Protein 8CJD (pdb70)

Radius of gyration: 37.22 Å; Cα contacts (8 Å, |Δi|>4): 2231; chains: 2; bounding box: 91×93×96 Å

Organism: NCBI:txid2712845

InterPro domains:
  IPR036188 FAD/NAD(P)-binding domain superfamily [G3DSA:3.50.50.60] (1-141)
  IPR036188 FAD/NAD(P)-binding domain superfamily [SSF51905] (3-154)

Sequence (1272 aa):
MLEVCIIGFGFSAIPLVRRELARTQTEFQIISAESGSVWDRLSESGRLDFSLVSSFQQTSFYSFDLVRDYEKDYYPTAKQFYEMHERWRSVYEEKIIRDFVTKIENFKDYSLISTRSGKTYEAKHVVLATGFDRLMNTFLSNFDNNHVSNKTFVFDTMGDSANLLIAKLIPNNNKIILRTNGFTALDQEVQVLGKPFTLDQQLESPNFRYVSSELYDRLMMSPVYPRTVNPAVSYNQFPLIRRDFSWVDSKSSPPNGLIAIKYWPIDQYYYHFNDDLENYISKGYLLNDIAMWLHTGKVILVPSDTPINFDKKTITYAGIERSSFHQYVKGDAEQPRLPTILINGETPFEYLLYRDTFMGVIPQRLNNIYFLGYTRPFTGGLANITEMQSLFIHKLITQQPQFHQKIHQNLSKRITAYNQHYYGAAKPRKHDHTVPFGFYTEDIARLIGIHYQPNECRSVRDLLFYYAFPNNAFKYRLKGEYAVDGVDELIQKVNDKHDHYAQVFVQALSIRNMNSDEAAEEWDHSARRFSFNDMRHKEGYRAFLDTYLKAYRQVENISVDDTVVDEEWNFMVKEACQVRDKVAPNIEEKTHYSKDEDVNKGIRLILSILDSDISSKFEAQSIEFIRRLLQPKNYELLFIRESMLEVCIIGFGFSAIPLVRRELARTQTEFQIISAESGSVWDRLSESGRLDFSLVSSFQTSFYSFDLVRDYEKDYYPTAKQFYEMHERWRSVYEEKIIRDFVTKIENFKDYSLISTRSGKTYEAKHVVLATGFDRLMNTFLSNFDNHVSNKTFVFDTMGDSANLLIAKLIPNNNKIILRTNGFTALDQEVQVLGKPFTLDQLESPNFRYVSSELYDRLMMSPVYPRTVNPAVSYNQFPLIRRDFSWVDSKSSSPPNGLIAIKYWPIDQYYYHFNDDLENNYISKGYLLNDIAMWLHTGKVILVPSSDTPINFDKKTITYAGIERSFHQYVKGDAEQPRLPTILINGETPFEYLYRDTFMGVIPQRLNNIYFLGYTRPFTGGLANITEMQSLFIHKLITQPQFHQKIHQNLSKRITAYNQHYYGAAKPRKHDHTVPFGFYTEDIARLIGIHYQPNECRSVRDLLFYYAFPNNAFKYRLKGEYAVDGVDELIQKVNDKHDHYAQVFVQALSIRNMNSDEAAEWDHSARRFSFNDMRHKEGYRAFLDTYLKAYRQVENISVDDTVVDEEWNFMVKEACQVRDKVAPNIEEKTHYSKDEDVNKGIRLILSILDSDISSLPKFEAQSIEFIRRLLQPKNYELLFIRES

Secondary structure (DSSP, 8-state):
-EEEEEE--SSTTHHHHHHHHHTT--EEEEE-TT--HHHHHHHTT---SB-SS-HHHHS-HHHHHHH-SS----BHHHHHHHHHHHHHHHGGGEEE--EEEEEE-SS-EEEEETTS-EEEEEEEEE---EE-HHHHHHHH--TT--S-EEEES--SHHHHHHHHHHGGGT-EEEEEES---EEESEEEETTEEEEGGGG--GGGGGT-HHHHHHHH-TTTTT----TTBHHHH-GGG----TT---SSSSPTT---EEE--HHHHHHHHGGGHHHHHHHT-----HHHHHHHTSEEEEETT--EETTTTEEEETTEEEE-SEEE-----EE---EEEETTTEE----GGGEETTTEETTSSSEEE-S--EESSS-HHHHHHHHHHHHHHHHH-HHHHHHHHTTHHHHHHHHHHHHTTTPPP-TTTTEE-HHHHHHHHHHHHT----GGG--BHHHHHHHHTS---GGGG-SSSTT--TTHHHHHHHHHHHTGGGHHHHHHHHHTTT--HHHHHHHHTTSSS-SS-BGGGSGGGHHHHHHHHHHHHHHHT------S--HHHHHHHHHHTHHHHHHGGG----S--HHHHHHHHHHHHHHHTTT-BTT--HHHHHHHHHHHTTS-S----GGG---/-EEEEEE--SSTTHHHHHHHHHTT--EEEEE-TT--HHHHHHHTT---SB-SS-HHHHS-HHHHHHH-SS----BHHHHHHHHHHHHHHHGGGEEE--EEEEEE-SS-EEEEETTS-EEEEEEEEE---EE-HHHHHHHT--TT--S-EEEES--SHHHHHHHHHHGGGT-EEEEEES---EEESEEEETTEEEEGGGG--GGGGGT-HHHHHHHH-TTTTT----TTBHHHH-GGG----TT---SSSSPTT---EEE--HHHHHHHHGGGHHHHHHHT-----HHHHHHHTSEEEEETT--EETTTTEEEETTEEEE-SEEE-----EE---EEEETTTEE----GGGEETTTEETTSSSEEE-S--EESSS-HHHHHHHHHHHHHHHHH-HHHHHHHHTTHHHHHHHHHHHHHTTPPP-TTTTEE-HHHHHHHHHHHHT----GGG--BHHHHIIIIIS---GGGG-SSSTT--TTHHHHHHHHHHHTGGGHHHHHHHHHTTT--HHHHHHHHTTSSS-SS-BGGGSGGGHHHHHHHHHHHHHHTT------S--HHHHHHHHHHTHHHHHHGGG----S--HHHHHHHHHHHHHHHTTT-BGGG---HHHHHHHHHHHTTS-S----GGG---

Solvent-accessible surface area: 53265 Å² total; per-residue (Å²): 138,31,57,0,0,0,8,9,20,30,20,17,0,0,0,0,0,62,1,0,48,128,57,164,24,102,12,43,0,1,11,25,139,99,43,37,25,51,33,100,5,42,155,61,62,70,26,47,24,20,17,52,12,0,14,6,1,3,18,0,1,13,4,3,40,190,78,6,99,134,38,57,4,0,11,0,120,73,21,33,88,4,13,51,106,39,71,72,80,24,55,161,69,17,54,76,19,91,9,57,75,0,36,2,52,178,81,77,0,47,0,20,11,168,74,57,133,85,40,95,0,70,6,0,0,0,9,26,27,12,85,83,104,22,24,68,58,25,19,112,19,97,26,84,24,22,64,84,8,2,0,1,37,45,39,24,50,46,3,2,27,1,0,1,18,3,4,1,1,34,2,28,0,0,2,45,13,100,6,16,15,7,8,1,2,11,0,57,16,72,55,117,57,10,2,6,2,2,35,15,2,4,2,0,16,1,36,32,28,104,8,6,26,33,26,38,1,2,27,17,32,68,60,3,129,30,30,0,3,5,13,19,5,13,54,71,15,105,92,103,36,101,66,45,81,17,170,13,15,6,3,3,1,6,80,11,8,16,0,8,0,0,10,5,0,88,143,68,11,54,141,62,15,89,79,58,5,63,112,1,20,13,0,18,0,2,2,0,1,2,27,28,2,57,1,2,9,0,54,68,120,9,82,27,65,111,124,139,93,14,0,58,31,27,82,29,111,18,78,12,78,60,60,6,129,19,74,30,38,110,30,88,51,22,70,6,28,30,92,23,128,68,89,29,139,58,99,22,36,50,8,1,2,1,0,4,2,60,141,11,68,14,2,0,0,0,8,1,0,90,22,15,1,10,5,55,2,5,0,0,3,0,0,0,0,0,0,4,20,2,10,45,47,104,129,2,38,123,69,1,52,108,16,17,68,125,4,7,75,18,13,31,123,69,4,8,31,83,17,163,101,64,143,52,6,18,4,2,6,1,1,4,2,0,3,1,0,0,32,10,6,47,16,59,41,76,6,69,100,11,144,17,5,86,55,0,2,40,6,1,0,1,3,1,3,1,4,2,4,1,64,139,60,71,4,55,9,138,18,1,78,110,8,16,93,72,6,23,84,107,12,54,30,1,0,9,3,1,0,28,0,0,24,1,45,110,49,56,44,71,91,0,1,70,15,18,5,15,4,140,24,5,20,31,12,5,9,68,50,4,95,73,56,107,77,17,5,89,72,1,14,146,9,3,33,124,41,43,133,24,109,21,84,84,109,104,101,45,120,76,7,75,116,0,23,147,77,25,4,86,62,39,77,154,34,28,101,91,58,140,154,78,141,86,13,32,32,37,97,44,3,78,75,0,29,144,22,0,71,84,37,21,104,46,82,12,97,114,173,47,93,71,74,0,58,72,19,4,98,155,3,37,112,22,181,64,58,83,7,118,1,32,130,93,98,139,31,55,0,0,0,7,10,20,29,20,17,0,0,0,0,0,65,1,0,50,129,57,166,25,104,12,45,0,1,11,23,137,96,42,35,30,52,36,95,5,43,153,63,62,69,28,41,24,19,18,51,11,4,12,8,0,2,18,0,1,15,3,2,42,190,82,5,106,140,41,64,6,0,11,0,120,70,21,32,86,5,13,50,104,37,72,73,78,24,55,161,68,17,54,73,20,89,10,58,76,0,34,2,54,178,86,69,0,45,0,23,10,170,75,58,136,82,44,89,0,76,7,0,0,0,10,26,26,10,85,85,102,22,26,71,52,25,14,115,17,97,27,92,25,22,70,82,9,2,0,1,37,51,34,25,50,49,2,2,29,1,0,1,16,3,3,1,1,34,3,28,0,0,2,45,12,97,5,14,13,7,8,1,2,11,0,61,16,70,58,118,56,8,4,6,3,4,36,14,2,5,4,0,16,1,37,32,28,105,6,6,31,36,27,38,1,2,27,18,35,68,59,4,126,30,30,0,2,5,13,18,5,12,52,72,16,103,91,103,35,101,65,42,81,18,175,12,13,6,4,3,2,6,78,12,6,14,0,9,0,0,12,6,0,87,144,68,12,52,144,65,15,89,79,62,4,63,108,0,21,13,0,21,0,2,3,0,1,2,30,29,1,55,1,2,8,0,55,59,126,8,82,28,64,113,122,142,93,13,0,58,30,26,82,28,109,19,76,13,79,62,57,5,131,19,93,28,37,112,25,88,48,22,73,5,29,30,90,23,134,64,87,32,153,60,88,17,39,49,8,0,2,1,0,4,2,64,141,12,72,16,2,0,0,1,6,1,0,88,21,16,1,10,5,55,2,4,0,0,3,0,0,0,0,0,0,4,21,1,11,43,40,103,122,3,38,105,67,1,52,136,13,16,66,126,4,8,75,19,12,21,124,70,3,11,23,84,22,162,70,66,130,44,5,18,5,2,6,2,1,4,1,0,3,1,0,0,31,7,6,48,12,52,39,64,5,58,114,10,144,17,0,87,58,0,1,40,7,1,0,1,4,1,3,2,3,2,4,1,65,120,57,87,4,50,7,136,24,1,76,110,7,14,95,71,0,22,88,104,11,59,33,0,0,12,4,0,0,28,0,0,19,1,48,109,47,62,44,66,91,1,0,74,15,22,5,15,4,142,26,5,20,29,14,5,10,71,51,4,95,75,54,101,79,18,3,77,71,1,12,136,10,4,30,121,38,44,134,26,108,22,88,79,114,112,99,44,123,76,7,74,117,0,23,151,75,25,5,89,61,40,76,152,33,30,101,94,59,137,152,74,143,92,15,31,30,39,93,45,3,72,77,0,26,142,25,0,80,83,26,23,99,36,75,5,98,74,11,142,154,40,96,68,69,0,22,82,22,0,91,158,2,34,109,21,178,62,49,81,7,118,2,34,145,105,108

Nearest PDB structures (foldseek):
  8cjd-assembly1_A  TM=1.001E+00  e=0.000E+00  Aetokthonos hydrillicola Thurmond2011
  8cjf-assembly2_B  TM=1.001E+00  e=0.000E+00  Aetokthonos hydrillicola Thurmond2011
  8cjg-assembly2_B  TM=1.000E+00  e=0.000E+00  Aetokthonos hydrillicola Thurmond2011
  8cje-assembly4_D  TM=1.000E+00  e=0.000E+00  Aetokthonos hydrillicola Thurmond2011
  8cje-assembly2_B  TM=1.000E+00  e=0.000E+00  Aetokthonos hydrillicola Thurmond2011

B-factor: mean 42.18, std 15.7, range [20.98, 148.57]

Structure (mmCIF, N/CA/C/O backbone):
data_8CJD
#
_entry.id   8CJD
#
_cell.length_a   123.790
_cell.length_b   123.790
_cell.length_c   88.000
_cell.angle_alpha   90.000
_cell.angle_beta   90.000
_cell.angle_gamma   90.000
#
_symmetry.space_group_name_H-M   'P 43'
#
loop_
_entity.id
_entity.type
_entity.pdbx_description
1 polymer AetF
2 non-polymer 'FLAVIN-ADENINE DINUCLEOTIDE'
3 non-polymer 1,2-ETHANEDIOL
4 non-polymer DI(HYDROXYETHYL)ETHER
5 non-polymer 'CHLORIDE ION'
6 non-polymer 'CALCIUM ION'
7 water water
#
loop_
_atom_site.group_PDB
_atom_site.id
_atom_site.type_symbol
_atom_site.label_atom_id
_atom_site.label_alt_id
_atom_site.label_comp_id
_atom_site.label_asym_id
_atom_site.label_entity_id
_atom_site.label_seq_id
_atom_site.pdbx_PDB_ins_code
_atom_site.Cartn_x
_atom_site.Cartn_y
_atom_site.Cartn_z
_atom_site.occupancy
_atom_site.B_iso_or_equiv
_atom_site.auth_seq_id
_atom_site.auth_comp_id
_atom_site.auth_asym_id
_atom_site.auth_atom_id
_atom_site.pdbx_PDB_model_num
ATOM 1 N N . MET A 1 9 ? 23.86391 -54.24728 21.96523 1.000 67.63443 1 MET A N 1
ATOM 2 C CA . MET A 1 9 ? 24.60768 -54.26468 20.66461 1.000 65.69678 1 MET A CA 1
ATOM 3 C C . MET A 1 9 ? 25.75612 -53.26245 20.70077 1.000 50.03633 1 MET A C 1
ATOM 4 O O . MET A 1 9 ? 25.62467 -52.16655 21.24764 1.000 62.90470 1 MET A O 1
ATOM 18 N N . LEU A 1 10 ? 26.87860 -53.65514 20.10843 1.000 50.32186 2 LEU A N 1
ATOM 19 C CA . LEU A 1 10 ? 28.05780 -52.79848 20.06557 1.000 50.74353 2 LEU A CA 1
ATOM 20 C C . LEU A 1 10 ? 27.76242 -51.48187 19.35293 1.000 46.64462 2 LEU A C 1
ATOM 21 O O . LEU A 1 10 ? 27.23869 -51.46617 18.23629 1.000 42.59151 2 LEU A O 1
ATOM 37 N N . GLU A 1 11 ? 28.11415 -50.36181 19.98985 1.000 37.22762 3 GLU A N 1
ATOM 38 C CA . GLU A 1 11 ? 27.85595 -49.07068 19.35819 1.000 37.27171 3 GLU A CA 1
ATOM 39 C C . GLU A 1 11 ? 28.75109 -48.86086 18.13147 1.000 38.87658 3 GLU A C 1
ATOM 40 O O . GLU A 1 11 ? 28.26301 -48.47557 17.06047 1.000 35.71876 3 GLU A O 1
ATOM 52 N N . VAL A 1 12 ? 30.06055 -49.11557 18.26356 1.000 35.63304 4 VAL A N 1
ATOM 53 C CA . VAL A 1 12 ? 31.03908 -48.85482 17.20647 1.000 29.13672 4 VAL A CA 1
ATOM 54 C C . VAL A 1 12 ? 31.99173 -50.03881 17.07636 1.000 32.25583 4 VAL A C 1
ATOM 55 O O . VAL A 1 12 ? 32.53432 -50.52242 18.07658 1.000 34.51670 4 VAL A O 1
ATOM 68 N N . CYS A 1 13 ? 32.23755 -50.48174 15.84323 1.000 32.08134 5 CYS A N 1
ATOM 69 C CA . CYS A 1 13 ? 33.32305 -51.41593 15.56616 1.000 31.22727 5 CYS A CA 1
ATOM 70 C C . CYS A 1 13 ? 34.25515 -50.78435 14.54292 1.000 32.90406 5 CYS A C 1
ATOM 71 O O . CYS A 1 13 ? 33.80110 -50.34410 13.48557 1.000 31.78324 5 CYS A O 1
ATOM 79 N N . ILE A 1 14 ? 35.54464 -50.71650 14.87514 1.000 28.84978 6 ILE A N 1
ATOM 80 C CA . ILE A 1 14 ? 36.57588 -50.21086 13.97606 1.000 28.32850 6 ILE A CA 1
ATOM 81 C C . ILE A 1 14 ? 37.36500 -51.39727 13.44277 1.000 28.18631 6 ILE A C 1
ATOM 82 O O . ILE A 1 14 ? 37.82622 -52.23725 14.21808 1.000 30.98287 6 ILE A O 1
ATOM 98 N N . ILE A 1 15 ? 37.48590 -51.48318 12.11106 1.000 29.61366 7 ILE A N 1
ATOM 99 C CA . ILE A 1 15 ? 38.16908 -52.58207 11.43221 1.000 31.66714 7 ILE A CA 1
ATOM 100 C C . ILE A 1 15 ? 39.46991 -52.03156 10.86337 1.000 31.75843 7 ILE A C 1
ATOM 101 O O . ILE A 1 15 ? 39.44968 -51.20574 9.94166 1.000 30.33083 7 ILE A O 1
ATOM 117 N N . GLY A 1 16 ? 40.60339 -52.51355 11.38211 1.000 30.41837 8 GLY A N 1
ATOM 118 C CA . GLY A 1 16 ? 41.92078 -52.04391 10.97476 1.000 28.99586 8 GLY A CA 1
ATOM 119 C C . GLY A 1 16 ? 42.46898 -51.01327 11.95219 1.000 30.75824 8 GLY A C 1
ATOM 120 O O . GLY A 1 16 ? 41.80777 -50.00945 12.22549 1.000 31.72485 8 GLY A O 1
ATOM 124 N N . PHE A 1 17 ? 43.66187 -51.24935 12.50181 1.000 28.71233 9 PHE A N 1
ATOM 125 C CA . PHE A 1 17 ? 44.30091 -50.28698 13.39427 1.000 30.14087 9 PHE A CA 1
ATOM 126 C C . PHE A 1 17 ? 45.76730 -50.17974 13.01304 1.000 31.76700 9 PHE A C 1
ATOM 127 O O . PHE A 1 17 ? 46.54026 -51.11007 13.25508 1.000 31.77998 9 PHE A O 1
ATOM 144 N N . GLY A 1 18 ? 46.14378 -49.04739 12.42724 1.000 30.44015 10 GLY A N 1
ATOM 145 C CA . GLY A 1 18 ? 47.52627 -48.78158 12.08202 1.000 31.17377 10 GLY A CA 1
ATOM 146 C C . GLY A 1 18 ? 47.91537 -47.36293 12.47118 1.000 29.70179 10 GLY A C 1
ATOM 147 O O . GLY A 1 18 ? 48.42569 -47.11879 13.57314 1.000 37.45295 10 GLY A O 1
ATOM 151 N N . PHE A 1 19 ? 47.66953 -46.42715 11.56843 1.000 28.13776 11 PHE A N 1
ATOM 152 C CA . PHE A 1 19 ? 47.91112 -44.99949 11.75559 1.000 28.01854 11 PHE A CA 1
ATOM 153 C C . PHE A 1 19 ? 46.63788 -44.17222 11.62098 1.000 26.97674 11 PHE A C 1
ATOM 154 O O . PHE A 1 19 ? 46.39914 -43.25539 12.42895 1.000 27.42879 11 PHE A O 1
ATOM 171 N N . SER A 1 20 ? 45.79528 -44.48917 10.63430 1.000 23.47263 12 SER A N 1
ATOM 172 C CA . SER A 1 20 ? 44.63052 -43.64159 10.35329 1.000 23.77638 12 SER A CA 1
ATOM 173 C C . SER A 1 20 ? 43.61353 -43.66086 11.49108 1.000 25.54072 12 SER A C 1
ATOM 174 O O . SER A 1 20 ? 42.94568 -42.64281 11.73156 1.000 26.60116 12 SER A O 1
ATOM 182 N N . ALA A 1 21 ? 43.47531 -44.78939 12.19094 1.000 27.12462 13 ALA A N 1
ATOM 183 C CA . ALA A 1 21 ? 42.43503 -44.92809 13.21730 1.000 26.18005 13 ALA A CA 1
ATOM 184 C C . ALA A 1 21 ? 42.75849 -44.21772 14.53629 1.000 27.32902 13 ALA A C 1
ATOM 185 O O . ALA A 1 21 ? 41.84489 -43.99507 15.34231 1.000 28.37134 13 ALA A O 1
ATOM 192 N N . ILE A 1 22 ? 44.02841 -43.85015 14.77109 1.000 25.83005 14 ILE A N 1
ATOM 193 C CA . ILE A 1 22 ? 44.42770 -43.33633 16.08634 1.000 23.70531 14 ILE A CA 1
ATOM 194 C C . ILE A 1 22 ? 43.58182 -42.15613 16.54643 1.000 23.99562 14 ILE A C 1
ATOM 195 O O . ILE A 1 22 ? 43.10447 -42.18032 17.69009 1.000 26.58263 14 ILE A O 1
ATOM 211 N N . PRO A 1 23 ? 43.39762 -41.08808 15.76267 1.000 25.66631 15 PRO A N 1
ATOM 212 C CA . PRO A 1 23 ? 42.65511 -39.92566 16.28246 1.000 24.79761 15 PRO A CA 1
ATOM 213 C C . PRO A 1 23 ? 41.17776 -40.19372 16.52832 1.000 26.79058 15 PRO A C 1
ATOM 214 O O . PRO A 1 23 ? 40.59806 -39.54116 17.40589 1.000 28.14326 15 PRO A O 1
ATOM 225 N N . LEU A 1 24 ? 40.55451 -41.13529 15.79567 1.000 24.76618 16 LEU A N 1
ATOM 226 C CA . LEU A 1 24 ? 39.16133 -41.49219 16.06011 1.000 23.70577 16 LEU A CA 1
ATOM 227 C C . LEU A 1 24 ? 39.02374 -42.25543 17.37557 1.000 27.55833 16 LEU A C 1
ATOM 228 O O . LEU A 1 24 ? 38.11182 -41.98644 18.16829 1.000 26.34329 16 LEU A O 1
ATOM 244 N N . VAL A 1 25 ? 39.91320 -43.22319 17.61766 1.000 28.16500 17 VAL A N 1
ATOM 245 C CA . VAL A 1 25 ? 39.90985 -43.95272 18.88140 1.000 25.59147 17 VAL A CA 1
ATOM 246 C C . VAL A 1 25 ? 40.10239 -42.99759 20.05612 1.000 28.48789 17 VAL A C 1
ATOM 247 O O . VAL A 1 25 ? 39.49087 -43.16814 21.12174 1.000 28.30632 17 VAL A O 1
ATOM 260 N N . ARG A 1 26 ? 40.96058 -41.98386 19.89102 1.000 27.80634 18 ARG A N 1
ATOM 261 C CA A ARG A 1 26 ? 41.16115 -41.00205 20.95678 0.486 28.76823 18 ARG A CA 1
ATOM 262 C CA B ARG A 1 26 ? 41.16082 -41.00425 20.95621 0.514 28.76513 18 ARG A CA 1
ATOM 263 C C . ARG A 1 26 ? 39.85539 -40.30330 21.31787 1.000 28.33182 18 ARG A C 1
ATOM 264 O O . ARG A 1 26 ? 39.54226 -40.11365 22.50286 1.000 27.96191 18 ARG A O 1
ATOM 303 N N . GLU A 1 27 ? 39.08858 -39.87345 20.30702 1.000 25.30342 19 GLU A N 1
ATOM 304 C CA . GLU A 1 27 ? 37.87089 -39.11552 20.60184 1.000 27.35877 19 GLU A CA 1
ATOM 305 C C . GLU A 1 27 ? 36.77751 -40.01741 21.16931 1.000 29.27368 19 GLU A C 1
ATOM 306 O O . GLU A 1 27 ? 36.01275 -39.60125 22.04597 1.000 29.02700 19 GLU A O 1
ATOM 318 N N . LEU A 1 28 ? 36.67440 -41.25609 20.67332 1.000 29.65916 20 LEU A N 1
ATOM 319 C CA . LEU A 1 28 ? 35.68570 -42.17583 21.23753 1.000 27.37515 20 LEU A CA 1
ATOM 320 C C . LEU A 1 28 ? 35.99304 -42.48922 22.70002 1.000 28.46081 20 LEU A C 1
ATOM 321 O O . LEU A 1 28 ? 35.08535 -42.57061 23.53549 1.000 28.45507 20 LEU A O 1
ATOM 337 N N . ALA A 1 29 ? 37.26994 -42.65315 23.03514 1.000 27.28947 21 ALA A N 1
ATOM 338 C CA . ALA A 1 29 ? 37.63945 -42.86699 24.43080 1.000 31.96864 21 ALA A CA 1
ATOM 339 C C . ALA A 1 29 ? 37.27792 -41.65667 25.28603 1.000 33.34646 21 ALA A C 1
ATOM 340 O O . ALA A 1 29 ? 36.82084 -41.80852 26.42554 1.000 33.83178 21 ALA A O 1
ATOM 347 N N . ARG A 1 30 ? 37.45741 -40.44429 24.74623 1.000 31.44272 22 ARG A N 1
ATOM 348 C CA . ARG A 1 30 ? 37.13881 -39.23715 25.51120 1.000 31.65220 22 ARG A CA 1
ATOM 349 C C . ARG A 1 30 ? 35.65282 -39.16534 25.85456 1.000 33.15886 22 ARG A C 1
ATOM 350 O O . ARG A 1 30 ? 35.27652 -38.84138 26.99139 1.000 35.78966 22 ARG A O 1
ATOM 371 N N . THR A 1 31 ? 34.78275 -39.44190 24.88040 1.000 32.36905 23 THR A N 1
ATOM 372 C CA . THR A 1 31 ? 33.34225 -39.40844 25.11273 1.000 31.92953 23 THR A CA 1
ATOM 373 C C . THR A 1 31 ? 32.80800 -40.70628 25.70702 1.000 34.57049 23 THR A C 1
ATOM 374 O O . THR A 1 31 ? 31.59308 -40.81930 25.92027 1.000 34.63427 23 THR A O 1
ATOM 385 N N . GLN A 1 32 ? 33.69647 -41.64694 26.02445 1.000 36.73557 24 GLN A N 1
ATOM 386 C CA . GLN A 1 32 ? 33.33363 -42.93172 26.61754 1.000 33.46675 24 GLN A CA 1
ATOM 387 C C . GLN A 1 32 ? 32.25812 -43.61931 25.79064 1.000 39.24676 24 GLN A C 1
ATOM 388 O O . GLN A 1 32 ? 31.34187 -44.25532 26.32037 1.000 36.91643 24 GLN A O 1
ATOM 402 N N . THR A 1 33 ? 32.39891 -43.50576 24.47243 1.000 34.17349 25 THR A N 1
ATOM 403 C CA . THR A 1 33 ? 31.55410 -44.23803 23.54518 1.000 33.32232 25 THR A CA 1
ATOM 404 C C . THR A 1 33 ? 32.02276 -45.68934 23.49643 1.000 31.99745 25 THR A C 1
ATOM 405 O O . THR A 1 33 ? 33.22481 -45.96502 23.46007 1.000 37.85739 25 THR A O 1
ATOM 416 N N . GLU A 1 34 ? 31.07094 -46.61695 23.51864 1.000 34.12266 26 GLU A N 1
ATOM 417 C CA . GLU A 1 34 ? 31.41151 -48.03532 23.45937 1.000 35.28828 26 GLU A CA 1
ATOM 418 C C . GLU A 1 34 ? 31.97343 -48.37405 22.08277 1.000 36.40501 26 GLU A C 1
ATOM 419 O O . GLU A 1 34 ? 31.30948 -48.14500 21.06773 1.000 37.48865 26 GLU A O 1
ATOM 431 N N . PHE A 1 35 ? 33.17935 -48.94224 22.04176 1.000 32.04421 27 PHE A N 1
ATOM 432 C CA . PHE A 1 35 ? 33.73810 -49.37482 20.76658 1.000 30.11372 27 PHE A CA 1
ATOM 433 C C . PHE A 1 35 ? 34.62246 -50.60171 20.95518 1.000 33.88136 27 PHE A C 1
ATOM 434 O O . PHE A 1 35 ? 35.12803 -50.87886 22.04852 1.000 36.96898 27 PHE A O 1
ATOM 451 N N . GLN A 1 36 ? 34.78395 -51.34691 19.86369 1.000 32.20630 28 GLN A N 1
ATOM 452 C CA . GLN A 1 36 ? 35.71651 -52.46230 19.78713 1.000 30.63490 28 GLN A CA 1
ATOM 453 C C . GLN A 1 36 ? 36.51084 -52.34730 18.48991 1.000 33.14561 28 GLN A C 1
ATOM 454 O O . GLN A 1 36 ? 35.94275 -51.99835 17.45121 1.000 38.70288 28 GLN A O 1
ATOM 468 N N . ILE A 1 37 ? 37.81499 -52.66354 18.54804 1.000 30.90307 29 ILE A N 1
ATOM 469 C CA . ILE A 1 37 ? 38.69590 -52.69722 17.37886 1.000 29.38356 29 ILE A CA 1
ATOM 470 C C . ILE A 1 37 ? 38.97398 -54.15484 17.01447 1.000 29.55545 29 ILE A C 1
ATOM 471 O O . ILE A 1 37 ? 39.20880 -54.98611 17.89849 1.000 30.00761 29 ILE A O 1
ATOM 487 N N . ILE A 1 38 ? 38.96087 -54.45833 15.71373 1.000 31.04458 30 ILE A N 1
ATOM 488 C CA . ILE A 1 38 ? 39.37175 -55.76013 15.17806 1.000 29.37895 30 ILE A CA 1
ATOM 489 C C . ILE A 1 38 ? 40.46273 -55.47648 14.15270 1.000 32.64629 30 ILE A C 1
ATOM 490 O O . ILE A 1 38 ? 40.23624 -54.71645 13.20238 1.000 32.21818 30 ILE A O 1
ATOM 506 N N . SER A 1 39 ? 41.66262 -56.01696 14.37602 1.000 31.07925 31 SER A N 1
ATOM 507 C CA . SER A 1 39 ? 42.76717 -55.78108 13.45058 1.000 28.38849 31 SER A CA 1
ATOM 508 C C . SER A 1 39 ? 43.65509 -57.00937 13.31769 1.000 30.45751 31 SER A C 1
ATOM 509 O O . SER A 1 39 ? 43.90007 -57.72252 14.29031 1.000 35.31861 31 SER A O 1
ATOM 517 N N . ALA A 1 40 ? 44.13996 -57.24655 12.09729 1.000 29.90439 32 ALA A N 1
ATOM 518 C CA . ALA A 1 40 ? 44.82146 -58.49457 11.76559 1.000 35.01972 32 ALA A CA 1
ATOM 519 C C . ALA A 1 40 ? 46.14407 -58.67541 12.50975 1.000 36.61766 32 ALA A C 1
ATOM 520 O O . ALA A 1 40 ? 46.89007 -57.72239 12.75092 1.000 37.43894 32 ALA A O 1
ATOM 527 N N . GLU A 1 41 ? 46.44654 -59.94096 12.83468 1.000 38.85054 33 GLU A N 1
ATOM 528 C CA . GLU A 1 41 ? 47.74344 -60.27159 13.42395 1.000 44.90535 33 GLU A CA 1
ATOM 529 C C . GLU A 1 41 ? 48.89451 -59.94554 12.47548 1.000 46.09414 33 GLU A C 1
ATOM 530 O O . GLU A 1 41 ? 49.99674 -59.62392 12.93097 1.000 51.42057 33 GLU A O 1
ATOM 542 N N . SER A 1 42 ? 48.65447 -60.00280 11.15896 1.000 48.19217 34 SER A N 1
ATOM 543 C CA . SER A 1 42 ? 49.72794 -59.79031 10.18676 1.000 58.69249 34 SER A CA 1
ATOM 544 C C . SER A 1 42 ? 50.36659 -58.40917 10.32994 1.000 50.31737 34 SER A C 1
ATOM 545 O O . SER A 1 42 ? 51.58374 -58.26278 10.16674 1.000 55.72603 34 SER A O 1
ATOM 553 N N . GLY A 1 43 ? 49.57337 -57.37876 10.58466 1.000 43.06767 35 GLY A N 1
ATOM 554 C CA . GLY A 1 43 ? 50.12871 -56.03889 10.68918 1.000 37.61286 35 GLY A CA 1
ATOM 555 C C . GLY A 1 43 ? 50.15518 -55.30040 9.36110 1.000 48.22090 35 GLY A C 1
ATOM 556 O O . GLY A 1 43 ? 49.40173 -55.59998 8.43055 1.000 41.48564 35 GLY A O 1
ATOM 560 N N . SER A 1 44 ? 51.06346 -54.32493 9.27616 1.000 41.13551 36 SER A N 1
ATOM 561 C CA . SER A 1 44 ? 51.15557 -53.35164 8.18329 1.000 40.46166 36 SER A CA 1
ATOM 562 C C . SER A 1 44 ? 52.47696 -53.49332 7.42524 1.000 43.68863 36 SER A C 1
ATOM 563 O O . SER A 1 44 ? 53.37230 -54.25285 7.81167 1.000 43.11493 36 SER A O 1
ATOM 571 N N . VAL A 1 45 ? 52.59633 -52.70204 6.35279 1.000 41.64417 37 VAL A N 1
ATOM 572 C CA . VAL A 1 45 ? 53.84160 -52.64804 5.58832 1.000 49.38814 37 VAL A CA 1
ATOM 573 C C . VAL A 1 45 ? 54.98953 -52.20682 6.47974 1.000 39.66145 37 VAL A C 1
ATOM 574 O O . VAL A 1 45 ? 56.12809 -52.65963 6.31056 1.000 36.91810 37 VAL A O 1
ATOM 587 N N . TRP A 1 46 ? 54.71025 -51.30767 7.43420 1.000 37.49662 38 TRP A N 1
ATOM 588 C CA . TRP A 1 46 ? 55.75797 -50.81304 8.32577 1.000 35.77186 38 TRP A CA 1
ATOM 589 C C . TRP A 1 46 ? 56.28906 -51.93081 9.20252 1.000 39.21946 38 TRP A C 1
ATOM 590 O O . TRP A 1 46 ? 57.49695 -51.99523 9.46687 1.000 36.98387 38 TRP A O 1
ATOM 611 N N . ASP A 1 47 ? 55.40768 -52.84924 9.62447 1.000 38.99931 39 ASP A N 1
ATOM 612 C CA . ASP A 1 47 ? 55.84287 -53.99809 10.41324 1.000 39.47478 39 ASP A CA 1
ATOM 613 C C . ASP A 1 47 ? 56.82178 -54.86523 9.63102 1.000 45.70875 39 ASP A C 1
ATOM 614 O O . ASP A 1 47 ? 57.86783 -55.27251 10.15021 1.000 46.85783 39 ASP A O 1
ATOM 623 N N . ARG A 1 48 ? 56.47972 -55.19921 8.38682 1.000 43.41307 40 ARG A N 1
ATOM 624 C CA . ARG A 1 48 ? 57.36551 -56.06560 7.61788 1.000 43.56662 40 ARG A CA 1
ATOM 625 C C . ARG A 1 48 ? 58.65643 -55.34747 7.24342 1.000 36.02134 40 ARG A C 1
ATOM 626 O O . ARG A 1 48 ? 59.72321 -55.96765 7.24852 1.000 40.92958 40 ARG A O 1
ATOM 647 N N . LEU A 1 49 ? 58.59466 -54.03557 6.97349 1.000 36.92531 41 LEU A N 1
ATOM 648 C CA . LEU A 1 49 ? 59.83235 -53.29582 6.73189 1.000 39.08154 41 LEU A CA 1
ATOM 649 C C . LEU A 1 49 ? 60.69204 -53.26269 7.98991 1.000 37.88438 41 LEU A C 1
ATOM 650 O O . LEU A 1 49 ? 61.91844 -53.36970 7.91748 1.000 38.95367 41 LEU A O 1
ATOM 666 N N . SER A 1 50 ? 60.07495 -53.08730 9.15429 1.000 38.43326 42 SER A N 1
ATOM 667 C CA . SER A 1 50 ? 60.84770 -53.11298 10.39153 1.000 45.63316 42 SER A CA 1
ATOM 668 C C . SER A 1 50 ? 61.53526 -54.45731 10.58583 1.000 42.78779 42 SER A C 1
ATOM 669 O O . SER A 1 50 ? 62.72172 -54.51782 10.91949 1.000 44.01436 42 SER A O 1
ATOM 677 N N . GLU A 1 51 ? 60.80257 -55.55229 10.37384 1.000 42.00828 43 GLU A N 1
ATOM 678 C CA . GLU A 1 51 ? 61.35240 -56.87934 10.63680 1.000 49.74283 43 GLU A CA 1
ATOM 679 C C . GLU A 1 51 ? 62.51064 -57.21066 9.70566 1.000 48.63110 43 GLU A C 1
ATOM 680 O O . GLU A 1 51 ? 63.41344 -57.96509 10.08927 1.000 47.44957 43 GLU A O 1
ATOM 692 N N . SER A 1 52 ? 62.51648 -56.66168 8.49100 1.000 44.33704 44 SER A N 1
ATOM 693 C CA . SER A 1 52 ? 63.60052 -56.89774 7.54240 1.000 45.40543 44 SER A CA 1
ATOM 694 C C . SER A 1 52 ? 64.65477 -55.79366 7.56090 1.000 47.67518 44 SER A C 1
ATOM 695 O O . SER A 1 52 ? 65.52251 -55.76388 6.68147 1.000 48.12869 44 SER A O 1
ATOM 703 N N . GLY A 1 53 ? 64.59896 -54.88712 8.53237 1.000 46.60439 45 GLY A N 1
ATOM 704 C CA . GLY A 1 53 ? 65.60828 -53.84339 8.63878 1.000 41.84025 45 GLY A CA 1
ATOM 705 C C . GLY A 1 53 ? 65.60857 -52.87599 7.47551 1.000 38.16054 45 GLY A C 1
ATOM 706 O O . GLY A 1 53 ? 66.67465 -52.39103 7.07532 1.000 42.68506 45 GLY A O 1
ATOM 710 N N . ARG A 1 54 ? 64.43007 -52.56522 6.93283 1.000 38.34794 46 ARG A N 1
ATOM 711 C CA . ARG A 1 54 ? 64.32797 -51.72150 5.74790 1.000 38.46350 46 ARG A CA 1
ATOM 712 C C . ARG A 1 54 ? 63.60662 -50.40527 6.02610 1.000 38.61239 46 ARG A C 1
ATOM 713 O O . ARG A 1 54 ? 63.05896 -49.80214 5.09537 1.000 36.57481 46 ARG A O 1
ATOM 734 N N . LEU A 1 55 ? 63.58663 -49.94565 7.28172 1.000 32.01492 47 LEU A N 1
ATOM 735 C CA . LEU A 1 55 ? 63.08873 -48.60672 7.60547 1.000 31.06263 47 LEU A CA 1
ATOM 736 C C . LEU A 1 55 ? 64.21195 -47.57778 7.50916 1.000 38.04463 47 LEU A C 1
ATOM 737 O O . LEU A 1 55 ? 64.39950 -46.73540 8.37817 1.000 52.46665 47 LEU A O 1
ATOM 753 N N . ASP A 1 56 ? 64.90534 -47.59249 6.37861 1.000 33.74609 48 ASP A N 1
ATOM 754 C CA . ASP A 1 56 ? 66.13760 -46.84076 6.16841 1.000 29.95944 48 ASP A CA 1
ATOM 755 C C . ASP A 1 56 ? 65.92882 -45.68255 5.20243 1.000 29.32183 48 ASP A C 1
ATOM 756 O O . ASP A 1 56 ? 66.80046 -45.37297 4.38530 1.000 35.45281 48 ASP A O 1
ATOM 765 N N . PHE A 1 57 ? 64.75370 -45.06308 5.27575 1.000 28.41809 49 PHE A N 1
ATOM 766 C CA . PHE A 1 57 ? 64.37712 -43.95171 4.41928 1.000 29.87124 49 PHE A CA 1
ATOM 767 C C . PHE A 1 57 ? 63.66550 -42.91507 5.28351 1.000 28.74250 49 PHE A C 1
ATOM 768 O O . PHE A 1 57 ? 63.57684 -43.05498 6.51108 1.000 28.89637 49 PHE A O 1
ATOM 785 N N . SER A 1 58 ? 63.18182 -41.84807 4.65155 1.000 26.55592 50 SER A N 1
ATOM 786 C CA . SER A 1 58 ? 62.51558 -40.78888 5.38600 1.000 23.07098 50 SER A CA 1
ATOM 787 C C . SER A 1 58 ? 61.21077 -40.41060 4.70588 1.000 27.51981 50 SER A C 1
ATOM 788 O O . SER A 1 58 ? 60.93888 -40.80111 3.56325 1.000 28.35083 50 SER A O 1
ATOM 796 N N . LEU A 1 59 ? 60.37590 -39.66118 5.43367 1.000 26.39232 51 LEU A N 1
ATOM 797 C CA . LEU A 1 59 ? 59.07052 -39.27113 4.90266 1.000 22.59876 51 LEU A CA 1
ATOM 798 C C . LEU A 1 59 ? 59.22513 -38.19294 3.83767 1.000 26.22370 51 LEU A C 1
ATOM 799 O O . LEU A 1 59 ? 60.21287 -37.45300 3.82058 1.000 27.61932 51 LEU A O 1
ATOM 815 N N . VAL A 1 60 ? 58.24355 -38.12840 2.93101 1.000 24.65238 52 VAL A N 1
ATOM 816 C CA . VAL A 1 60 ? 58.19112 -37.07289 1.91969 1.000 23.41356 52 VAL A CA 1
ATOM 817 C C . VAL A 1 60 ? 57.29369 -35.92950 2.40367 1.000 22.96436 52 VAL A C 1
ATOM 818 O O . VAL A 1 60 ? 56.93676 -35.04494 1.60929 1.000 25.73057 52 VAL A O 1
ATOM 831 N N . SER A 1 61 ? 56.96095 -35.92388 3.70522 1.000 25.23144 53 SER A N 1
ATOM 832 C CA . SER A 1 61 ? 56.01601 -34.96821 4.28360 1.000 24.26511 53 SER A CA 1
ATOM 833 C C . SER A 1 61 ? 56.56145 -34.41078 5.59961 1.000 22.79543 53 SER A C 1
ATOM 834 O O . SER A 1 61 ? 57.25843 -35.10447 6.35395 1.000 25.41887 53 SER A O 1
ATOM 842 N N . SER A 1 62 ? 56.23742 -33.14228 5.86538 1.000 24.94601 54 SER A N 1
ATOM 843 C CA . SER A 1 62 ? 56.80155 -32.45334 7.02574 1.000 26.82168 54 SER A CA 1
ATOM 844 C C . SER A 1 62 ? 56.19592 -32.94777 8.34451 1.000 25.06540 54 SER A C 1
ATOM 845 O O . SER A 1 62 ? 55.06275 -33.43108 8.39962 1.000 23.95880 54 SER A O 1
ATOM 853 N N . PHE A 1 63 ? 56.96505 -32.79198 9.42628 1.000 22.61676 55 PHE A N 1
ATOM 854 C CA . PHE A 1 63 ? 56.50262 -33.17411 10.76460 1.000 24.62822 55 PHE A CA 1
ATOM 855 C C . PHE A 1 63 ? 55.14468 -32.56186 11.10403 1.000 24.85082 55 PHE A C 1
ATOM 856 O O . PHE A 1 63 ? 54.23246 -33.25863 11.59270 1.000 24.49685 55 PHE A O 1
ATOM 873 N N A GLN A 1 64 ? 54.97791 -31.26800 10.83228 0.411 25.01607 56 GLN A N 1
ATOM 874 N N B GLN A 1 64 ? 54.99341 -31.24559 10.88735 0.525 24.96542 56 GLN A N 1
ATOM 875 C CA A GLN A 1 64 ? 53.77821 -30.55425 11.24765 0.411 27.96364 56 GLN A CA 1
ATOM 876 C CA B GLN A 1 64 ? 53.76344 -30.54896 11.26091 0.525 27.97628 56 GLN A CA 1
ATOM 877 C C A GLN A 1 64 ? 52.53520 -31.01014 10.49842 0.411 28.04786 56 GLN A C 1
ATOM 878 C C B GLN A 1 64 ? 52.53006 -31.08056 10.54253 0.525 28.07427 56 GLN A C 1
ATOM 879 O O A GLN A 1 64 ? 51.42027 -30.66640 10.90855 0.411 27.11339 56 GLN A O 1
ATOM 880 O O B GLN A 1 64 ? 51.41023 -30.85688 11.01599 0.525 27.33270 56 GLN A O 1
ATOM 907 N N . THR A 1 65 ? 52.69775 -31.74341 9.39520 1.000 25.93640 57 THR A N 1
ATOM 908 C CA . THR A 1 65 ? 51.57154 -32.27586 8.63482 1.000 26.33415 57 THR A CA 1
ATOM 909 C C . THR A 1 65 ? 51.46246 -33.79203 8.72262 1.000 25.54733 57 THR A C 1
ATOM 910 O O . THR A 1 65 ? 50.54081 -34.35807 8.12065 1.000 27.22370 57 THR A O 1
ATOM 921 N N . SER A 1 66 ? 52.38564 -34.45918 9.42428 1.000 25.30211 58 SER A N 1
ATOM 922 C CA . SER A 1 66 ? 52.48438 -35.91239 9.40503 1.000 20.97834 58 SER A CA 1
ATOM 923 C C . SER A 1 66 ? 52.28715 -36.57489 10.75781 1.000 23.11080 58 SER A C 1
ATOM 924 O O . SER A 1 66 ? 52.12952 -37.80732 10.80043 1.000 25.35203 58 SER A O 1
ATOM 932 N N . PHE A 1 67 ? 52.32295 -35.81464 11.85237 1.000 22.93518 59 PHE A N 1
ATOM 933 C CA . PHE A 1 67 ? 52.01743 -36.26914 13.20106 1.000 22.13667 59 PHE A CA 1
ATOM 934 C C . PHE A 1 67 ? 50.77452 -35.51477 13.69594 1.000 23.37203 59 PHE A C 1
ATOM 935 O O . PHE A 1 67 ? 50.51277 -34.37837 13.29144 1.000 25.72036 59 PHE A O 1
ATOM 952 N N . TYR A 1 68 ? 50.02536 -36.14094 14.60142 1.000 22.96942 60 TYR A N 1
ATOM 953 C CA . TYR A 1 68 ? 48.74120 -35.60707 15.03045 1.000 26.89403 60 TYR A CA 1
ATOM 954 C C . TYR A 1 68 ? 48.91977 -34.46626 16.04133 1.000 25.02452 60 TYR A C 1
ATOM 955 O O . TYR A 1 68 ? 49.92497 -34.36684 16.74356 1.000 25.06245 60 TYR A O 1
ATOM 973 N N . SER A 1 69 ? 47.89220 -33.61225 16.12243 1.000 24.54291 61 SER A N 1
ATOM 974 C CA . SER A 1 69 ? 47.94258 -32.42744 16.97599 1.000 23.70624 61 SER A CA 1
ATOM 975 C C . SER A 1 69 ? 48.34740 -32.76679 18.40906 1.000 22.82444 61 SER A C 1
ATOM 976 O O . SER A 1 69 ? 49.14627 -32.05096 19.03022 1.000 24.67501 61 SER A O 1
ATOM 984 N N . PHE A 1 70 ? 47.77391 -33.83602 18.96971 1.000 25.15547 62 PHE A N 1
ATOM 985 C CA . PHE A 1 70 ? 48.00746 -34.13645 20.37369 1.000 24.90683 62 PHE A CA 1
ATOM 986 C C . PHE A 1 70 ? 49.43353 -34.63185 20.63647 1.000 24.50705 62 PHE A C 1
ATOM 987 O O . PHE A 1 70 ? 49.83421 -34.68051 21.79947 1.000 27.73996 62 PHE A O 1
ATOM 1004 N N . ASP A 1 71 ? 50.19645 -35.02054 19.59956 1.000 27.58684 63 ASP A N 1
ATOM 1005 C CA . ASP A 1 71 ? 51.63695 -35.22823 19.72770 1.000 25.06060 63 ASP A CA 1
ATOM 1006 C C . ASP A 1 71 ? 52.39421 -33.92808 19.46693 1.000 26.19410 63 ASP A C 1
ATOM 1007 O O . ASP A 1 71 ? 53.32078 -33.60245 20.21175 1.000 26.71523 63 ASP A O 1
ATOM 1016 N N . LEU A 1 72 ? 51.96862 -33.13513 18.47005 1.000 25.87730 64 LEU A N 1
ATOM 1017 C CA . LEU A 1 72 ? 52.68616 -31.88992 18.16643 1.000 24.25905 64 LEU A CA 1
ATOM 1018 C C . LEU A 1 72 ? 52.69144 -30.91359 19.34687 1.000 27.23779 64 LEU A C 1
ATOM 1019 O O . LEU A 1 72 ? 53.68566 -30.19550 19.55718 1.000 28.48681 64 LEU A O 1
ATOM 1035 N N . VAL A 1 73 ? 51.60048 -30.84663 20.13089 1.000 25.17738 65 VAL A N 1
ATOM 1036 C CA . VAL A 1 73 ? 51.55878 -29.88635 21.22901 1.000 27.00363 65 VAL A CA 1
ATOM 1037 C C . VAL A 1 73 ? 52.62672 -30.19080 22.27133 1.000 29.55554 65 VAL A C 1
ATOM 1038 O O . VAL A 1 73 ? 52.99360 -29.31437 23.05163 1.000 31.21463 65 VAL A O 1
ATOM 1051 N N . ARG A 1 74 ? 53.13264 -31.41707 22.28938 1.000 28.74105 66 ARG A N 1
ATOM 1052 C CA . ARG A 1 74 ? 54.18904 -31.81776 23.20682 1.000 29.96073 66 ARG A CA 1
ATOM 1053 C C . ARG A 1 74 ? 55.57621 -31.75119 22.58232 1.000 30.39511 66 ARG A C 1
ATOM 1054 O O . ARG A 1 74 ? 56.53623 -31.42085 23.27965 1.000 33.49711 66 ARG A O 1
ATOM 1075 N N . ASP A 1 75 ? 55.69610 -32.05520 21.28714 1.000 33.47218 67 ASP A N 1
ATOM 1076 C CA . ASP A 1 75 ? 56.98478 -32.40023 20.68942 1.000 31.14598 67 ASP A CA 1
ATOM 1077 C C . ASP A 1 75 ? 57.48237 -31.44999 19.59962 1.000 38.92178 67 ASP A C 1
ATOM 1078 O O . ASP A 1 75 ? 58.64230 -31.58353 19.17544 1.000 32.38461 67 ASP A O 1
ATOM 1087 N N . TYR A 1 76 ? 56.65625 -30.51621 19.11681 1.000 31.44405 68 TYR A N 1
ATOM 1088 C CA . TYR A 1 76 ? 57.09809 -29.61211 18.06368 1.000 28.84706 68 TYR A CA 1
ATOM 1089 C C . TYR A 1 76 ? 58.06558 -28.57228 18.61531 1.000 28.14596 68 TYR A C 1
ATOM 1090 O O . TYR A 1 76 ? 57.75004 -27.86025 19.57102 1.000 31.70553 68 TYR A O 1
ATOM 1108 N N . GLU A 1 77 ? 59.24249 -28.47522 17.98669 1.000 27.61947 69 GLU A N 1
ATOM 1109 C CA . GLU A 1 77 ? 60.19821 -27.41108 18.25820 1.000 29.31057 69 GLU A CA 1
ATOM 1110 C C . GLU A 1 77 ? 60.77792 -26.79179 16.99040 1.000 30.62075 69 GLU A C 1
ATOM 1111 O O . GLU A 1 77 ? 61.41843 -25.74627 17.08861 1.000 36.65210 69 GLU A O 1
ATOM 1123 N N . LYS A 1 78 ? 60.61577 -27.42409 15.82494 1.000 30.22066 70 LYS A N 1
ATOM 1124 C CA . LYS A 1 78 ? 61.11325 -26.88715 14.55929 1.000 30.59854 70 LYS A CA 1
ATOM 1125 C C . LYS A 1 78 ? 60.48493 -27.67686 13.41577 1.000 28.27641 70 LYS A C 1
ATOM 1126 O O . LYS A 1 78 ? 60.09970 -28.83842 13.58059 1.000 26.73821 70 LYS A O 1
ATOM 1145 N N . ASP A 1 79 ? 60.41618 -27.04592 12.24389 1.000 29.95033 71 ASP A N 1
ATOM 1146 C CA . ASP A 1 79 ? 60.03606 -27.77365 11.03884 1.000 28.81158 71 ASP A CA 1
ATOM 1147 C C . ASP A 1 79 ? 61.13546 -28.76311 10.65374 1.000 27.27962 71 ASP A C 1
ATOM 1148 O O . ASP A 1 79 ? 62.32616 -28.43368 10.70173 1.000 31.68766 71 ASP A O 1
ATOM 1157 N N . TYR A 1 80 ? 60.74249 -29.97792 10.25054 1.000 26.76603 72 TYR A N 1
ATOM 1158 C CA . TYR A 1 80 ? 61.70863 -30.94209 9.73096 1.000 23.09226 72 TYR A CA 1
ATOM 1159 C C . TYR A 1 80 ? 60.94289 -32.11197 9.11165 1.000 25.82182 72 TYR A C 1
ATOM 1160 O O . TYR A 1 80 ? 59.71457 -32.19539 9.20423 1.000 25.78916 72 TYR A O 1
ATOM 1178 N N . TYR A 1 81 ? 61.69503 -32.99472 8.42984 1.000 24.55019 73 TYR A N 1
ATOM 1179 C CA . TYR A 1 81 ? 61.15639 -34.19437 7.79160 1.000 23.09488 73 TYR A CA 1
ATOM 1180 C C . TYR A 1 81 ? 61.48601 -35.41761 8.63542 1.000 24.18443 73 TYR A C 1
ATOM 1181 O O . TYR A 1 81 ? 62.67386 -35.76985 8.76203 1.000 25.59704 73 TYR A O 1
ATOM 1199 N N . PRO A 1 82 ? 60.49514 -36.08892 9.23625 1.000 25.30226 74 PRO A N 1
ATOM 1200 C CA . PRO A 1 82 ? 60.78966 -37.27447 10.04895 1.000 26.36870 74 PRO A CA 1
ATOM 1201 C C . PRO A 1 82 ? 61.32120 -38.44044 9.22273 1.000 24.38905 74 PRO A C 1
ATOM 1202 O O . PRO A 1 82 ? 61.10322 -38.54227 8.01813 1.000 27.01766 74 PRO A O 1
ATOM 1213 N N . THR A 1 83 ? 61.98096 -39.35615 9.91814 1.000 25.39138 75 THR A N 1
ATOM 1214 C CA . THR A 1 83 ? 62.43862 -40.60977 9.32587 1.000 27.12452 75 THR A CA 1
ATOM 1215 C C . THR A 1 83 ? 61.32879 -41.65585 9.35277 1.000 29.03595 75 THR A C 1
ATOM 1216 O O . THR A 1 83 ? 60.35140 -41.55487 10.10372 1.000 26.14059 75 THR A O 1
ATOM 1227 N N . ALA A 1 84 ? 61.49671 -42.68947 8.52759 1.000 24.41780 76 ALA A N 1
ATOM 1228 C CA . ALA A 1 84 ? 60.54791 -43.79858 8.55799 1.000 26.04202 76 ALA A CA 1
ATOM 1229 C C . ALA A 1 84 ? 60.53278 -44.47874 9.92714 1.000 27.42917 76 ALA A C 1
ATOM 1230 O O . ALA A 1 84 ? 59.47372 -44.90081 10.41064 1.000 27.56838 76 ALA A O 1
ATOM 1237 N N . LYS A 1 85 ? 61.69667 -44.58851 10.56478 1.000 26.74914 77 LYS A N 1
ATOM 1238 C CA . LYS A 1 85 ? 61.76639 -45.18963 11.89694 1.000 28.46604 77 LYS A CA 1
ATOM 1239 C C . LYS A 1 85 ? 60.96554 -44.37728 12.91313 1.000 31.04263 77 LYS A C 1
ATOM 1240 O O . LYS A 1 85 ? 60.22654 -44.93956 13.72533 1.000 30.36851 77 LYS A O 1
ATOM 1259 N N . GLN A 1 86 ? 61.07712 -43.05440 12.86601 1.000 25.26986 78 GLN A N 1
ATOM 1260 C CA . GLN A 1 86 ? 60.29841 -42.21448 13.77431 1.000 27.61193 78 GLN A CA 1
ATOM 1261 C C . GLN A 1 86 ? 58.79437 -42.38525 13.56554 1.000 29.69856 78 GLN A C 1
ATOM 1262 O O . GLN A 1 86 ? 58.02094 -42.43763 14.53949 1.000 26.99904 78 GLN A O 1
ATOM 1276 N N . PHE A 1 87 ? 58.36306 -42.46189 12.30642 1.000 26.25402 79 PHE A N 1
ATOM 1277 C CA . PHE A 1 87 ? 56.94723 -42.63172 11.98197 1.000 25.84607 79 PHE A CA 1
ATOM 1278 C C . PHE A 1 87 ? 56.42361 -43.95271 12.54159 1.000 24.50503 79 PHE A C 1
ATOM 1279 O O . PHE A 1 87 ? 55.39316 -43.99089 13.23472 1.000 26.90731 79 PHE A O 1
ATOM 1296 N N . TYR A 1 88 ? 57.15318 -45.03796 12.29878 1.000 27.44701 80 TYR A N 1
ATOM 1297 C CA . TYR A 1 88 ? 56.72980 -46.35102 12.78682 1.000 25.65444 80 TYR A CA 1
ATOM 1298 C C . TYR A 1 88 ? 56.75774 -46.41696 14.30973 1.000 31.46198 80 TYR A C 1
ATOM 1299 O O . TYR A 1 88 ? 55.87838 -47.02836 14.92806 1.000 30.24046 80 TYR A O 1
ATOM 1317 N N . GLU A 1 89 ? 57.76977 -45.81784 14.94180 1.000 27.28890 81 GLU A N 1
ATOM 1318 C CA . GLU A 1 89 ? 57.80699 -45.83985 16.40361 1.000 28.44586 81 GLU A CA 1
ATOM 1319 C C . GLU A 1 89 ? 56.59293 -45.13382 17.00600 1.000 28.97202 81 GLU A C 1
ATOM 1320 O O . GLU A 1 89 ? 56.10257 -45.55399 18.05310 1.000 29.03690 81 GLU A O 1
ATOM 1332 N N . MET A 1 90 ? 56.08387 -44.08962 16.34790 1.000 27.37409 82 MET A N 1
ATOM 1333 C CA . MET A 1 90 ? 54.86482 -43.42246 16.80659 1.000 28.52541 82 MET A CA 1
ATOM 1334 C C . MET A 1 90 ? 53.63152 -44.30859 16.61004 1.000 28.10380 82 MET A C 1
ATOM 1335 O O . MET A 1 90 ? 52.74954 -44.35108 17.48271 1.000 27.24780 82 MET A O 1
ATOM 1349 N N . HIS A 1 91 ? 53.56111 -45.04740 15.50237 1.000 27.99851 83 HIS A N 1
ATOM 1350 C CA . HIS A 1 91 ? 52.49335 -46.03687 15.35754 1.000 31.80517 83 HIS A CA 1
ATOM 1351 C C . HIS A 1 91 ? 52.51471 -47.03742 16.50862 1.000 27.44501 83 HIS A C 1
ATOM 1352 O O . HIS A 1 91 ? 51.46622 -47.37245 17.07088 1.000 28.12191 83 HIS A O 1
ATOM 1366 N N . GLU A 1 92 ? 53.70708 -47.53266 16.87548 1.000 28.11972 84 GLU A N 1
ATOM 1367 C CA . GLU A 1 92 ? 53.79513 -48.56553 17.90165 1.000 28.38718 84 GLU A CA 1
ATOM 1368 C C . GLU A 1 92 ? 53.44393 -48.01109 19.27797 1.000 30.64813 84 GLU A C 1
ATOM 1369 O O . GLU A 1 92 ? 52.82124 -48.70695 20.09503 1.000 30.21631 84 GLU A O 1
ATOM 1381 N N . ARG A 1 93 ? 53.82683 -46.75931 19.54493 1.000 30.28440 85 ARG A N 1
ATOM 1382 C CA . ARG A 1 93 ? 53.51224 -46.14038 20.83641 1.000 29.38905 85 ARG A CA 1
ATOM 1383 C C . ARG A 1 93 ? 52.00260 -46.07715 21.03329 1.000 28.34487 85 ARG A C 1
ATOM 1384 O O . ARG A 1 93 ? 51.49138 -46.40749 22.11441 1.000 31.63660 85 ARG A O 1
ATOM 1405 N N . TRP A 1 94 ? 51.26653 -45.68455 19.98558 1.000 27.31638 86 TRP A N 1
ATOM 1406 C CA . TRP A 1 94 ? 49.81662 -45.60581 20.10908 1.000 29.11993 86 TRP A CA 1
ATOM 1407 C C . TRP A 1 94 ? 49.17397 -46.99370 20.08437 1.000 31.00258 86 TRP A C 1
ATOM 1408 O O . TRP A 1 94 ? 48.20488 -47.23085 20.81666 1.000 32.09838 86 TRP A O 1
ATOM 1429 N N . ARG A 1 95 ? 49.72361 -47.93342 19.31391 1.000 29.60657 87 ARG A N 1
ATOM 1430 C CA . ARG A 1 95 ? 49.22383 -49.30945 19.39255 1.000 29.63155 87 ARG A CA 1
ATOM 1431 C C . ARG A 1 95 ? 49.31714 -49.82385 20.82140 1.000 34.22333 87 ARG A C 1
ATOM 1432 O O . ARG A 1 95 ? 48.38695 -50.46682 21.33398 1.000 31.78908 87 ARG A O 1
ATOM 1453 N N . SER A 1 96 ? 50.43107 -49.54311 21.49308 1.000 29.90613 88 SER A N 1
ATOM 1454 C CA . SER A 1 96 ? 50.57549 -50.02374 22.85986 1.000 31.86091 88 SER A CA 1
ATOM 1455 C C . SER A 1 96 ? 49.53206 -49.41701 23.79938 1.000 38.27545 88 SER A C 1
ATOM 1456 O O . SER A 1 96 ? 49.08836 -50.08422 24.74222 1.000 39.26017 88 SER A O 1
ATOM 1464 N N . VAL A 1 97 ? 49.12357 -48.16520 23.56265 1.000 34.78051 89 VAL A N 1
ATOM 1465 C CA . VAL A 1 97 ? 48.12571 -47.54164 24.42711 1.000 35.41318 89 VAL A CA 1
ATOM 1466 C C . VAL A 1 97 ? 46.77262 -48.23473 24.28058 1.000 34.87478 89 VAL A C 1
ATOM 1467 O O . VAL A 1 97 ? 46.05768 -48.44157 25.27056 1.000 38.83869 89 VAL A O 1
ATOM 1480 N N . TYR A 1 98 ? 46.39895 -48.61100 23.05098 1.000 35.06947 90 TYR A N 1
ATOM 1481 C CA . TYR A 1 98 ? 45.05321 -49.09969 22.77251 1.000 34.17612 90 TYR A CA 1
ATOM 1482 C C . TYR A 1 98 ? 44.97609 -50.61022 22.54238 1.000 37.26293 90 TYR A C 1
ATOM 1483 O O . TYR A 1 98 ? 43.88648 -51.11333 22.25376 1.000 36.39909 90 TYR A O 1
ATOM 1501 N N . GLU A 1 99 ? 46.06895 -51.35942 22.75196 1.000 35.56333 91 GLU A N 1
ATOM 1502 C CA . GLU A 1 99 ? 46.05911 -52.78873 22.41449 1.000 33.62215 91 GLU A CA 1
ATOM 1503 C C . GLU A 1 99 ? 44.99191 -53.56245 23.19030 1.000 38.36726 91 GLU A C 1
ATOM 1504 O O . GLU A 1 99 ? 44.44533 -54.53736 22.66667 1.000 38.81693 91 GLU A O 1
ATOM 1516 N N . GLU A 1 100 ? 44.68757 -53.16389 24.43374 1.000 40.29391 92 GLU A N 1
ATOM 1517 C CA . GLU A 1 100 ? 43.66385 -53.86372 25.21104 1.000 40.84843 92 GLU A CA 1
ATOM 1518 C C . GLU A 1 100 ? 42.28981 -53.77407 24.56058 1.000 41.25319 92 GLU A C 1
ATOM 1519 O O . GLU A 1 100 ? 41.39285 -54.55419 24.91065 1.000 43.65050 92 GLU A O 1
ATOM 1531 N N . LYS A 1 101 ? 42.10307 -52.83029 23.64176 1.000 40.48591 93 LYS A N 1
ATOM 1532 C CA . LYS A 1 101 ? 40.86372 -52.66946 22.89848 1.000 44.09435 93 LYS A CA 1
ATOM 1533 C C . LYS A 1 101 ? 40.87307 -53.39692 21.55957 1.000 42.26300 93 LYS A C 1
ATOM 1534 O O . LYS A 1 101 ? 39.90443 -53.27513 20.80250 1.000 37.69643 93 LYS A O 1
ATOM 1553 N N . ILE A 1 102 ? 41.93182 -54.13719 21.23211 1.000 36.30815 94 ILE A N 1
ATOM 1554 C CA . ILE A 1 102 ? 42.07853 -54.74200 19.91036 1.000 34.62465 94 ILE A CA 1
ATOM 1555 C C . ILE A 1 102 ? 41.90474 -56.25177 20.00687 1.000 36.52062 94 ILE A C 1
ATOM 1556 O O . ILE A 1 102 ? 42.58339 -56.91773 20.80256 1.000 37.17737 94 ILE A O 1
ATOM 1572 N N . ILE A 1 103 ? 40.97850 -56.78339 19.20237 1.000 35.24865 95 ILE A N 1
ATOM 1573 C CA . ILE A 1 103 ? 40.84361 -58.22013 18.97237 1.000 34.93240 95 ILE A CA 1
ATOM 1574 C C . ILE A 1 103 ? 41.64434 -58.54018 17.72525 1.000 34.56003 95 ILE A C 1
ATOM 1575 O O . ILE A 1 103 ? 41.43872 -57.91198 16.67811 1.000 33.16191 95 ILE A O 1
ATOM 1591 N N . ARG A 1 104 ? 42.57349 -59.49380 17.83840 1.000 35.96130 96 ARG A N 1
ATOM 1592 C CA . ARG A 1 104 ? 43.47348 -59.83047 16.73550 1.000 41.09388 96 ARG A CA 1
ATOM 1593 C C . ARG A 1 104 ? 42.80343 -60.91338 15.88834 1.000 36.42630 96 ARG A C 1
ATOM 1594 O O . ARG A 1 104 ? 42.79963 -62.09478 16.24794 1.000 36.89752 96 ARG A O 1
ATOM 1615 N N . ASP A 1 105 ? 42.24884 -60.49510 14.74548 1.000 35.50845 97 ASP A N 1
ATOM 1616 C CA . ASP A 1 105 ? 41.48009 -61.34847 13.84256 1.000 37.07621 97 ASP A CA 1
ATOM 1617 C C . ASP A 1 105 ? 41.33327 -60.58200 12.52432 1.000 29.64948 97 ASP A C 1
ATOM 1618 O O . ASP A 1 105 ? 41.67459 -59.39993 12.43048 1.000 29.54112 97 ASP A O 1
ATOM 1627 N N . PHE A 1 106 ? 40.82639 -61.27368 11.50097 1.000 37.19586 98 PHE A N 1
ATOM 1628 C CA . PHE A 1 106 ? 40.74381 -60.73317 10.14243 1.000 35.81517 98 PHE A CA 1
ATOM 1629 C C . PHE A 1 106 ? 39.28827 -60.74280 9.68711 1.000 33.89433 98 PHE A C 1
ATOM 1630 O O . PHE A 1 106 ? 38.64554 -61.80028 9.67433 1.000 34.88426 98 PHE A O 1
ATOM 1647 N N . VAL A 1 107 ? 38.75794 -59.56363 9.36848 1.000 32.45590 99 VAL A N 1
ATOM 1648 C CA . VAL A 1 107 ? 37.36667 -59.45570 8.93780 1.000 34.56020 99 VAL A CA 1
ATOM 1649 C C . VAL A 1 107 ? 37.26582 -59.91838 7.48762 1.000 33.89323 99 VAL A C 1
ATOM 1650 O O . VAL A 1 107 ? 37.98904 -59.42804 6.61216 1.000 35.42322 99 VAL A O 1
ATOM 1663 N N . THR A 1 108 ? 36.34670 -60.85108 7.22688 1.000 31.85055 100 THR A N 1
ATOM 1664 C CA . THR A 1 108 ? 36.14807 -61.40617 5.89248 1.000 31.71343 100 THR A CA 1
ATOM 1665 C C . THR A 1 108 ? 34.90048 -60.89564 5.16613 1.000 41.42214 100 THR A C 1
ATOM 1666 O O . THR A 1 108 ? 34.86284 -60.95375 3.92820 1.000 38.59654 100 THR A O 1
ATOM 1677 N N . LYS A 1 109 ? 33.89133 -60.41075 5.88722 1.000 35.57340 101 LYS A N 1
ATOM 1678 C CA . LYS A 1 109 ? 32.61955 -60.01442 5.29053 1.000 33.74086 101 LYS A CA 1
ATOM 1679 C C . LYS A 1 109 ? 31.85858 -59.08210 6.23013 1.000 36.73832 101 LYS A C 1
ATOM 1680 O O . LYS A 1 109 ? 31.89641 -59.25656 7.45262 1.000 35.75809 101 LYS A O 1
ATOM 1699 N N . ILE A 1 110 ? 31.15618 -58.10414 5.64658 1.000 33.74471 102 ILE A N 1
ATOM 1700 C CA . ILE A 1 110 ? 30.25150 -57.22589 6.38129 1.000 29.70049 102 ILE A CA 1
ATOM 1701 C C . ILE A 1 110 ? 28.90174 -57.25484 5.69276 1.000 31.42052 102 ILE A C 1
ATOM 1702 O O . ILE A 1 110 ? 28.80310 -56.92293 4.50763 1.000 36.02648 102 ILE A O 1
ATOM 1718 N N . GLU A 1 111 ? 27.86385 -57.62161 6.43925 1.000 32.85220 103 GLU A N 1
ATOM 1719 C CA . GLU A 1 111 ? 26.48449 -57.59021 5.96005 1.000 35.12366 103 GLU A CA 1
ATOM 1720 C C . GLU A 1 111 ? 25.80525 -56.34512 6.53254 1.000 37.11103 103 GLU A C 1
ATOM 1721 O O . GLU A 1 111 ? 25.64226 -56.23257 7.75504 1.000 36.18454 103 GLU A O 1
ATOM 1733 N N . ASN A 1 112 ? 25.40325 -55.42322 5.65350 1.000 35.86039 104 ASN A N 1
ATOM 1734 C CA . ASN A 1 112 ? 24.89439 -54.10846 6.05291 1.000 36.77631 104 ASN A CA 1
ATOM 1735 C C . ASN A 1 112 ? 23.37386 -54.05597 5.91611 1.000 39.60178 104 ASN A C 1
ATOM 1736 O O . ASN A 1 112 ? 22.81235 -54.46162 4.89091 1.000 40.87614 104 ASN A O 1
ATOM 1747 N N . PHE A 1 113 ? 22.71040 -53.57592 6.96503 1.000 40.91098 105 PHE A N 1
ATOM 1748 C CA . PHE A 1 113 ? 21.25649 -53.45871 6.98217 1.000 44.01232 105 PHE A CA 1
ATOM 1749 C C . PHE A 1 113 ? 20.87346 -52.00582 7.23123 1.000 45.84649 105 PHE A C 1
ATOM 1750 O O . PHE A 1 113 ? 21.69147 -51.09377 7.04577 1.000 46.86581 105 PHE A O 1
ATOM 1767 N N . LYS A 1 114 ? 19.61383 -51.77484 7.59222 1.000 53.36933 106 LYS A N 1
ATOM 1768 C CA . LYS A 1 114 ? 19.11354 -50.40755 7.64931 1.000 54.06802 106 LYS A CA 1
ATOM 1769 C C . LYS A 1 114 ? 19.80990 -49.59700 8.73665 1.000 61.41622 106 LYS A C 1
ATOM 1770 O O . LYS A 1 114 ? 20.09139 -48.40992 8.53952 1.000 57.88616 106 LYS A O 1
ATOM 1789 N N . ASP A 1 115 ? 20.10294 -50.21504 9.88861 1.000 56.43746 107 ASP A N 1
ATOM 1790 C CA . ASP A 1 115 ? 20.66429 -49.46803 11.01041 1.000 60.42524 107 ASP A CA 1
ATOM 1791 C C . ASP A 1 115 ? 21.79208 -50.19538 11.73783 1.000 67.93469 107 ASP A C 1
ATOM 1792 O O . ASP A 1 115 ? 22.23979 -49.71267 12.78785 1.000 59.68629 107 ASP A O 1
ATOM 1801 N N . TYR A 1 116 ? 22.27213 -51.32541 11.22101 1.000 48.35721 108 TYR A N 1
ATOM 1802 C CA . TYR A 1 116 ? 23.33847 -52.08730 11.85713 1.000 45.06555 108 TYR A CA 1
ATOM 1803 C C . TYR A 1 116 ? 24.00328 -52.96985 10.81242 1.000 39.35534 108 TYR A C 1
ATOM 1804 O O . TYR A 1 116 ? 23.47883 -53.15797 9.71086 1.000 42.38755 108 TYR A O 1
ATOM 1822 N N . SER A 1 117 ? 25.14730 -53.54698 11.19749 1.000 38.24942 109 SER A N 1
ATOM 1823 C CA . SER A 1 117 ? 25.90309 -54.45943 10.34741 1.000 36.97925 109 SER A CA 1
ATOM 1824 C C . SER A 1 117 ? 26.31247 -55.71177 11.11868 1.000 38.58447 109 SER A C 1
ATOM 1825 O O . SER A 1 117 ? 26.55205 -55.66893 12.32807 1.000 38.79680 109 SER A O 1
ATOM 1833 N N . LEU A 1 118 ? 26.39100 -56.83483 10.40484 1.000 36.96966 110 LEU A N 1
ATOM 1834 C CA . LEU A 1 118 ? 26.90249 -58.09750 10.93732 1.000 37.63543 110 LEU A CA 1
ATOM 1835 C C . LEU A 1 118 ? 28.28862 -58.34383 10.34551 1.000 37.59966 110 LEU A C 1
ATOM 1836 O O . LEU A 1 118 ? 28.44092 -58.34130 9.12126 1.000 35.53711 110 LEU A O 1
ATOM 1852 N N . ILE A 1 119 ? 29.28966 -58.53596 11.21026 1.000 37.21657 111 ILE A N 1
ATOM 1853 C CA . ILE A 1 119 ? 30.69838 -58.64709 10.82288 1.000 33.22165 111 ILE A CA 1
ATOM 1854 C C . ILE A 1 119 ? 31.16369 -60.08389 11.03327 1.000 40.55182 111 ILE A C 1
ATOM 1855 O O . ILE A 1 119 ? 31.01260 -60.63244 12.13322 1.000 43.33002 111 ILE A O 1
ATOM 1871 N N . SER A 1 120 ? 31.74320 -60.68531 9.98831 1.000 35.36200 112 SER A N 1
ATOM 1872 C CA . SER A 1 120 ? 32.26239 -62.04950 10.01749 1.000 36.39075 112 SER A CA 1
ATOM 1873 C C . SER A 1 120 ? 33.78945 -62.04240 10.01623 1.000 38.26016 112 SER A C 1
ATOM 1874 O O . SER A 1 120 ? 34.41619 -61.15349 9.42617 1.000 36.88806 112 SER A O 1
ATOM 1882 N N . THR A 1 121 ? 34.38657 -63.05242 10.66056 1.000 43.65948 113 THR A N 1
ATOM 1883 C CA . THR A 1 121 ? 35.83523 -63.12035 10.80291 1.000 40.55303 113 THR A CA 1
ATOM 1884 C C . THR A 1 121 ? 36.37230 -64.48690 10.40985 1.000 37.48227 113 THR A C 1
ATOM 1885 O O . THR A 1 121 ? 35.64605 -65.49808 10.35307 1.000 40.41317 113 THR A O 1
ATOM 1896 N N . ARG A 1 122 ? 37.68250 -64.50366 10.15536 1.000 37.15426 114 ARG A N 1
ATOM 1897 C CA . ARG A 1 122 ? 38.36068 -65.73307 9.76989 1.000 45.22035 114 ARG A CA 1
ATOM 1898 C C . ARG A 1 122 ? 38.31658 -66.77090 10.88166 1.000 52.37991 114 ARG A C 1
ATOM 1899 O O . ARG A 1 122 ? 38.32180 -67.97832 10.60902 1.000 44.70153 114 ARG A O 1
ATOM 1920 N N . SER A 1 123 ? 38.27785 -66.32732 12.13887 1.000 40.08895 115 SER A N 1
ATOM 1921 C CA . SER A 1 123 ? 38.19292 -67.27249 13.24625 1.000 53.56572 115 SER A CA 1
ATOM 1922 C C . SER A 1 123 ? 36.81334 -67.89726 13.36989 1.000 48.97893 115 SER A C 1
ATOM 1923 O O . SER A 1 123 ? 36.66110 -68.89902 14.08005 1.000 54.35110 115 SER A O 1
ATOM 1931 N N . GLY A 1 124 ? 35.79962 -67.32164 12.72472 1.000 45.43231 116 GLY A N 1
ATOM 1932 C CA . GLY A 1 124 ? 34.44612 -67.82736 12.80000 1.000 49.65763 116 GLY A CA 1
ATOM 1933 C C . GLY A 1 124 ? 33.53114 -67.05524 13.72605 1.000 52.19341 116 GLY A C 1
ATOM 1934 O O . GLY A 1 124 ? 32.31781 -67.29453 13.71776 1.000 45.84867 116 GLY A O 1
ATOM 1938 N N . LYS A 1 125 ? 34.06773 -66.13696 14.51977 1.000 44.49086 117 LYS A N 1
ATOM 1939 C CA . LYS A 1 125 ? 33.23508 -65.33076 15.39850 1.000 46.31214 117 LYS A CA 1
ATOM 1940 C C . LYS A 1 125 ? 32.56520 -64.21441 14.60840 1.000 49.48146 117 LYS A C 1
ATOM 1941 O O . LYS A 1 125 ? 33.16151 -63.63779 13.69530 1.000 50.05336 117 LYS A O 1
ATOM 1960 N N . THR A 1 126 ? 31.31858 -63.91491 14.95647 1.000 42.95767 118 THR A N 1
ATOM 1961 C CA . THR A 1 126 ? 30.57380 -62.82817 14.33521 1.000 40.51746 118 THR A CA 1
ATOM 1962 C C . THR A 1 126 ? 30.31223 -61.73091 15.36072 1.000 45.34075 118 THR A C 1
ATOM 1963 O O . THR A 1 126 ? 30.20732 -61.99130 16.56239 1.000 44.99361 118 THR A O 1
ATOM 1974 N N . TYR A 1 127 ? 30.19143 -60.50057 14.87024 1.000 38.00623 119 TYR A N 1
ATOM 1975 C CA . TYR A 1 127 ? 29.97427 -59.32498 15.70038 1.000 36.42796 119 TYR A CA 1
ATOM 1976 C C . TYR A 1 127 ? 28.86038 -58.49380 15.08464 1.000 42.76209 119 TYR A C 1
ATOM 1977 O O . TYR A 1 127 ? 28.71995 -58.42703 13.86324 1.000 43.64459 119 TYR A O 1
ATOM 1995 N N . GLU A 1 128 ? 28.06613 -57.85946 15.94019 1.000 35.62985 120 GLU A N 1
ATOM 1996 C CA . GLU A 1 128 ? 27.03689 -56.92538 15.50245 1.000 37.53740 120 GLU A CA 1
ATOM 1997 C C . GLU A 1 128 ? 27.41084 -55.52724 15.97722 1.000 40.58989 120 GLU A C 1
ATOM 1998 O O . GLU A 1 128 ? 27.87652 -55.35295 17.10905 1.000 45.80543 120 GLU A O 1
ATOM 2010 N N . ALA A 1 129 ? 27.22588 -54.52933 15.11273 1.000 39.82238 121 ALA A N 1
ATOM 2011 C CA . ALA A 1 129 ? 27.54469 -53.16017 15.50175 1.000 34.18285 121 ALA A CA 1
ATOM 2012 C C . ALA A 1 129 ? 26.61559 -52.18071 14.80087 1.000 31.86649 121 ALA A C 1
ATOM 2013 O O . ALA A 1 129 ? 26.23583 -52.37711 13.63972 1.000 33.65327 121 ALA A O 1
ATOM 2020 N N . LYS A 1 130 ? 26.27691 -51.09903 15.51609 1.000 32.70381 122 LYS A N 1
ATOM 2021 C CA . LYS A 1 130 ? 25.43772 -50.06761 14.91620 1.000 34.87802 122 LYS A CA 1
ATOM 2022 C C . LYS A 1 130 ? 26.22008 -49.29941 13.85891 1.000 36.12157 122 LYS A C 1
ATOM 2023 O O . LYS A 1 130 ? 25.77562 -49.16345 12.71113 1.000 36.19572 122 LYS A O 1
ATOM 2042 N N . HIS A 1 131 ? 27.40908 -48.82812 14.22445 1.000 32.90754 123 HIS A N 1
ATOM 2043 C CA . HIS A 1 131 ? 28.29888 -48.09626 13.33328 1.000 32.60554 123 HIS A CA 1
ATOM 2044 C C . HIS A 1 131 ? 29.57821 -48.89100 13.08455 1.000 31.91725 123 HIS A C 1
ATOM 2045 O O . HIS A 1 131 ? 30.18584 -49.40191 14.02789 1.000 35.29737 123 HIS A O 1
ATOM 2059 N N . VAL A 1 132 ? 30.04046 -48.91523 11.82609 1.000 29.74581 124 VAL A N 1
ATOM 2060 C CA . VAL A 1 132 ? 31.25462 -49.63402 11.43414 1.000 28.93507 124 VAL A CA 1
ATOM 2061 C C . VAL A 1 132 ? 32.18473 -48.66627 10.70907 1.000 31.21277 124 VAL A C 1
ATOM 2062 O O . VAL A 1 132 ? 31.75101 -47.96265 9.78992 1.000 32.10775 124 VAL A O 1
ATOM 2075 N N . VAL A 1 133 ? 33.45704 -48.63076 11.11693 1.000 29.50373 125 VAL A N 1
ATOM 2076 C CA . VAL A 1 133 ? 34.47185 -47.78015 10.48706 1.000 30.03523 125 VAL A CA 1
ATOM 2077 C C . VAL A 1 133 ? 35.53920 -48.68125 9.88730 1.000 29.99114 125 VAL A C 1
ATOM 2078 O O . VAL A 1 133 ? 36.10204 -49.51937 10.58935 1.000 29.09698 125 VAL A O 1
ATOM 2091 N N . LEU A 1 134 ? 35.84062 -48.49038 8.60573 1.000 28.89216 126 LEU A N 1
ATOM 2092 C CA . LEU A 1 134 ? 36.93333 -49.18647 7.94149 1.000 28.14511 126 LEU A CA 1
ATOM 2093 C C . LEU A 1 134 ? 38.16483 -48.28345 7.90405 1.000 28.69593 126 LEU A C 1
ATOM 2094 O O . LEU A 1 134 ? 38.08797 -47.14004 7.44229 1.000 29.72337 126 LEU A O 1
ATOM 2110 N N . ALA A 1 135 ? 39.28443 -48.79337 8.42106 1.000 28.26464 127 ALA A N 1
ATOM 2111 C CA . ALA A 1 135 ? 40.56485 -48.07714 8.44028 1.000 28.76045 127 ALA A CA 1
ATOM 2112 C C . ALA A 1 135 ? 41.67599 -49.08705 8.10714 1.000 27.85646 127 ALA A C 1
ATOM 2113 O O . ALA A 1 135 ? 42.66621 -49.22557 8.83263 1.000 28.01435 127 ALA A O 1
ATOM 2120 N N . THR A 1 136 ? 41.52637 -49.75021 6.95269 1.000 27.20958 128 THR A N 1
ATOM 2121 C CA . THR A 1 136 ? 42.34115 -50.90042 6.55880 1.000 27.72278 128 THR A CA 1
ATOM 2122 C C . THR A 1 136 ? 43.44525 -50.58176 5.54152 1.000 30.02137 128 THR A C 1
ATOM 2123 O O . THR A 1 136 ? 44.22106 -51.48691 5.20451 1.000 27.50855 128 THR A O 1
ATOM 2134 N N . GLY A 1 137 ? 43.53681 -49.34782 5.03809 1.000 27.97015 129 GLY A N 1
ATOM 2135 C CA . GLY A 1 137 ? 44.62597 -48.99787 4.11953 1.000 27.91828 129 GLY A CA 1
ATOM 2136 C C . GLY A 1 137 ? 44.48320 -49.60155 2.72263 1.000 27.69441 129 GLY A C 1
ATOM 2137 O O . GLY A 1 137 ? 43.39584 -49.97627 2.27747 1.000 28.48473 129 GLY A O 1
ATOM 2141 N N . PHE A 1 138 ? 45.62969 -49.65891 2.03467 1.000 27.99452 130 PHE A N 1
ATOM 2142 C CA . PHE A 1 138 ? 45.76193 -50.01963 0.62213 1.000 27.41527 130 PHE A CA 1
ATOM 2143 C C . PHE A 1 138 ? 46.79017 -51.12805 0.43035 1.000 37.19529 130 PHE A C 1
ATOM 2144 O O . PHE A 1 138 ? 47.80679 -51.16945 1.12186 1.000 35.60893 130 PHE A O 1
ATOM 2161 N N . ASP A 1 139 ? 46.54751 -51.98748 -0.55984 1.000 34.98478 131 ASP A N 1
ATOM 2162 C CA . ASP A 1 139 ? 47.56781 -52.87766 -1.10748 1.000 32.09484 131 ASP A CA 1
ATOM 2163 C C . ASP A 1 139 ? 48.27182 -52.17325 -2.26328 1.000 36.73198 131 ASP A C 1
ATOM 2164 O O . ASP A 1 139 ? 47.60566 -51.56030 -3.10474 1.000 33.15110 131 ASP A O 1
ATOM 2173 N N . ARG A 1 140 ? 49.60899 -52.27394 -2.31126 1.000 34.27988 132 ARG A N 1
ATOM 2174 C CA . ARG A 1 140 ? 50.40942 -51.66024 -3.37871 1.000 41.78725 132 ARG A CA 1
ATOM 2175 C C . ARG A 1 140 ? 51.45705 -52.65290 -3.86153 1.000 50.44760 132 ARG A C 1
ATOM 2176 O O . ARG A 1 140 ? 52.19635 -53.21537 -3.05045 1.000 36.75904 132 ARG A O 1
ATOM 2197 N N . LEU A 1 141 ? 51.51752 -52.87605 -5.17639 1.000 53.11369 133 LEU A N 1
ATOM 2198 C CA . LEU A 1 141 ? 52.49458 -53.82133 -5.71219 1.000 54.28869 133 LEU A CA 1
ATOM 2199 C C . LEU A 1 141 ? 53.92079 -53.36643 -5.43915 1.000 43.07204 133 LEU A C 1
ATOM 2200 O O . LEU A 1 141 ? 54.80243 -54.19117 -5.17291 1.000 50.58029 133 LEU A O 1
ATOM 2216 N N . MET A 1 142 ? 54.17686 -52.06092 -5.53389 1.000 53.14037 134 MET A N 1
ATOM 2217 C CA . MET A 1 142 ? 55.52954 -51.56593 -5.33209 1.000 53.95914 134 MET A CA 1
ATOM 2218 C C . MET A 1 142 ? 56.05140 -51.87772 -3.93915 1.000 52.93977 134 MET A C 1
ATOM 2219 O O . MET A 1 142 ? 57.27106 -51.97317 -3.76269 1.000 45.25322 134 MET A O 1
ATOM 2233 N N . ASN A 1 143 ? 55.15894 -52.05856 -2.95694 1.000 39.28765 135 ASN A N 1
ATOM 2234 C CA . ASN A 1 143 ? 55.60214 -52.33036 -1.59141 1.000 44.47321 135 ASN A CA 1
ATOM 2235 C C . ASN A 1 143 ? 56.41107 -53.61763 -1.52921 1.000 45.33235 135 ASN A C 1
ATOM 2236 O O . ASN A 1 143 ? 57.45840 -53.67190 -0.87603 1.000 48.70641 135 ASN A O 1
ATOM 2247 N N . THR A 1 144 ? 55.91454 -54.68403 -2.16285 1.000 53.32432 136 THR A N 1
ATOM 2248 C CA . THR A 1 144 ? 56.65210 -55.94394 -2.14670 1.000 65.42446 136 THR A CA 1
ATOM 2249 C C . THR A 1 144 ? 58.00946 -55.78278 -2.81559 1.000 56.13325 136 THR A C 1
ATOM 2250 O O . THR A 1 144 ? 59.01940 -56.31027 -2.33027 1.000 50.57696 136 THR A O 1
ATOM 2261 N N . PHE A 1 145 ? 58.06210 -55.01869 -3.90549 1.000 50.15626 137 PHE A N 1
ATOM 2262 C CA . PHE A 1 145 ? 59.32669 -54.81975 -4.60174 1.000 55.07016 137 PHE A CA 1
ATOM 2263 C C . PHE A 1 145 ? 60.33855 -54.10034 -3.71431 1.000 52.32450 137 PHE A C 1
ATOM 2264 O O . PHE A 1 145 ? 61.50372 -54.50083 -3.62965 1.000 50.29956 137 PHE A O 1
ATOM 2281 N N . LEU A 1 146 ? 59.90915 -53.02986 -3.04424 1.000 42.37731 138 LEU A N 1
ATOM 2282 C CA . LEU A 1 146 ? 60.78661 -52.35317 -2.09890 1.000 41.69723 138 LEU A CA 1
ATOM 2283 C C . LEU A 1 146 ? 61.27043 -53.30785 -1.01764 1.000 42.68514 138 LEU A C 1
ATOM 2284 O O . LEU A 1 146 ? 62.42231 -53.21861 -0.58067 1.000 46.17066 138 LEU A O 1
ATOM 2300 N N . SER A 1 147 ? 60.42718 -54.26135 -0.61677 1.000 38.90995 139 SER A N 1
ATOM 2301 C CA . SER A 1 147 ? 60.76292 -55.14615 0.49751 1.000 48.29973 139 SER A CA 1
ATOM 2302 C C . SER A 1 147 ? 61.81046 -56.19133 0.12948 1.000 51.18970 139 SER A C 1
ATOM 2303 O O . SER A 1 147 ? 62.42014 -56.78416 1.03220 1.000 45.99909 139 SER A O 1
ATOM 2311 N N . ASN A 1 148 ? 62.03269 -56.43452 -1.16502 1.000 37.70251 140 ASN A N 1
ATOM 2312 C CA . ASN A 1 148 ? 62.95708 -57.47037 -1.61077 1.000 43.34503 140 ASN A CA 1
ATOM 2313 C C . ASN A 1 148 ? 64.13805 -56.91102 -2.39603 1.000 39.28823 140 ASN A C 1
ATOM 2314 O O . ASN A 1 148 ? 64.91947 -57.68522 -2.95708 1.000 42.57607 140 ASN A O 1
ATOM 2325 N N . PHE A 1 149 ? 64.30344 -55.59382 -2.42730 1.000 42.67566 141 PHE A N 1
ATOM 2326 C CA . PHE A 1 149 ? 65.33395 -54.98234 -3.25338 1.000 39.11126 141 PHE A CA 1
ATOM 2327 C C . PHE A 1 149 ? 66.73307 -55.27973 -2.71090 1.000 36.67685 141 PHE A C 1
ATOM 2328 O O . PHE A 1 149 ? 66.98403 -55.14962 -1.50844 1.000 34.74772 141 PHE A O 1
ATOM 2345 N N . ASP A 1 150 ? 67.65097 -55.67985 -3.59900 1.000 36.59000 142 ASP A N 1
ATOM 2346 C CA . ASP A 1 150 ? 69.06431 -55.84809 -3.24581 1.000 35.42722 142 ASP A CA 1
ATOM 2347 C C . ASP A 1 150 ? 69.79363 -54.55263 -3.57578 1.000 38.17808 142 ASP A C 1
ATOM 2348 O O . ASP A 1 150 ? 70.02089 -54.23908 -4.74983 1.000 39.67658 142 ASP A O 1
ATOM 2357 N N A ASN A 1 151 ? 70.17233 -53.80117 -2.55341 0.542 39.55867 143 ASN A N 1
ATOM 2358 N N B ASN A 1 151 ? 70.17596 -53.81763 -2.52663 0.458 39.57915 143 ASN A N 1
ATOM 2359 C CA A ASN A 1 151 ? 70.73095 -52.47506 -2.76762 0.542 42.79874 143 ASN A CA 1
ATOM 2360 C CA B ASN A 1 151 ? 70.76342 -52.48782 -2.64321 0.458 42.83562 143 ASN A CA 1
ATOM 2361 C C A ASN A 1 151 ? 72.23722 -52.48719 -3.01193 0.542 42.47360 143 ASN A C 1
ATOM 2362 C C B ASN A 1 151 ? 72.18886 -52.49963 -3.18056 0.458 42.47522 143 ASN A C 1
ATOM 2363 O O A ASN A 1 151 ? 72.85843 -51.41801 -2.97938 0.542 42.85057 143 ASN A O 1
ATOM 2364 O O B ASN A 1 151 ? 72.69396 -51.43536 -3.55680 0.458 41.77906 143 ASN A O 1
ATOM 2385 N N . HIS A 1 152 ? 72.83954 -53.65829 -3.24851 1.000 33.98744 144 HIS A N 1
ATOM 2386 C CA . HIS A 1 152 ? 74.24518 -53.73447 -3.63822 1.000 31.63839 144 HIS A CA 1
ATOM 2387 C C . HIS A 1 152 ? 74.43392 -53.85321 -5.15742 1.000 35.77982 144 HIS A C 1
ATOM 2388 O O . HIS A 1 152 ? 75.57687 -53.87522 -5.62759 1.000 35.54942 144 HIS A O 1
ATOM 2402 N N . VAL A 1 153 ? 73.35733 -53.91050 -5.94674 1.000 35.31051 145 VAL A N 1
ATOM 2403 C CA . VAL A 1 153 ? 73.53604 -54.04935 -7.39141 1.000 36.18071 145 VAL A CA 1
ATOM 2404 C C . VAL A 1 153 ? 74.30328 -52.83958 -7.91413 1.000 34.01848 145 VAL A C 1
ATOM 2405 O O . VAL A 1 153 ? 74.05259 -51.70837 -7.48515 1.000 31.87067 145 VAL A O 1
ATOM 2418 N N . SER A 1 154 ? 75.25511 -53.07348 -8.83848 1.000 30.97571 146 SER A N 1
ATOM 2419 C CA . SER A 1 154 ? 76.17350 -52.03456 -9.30195 1.000 34.54887 146 SER A CA 1
ATOM 2420 C C . SER A 1 154 ? 76.45578 -52.12656 -10.80288 1.000 34.41733 146 SER A C 1
ATOM 2421 O O . SER A 1 154 ? 76.48681 -53.21247 -11.38524 1.000 38.55004 146 SER A O 1
ATOM 2429 N N . ASN A 1 155 ? 76.68563 -50.95818 -11.41727 1.000 35.51252 147 ASN A N 1
ATOM 2430 C CA . ASN A 1 155 ? 77.15662 -50.85816 -12.80581 1.000 36.06778 147 ASN A CA 1
ATOM 2431 C C . ASN A 1 155 ? 76.20638 -51.52195 -13.80569 1.000 35.20117 147 ASN A C 1
ATOM 2432 O O . ASN A 1 155 ? 76.64663 -52.13956 -14.78012 1.000 37.42312 147 ASN A O 1
ATOM 2443 N N . LYS A 1 156 ? 74.90773 -51.36880 -13.58210 1.000 30.88282 148 LYS A N 1
ATOM 2444 C CA . LYS A 1 156 ? 73.85017 -51.92281 -14.42589 1.000 31.60618 148 LYS A CA 1
ATOM 2445 C C . LYS A 1 156 ? 72.92985 -50.81751 -14.95181 1.000 37.82585 148 LYS A C 1
ATOM 2446 O O . LYS A 1 156 ? 72.93142 -49.68930 -14.45497 1.000 38.03892 148 LYS A O 1
ATOM 2465 N N . THR A 1 157 ? 72.08686 -51.16753 -15.93481 1.000 28.22106 149 THR A N 1
ATOM 2466 C CA . THR A 1 157 ? 71.06318 -50.27410 -16.48672 1.000 26.09779 149 THR A CA 1
ATOM 2467 C C . THR A 1 157 ? 69.67052 -50.74361 -16.05996 1.000 28.25238 149 THR A C 1
ATOM 2468 O O . THR A 1 157 ? 69.36915 -51.93958 -16.08959 1.000 29.63323 149 THR A O 1
ATOM 2479 N N . PHE A 1 158 ? 68.82130 -49.79906 -15.63679 1.000 26.26999 150 PHE A N 1
ATOM 2480 C CA . PHE A 1 158 ? 67.44708 -50.07815 -15.24346 1.000 25.94781 150 PHE A CA 1
ATOM 2481 C C . PHE A 1 158 ? 66.48752 -49.29044 -16.12421 1.000 31.37941 150 PHE A C 1
ATOM 2482 O O . PHE A 1 158 ? 66.75776 -48.14282 -16.46939 1.000 31.45605 150 PHE A O 1
ATOM 2499 N N . VAL A 1 159 ? 65.35951 -49.90201 -16.46833 1.000 27.16764 151 VAL A N 1
ATOM 2500 C CA . VAL A 1 159 ? 64.29871 -49.25642 -17.24293 1.000 26.91377 151 VAL A CA 1
ATOM 2501 C C . VAL A 1 159 ? 63.04462 -49.17368 -16.37866 1.000 29.28284 151 VAL A C 1
ATOM 2502 O O . VAL A 1 159 ? 62.55481 -50.19757 -15.88041 1.000 29.24747 151 VAL A O 1
ATOM 2515 N N . PHE A 1 160 ? 62.52121 -47.96035 -16.21558 1.000 29.26505 152 PHE A N 1
ATOM 2516 C CA . PHE A 1 160 ? 61.30971 -47.69540 -15.44906 1.000 29.06406 152 PHE A CA 1
ATOM 2517 C C . PHE A 1 160 ? 60.19693 -47.23512 -16.37843 1.000 33.50784 152 PHE A C 1
ATOM 2518 O O . PHE A 1 160 ? 60.39754 -46.29130 -17.15069 1.000 32.29083 152 PHE A O 1
ATOM 2535 N N . ASP A 1 161 ? 59.01710 -47.85538 -16.26110 1.000 32.21217 153 ASP A N 1
ATOM 2536 C CA . ASP A 1 161 ? 57.81422 -47.42887 -16.97645 1.000 35.09390 153 ASP A CA 1
ATOM 2537 C C . ASP A 1 161 ? 56.86128 -46.61614 -16.09957 1.000 42.38738 153 ASP A C 1
ATOM 2538 O O . ASP A 1 161 ? 55.76764 -46.26656 -16.55273 1.000 42.64996 153 ASP A O 1
ATOM 2547 N N . THR A 1 162 ? 57.22480 -46.35283 -14.84808 1.000 32.05403 154 THR A N 1
ATOM 2548 C CA . THR A 1 162 ? 56.40895 -45.56006 -13.94711 1.000 41.73090 154 THR A CA 1
ATOM 2549 C C . THR A 1 162 ? 57.33443 -44.66339 -13.14492 1.000 38.30757 154 THR A C 1
ATOM 2550 O O . THR A 1 162 ? 58.51998 -44.95069 -12.97917 1.000 36.49867 154 THR A O 1
ATOM 2561 N N . MET A 1 163 ? 56.79194 -43.54938 -12.69666 1.000 34.61929 155 MET A N 1
ATOM 2562 C CA . MET A 1 163 ? 57.51439 -42.62554 -11.84411 1.000 28.42041 155 MET A CA 1
ATOM 2563 C C . MET A 1 163 ? 56.54743 -42.18345 -10.75481 1.000 35.39778 155 MET A C 1
ATOM 2564 O O . MET A 1 163 ? 55.34595 -42.03947 -10.99830 1.000 40.44533 155 MET A O 1
ATOM 2578 N N . GLY A 1 164 ? 57.07325 -42.03561 -9.54704 1.000 29.61243 156 GLY A N 1
ATOM 2579 C CA . GLY A 1 164 ? 56.27805 -41.76200 -8.35682 1.000 29.30456 156 GLY A CA 1
ATOM 2580 C C . GLY A 1 164 ? 57.22453 -41.75270 -7.17075 1.000 30.61260 156 GLY A C 1
ATOM 2581 O O . GLY A 1 164 ? 58.42699 -41.96554 -7.32671 1.000 28.41453 156 GLY A O 1
ATOM 2585 N N . ASP A 1 165 ? 56.68701 -41.49525 -5.96480 1.000 31.95973 157 ASP A N 1
ATOM 2586 C CA . ASP A 1 165 ? 57.59219 -41.38192 -4.81143 1.000 28.95205 157 ASP A CA 1
ATOM 2587 C C . ASP A 1 165 ? 58.34338 -42.69848 -4.55250 1.000 26.84749 157 ASP A C 1
ATOM 2588 O O . ASP A 1 165 ? 59.52779 -42.68486 -4.20517 1.000 28.06229 157 ASP A O 1
ATOM 2597 N N . SER A 1 166 ? 57.69097 -43.84995 -4.75634 1.000 28.01471 158 SER A N 1
ATOM 2598 C CA . SER A 1 166 ? 58.38652 -45.12176 -4.52310 1.000 33.88492 158 SER A CA 1
ATOM 2599 C C . SER A 1 166 ? 59.46259 -45.38276 -5.57761 1.000 26.61301 158 SER A C 1
ATOM 2600 O O . SER A 1 166 ? 60.57061 -45.82296 -5.24619 1.000 27.91773 158 SER A O 1
ATOM 2608 N N . ALA A 1 167 ? 59.17591 -45.08438 -6.83982 1.000 27.62893 159 ALA A N 1
ATOM 2609 C CA . ALA A 1 167 ? 60.20465 -45.22021 -7.86882 1.000 24.31282 159 ALA A CA 1
ATOM 2610 C C . ALA A 1 167 ? 61.36563 -44.26515 -7.60538 1.000 26.56187 159 ALA A C 1
ATOM 2611 O O . ALA A 1 167 ? 62.53012 -44.62233 -7.80466 1.000 27.28193 159 ALA A O 1
ATOM 2618 N N . ASN A 1 168 ? 61.06770 -43.03976 -7.14887 1.000 25.46806 160 ASN A N 1
ATOM 2619 C CA . ASN A 1 168 ? 62.13148 -42.07095 -6.88240 1.000 24.63805 160 ASN A CA 1
ATOM 2620 C C . ASN A 1 168 ? 63.03274 -42.53116 -5.73750 1.000 25.95572 160 ASN A C 1
ATOM 2621 O O . ASN A 1 168 ? 64.25257 -42.28804 -5.76033 1.000 27.88457 160 ASN A O 1
ATOM 2632 N N . LEU A 1 169 ? 62.46502 -43.23780 -4.75290 1.000 25.04860 161 LEU A N 1
ATOM 2633 C CA . LEU A 1 169 ? 63.28013 -43.80672 -3.68388 1.000 25.66706 161 LEU A CA 1
ATOM 2634 C C . LEU A 1 169 ? 64.19229 -44.90700 -4.22180 1.000 26.64744 161 LEU A C 1
ATOM 2635 O O . LEU A 1 169 ? 65.37988 -44.96643 -3.86928 1.000 26.01625 161 LEU A O 1
ATOM 2651 N N . LEU A 1 170 ? 63.65544 -45.79849 -5.06338 1.000 24.86792 162 LEU A N 1
ATOM 2652 C CA . LEU A 1 170 ? 64.50673 -46.83086 -5.65581 1.000 31.25670 162 LEU A CA 1
ATOM 2653 C C . LEU A 1 170 ? 65.62243 -46.20205 -6.47825 1.000 27.99785 162 LEU A C 1
ATOM 2654 O O . LEU A 1 170 ? 66.77931 -46.63951 -6.41644 1.000 28.96862 162 LEU A O 1
ATOM 2670 N N . ILE A 1 171 ? 65.30482 -45.13859 -7.22190 1.000 24.34379 163 ILE A N 1
ATOM 2671 C CA . ILE A 1 171 ? 66.32308 -44.46160 -8.02144 1.000 25.12756 163 ILE A CA 1
ATOM 2672 C C . ILE A 1 171 ? 67.40511 -43.87048 -7.11488 1.000 27.19397 163 ILE A C 1
ATOM 2673 O O . ILE A 1 171 ? 68.60493 -43.95908 -7.41833 1.000 27.36906 163 ILE A O 1
ATOM 2689 N N . ALA A 1 172 ? 67.00253 -43.31286 -5.96178 1.000 27.02448 164 ALA A N 1
ATOM 2690 C CA . ALA A 1 172 ? 67.97931 -42.77053 -5.01298 1.000 25.62183 164 ALA A CA 1
ATOM 2691 C C . ALA A 1 172 ? 68.92408 -43.85442 -4.50131 1.000 24.80741 164 ALA A C 1
ATOM 2692 O O . ALA A 1 172 ? 70.10091 -43.57856 -4.23432 1.000 27.22043 164 ALA A O 1
ATOM 2699 N N . LYS A 1 173 ? 68.43836 -45.08658 -4.35376 1.000 24.64993 165 LYS A N 1
ATOM 2700 C CA . LYS A 1 173 ? 69.30584 -46.17401 -3.89454 1.000 28.10024 165 LYS A CA 1
ATOM 2701 C C . LYS A 1 173 ? 70.18479 -46.74560 -5.01010 1.000 26.38535 165 LYS A C 1
ATOM 2702 O O . LYS A 1 173 ? 71.26063 -47.31608 -4.71714 1.000 30.78471 165 LYS A O 1
ATOM 2721 N N . LEU A 1 174 ? 69.77678 -46.59378 -6.27246 1.000 28.99100 166 LEU A N 1
ATOM 2722 C CA . LEU A 1 174 ? 70.53054 -47.13294 -7.40388 1.000 25.61242 166 LEU A CA 1
ATOM 2723 C C . LEU A 1 174 ? 71.65357 -46.19919 -7.86636 1.000 31.55319 166 LEU A C 1
ATOM 2724 O O . LEU A 1 174 ? 72.74532 -46.65690 -8.23392 1.000 27.46644 166 LEU A O 1
ATOM 2740 N N . ILE A 1 175 ? 71.40508 -44.89736 -7.87293 1.000 26.19801 167 ILE A N 1
ATOM 2741 C CA . ILE A 1 175 ? 72.35107 -43.90177 -8.39570 1.000 29.25745 167 ILE A CA 1
ATOM 2742 C C . ILE A 1 175 ? 73.74738 -44.04604 -7.78859 1.000 31.09779 167 ILE A C 1
ATOM 2743 O O . ILE A 1 175 ? 74.75363 -43.94071 -8.51724 1.000 27.48426 167 ILE A O 1
ATOM 2759 N N . PRO A 1 176 ? 73.89393 -44.26405 -6.47251 1.000 27.97944 168 PRO A N 1
ATOM 2760 C CA . PRO A 1 176 ? 75.25252 -44.27299 -5.89214 1.000 30.18088 168 PRO A CA 1
ATOM 2761 C C . PRO A 1 176 ? 76.14955 -45.40591 -6.36245 1.000 30.98804 168 PRO A C 1
ATOM 2762 O O . PRO A 1 176 ? 77.37384 -45.28311 -6.22096 1.000 32.59637 168 PRO A O 1
ATOM 2773 N N . ASN A 1 177 ? 75.60292 -46.50021 -6.89507 1.000 28.60485 169 ASN A N 1
ATOM 2774 C CA . ASN A 1 177 ? 76.40239 -47.64628 -7.30207 1.000 29.29627 169 ASN A CA 1
ATOM 2775 C C . ASN A 1 177 ? 76.68048 -47.65124 -8.80403 1.000 30.08662 169 ASN A C 1
ATOM 2776 O O . ASN A 1 177 ? 76.92195 -48.71631 -9.39044 1.000 29.82702 169 ASN A O 1
ATOM 2787 N N . ASN A 1 178 ? 76.63335 -46.47706 -9.43755 1.000 30.57117 170 ASN A N 1
ATOM 2788 C CA . ASN A 1 178 ? 76.96737 -46.29379 -10.85372 1.000 36.45605 170 ASN A CA 1
ATOM 2789 C C . ASN A 1 178 ? 75.96355 -46.96893 -11.78476 1.000 35.82115 170 ASN A C 1
ATOM 2790 O O . ASN A 1 178 ? 76.28687 -47.27935 -12.92993 1.000 40.17785 170 ASN A O 1
ATOM 2801 N N . ASN A 1 179 ? 74.72877 -47.13987 -11.33462 1.000 28.46965 171 ASN A N 1
ATOM 2802 C CA . ASN A 1 179 ? 73.67018 -47.65765 -12.19257 1.000 26.91092 171 ASN A CA 1
ATOM 2803 C C . ASN A 1 179 ? 73.05836 -46.54345 -13.03566 1.000 29.63952 171 ASN A C 1
ATOM 2804 O O . ASN A 1 179 ? 72.89263 -45.41844 -12.56710 1.000 33.10507 171 ASN A O 1
ATOM 2815 N N . LYS A 1 180 ? 72.70437 -46.87171 -14.28066 1.000 27.00426 172 LYS A N 1
ATOM 2816 C CA . LYS A 1 180 ? 72.12231 -45.91854 -15.21498 1.000 28.04831 172 LYS A CA 1
ATOM 2817 C C . LYS A 1 180 ? 70.62031 -46.16871 -15.33873 1.000 27.83013 172 LYS A C 1
ATOM 2818 O O . LYS A 1 180 ? 70.18035 -47.32132 -15.41174 1.000 28.73590 172 LYS A O 1
ATOM 2837 N N . ILE A 1 181 ? 69.83536 -45.08329 -15.35782 1.000 26.91425 173 ILE A N 1
ATOM 2838 C CA . ILE A 1 181 ? 68.38052 -45.13888 -15.24763 1.000 26.84283 173 ILE A CA 1
ATOM 2839 C C . ILE A 1 181 ? 67.75030 -44.54607 -16.50716 1.000 24.66692 173 ILE A C 1
ATOM 2840 O O . ILE A 1 181 ? 68.02931 -43.38682 -16.84880 1.000 27.42298 173 ILE A O 1
ATOM 2856 N N . ILE A 1 182 ? 66.89791 -45.32801 -17.16953 1.000 25.96549 174 ILE A N 1
ATOM 2857 C CA . ILE A 1 182 ? 66.08639 -44.89056 -18.30494 1.000 24.76275 174 ILE A CA 1
ATOM 2858 C C . ILE A 1 182 ? 64.62368 -44.85137 -17.86246 1.000 29.55762 174 ILE A C 1
ATOM 2859 O O . ILE A 1 182 ? 64.05861 -45.88348 -17.46905 1.000 28.93752 174 ILE A O 1
ATOM 2875 N N . LEU A 1 183 ? 63.99748 -43.67436 -17.96514 1.000 27.12818 175 LEU A N 1
ATOM 2876 C CA . LEU A 1 183 ? 62.56837 -43.51621 -17.72232 1.000 28.64577 175 LEU A CA 1
ATOM 2877 C C . LEU A 1 183 ? 61.84738 -43.40514 -19.06123 1.000 27.36148 175 LEU A C 1
ATOM 2878 O O . LEU A 1 183 ? 62.00857 -42.40424 -19.76677 1.000 28.21823 175 LEU A O 1
ATOM 2894 N N . ARG A 1 184 ? 61.03845 -44.42112 -19.40227 1.000 24.55034 176 ARG A N 1
ATOM 2895 C CA . ARG A 1 184 ? 60.09393 -44.34440 -20.52173 1.000 26.38432 176 ARG A CA 1
ATOM 2896 C C . ARG A 1 184 ? 58.84680 -43.63748 -20.01187 1.000 31.03818 176 ARG A C 1
ATOM 2897 O O . ARG A 1 184 ? 58.10768 -44.21916 -19.22579 1.000 33.83339 176 ARG A O 1
ATOM 2918 N N . THR A 1 185 ? 58.61965 -42.38930 -20.41470 1.000 30.48758 177 THR A N 1
ATOM 2919 C CA . THR A 1 185 ? 57.72395 -41.51598 -19.66636 1.000 32.53672 177 THR A CA 1
ATOM 2920 C C . THR A 1 185 ? 56.73747 -40.78426 -20.55890 1.000 32.04193 177 THR A C 1
ATOM 2921 O O . THR A 1 185 ? 57.05550 -40.41245 -21.69628 1.000 34.38643 177 THR A O 1
ATOM 2932 N N . ASN A 1 186 ? 55.53247 -40.55387 -20.01575 1.000 32.67766 178 ASN A N 1
ATOM 2933 C CA . ASN A 1 186 ? 54.63034 -39.53661 -20.54102 1.000 30.16479 178 ASN A CA 1
ATOM 2934 C C . ASN A 1 186 ? 54.46984 -38.36453 -19.56890 1.000 31.10982 178 ASN A C 1
ATOM 2935 O O . ASN A 1 186 ? 53.41900 -37.71603 -19.53520 1.000 33.98516 178 ASN A O 1
ATOM 2946 N N . GLY A 1 187 ? 55.51099 -38.08916 -18.78261 1.000 26.10311 179 GLY A N 1
ATOM 2947 C CA . GLY A 1 187 ? 55.60485 -36.90666 -17.95279 1.000 29.92936 179 GLY A CA 1
ATOM 2948 C C . GLY A 1 187 ? 55.31992 -37.20828 -16.48866 1.000 26.88377 179 GLY A C 1
ATOM 2949 O O . GLY A 1 187 ? 54.68658 -38.21873 -16.13304 1.000 25.59933 179 GLY A O 1
ATOM 2953 N N . PHE A 1 188 ? 55.79397 -36.30472 -15.62601 1.000 26.93131 180 PHE A N 1
ATOM 2954 C CA . PHE A 1 188 ? 55.51378 -36.37981 -14.19009 1.000 26.83953 180 PHE A CA 1
ATOM 2955 C C . PHE A 1 188 ? 55.71121 -35.00737 -13.55415 1.000 27.94846 180 PHE A C 1
ATOM 2956 O O . PHE A 1 188 ? 56.43574 -34.14700 -14.07683 1.000 27.74676 180 PHE A O 1
ATOM 2973 N N . THR A 1 189 ? 55.02047 -34.80548 -12.42056 1.000 27.03169 181 THR A N 1
ATOM 2974 C CA . THR A 1 189 ? 55.10144 -33.57937 -11.63875 1.000 21.82756 181 THR A CA 1
ATOM 2975 C C . THR A 1 189 ? 55.95502 -33.84576 -10.40659 1.000 24.26736 181 THR A C 1
ATOM 2976 O O . THR A 1 189 ? 55.58688 -34.67862 -9.56920 1.000 28.22437 181 THR A O 1
ATOM 2987 N N . ALA A 1 190 ? 57.10903 -33.18046 -10.31823 1.000 26.02960 182 ALA A N 1
ATOM 2988 C CA . ALA A 1 190 ? 58.00057 -33.29858 -9.16916 1.000 23.66444 182 ALA A CA 1
ATOM 2989 C C . ALA A 1 190 ? 58.24590 -31.91650 -8.56929 1.000 25.42715 182 ALA A C 1
ATOM 2990 O O . ALA A 1 190 ? 58.39632 -30.94160 -9.30815 1.000 27.09823 182 ALA A O 1
ATOM 2997 N N . LEU A 1 191 ? 58.28921 -31.82866 -7.23469 1.000 23.54599 183 LEU A N 1
ATOM 2998 C CA . LEU A 1 191 ? 58.38551 -30.54868 -6.54052 1.000 24.95145 183 LEU A CA 1
ATOM 2999 C C . LEU A 1 191 ? 59.40269 -30.64382 -5.40945 1.000 22.96317 183 LEU A C 1
ATOM 3000 O O . LEU A 1 191 ? 59.32667 -31.56097 -4.58260 1.000 24.04000 183 LEU A O 1
ATOM 3016 N N . ASP A 1 192 ? 60.33660 -29.68496 -5.35684 1.000 25.01095 184 ASP A N 1
ATOM 3017 C CA . ASP A 1 192 ? 61.23365 -29.55442 -4.21421 1.000 22.25824 184 ASP A CA 1
ATOM 3018 C C . ASP A 1 192 ? 60.42845 -29.57662 -2.91555 1.000 25.87312 184 ASP A C 1
ATOM 3019 O O . ASP A 1 192 ? 59.48279 -28.79800 -2.76160 1.000 26.40385 184 ASP A O 1
ATOM 3028 N N . GLN A 1 193 ? 60.84085 -30.41342 -1.94562 1.000 22.88555 185 GLN A N 1
ATOM 3029 C CA . GLN A 1 193 ? 60.06758 -30.51798 -0.70285 1.000 22.05060 185 GLN A CA 1
ATOM 3030 C C . GLN A 1 193 ? 60.43020 -29.43699 0.31042 1.000 26.36661 185 GLN A C 1
ATOM 3031 O O . GLN A 1 193 ? 59.69092 -29.22136 1.27853 1.000 25.55414 185 GLN A O 1
ATOM 3045 N N . GLU A 1 194 ? 61.53817 -28.74662 0.10749 1.000 24.48977 186 GLU A N 1
ATOM 3046 C CA . GLU A 1 194 ? 61.90738 -27.60041 0.91149 1.000 26.14724 186 GLU A CA 1
ATOM 3047 C C . GLU A 1 194 ? 62.46670 -26.57919 -0.05812 1.000 30.17168 186 GLU A C 1
ATOM 3048 O O . GLU A 1 194 ? 63.16464 -26.94475 -1.01674 1.000 28.34531 186 GLU A O 1
ATOM 3060 N N . VAL A 1 195 ? 62.11020 -25.31633 0.15801 1.000 28.11232 187 VAL A N 1
ATOM 3061 C CA . VAL A 1 195 ? 62.47556 -24.22377 -0.73348 1.000 24.86126 187 VAL A CA 1
ATOM 3062 C C . VAL A 1 195 ? 63.07683 -23.09678 0.10302 1.000 28.77038 187 VAL A C 1
ATOM 3063 O O . VAL A 1 195 ? 63.08663 -23.14361 1.33267 1.000 30.73611 187 VAL A O 1
ATOM 3076 N N . GLN A 1 196 ? 63.60421 -22.07758 -0.57735 1.000 28.55981 188 GLN A N 1
ATOM 3077 C CA . GLN A 1 196 ? 64.07348 -20.87241 0.08992 1.000 25.89371 188 GLN A CA 1
ATOM 3078 C C . GLN A 1 196 ? 63.11330 -19.71539 -0.16535 1.000 31.83813 188 GLN A C 1
ATOM 3079 O O . GLN A 1 196 ? 62.61895 -19.52986 -1.28861 1.000 30.41250 188 GLN A O 1
ATOM 3093 N N . VAL A 1 197 ? 62.85711 -18.93959 0.87766 1.000 31.65827 189 VAL A N 1
ATOM 3094 C CA . VAL A 1 197 ? 62.14840 -17.66427 0.75982 1.000 32.82006 189 VAL A CA 1
ATOM 3095 C C . VAL A 1 197 ? 63.09023 -16.62103 1.33509 1.000 36.93822 189 VAL A C 1
ATOM 3096 O O . VAL A 1 197 ? 63.30793 -16.57440 2.55480 1.000 36.46405 189 VAL A O 1
ATOM 3109 N N . LEU A 1 198 ? 63.66348 -15.79153 0.45982 1.000 34.71352 190 LEU A N 1
ATOM 3110 C CA . LEU A 1 198 ? 64.69132 -14.83670 0.85928 1.000 36.23339 190 LEU A CA 1
ATOM 3111 C C . LEU A 1 198 ? 65.78380 -15.54701 1.65791 1.000 37.54723 190 LEU A C 1
ATOM 3112 O O . LEU A 1 198 ? 66.19988 -15.11058 2.73701 1.000 39.28451 190 LEU A O 1
ATOM 3128 N N . GLY A 1 199 ? 66.22591 -16.68785 1.12257 1.000 37.80888 191 GLY A N 1
ATOM 3129 C CA . GLY A 1 199 ? 67.29062 -17.45806 1.72143 1.000 46.14726 191 GLY A CA 1
ATOM 3130 C C . GLY A 1 199 ? 66.87063 -18.39018 2.83393 1.000 45.97595 191 GLY A C 1
ATOM 3131 O O . GLY A 1 199 ? 67.63607 -19.30840 3.17076 1.000 43.45371 191 GLY A O 1
ATOM 3135 N N . LYS A 1 200 ? 65.68058 -18.18772 3.42443 1.000 36.85305 192 LYS A N 1
ATOM 3136 C CA . LYS A 1 200 ? 65.25459 -18.96143 4.59412 1.000 38.94646 192 LYS A CA 1
ATOM 3137 C C . LYS A 1 200 ? 64.49729 -20.21765 4.16858 1.000 36.29911 192 LYS A C 1
ATOM 3138 O O . LYS A 1 200 ? 63.69765 -20.16616 3.22517 1.000 34.53664 192 LYS A O 1
ATOM 3157 N N . PRO A 1 201 ? 64.70483 -21.34316 4.86796 1.000 35.37548 193 PRO A N 1
ATOM 3158 C CA . PRO A 1 201 ? 64.05183 -22.59620 4.46774 1.000 32.77469 193 PRO A CA 1
ATOM 3159 C C . PRO A 1 201 ? 62.59369 -22.70266 4.89841 1.000 31.82762 193 PRO A C 1
ATOM 3160 O O . PRO A 1 201 ? 62.23497 -22.41835 6.04493 1.000 34.01068 193 PRO A O 1
ATOM 3171 N N . PHE A 1 202 ? 61.75450 -23.16753 3.95792 1.000 29.21540 194 PHE A N 1
ATOM 3172 C CA . PHE A 1 202 ? 60.33401 -23.42024 4.18630 1.000 28.90469 194 PHE A CA 1
ATOM 3173 C C . PHE A 1 202 ? 59.98240 -24.76833 3.56711 1.000 27.22915 194 PHE A C 1
ATOM 3174 O O . PHE A 1 202 ? 60.34355 -25.02364 2.41653 1.000 28.94737 194 PHE A O 1
ATOM 3191 N N . THR A 1 203 ? 59.23485 -25.61438 4.28743 1.000 28.86521 195 THR A N 1
ATOM 3192 C CA . THR A 1 203 ? 58.71512 -26.82127 3.64120 1.000 25.92726 195 THR A CA 1
ATOM 3193 C C . THR A 1 203 ? 57.56396 -26.43761 2.70029 1.000 26.05912 195 THR A C 1
ATOM 3194 O O . THR A 1 203 ? 56.86045 -25.45156 2.91501 1.000 27.76035 195 THR A O 1
ATOM 3205 N N . LEU A 1 204 ? 57.39503 -27.19966 1.61537 1.000 23.49032 196 LEU A N 1
ATOM 3206 C CA . LEU A 1 204 ? 56.55727 -26.67815 0.52800 1.000 23.57983 196 LEU A CA 1
ATOM 3207 C C . LEU A 1 204 ? 55.11371 -26.48702 0.96893 1.000 26.10939 196 LEU A C 1
ATOM 3208 O O . LEU A 1 204 ? 54.41793 -25.60773 0.45114 1.000 27.18757 196 LEU A O 1
ATOM 3224 N N . ASP A 1 205 ? 54.65199 -27.30575 1.91483 1.000 27.85139 197 ASP A N 1
ATOM 3225 C CA . ASP A 1 205 ? 53.27835 -27.20495 2.39451 1.000 28.61720 197 ASP A CA 1
ATOM 3226 C C . ASP A 1 205 ? 52.99752 -25.88696 3.11428 1.000 30.10932 197 ASP A C 1
ATOM 3227 O O . ASP A 1 205 ? 51.82654 -25.50738 3.25048 1.000 34.82015 197 ASP A O 1
ATOM 3236 N N A GLN A 1 206 ? 54.04182 -25.19046 3.58948 0.689 26.89434 198 GLN A N 1
ATOM 3237 N N B GLN A 1 206 ? 54.02486 -25.18355 3.57714 0.311 26.99159 198 GLN A N 1
ATOM 3238 C CA A GLN A 1 206 ? 53.85185 -23.91957 4.27648 0.689 29.60825 198 GLN A CA 1
ATOM 3239 C CA B GLN A 1 206 ? 53.77782 -23.93065 4.26947 0.311 29.63827 198 GLN A CA 1
ATOM 3240 C C A GLN A 1 206 ? 53.46414 -22.78913 3.33187 0.689 27.87383 198 GLN A C 1
ATOM 3241 C C B GLN A 1 206 ? 53.50119 -22.76992 3.33099 0.311 27.96517 198 GLN A C 1
ATOM 3242 O O A GLN A 1 206 ? 52.99504 -21.74739 3.80347 0.689 30.44330 198 GLN A O 1
ATOM 3243 O O B GLN A 1 206 ? 53.15388 -21.68379 3.80840 0.311 30.35421 198 GLN A O 1
ATOM 3270 N N . LEU A 1 207 ? 53.64196 -22.96433 2.02421 1.000 27.74620 199 LEU A N 1
ATOM 3271 C CA . LEU A 1 207 ? 53.51853 -21.86596 1.07028 1.000 30.39364 199 LEU A CA 1
ATOM 3272 C C . LEU A 1 207 ? 52.14539 -21.75940 0.42107 1.000 31.97966 199 LEU A C 1
ATOM 3273 O O . LEU A 1 207 ? 51.95226 -20.88874 -0.43441 1.000 31.14328 199 LEU A O 1
ATOM 3289 N N . GLU A 1 208 ? 51.18749 -22.60802 0.80106 1.000 28.02329 200 GLU A N 1
ATOM 3290 C CA . GLU A 1 208 ? 50.01682 -22.79032 -0.04527 1.000 27.26571 200 GLU A CA 1
ATOM 3291 C C . GLU A 1 208 ? 48.86979 -21.83369 0.25394 1.000 29.56531 200 GLU A C 1
ATOM 3292 O O . GLU A 1 208 ? 48.01405 -21.66236 -0.61503 1.000 27.33707 200 GLU A O 1
ATOM 3304 N N . SER A 1 209 ? 48.83825 -21.19158 1.43552 1.000 27.26052 201 SER A N 1
ATOM 3305 C CA . SER A 1 209 ? 47.81122 -20.21624 1.82485 1.000 27.15587 201 SER A CA 1
ATOM 3306 C C . SER A 1 209 ? 46.45517 -20.48803 1.16860 1.000 29.50183 201 SER A C 1
ATOM 3307 O O . SER A 1 209 ? 45.92353 -19.64594 0.43064 1.000 27.20802 201 SER A O 1
ATOM 3315 N N . PRO A 1 210 ? 45.83975 -21.64046 1.45105 1.000 28.83833 202 PRO A N 1
ATOM 3316 C CA . PRO A 1 210 ? 44.69874 -22.08250 0.63362 1.000 25.19870 202 PRO A CA 1
ATOM 3317 C C . PRO A 1 210 ? 43.46458 -21.19847 0.71695 1.000 25.86040 202 PRO A C 1
ATOM 3318 O O . PRO A 1 210 ? 42.71315 -21.15999 -0.25974 1.000 26.02298 202 PRO A O 1
ATOM 3329 N N . ASN A 1 211 ? 43.21958 -20.51458 1.83409 1.000 27.53444 203 ASN A N 1
ATOM 3330 C CA . ASN A 1 211 ? 41.99071 -19.72682 1.95395 1.000 27.45693 203 ASN A CA 1
ATOM 3331 C C . ASN A 1 211 ? 41.96127 -18.52277 1.01315 1.000 29.40076 203 ASN A C 1
ATOM 3332 O O . ASN A 1 211 ? 40.89808 -17.90164 0.87872 1.000 29.00038 203 ASN A O 1
ATOM 3343 N N . PHE A 1 212 ? 43.07021 -18.19712 0.33003 1.000 27.61979 204 PHE A N 1
ATOM 3344 C CA . PHE A 1 212 ? 42.99100 -17.19208 -0.72761 1.000 27.53142 204 PHE A CA 1
ATOM 3345 C C . PHE A 1 212 ? 42.09875 -17.63209 -1.88752 1.000 32.39788 204 PHE A C 1
ATOM 3346 O O . PHE A 1 212 ? 41.70123 -16.77540 -2.69046 1.000 28.54679 204 PHE A O 1
ATOM 3363 N N . ARG A 1 213 ? 41.71089 -18.91904 -1.96994 1.000 27.10936 205 ARG A N 1
ATOM 3364 C CA . ARG A 1 213 ? 40.71441 -19.30961 -2.97114 1.000 28.55183 205 ARG A CA 1
ATOM 3365 C C . ARG A 1 213 ? 39.40741 -18.55267 -2.78354 1.000 29.29541 205 ARG A C 1
ATOM 3366 O O . ARG A 1 213 ? 38.64811 -18.36024 -3.74542 1.000 31.33291 205 ARG A O 1
ATOM 3387 N N . TYR A 1 214 ? 39.11969 -18.13143 -1.55471 1.000 28.46069 206 TYR A N 1
ATOM 3388 C CA . TYR A 1 214 ? 37.89104 -17.40380 -1.28340 1.000 29.22017 206 TYR A CA 1
ATOM 3389 C C . TYR A 1 214 ? 37.92053 -15.98227 -1.84115 1.000 29.83979 206 TYR A C 1
ATOM 3390 O O . TYR A 1 214 ? 36.86182 -15.35186 -1.96565 1.000 30.69712 206 TYR A O 1
ATOM 3408 N N . VAL A 1 215 ? 39.10472 -15.43704 -2.11608 1.000 31.59764 207 VAL A N 1
ATOM 3409 C CA . VAL A 1 215 ? 39.18120 -14.13311 -2.77682 1.000 32.62253 207 VAL A CA 1
ATOM 3410 C C . VAL A 1 215 ? 38.73104 -14.25314 -4.23012 1.000 32.66251 207 VAL A C 1
ATOM 3411 O O . VAL A 1 215 ? 37.85329 -13.50490 -4.68463 1.000 32.94821 207 VAL A O 1
ATOM 3424 N N . SER A 1 216 ? 39.32983 -15.18390 -4.97917 1.000 33.15862 208 SER A N 1
ATOM 3425 C CA . SER A 1 216 ? 38.82310 -15.60594 -6.27962 1.000 39.51610 208 SER A CA 1
ATOM 3426 C C . SER A 1 216 ? 39.60003 -16.83738 -6.73541 1.000 31.40545 208 SER A C 1
ATOM 3427 O O . SER A 1 216 ? 40.77557 -17.00447 -6.40573 1.000 32.06838 208 SER A O 1
ATOM 3435 N N . SER A 1 217 ? 38.91799 -17.71643 -7.47002 1.000 34.81768 209 SER A N 1
ATOM 3436 C CA . SER A 1 217 ? 39.60110 -18.90303 -7.97200 1.000 35.04807 209 SER A CA 1
ATOM 3437 C C . SER A 1 217 ? 40.70738 -18.52500 -8.94662 1.000 33.06555 209 SER A C 1
ATOM 3438 O O . SER A 1 217 ? 41.72851 -19.21832 -9.02009 1.000 35.51747 209 SER A O 1
ATOM 3446 N N . GLU A 1 218 ? 40.54377 -17.41084 -9.66845 1.000 35.78387 210 GLU A N 1
ATOM 3447 C CA . GLU A 1 218 ? 41.56070 -16.99586 -10.63170 1.000 37.01620 210 GLU A CA 1
ATOM 3448 C C . 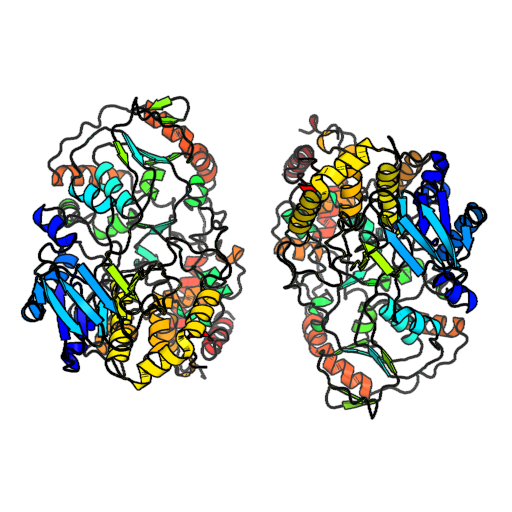GLU A 1 218 ? 42.83213 -16.51595 -9.93443 1.000 33.01474 210 GLU A C 1
ATOM 3449 O O . GLU A 1 218 ? 43.94824 -16.85240 -10.35535 1.000 33.94058 210 GLU A O 1
ATOM 3461 N N . LEU A 1 219 ? 42.69523 -15.72096 -8.87168 1.000 32.43876 211 LEU A N 1
ATOM 3462 C CA . LEU A 1 219 ? 43.88421 -15.30744 -8.13063 1.000 32.17254 211 LEU A CA 1
ATOM 3463 C C . LEU A 1 219 ? 44.62858 -16.52259 -7.58943 1.000 33.36046 211 LEU A C 1
ATOM 3464 O O . LEU A 1 219 ? 45.85712 -16.62447 -7.72092 1.000 30.79735 211 LEU A O 1
ATOM 3480 N N . TYR A 1 220 ? 43.89616 -17.47557 -6.99617 1.000 32.10828 212 TYR A N 1
ATOM 3481 C CA . TYR A 1 220 ? 44.56567 -18.63171 -6.40736 1.000 30.39446 212 TYR A CA 1
ATOM 3482 C C . TYR A 1 220 ? 45.24998 -19.47398 -7.48405 1.000 31.48194 212 TYR A C 1
ATOM 3483 O O . TYR A 1 220 ? 46.36765 -19.97198 -7.28470 1.000 30.61926 212 TYR A O 1
ATOM 3501 N N . ASP A 1 221 ? 44.61657 -19.60688 -8.65292 1.000 28.80858 213 ASP A N 1
ATOM 3502 C CA . ASP A 1 221 ? 45.24351 -20.33585 -9.75246 1.000 26.63278 213 ASP A CA 1
ATOM 3503 C C . ASP A 1 221 ? 46.59108 -19.71405 -10.12596 1.000 31.09000 213 ASP A C 1
ATOM 3504 O O . ASP A 1 221 ? 47.59035 -20.42462 -10.32028 1.000 31.05855 213 ASP A O 1
ATOM 3513 N N . ARG A 1 222 ? 46.63649 -18.38286 -10.24417 1.000 35.82463 214 ARG A N 1
ATOM 3514 C CA . ARG A 1 222 ? 47.89474 -17.71130 -10.55199 1.000 34.99156 214 ARG A CA 1
ATOM 3515 C C . ARG A 1 222 ? 48.91445 -17.90422 -9.44545 1.000 34.45268 214 ARG A C 1
ATOM 3516 O O . ARG A 1 222 ? 50.11508 -18.01217 -9.71294 1.000 40.40690 214 ARG A O 1
ATOM 3537 N N . LEU A 1 223 ? 48.45146 -17.96937 -8.20090 1.000 31.60461 215 LEU A N 1
ATOM 3538 C CA . LEU A 1 223 ? 49.36970 -18.10181 -7.08604 1.000 33.72098 215 LEU A CA 1
ATOM 3539 C C . LEU A 1 223 ? 50.07118 -19.44674 -7.10126 1.000 36.63118 215 LEU A C 1
ATOM 3540 O O . LEU A 1 223 ? 51.22618 -19.53807 -6.67550 1.000 41.13630 215 LEU A O 1
ATOM 3556 N N . MET A 1 224 ? 49.42491 -20.49184 -7.62709 1.000 29.41421 216 MET A N 1
ATOM 3557 C CA . MET A 1 224 ? 49.88908 -21.84363 -7.37417 1.000 27.05699 216 MET A CA 1
ATOM 3558 C C . MET A 1 224 ? 50.34799 -22.66062 -8.57139 1.000 29.23291 216 MET A C 1
ATOM 3559 O O . MET A 1 224 ? 51.12363 -23.59495 -8.36508 1.000 28.91830 216 MET A O 1
ATOM 3573 N N . MET A 1 225 ? 49.89835 -22.37593 -9.79385 1.000 28.88538 217 MET A N 1
ATOM 3574 C CA . MET A 1 225 ? 50.00232 -23.39647 -10.83203 1.000 27.26381 217 MET A CA 1
ATOM 3575 C C . MET A 1 225 ? 51.15998 -23.23337 -11.81300 1.000 27.36270 217 MET A C 1
ATOM 3576 O O . MET A 1 225 ? 51.39827 -24.15879 -12.59198 1.000 29.09375 217 MET A O 1
ATOM 3590 N N . SER A 1 226 ? 51.93075 -22.13180 -11.78009 1.000 26.08500 218 SER A N 1
ATOM 3591 C CA . SER A 1 226 ? 52.98824 -22.01666 -12.78965 1.000 25.85234 218 SER A CA 1
ATOM 3592 C C . SER A 1 226 ? 54.10718 -23.04571 -12.64306 1.000 26.87839 218 SER A C 1
ATOM 3593 O O . SER A 1 226 ? 54.80779 -23.30660 -13.62920 1.000 30.22907 218 SER A O 1
ATOM 3601 N N . PRO A 1 227 ? 54.33171 -23.66923 -11.47586 1.000 27.07931 219 PRO A N 1
ATOM 3602 C CA . PRO A 1 227 ? 55.34373 -24.74994 -11.41152 1.000 26.04305 219 PRO A CA 1
ATOM 3603 C C . PRO A 1 227 ? 54.85745 -26.09386 -11.94663 1.000 25.48681 219 PRO A C 1
ATOM 3604 O O . PRO A 1 227 ? 55.67875 -27.00870 -12.14418 1.000 28.10168 219 PRO A O 1
ATOM 3615 N N . VAL A 1 228 ? 53.56097 -26.22183 -12.21088 1.000 24.91307 220 VAL A N 1
ATOM 3616 C CA . VAL A 1 228 ? 52.93361 -27.47113 -12.62874 1.000 24.88625 220 VAL A CA 1
ATOM 3617 C C . VAL A 1 228 ? 52.59413 -27.46022 -14.12136 1.000 24.24565 220 VAL A C 1
ATOM 3618 O O . VAL A 1 228 ? 52.91104 -28.40139 -14.85079 1.000 28.58413 220 VAL A O 1
ATOM 3631 N N . TYR A 1 229 ? 51.89972 -26.42347 -14.57419 1.000 27.01081 221 TYR A N 1
ATOM 3632 C CA . TYR A 1 229 ? 51.58273 -26.21875 -15.98294 1.000 28.44427 221 TYR A CA 1
ATOM 3633 C C . TYR A 1 229 ? 52.68488 -25.40892 -16.65365 1.000 29.83011 221 TYR A C 1
ATOM 3634 O O . TYR A 1 229 ? 53.32566 -24.56875 -16.01025 1.000 30.99013 221 TYR A O 1
ATOM 3652 N N . PRO A 1 230 ? 52.93970 -25.64585 -17.95298 1.000 29.48119 222 PRO A N 1
ATOM 3653 C CA . PRO A 1 230 ? 54.10667 -25.01934 -18.62954 1.000 34.42850 222 PRO A CA 1
ATOM 3654 C C . PRO A 1 230 ? 53.87141 -23.57167 -19.05120 1.000 35.54636 222 PRO A C 1
ATOM 3655 O O . PRO A 1 230 ? 53.79315 -23.22926 -20.23145 1.000 34.51812 222 PRO A O 1
ATOM 3666 N N . ARG A 1 231 ? 53.83100 -22.67641 -18.06012 1.000 32.14815 223 ARG A N 1
ATOM 3667 C CA . ARG A 1 231 ? 53.43895 -21.29099 -18.27813 1.000 30.91390 223 ARG A CA 1
ATOM 3668 C C . ARG A 1 231 ? 54.60458 -20.32146 -18.43268 1.000 32.71139 223 ARG A C 1
ATOM 3669 O O . ARG A 1 231 ? 54.41899 -19.26550 -19.04354 1.000 36.35816 223 ARG A O 1
ATOM 3690 N N . THR A 1 232 ? 55.78265 -20.60921 -17.88485 1.000 32.37537 224 THR A N 1
ATOM 3691 C CA . THR A 1 232 ? 56.90827 -19.69819 -18.06121 1.000 32.52070 224 THR A CA 1
ATOM 3692 C C . THR A 1 232 ? 57.75609 -20.18374 -19.23100 1.000 34.74525 224 THR A C 1
ATOM 3693 O O . THR A 1 232 ? 57.80437 -21.38666 -19.53114 1.000 30.56973 224 THR A O 1
ATOM 3704 N N . VAL A 1 233 ? 58.38456 -19.22552 -19.91836 1.000 33.78932 225 VAL A N 1
ATOM 3705 C CA . VAL A 1 233 ? 59.37675 -19.51987 -20.94680 1.000 31.84606 225 VAL A CA 1
ATOM 3706 C C . VAL A 1 233 ? 60.80246 -19.45116 -20.39129 1.000 33.53367 225 VAL A C 1
ATOM 3707 O O . VAL A 1 233 ? 61.77321 -19.51944 -21.15719 1.000 33.14609 225 VAL A O 1
ATOM 3720 N N . ASN A 1 234 ? 60.94568 -19.31162 -19.08163 1.000 34.74862 226 ASN A N 1
ATOM 3721 C CA . ASN A 1 234 ? 62.26026 -19.16993 -18.47427 1.000 30.48352 226 ASN A CA 1
ATOM 3722 C C . ASN A 1 234 ? 63.10746 -20.41010 -18.74244 1.000 28.69527 226 ASN A C 1
ATOM 3723 O O . ASN A 1 234 ? 62.66157 -21.52675 -18.45547 1.000 28.31452 226 ASN A O 1
ATOM 3734 N N . PRO A 1 235 ? 64.31534 -20.26513 -19.29710 1.000 31.19918 227 PRO A N 1
ATOM 3735 C CA . PRO A 1 235 ? 65.12443 -21.43880 -19.65987 1.000 28.77740 227 PRO A CA 1
ATOM 3736 C C . PRO A 1 235 ? 65.77125 -22.14360 -18.47489 1.000 30.20856 227 PRO A C 1
ATOM 3737 O O . PRO A 1 235 ? 66.44259 -23.16574 -18.66484 1.000 30.65316 227 PRO A O 1
ATOM 3748 N N . ALA A 1 236 ? 65.55873 -21.65874 -17.25453 1.000 27.04688 228 ALA A N 1
ATOM 3749 C CA . ALA A 1 236 ? 66.11072 -22.28552 -16.05678 1.000 26.45587 228 ALA A CA 1
ATOM 3750 C C . ALA A 1 236 ? 65.21033 -23.35033 -15.43137 1.000 27.89951 228 ALA A C 1
ATOM 3751 O O . ALA A 1 236 ? 65.67123 -24.05558 -14.52523 1.000 28.32347 228 ALA A O 1
ATOM 3758 N N . VAL A 1 237 ? 63.92265 -23.48804 -15.86700 1.000 27.30955 229 VAL A N 1
ATOM 3759 C CA . VAL A 1 237 ? 62.99757 -24.42617 -15.21622 1.000 26.87607 229 VAL A CA 1
ATOM 3760 C C . VAL A 1 237 ? 63.04875 -25.78582 -15.91403 1.000 28.77183 229 VAL A C 1
ATOM 3761 O O . VAL A 1 237 ? 63.28880 -25.87661 -17.11548 1.000 26.76739 229 VAL A O 1
ATOM 3774 N N . SER A 1 238 ? 62.88281 -26.87311 -15.14386 1.000 26.46588 230 SER A N 1
ATOM 3775 C CA . SER A 1 238 ? 63.11809 -28.20617 -15.70966 1.000 27.57394 230 SER A CA 1
ATOM 3776 C C . SER A 1 238 ? 62.14889 -28.54372 -16.84776 1.000 29.81531 230 SER A C 1
ATOM 3777 O O . SER A 1 238 ? 62.53662 -29.24327 -17.79336 1.000 27.40118 230 SER A O 1
ATOM 3785 N N . TYR A 1 239 ? 60.90560 -28.04614 -16.81422 1.000 26.22925 231 TYR A N 1
ATOM 3786 C CA . TYR A 1 239 ? 59.98156 -28.42588 -17.89035 1.000 27.53794 231 TYR A CA 1
ATOM 3787 C C . TYR A 1 239 ? 60.27641 -27.70729 -19.20772 1.000 27.50251 231 TYR A C 1
ATOM 3788 O O . TYR A 1 239 ? 59.68520 -28.05211 -20.23595 1.000 29.29899 231 TYR A O 1
ATOM 3806 N N . ASN A 1 240 ? 61.21072 -26.76184 -19.22861 1.000 27.01498 232 ASN A N 1
ATOM 3807 C CA . ASN A 1 240 ? 61.70109 -26.22647 -20.49706 1.000 27.60713 232 ASN A CA 1
ATOM 3808 C C . ASN A 1 240 ? 63.01506 -26.85592 -20.93496 1.000 27.68101 232 ASN A C 1
ATOM 3809 O O . ASN A 1 240 ? 63.29111 -26.90048 -22.13873 1.000 31.29994 232 ASN A O 1
ATOM 3820 N N . GLN A 1 241 ? 63.84201 -27.32162 -19.99403 1.000 28.13420 233 GLN A N 1
ATOM 3821 C CA . GLN A 1 241 ? 65.08198 -28.01507 -20.35522 1.000 27.19107 233 GLN A CA 1
ATOM 3822 C C . GLN A 1 241 ? 64.83172 -29.46525 -20.76539 1.000 29.43755 233 GLN A C 1
ATOM 3823 O O . GLN A 1 241 ? 65.59500 -30.00866 -21.57452 1.000 28.02855 233 GLN A O 1
ATOM 3837 N N . PHE A 1 242 ? 63.77752 -30.09759 -20.23179 1.000 26.87223 234 PHE A N 1
ATOM 3838 C CA . PHE A 1 242 ? 63.46470 -31.51368 -20.46449 1.000 28.10668 234 PHE A CA 1
ATOM 3839 C C . PHE A 1 242 ? 61.97567 -31.63949 -20.76052 1.000 26.29389 234 PHE A C 1
ATOM 3840 O O . PHE A 1 242 ? 61.18778 -32.06802 -19.90726 1.000 29.15228 234 PHE A O 1
ATOM 3857 N N . PRO A 1 243 ? 61.55299 -31.31633 -21.98700 1.000 27.38553 235 PRO A N 1
ATOM 3858 C CA . PRO A 1 243 ? 60.11023 -31.26181 -22.26435 1.000 29.00015 235 PRO A CA 1
ATOM 3859 C C . PRO A 1 243 ? 59.36920 -32.57868 -22.10240 1.000 27.66787 235 PRO A C 1
ATOM 3860 O O . PRO A 1 243 ? 58.13654 -32.55329 -21.98478 1.000 28.15762 235 PRO A O 1
ATOM 3871 N N . LEU A 1 244 ? 60.05548 -33.72505 -22.11224 1.000 29.32826 236 LEU A N 1
ATOM 3872 C CA . LEU A 1 244 ? 59.34860 -34.98090 -21.89197 1.000 29.76787 236 LEU A CA 1
ATOM 3873 C C . LEU A 1 244 ? 58.81123 -35.10789 -20.47383 1.000 24.67242 236 LEU A C 1
ATOM 3874 O O . LEU A 1 244 ? 58.01774 -36.01110 -20.21099 1.000 29.04726 236 LEU A O 1
ATOM 3890 N N . ILE A 1 245 ? 59.20796 -34.22673 -19.55723 1.000 25.50268 237 ILE A N 1
ATOM 3891 C CA . ILE A 1 245 ? 58.63916 -34.23455 -18.22369 1.000 24.90926 237 ILE A CA 1
ATOM 3892 C C . ILE A 1 245 ? 57.21061 -33.69670 -18.20306 1.000 26.05441 237 ILE A C 1
ATOM 3893 O O . ILE A 1 245 ? 56.49955 -33.87855 -17.20511 1.000 28.22042 237 ILE A O 1
ATOM 3909 N N . ARG A 1 246 ? 56.75358 -33.05859 -19.27749 1.000 27.52310 238 ARG A N 1
ATOM 3910 C CA . ARG A 1 246 ? 55.42340 -32.43971 -19.28380 1.000 27.66256 238 ARG A CA 1
ATOM 3911 C C . ARG A 1 246 ? 54.32061 -33.48216 -19.44069 1.000 33.36492 238 ARG A C 1
ATOM 3912 O O . ARG A 1 246 ? 54.35112 -34.29777 -20.36697 1.000 32.09050 238 ARG A O 1
ATOM 3933 N N . ARG A 1 247 ? 53.29466 -33.39193 -18.59785 1.000 30.23631 239 ARG A N 1
ATOM 3934 C CA . ARG A 1 247 ? 52.14409 -34.28053 -18.68476 1.000 30.82889 239 ARG A CA 1
ATOM 3935 C C . ARG A 1 247 ? 51.01367 -33.64440 -19.48388 1.000 37.97040 239 ARG A C 1
ATOM 3936 O O . ARG A 1 247 ? 50.91500 -32.42236 -19.61400 1.000 36.34710 239 ARG A O 1
ATOM 3957 N N . ASP A 1 248 ? 50.14079 -34.50954 -20.00407 1.000 31.18447 240 ASP A N 1
ATOM 3958 C CA . ASP A 1 248 ? 48.90575 -34.10495 -20.67172 1.000 30.22964 240 ASP A CA 1
ATOM 3959 C C . ASP A 1 248 ? 47.85826 -33.83494 -19.60493 1.000 33.84062 240 ASP A C 1
ATOM 3960 O O . ASP A 1 248 ? 47.39286 -34.76679 -18.94069 1.000 34.35048 240 ASP A O 1
ATOM 3969 N N . PHE A 1 249 ? 47.50475 -32.55918 -19.40830 1.000 31.43262 241 PHE A N 1
ATOM 3970 C CA . PHE A 1 249 ? 46.49891 -32.16258 -18.42596 1.000 30.35973 241 PHE A CA 1
ATOM 3971 C C . PHE A 1 249 ? 45.14979 -31.81407 -19.07024 1.000 33.08974 241 PHE A C 1
ATOM 3972 O O . PHE A 1 249 ? 44.35483 -31.06133 -18.49060 1.000 32.02642 241 PHE A O 1
ATOM 3989 N N . SER A 1 250 ? 44.85592 -32.36618 -20.25662 1.000 30.93645 242 SER A N 1
ATOM 3990 C CA . SER A 1 250 ? 43.60827 -32.06429 -20.94714 1.000 34.04329 242 SER A CA 1
ATOM 3991 C C . SER A 1 250 ? 42.38552 -32.57428 -20.18821 1.000 33.10660 242 SER A C 1
ATOM 3992 O O . SER A 1 250 ? 41.26548 -32.16366 -20.49972 1.000 34.97240 242 SER A O 1
ATOM 4000 N N . TRP A 1 251 ? 42.56765 -33.46140 -19.20197 1.000 31.24203 243 TRP A N 1
ATOM 4001 C CA . TRP A 1 251 ? 41.42476 -33.97730 -18.45271 1.000 33.51638 243 TRP A CA 1
ATOM 4002 C C . TRP A 1 251 ? 40.84623 -32.94277 -17.49080 1.000 32.87954 243 TRP A C 1
ATOM 4003 O O . TRP A 1 251 ? 39.66676 -33.03249 -17.12823 1.000 33.22425 243 TRP A O 1
ATOM 4024 N N . VAL A 1 252 ? 41.62791 -31.94216 -17.08831 1.000 30.59853 244 VAL A N 1
ATOM 4025 C CA . VAL A 1 252 ? 41.17792 -31.02220 -16.04632 1.000 31.69993 244 VAL A CA 1
ATOM 4026 C C . VAL A 1 252 ? 39.97969 -30.21956 -16.53936 1.000 33.28936 244 VAL A C 1
ATOM 4027 O O . VAL A 1 252 ? 40.00894 -29.63772 -17.62835 1.000 34.70272 244 VAL A O 1
ATOM 4040 N N . ASP A 1 253 ? 38.89409 -30.20668 -15.74221 1.000 30.57968 245 ASP A N 1
ATOM 4041 C CA . ASP A 1 253 ? 37.70106 -29.42319 -16.07645 1.000 31.73713 245 ASP A CA 1
ATOM 4042 C C . ASP A 1 253 ? 37.19362 -28.52184 -14.95501 1.000 40.16558 245 ASP A C 1
ATOM 4043 O O . ASP A 1 253 ? 36.33127 -27.68181 -15.21420 1.000 53.87808 245 ASP A O 1
ATOM 4052 N N . SER A 1 254 ? 37.73035 -28.62179 -13.75433 1.000 37.17210 246 SER A N 1
ATOM 4053 C CA . SER A 1 254 ? 37.28528 -27.82001 -12.62229 1.000 36.71114 246 SER A CA 1
ATOM 4054 C C . SER A 1 254 ? 37.96917 -26.45475 -12.58207 1.000 38.32815 246 SER A C 1
ATOM 4055 O O . SER A 1 254 ? 39.12746 -26.30322 -12.98500 1.000 42.84864 246 SER A O 1
ATOM 4063 N N . LYS A 1 255 ? 37.25933 -25.46343 -12.04113 1.000 37.48110 247 LYS A N 1
ATOM 4064 C CA . LYS A 1 255 ? 37.88525 -24.16844 -11.80449 1.000 44.99895 247 LYS A CA 1
ATOM 4065 C C . LYS A 1 255 ? 38.60895 -24.09739 -10.46708 1.000 45.36287 247 LYS A C 1
ATOM 4066 O O . LYS A 1 255 ? 39.30540 -23.10817 -10.21026 1.000 43.11675 247 LYS A O 1
ATOM 4085 N N . SER A 1 256 ? 38.52907 -25.14535 -9.64648 1.000 35.65266 248 SER A N 1
ATOM 4086 C CA . SER A 1 256 ? 39.28783 -25.22285 -8.39968 1.000 34.06513 248 SER A CA 1
ATOM 4087 C C . SER A 1 256 ? 40.66835 -25.79797 -8.68971 1.000 33.19847 248 SER A C 1
ATOM 4088 O O . SER A 1 256 ? 40.78330 -26.95921 -9.10589 1.000 34.30765 248 SER A O 1
ATOM 4096 N N . SER A 1 257 ? 41.71650 -24.97899 -8.47759 1.000 33.30529 249 SER A N 1
ATOM 4097 C CA . SER A 1 257 ? 43.11871 -25.30724 -8.69411 1.000 32.56051 249 SER A CA 1
ATOM 4098 C C . SER A 1 257 ? 43.85823 -25.23971 -7.36941 1.000 29.61810 249 SER A C 1
ATOM 4099 O O . SER A 1 257 ? 43.52747 -24.38779 -6.53666 1.000 35.58692 249 SER A O 1
ATOM 4107 N N . PRO A 1 258 ? 44.83658 -26.10870 -7.13262 1.000 28.35756 250 PRO A N 1
ATOM 4108 C CA . PRO A 1 258 ? 45.21719 -27.29718 -7.93457 1.000 27.35700 250 PRO A CA 1
ATOM 4109 C C . PRO A 1 258 ? 44.04490 -28.27504 -7.93627 1.000 28.47681 250 PRO A C 1
ATOM 4110 O O . PRO A 1 258 ? 43.31937 -28.37906 -6.94473 1.000 30.44084 250 PRO A O 1
ATOM 4121 N N . PRO A 1 259 ? 43.82374 -28.98064 -9.03791 1.000 27.77924 251 PRO A N 1
ATOM 4122 C CA . PRO A 1 259 ? 42.61810 -29.80651 -9.15020 1.000 28.59263 251 PRO A CA 1
ATOM 4123 C C . PRO A 1 259 ? 42.70683 -31.05651 -8.29207 1.000 26.11623 251 PRO A C 1
ATOM 4124 O O . PRO A 1 259 ? 43.78701 -31.64121 -8.13488 1.000 31.66508 251 PRO A O 1
ATOM 4135 N N . ASN A 1 260 ? 41.55044 -31.48553 -7.76282 1.000 28.26178 252 ASN A N 1
ATOM 4136 C CA . ASN A 1 260 ? 41.45637 -32.83752 -7.21390 1.000 28.18247 252 ASN A CA 1
ATOM 4137 C C . ASN A 1 260 ? 41.90850 -33.82297 -8.29073 1.000 26.18366 252 ASN A C 1
ATOM 4138 O O . ASN A 1 260 ? 41.45817 -33.75194 -9.43963 1.000 28.70473 252 ASN A O 1
ATOM 4149 N N . GLY A 1 261 ? 42.78437 -34.75295 -7.91960 1.000 24.32632 253 GLY A N 1
ATOM 4150 C CA . GLY A 1 261 ? 43.29704 -35.72416 -8.85644 1.000 27.31980 253 GLY A CA 1
ATOM 4151 C C . GLY A 1 261 ? 44.69556 -35.44969 -9.36473 1.000 27.57913 253 GLY A C 1
ATOM 4152 O O . GLY A 1 261 ? 45.25594 -36.30303 -10.06614 1.000 30.36242 253 GLY A O 1
ATOM 4156 N N . LEU A 1 262 ? 45.26776 -34.29723 -9.04290 1.000 28.48903 254 LEU 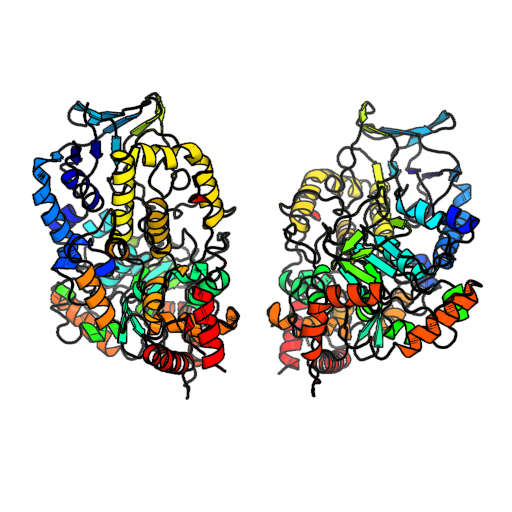A N 1
ATOM 4157 C CA . LEU A 1 262 ? 46.65678 -34.02256 -9.38718 1.000 29.07682 254 LEU A CA 1
ATOM 4158 C C . LEU A 1 262 ? 47.55914 -34.68574 -8.35209 1.000 27.38041 254 LEU A C 1
ATOM 4159 O O . LEU A 1 262 ? 47.27776 -34.62872 -7.15329 1.000 30.94945 254 LEU A O 1
ATOM 4175 N N . ILE A 1 263 ? 48.63196 -35.34383 -8.81251 1.000 27.84428 255 ILE A N 1
ATOM 4176 C CA . ILE A 1 263 ? 49.60512 -35.96445 -7.91335 1.000 27.08174 255 ILE A CA 1
ATOM 4177 C C . ILE A 1 263 ? 51.00143 -35.40971 -8.18859 1.000 28.57455 255 ILE A C 1
ATOM 4178 O O . ILE A 1 263 ? 51.30922 -34.93281 -9.28479 1.000 29.48697 255 ILE A O 1
ATOM 4194 N N . ALA A 1 264 ? 51.85579 -35.47233 -7.16508 1.000 26.69737 256 ALA A N 1
ATOM 4195 C CA . ALA A 1 264 ? 53.21697 -34.95604 -7.28676 1.000 26.81832 256 ALA A CA 1
ATOM 4196 C C . ALA A 1 264 ? 54.19840 -35.79307 -6.47279 1.000 26.76560 256 ALA A C 1
ATOM 4197 O O . ALA A 1 264 ? 53.87003 -36.32487 -5.40607 1.000 29.72394 256 ALA A O 1
ATOM 4204 N N . ILE A 1 265 ? 55.41824 -35.84809 -6.98204 1.000 24.03334 257 ILE A N 1
ATOM 4205 C CA . ILE A 1 265 ? 56.57656 -36.37313 -6.27044 1.000 21.92869 257 ILE A CA 1
ATOM 4206 C C . ILE A 1 265 ? 57.20251 -35.23539 -5.47800 1.000 27.39780 257 ILE A C 1
ATOM 4207 O O . ILE A 1 265 ? 57.38570 -34.13424 -6.01181 1.000 29.65525 257 ILE A O 1
ATOM 4223 N N . LYS A 1 266 ? 57.53786 -35.49133 -4.21010 1.000 23.77346 258 LYS A N 1
ATOM 4224 C CA . LYS A 1 266 ? 58.24573 -34.52631 -3.37127 1.000 21.54346 258 LYS A CA 1
ATOM 4225 C C . LYS A 1 266 ? 59.66722 -35.02410 -3.13586 1.000 25.14237 258 LYS A C 1
ATOM 4226 O O . LYS A 1 266 ? 59.85186 -36.18373 -2.74036 1.000 26.00661 258 LYS A O 1
ATOM 4245 N N . TYR A 1 267 ? 60.65640 -34.15065 -3.32257 1.000 23.75642 259 TYR A N 1
ATOM 4246 C CA . TYR A 1 267 ? 62.04795 -34.60021 -3.26618 1.000 27.01677 259 TYR A CA 1
ATOM 4247 C C . TYR A 1 267 ? 62.97817 -33.54319 -2.67203 1.000 22.69978 259 TYR A C 1
ATOM 4248 O O . TYR A 1 267 ? 62.66839 -32.34779 -2.65423 1.000 23.60623 259 TYR A O 1
ATOM 4266 N N . TRP A 1 268 ? 64.14101 -34.00962 -2.17304 1.000 23.10696 260 TRP A N 1
ATOM 4267 C CA . TRP A 1 268 ? 65.19603 -33.10685 -1.67975 1.000 25.18170 260 TRP A CA 1
ATOM 4268 C C . TRP A 1 268 ? 65.95301 -32.47451 -2.84558 1.000 26.12499 260 TRP A C 1
ATOM 4269 O O . TRP A 1 268 ? 66.66056 -33.18900 -3.57073 1.000 26.01754 260 TRP A O 1
ATOM 4290 N N . PRO A 1 269 ? 65.89173 -31.15659 -3.03049 1.000 25.21535 261 PRO A N 1
ATOM 4291 C CA . PRO A 1 269 ? 66.83665 -30.50571 -3.94243 1.000 25.04176 261 PRO A CA 1
ATOM 4292 C C . PRO A 1 269 ? 68.22684 -30.51533 -3.31696 1.000 24.24419 261 PRO A C 1
ATOM 4293 O O . PRO A 1 269 ? 68.38005 -30.37449 -2.09969 1.000 25.60576 261 PRO A O 1
ATOM 4304 N N . ILE A 1 270 ? 69.25068 -30.64961 -4.16549 1.000 25.46596 262 ILE A N 1
ATOM 4305 C CA . ILE A 1 270 ? 70.59439 -30.89251 -3.64314 1.000 25.59552 262 ILE A CA 1
ATOM 4306 C C . ILE A 1 270 ? 71.09491 -29.70033 -2.83308 1.000 24.18744 262 ILE A C 1
ATOM 4307 O O . ILE A 1 270 ? 71.88599 -29.87274 -1.89353 1.000 25.45573 262 ILE A O 1
ATOM 4323 N N . ASP A 1 271 ? 70.64956 -28.47689 -3.14384 1.000 23.84133 263 ASP A N 1
ATOM 4324 C CA . ASP A 1 271 ? 71.14059 -27.33971 -2.35910 1.000 25.52844 263 ASP A CA 1
ATOM 4325 C C . ASP A 1 271 ? 70.61946 -27.36252 -0.91871 1.000 27.05594 263 ASP A C 1
ATOM 4326 O O . ASP A 1 271 ? 71.39694 -27.14601 0.02727 1.000 26.65316 263 ASP A O 1
ATOM 4335 N N . GLN A 1 272 ? 69.33840 -27.67839 -0.71691 1.000 26.57833 264 GLN A N 1
ATOM 4336 C CA . GLN A 1 272 ? 68.82382 -27.76083 0.64632 1.000 27.65209 264 GLN A CA 1
ATOM 4337 C C . GLN A 1 272 ? 69.31790 -29.02348 1.35035 1.000 28.43507 264 GLN A C 1
ATOM 4338 O O . GLN A 1 272 ? 69.49146 -29.01954 2.57286 1.000 26.03459 264 GLN A O 1
ATOM 4352 N N . TYR A 1 273 ? 69.53350 -30.10908 0.60044 1.000 25.41543 265 TYR A N 1
ATOM 4353 C CA . TYR A 1 273 ? 70.12747 -31.31365 1.18175 1.000 26.32908 265 TYR A CA 1
ATOM 4354 C C . TYR A 1 273 ? 71.52124 -31.00105 1.72702 1.000 25.76895 265 TYR A C 1
ATOM 4355 O O . TYR A 1 273 ? 71.86190 -31.36235 2.86230 1.000 25.11880 265 TYR A O 1
ATOM 4373 N N . TYR A 1 274 ? 72.32582 -30.27645 0.94423 1.000 27.74122 266 TYR A N 1
ATOM 4374 C CA . TYR A 1 274 ? 73.64988 -29.86046 1.40720 1.000 29.89387 266 TYR A CA 1
ATOM 4375 C C . TYR A 1 274 ? 73.56449 -29.04582 2.69630 1.000 28.20542 266 TYR A C 1
ATOM 4376 O O . TYR A 1 274 ? 74.30078 -29.29316 3.66663 1.000 28.45042 266 TYR A O 1
ATOM 4394 N N . TYR A 1 275 ? 72.65314 -28.07219 2.72731 1.000 28.92348 267 TYR A N 1
ATOM 4395 C CA . TYR A 1 275 ? 72.53305 -27.19333 3.88593 1.000 28.73011 267 TYR A CA 1
ATOM 4396 C C . TYR A 1 275 ? 72.28048 -27.98116 5.16968 1.000 31.92086 267 TYR A C 1
ATOM 4397 O O . TYR A 1 275 ? 72.85138 -27.65768 6.22502 1.000 32.04945 267 TYR A O 1
ATOM 4415 N N . HIS A 1 276 ? 71.43318 -29.02182 5.10242 1.000 28.89180 268 HIS A N 1
ATOM 4416 C CA . HIS A 1 276 ? 71.04283 -29.74328 6.30555 1.000 30.01871 268 HIS A CA 1
ATOM 4417 C C . HIS A 1 276 ? 72.06427 -30.79533 6.71660 1.000 30.61118 268 HIS A C 1
ATOM 4418 O O . HIS A 1 276 ? 72.24058 -31.04233 7.91321 1.000 30.03881 268 HIS A O 1
ATOM 4432 N N . PHE A 1 277 ? 72.68442 -31.47222 5.74640 1.000 27.81656 269 PHE A N 1
ATOM 4433 C CA . PHE A 1 277 ? 73.30211 -32.77152 6.00203 1.000 25.50866 269 PHE A CA 1
ATOM 4434 C C . PHE A 1 277 ? 74.79771 -32.83902 5.71367 1.000 31.10630 269 PHE A C 1
ATOM 4435 O O . PHE A 1 277 ? 75.42884 -33.84545 6.05751 1.000 29.41301 269 PHE A O 1
ATOM 4452 N N . ASN A 1 278 ? 75.40108 -31.78903 5.16097 1.000 29.69454 270 ASN A N 1
ATOM 4453 C CA . ASN A 1 278 ? 76.79544 -31.89571 4.73358 1.000 31.87633 270 ASN A CA 1
ATOM 4454 C C . ASN A 1 278 ? 77.76104 -32.16078 5.89597 1.000 35.86532 270 ASN A C 1
ATOM 4455 O O . ASN A 1 278 ? 78.83734 -32.73575 5.68026 1.000 32.47705 270 ASN A O 1
ATOM 4466 N N . ASP A 1 279 ? 77.42378 -31.75534 7.12570 1.000 31.92307 271 ASP A N 1
ATOM 4467 C CA . ASP A 1 279 ? 78.39107 -31.86245 8.21767 1.000 35.00266 271 ASP A CA 1
ATOM 4468 C C . ASP A 1 279 ? 78.45699 -33.23647 8.87973 1.000 31.25924 271 ASP A C 1
ATOM 4469 O O . ASP A 1 279 ? 79.34002 -33.45277 9.72881 1.000 33.30197 271 ASP A O 1
ATOM 4478 N N . ASP A 1 280 ? 77.56901 -34.16385 8.51778 1.000 33.17128 272 ASP A N 1
ATOM 4479 C CA . ASP A 1 280 ? 77.54251 -35.48488 9.13859 1.000 35.34136 272 ASP A CA 1
ATOM 4480 C C . ASP A 1 280 ? 76.88145 -36.47718 8.18674 1.000 33.53122 272 ASP A C 1
ATOM 4481 O O . ASP A 1 280 ? 75.95257 -37.20006 8.56194 1.000 30.86286 272 ASP A O 1
ATOM 4490 N N . LEU A 1 281 ? 77.37138 -36.52056 6.94553 1.000 27.68714 273 LEU A N 1
ATOM 4491 C CA . LEU A 1 281 ? 76.64992 -37.20165 5.86631 1.000 29.56433 273 LEU A CA 1
ATOM 4492 C C . LEU A 1 281 ? 76.42394 -38.67880 6.16839 1.000 30.62224 273 LEU A C 1
ATOM 4493 O O . LEU A 1 281 ? 75.33783 -39.20875 5.92400 1.000 28.64670 273 LEU A O 1
ATOM 4509 N N . GLU A 1 282 ? 77.47098 -39.40507 6.59256 1.000 27.84473 274 GLU A N 1
ATOM 4510 C CA . GLU A 1 282 ? 77.28976 -40.84371 6.78926 1.000 28.30270 274 GLU A CA 1
ATOM 4511 C C . GLU A 1 282 ? 76.22517 -41.13644 7.85121 1.000 33.15663 274 GLU A C 1
ATOM 4512 O O . GLU A 1 282 ? 75.44574 -42.08739 7.71847 1.000 32.24075 274 GLU A O 1
ATOM 4524 N N . ASN A 1 283 ? 76.18725 -40.34555 8.92631 1.000 30.22025 275 ASN A N 1
ATOM 4525 C CA . ASN A 1 283 ? 75.15368 -40.55637 9.93978 1.000 28.72870 275 ASN A CA 1
ATOM 4526 C C . ASN A 1 283 ? 73.76279 -40.19320 9.42357 1.000 29.70154 275 ASN A C 1
ATOM 4527 O O . ASN A 1 283 ? 72.79781 -40.92766 9.66694 1.000 29.93552 275 ASN A O 1
ATOM 4538 N N . TYR A 1 284 ? 73.63504 -39.08560 8.69304 1.000 30.37093 276 TYR A N 1
ATOM 4539 C CA . TYR A 1 284 ? 72.32541 -38.71166 8.16640 1.000 27.91998 276 TYR A CA 1
ATOM 4540 C C . TYR A 1 284 ? 71.82106 -39.73848 7.15865 1.000 26.56277 276 TYR A C 1
ATOM 4541 O O . TYR A 1 284 ? 70.63163 -40.07398 7.14278 1.000 27.31675 276 TYR A O 1
ATOM 4559 N N . ILE A 1 285 ? 72.70698 -40.24170 6.28986 1.000 28.26362 277 ILE A N 1
ATOM 4560 C CA . ILE A 1 285 ? 72.30169 -41.30634 5.37282 1.000 29.98968 277 ILE A CA 1
ATOM 4561 C C . ILE A 1 285 ? 71.85182 -42.54064 6.15443 1.000 30.32765 277 ILE A C 1
ATOM 4562 O O . ILE A 1 285 ? 70.82463 -43.14417 5.83853 1.000 28.46675 277 ILE A O 1
ATOM 4578 N N . SER A 1 286 ? 72.60329 -42.93255 7.19100 1.000 29.60302 278 SER A N 1
ATOM 4579 C CA . SER A 1 286 ? 72.23269 -44.12978 7.94796 1.000 28.83110 278 SER A CA 1
ATOM 4580 C C . SER A 1 286 ? 70.88609 -43.96214 8.64802 1.000 36.12838 278 SER A C 1
ATOM 4581 O O . SER A 1 286 ? 70.16999 -44.95071 8.84297 1.000 34.15924 278 SER A O 1
ATOM 4589 N N . LYS A 1 287 ? 70.50776 -42.72324 8.99369 1.000 33.51237 279 LYS A N 1
ATOM 4590 C CA . LYS A 1 287 ? 69.21160 -42.45033 9.61570 1.000 32.55027 279 LYS A CA 1
ATOM 4591 C C . LYS A 1 287 ? 68.06680 -42.45600 8.60565 1.000 36.01776 279 LYS A C 1
ATOM 4592 O O . LYS A 1 287 ? 66.90079 -42.52421 9.01674 1.000 35.80825 279 LYS A O 1
ATOM 4611 N N . GLY A 1 288 ? 68.36883 -42.39251 7.30476 1.000 28.28910 280 GLY A N 1
ATOM 4612 C CA . GLY A 1 288 ? 67.36427 -42.46272 6.25755 1.000 28.07780 280 GLY A CA 1
ATOM 4613 C C . GLY A 1 288 ? 67.19751 -41.22889 5.39228 1.000 28.56751 280 GLY A C 1
ATOM 4614 O O . GLY A 1 288 ? 66.28259 -41.17196 4.56109 1.000 28.16047 280 GLY A O 1
ATOM 4618 N N . TYR A 1 289 ? 68.07289 -40.24028 5.54039 1.000 27.54645 281 TYR A N 1
ATOM 4619 C CA . TYR A 1 289 ? 68.00755 -39.03093 4.71445 1.000 24.64276 281 TYR A CA 1
ATOM 4620 C C . TYR A 1 289 ? 68.84243 -39.24170 3.46109 1.000 27.14960 281 TYR A C 1
ATOM 4621 O O . TYR A 1 289 ? 70.06464 -39.02713 3.46177 1.000 25.93616 281 TYR A O 1
ATOM 4639 N N . LEU A 1 290 ? 68.17440 -39.64797 2.38566 1.000 28.57562 282 LEU A N 1
ATOM 4640 C CA . LEU A 1 290 ? 68.81316 -39.98474 1.12253 1.000 26.51970 282 LEU A CA 1
ATOM 4641 C C . LEU A 1 290 ? 68.57866 -38.88490 0.09924 1.000 27.78361 282 LEU A C 1
ATOM 4642 O O . LEU A 1 290 ? 67.45737 -38.38572 -0.04718 1.000 26.55440 282 LEU A O 1
ATOM 4658 N N . LEU A 1 291 ? 69.63598 -38.53114 -0.63278 1.000 26.85970 283 LEU A N 1
ATOM 4659 C CA . LEU A 1 291 ? 69.50742 -37.54519 -1.69889 1.000 24.28250 283 LEU A CA 1
ATOM 4660 C C . LEU A 1 291 ? 68.77009 -38.16633 -2.88396 1.000 24.48388 283 LEU A C 1
ATOM 4661 O O . LEU A 1 291 ? 69.23057 -39.15626 -3.46286 1.000 26.27759 283 LEU A O 1
ATOM 4677 N N . ASN A 1 292 ? 67.61932 -37.58037 -3.23919 1.000 24.86139 284 ASN A N 1
ATOM 4678 C CA . ASN A 1 292 ? 66.71489 -38.10192 -4.26484 1.000 24.76959 284 ASN A CA 1
ATOM 4679 C C . ASN A 1 292 ? 66.33000 -37.00585 -5.25165 1.000 24.24774 284 ASN A C 1
ATOM 4680 O O . ASN A 1 292 ? 65.19504 -36.94057 -5.72257 1.000 23.50812 284 ASN A O 1
ATOM 4691 N N . ASP A 1 293 ? 67.29949 -36.16579 -5.62694 1.000 24.74357 285 ASP A N 1
ATOM 4692 C CA . ASP A 1 293 ? 67.05318 -34.98948 -6.47517 1.000 22.97304 285 ASP A CA 1
ATOM 4693 C C . ASP A 1 293 ? 66.96866 -35.41205 -7.94684 1.000 28.03194 285 ASP A C 1
ATOM 4694 O O . ASP A 1 293 ? 67.96991 -35.45866 -8.65883 1.000 24.69668 285 ASP A O 1
ATOM 4703 N N . ILE A 1 294 ? 65.73965 -35.68431 -8.41990 1.000 24.10284 286 ILE A N 1
ATOM 4704 C CA . ILE A 1 294 ? 65.53282 -36.12210 -9.80742 1.000 24.73936 286 ILE A CA 1
ATOM 4705 C C . ILE A 1 294 ? 65.99914 -35.05501 -10.79400 1.000 26.20215 286 ILE A C 1
ATOM 4706 O O . ILE A 1 294 ? 66.43434 -35.37704 -11.90867 1.000 25.69770 286 ILE A O 1
ATOM 4722 N N . ALA A 1 295 ? 65.93540 -33.77327 -10.41505 1.000 25.25325 287 ALA A N 1
ATOM 4723 C CA . ALA A 1 295 ? 66.42368 -32.73029 -11.31813 1.000 28.94587 287 ALA A CA 1
ATOM 4724 C C . ALA A 1 295 ? 67.94892 -32.77369 -11.45390 1.000 26.74050 287 ALA A C 1
ATOM 4725 O O . ALA A 1 295 ? 68.48093 -32.55624 -12.55073 1.000 26.67699 287 ALA A O 1
ATOM 4732 N N . MET A 1 296 ? 68.66501 -33.05401 -10.35939 1.000 24.74336 288 MET A N 1
ATOM 4733 C CA . MET A 1 296 ? 70.10805 -33.25282 -10.44745 1.000 25.58666 288 MET A CA 1
ATOM 4734 C C . MET A 1 296 ? 70.44218 -34.47106 -11.30100 1.000 28.48635 288 MET A C 1
ATOM 4735 O O . MET A 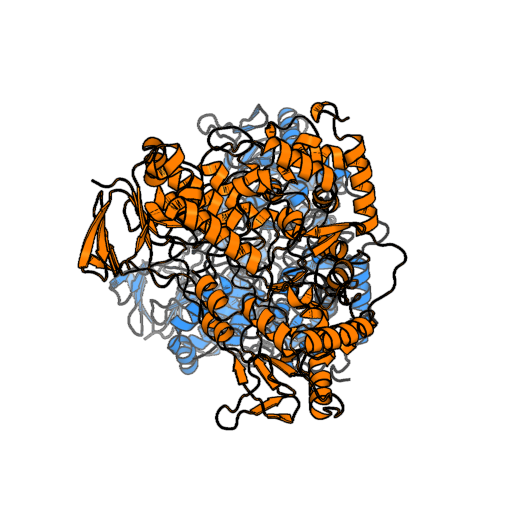1 296 ? 71.44540 -34.47390 -12.02824 1.000 26.60109 288 MET A O 1
ATOM 4749 N N . TRP A 1 297 ? 69.62901 -35.52527 -11.21760 1.000 24.97016 289 TRP A N 1
ATOM 4750 C CA . TRP A 1 297 ? 69.91940 -36.70620 -12.02714 1.000 25.40725 289 TRP A CA 1
ATOM 4751 C C . TRP A 1 297 ? 69.72714 -36.40706 -13.51306 1.000 25.29965 289 TRP A C 1
ATOM 4752 O O . TRP A 1 297 ? 70.50881 -36.87451 -14.35325 1.000 26.45802 289 TRP A O 1
ATOM 4773 N N . LEU A 1 298 ? 68.69888 -35.62042 -13.86321 1.000 24.71296 290 LEU A N 1
ATOM 4774 C CA . LEU A 1 298 ? 68.53761 -35.22510 -15.26313 1.000 25.47702 290 LEU A CA 1
ATOM 4775 C C . LEU A 1 298 ? 69.67788 -34.31180 -15.70107 1.000 26.91256 290 LEU A C 1
ATOM 4776 O O . LEU A 1 298 ? 70.20744 -34.44776 -16.81317 1.000 26.50909 290 LEU A O 1
ATOM 4792 N N . HIS A 1 299 ? 70.08701 -33.39729 -14.82615 1.000 26.85401 291 HIS A N 1
ATOM 4793 C CA . HIS A 1 299 ? 71.17034 -32.47110 -15.14940 1.000 27.85305 291 HIS A CA 1
ATOM 4794 C C . HIS A 1 299 ? 72.46189 -33.20357 -15.49573 1.000 28.46170 291 HIS A C 1
ATOM 4795 O O . HIS A 1 299 ? 73.15834 -32.83463 -16.45749 1.000 28.98209 291 HIS A O 1
ATOM 4809 N N . THR A 1 300 ? 72.79965 -34.23113 -14.71772 1.000 28.67957 292 THR A N 1
ATOM 4810 C CA . THR A 1 300 ? 74.05367 -34.96704 -14.86459 1.000 32.37539 292 THR A CA 1
ATOM 4811 C C . THR A 1 300 ? 73.95847 -36.13124 -15.83948 1.000 31.14907 292 THR A C 1
ATOM 4812 O O . THR A 1 300 ? 74.99383 -36.73250 -16.16451 1.000 29.67286 292 THR A O 1
ATOM 4823 N N . GLY A 1 301 ? 72.75413 -36.48434 -16.27782 1.000 25.68943 293 GLY A N 1
ATOM 4824 C CA . GLY A 1 301 ? 72.54982 -37.59688 -17.18302 1.000 31.61194 293 GLY A CA 1
ATOM 4825 C C . GLY A 1 301 ? 72.47748 -38.94820 -16.51250 1.000 33.01739 293 GLY A C 1
ATOM 4826 O O . GLY A 1 301 ? 72.37273 -39.96287 -17.20738 1.000 31.27831 293 GLY A O 1
ATOM 4830 N N . LYS A 1 302 ? 72.51031 -39.00120 -15.18149 1.000 26.50279 294 LYS A N 1
ATOM 4831 C CA . LYS A 1 302 ? 72.41063 -40.29638 -14.52195 1.000 25.75827 294 LYS A CA 1
ATOM 4832 C C . LYS A 1 302 ? 71.03070 -40.91681 -14.70458 1.000 28.03920 294 LYS A C 1
ATOM 4833 O O . LYS A 1 302 ? 70.89489 -42.15091 -14.66214 1.000 28.89330 294 LYS A O 1
ATOM 4852 N N . VAL A 1 303 ? 70.00878 -40.08404 -14.91996 1.000 26.25227 295 VAL A N 1
ATOM 4853 C CA . VAL A 1 303 ? 68.69683 -40.48274 -15.42029 1.000 27.44917 295 VAL A CA 1
ATOM 4854 C C . VAL A 1 303 ? 68.49482 -39.79316 -16.76131 1.000 28.55963 295 VAL A C 1
ATOM 4855 O O . VAL A 1 303 ? 68.81410 -38.60540 -16.89551 1.000 25.81946 295 VAL A O 1
ATOM 4868 N N . ILE A 1 304 ? 67.97462 -40.53107 -17.75339 1.000 26.25515 296 ILE A N 1
ATOM 4869 C CA . ILE A 1 304 ? 67.49658 -39.91203 -18.98435 1.000 27.32778 296 ILE A CA 1
ATOM 4870 C C . ILE A 1 304 ? 66.01552 -40.21556 -19.17656 1.000 24.85966 296 ILE A C 1
ATOM 4871 O O . ILE A 1 304 ? 65.51015 -41.27488 -18.78479 1.000 26.78939 296 ILE A O 1
ATOM 4887 N N . LEU A 1 305 ? 65.31691 -39.26034 -19.79122 1.000 26.44330 297 LEU A N 1
ATOM 4888 C CA . LEU A 1 305 ? 63.93549 -39.41878 -20.22058 1.000 24.68698 297 LEU A CA 1
ATOM 4889 C C . LEU A 1 305 ? 63.88954 -39.76916 -21.70196 1.000 28.50049 297 LEU A C 1
ATOM 4890 O O . LEU A 1 305 ? 64.51016 -39.07361 -22.51369 1.000 28.62819 297 LEU A O 1
ATOM 4906 N N . VAL A 1 306 ? 63.13608 -40.81442 -22.04499 1.000 26.09213 298 VAL A N 1
ATOM 4907 C CA . VAL A 1 306 ? 62.92743 -41.20955 -23.44360 1.000 26.67719 298 VAL A CA 1
ATOM 4908 C C . VAL A 1 306 ? 61.43891 -41.31454 -23.71559 1.000 28.59119 298 VAL A C 1
ATOM 4909 O O . VAL A 1 306 ? 60.62035 -41.45800 -22.78797 1.000 26.87403 298 VAL A O 1
ATOM 4922 N N . PRO A 1 307 ? 61.02558 -41.24524 -24.98607 1.000 28.20957 299 PRO A N 1
ATOM 4923 C CA . PRO A 1 307 ? 59.59655 -41.31656 -25.30820 1.000 30.46558 299 PRO A CA 1
ATOM 4924 C C . PRO A 1 307 ? 58.94063 -42.61854 -24.86998 1.000 31.30914 299 PRO A C 1
ATOM 4925 O O . PRO A 1 307 ? 59.57109 -43.67465 -24.82133 1.000 30.77513 299 PRO A O 1
ATOM 4936 N N . SER A 1 308 ? 57.62892 -42.53919 -24.60641 1.000 32.12141 300 SER A N 1
ATOM 4937 C CA . SER A 1 308 ? 56.92139 -43.68292 -24.04517 1.000 31.61900 300 SER A CA 1
ATOM 4938 C C . SER A 1 308 ? 56.90311 -44.88880 -24.98526 1.000 31.92340 300 SER A C 1
ATOM 4939 O O . SER A 1 308 ? 56.82807 -46.02377 -24.50588 1.000 34.63868 300 SER A O 1
ATOM 4947 N N . ASP A 1 309 ? 57.02347 -44.69089 -26.30065 1.000 34.95135 301 ASP A N 1
ATOM 4948 C CA . ASP A 1 309 ? 57.03350 -45.81271 -27.23546 1.000 42.49660 301 ASP A CA 1
ATOM 4949 C C . ASP A 1 309 ? 58.44393 -46.26157 -27.64865 1.000 38.71245 301 ASP A C 1
ATOM 4950 O O . ASP A 1 309 ? 58.58664 -46.96429 -28.65091 1.000 39.68960 301 ASP A O 1
ATOM 4959 N N . THR A 1 310 ? 59.48072 -45.87634 -26.91061 1.000 33.61901 302 THR A N 1
ATOM 4960 C CA . THR A 1 310 ? 60.83101 -46.40483 -27.16178 1.000 28.31008 302 THR A CA 1
ATOM 4961 C C . THR A 1 310 ? 60.80098 -47.92907 -27.03967 1.000 36.89320 302 THR A C 1
ATOM 4962 O O . THR A 1 310 ? 60.37889 -48.44771 -25.99437 1.000 35.82834 302 THR A O 1
ATOM 4973 N N . PRO A 1 311 ? 61.22608 -48.68277 -28.05444 1.000 34.41595 303 PRO A N 1
ATOM 4974 C CA . PRO A 1 311 ? 60.93096 -50.12636 -28.05352 1.000 35.06421 303 PRO A CA 1
ATOM 4975 C C . PRO A 1 311 ? 61.80724 -50.93602 -27.10821 1.000 32.64242 303 PRO A C 1
ATOM 4976 O O . PRO A 1 311 ? 63.01456 -50.70693 -26.98438 1.000 34.91607 303 PRO A O 1
ATOM 4987 N N . ILE A 1 312 ? 61.17707 -51.90970 -26.45560 1.000 32.15040 304 ILE A N 1
ATOM 4988 C CA . ILE A 1 312 ? 61.84274 -52.83444 -25.54652 1.000 29.93770 304 ILE A CA 1
ATOM 4989 C C . ILE A 1 312 ? 61.70460 -54.24945 -26.10255 1.000 37.75019 304 ILE A C 1
ATOM 4990 O O . ILE A 1 312 ? 60.60971 -54.67109 -26.49382 1.000 36.55604 304 ILE A O 1
ATOM 5006 N N . ASN A 1 313 ? 62.81338 -54.97286 -26.15111 1.000 35.15369 305 ASN A N 1
ATOM 5007 C CA . ASN A 1 313 ? 62.81671 -56.40037 -26.48494 1.000 36.09188 305 ASN A CA 1
ATOM 5008 C C . ASN A 1 313 ? 62.95360 -57.13263 -25.15534 1.000 40.33591 305 ASN A C 1
ATOM 5009 O O . ASN A 1 313 ? 64.04104 -57.18577 -24.57904 1.000 35.51590 305 ASN A O 1
ATOM 5020 N N . PHE A 1 314 ? 61.84328 -57.67715 -24.65034 1.000 31.69645 306 PHE A N 1
ATOM 5021 C CA . PHE A 1 314 ? 61.87258 -58.29063 -23.32524 1.000 36.08422 306 PHE A CA 1
ATOM 5022 C C . PHE A 1 314 ? 62.53974 -59.66038 -23.33913 1.000 36.33592 306 PHE A C 1
ATOM 5023 O O . PHE A 1 314 ? 63.09219 -60.08003 -22.31997 1.000 42.98478 306 PHE A O 1
ATOM 5040 N N . ASP A 1 315 ? 62.51913 -60.35607 -24.47661 1.000 36.53645 307 ASP A N 1
ATOM 5041 C CA . ASP A 1 315 ? 63.22002 -61.63357 -24.56544 1.000 40.39694 307 ASP A CA 1
ATOM 5042 C C . ASP A 1 315 ? 64.72548 -61.44302 -24.41736 1.000 43.56289 307 ASP A C 1
ATOM 5043 O O . ASP A 1 315 ? 65.38533 -62.20850 -23.70333 1.000 42.35467 307 ASP A O 1
ATOM 5052 N N . LYS A 1 316 ? 65.28796 -60.43542 -25.09772 1.000 39.49110 308 LYS A N 1
ATOM 5053 C CA . LYS A 1 316 ? 66.72645 -60.18693 -25.10328 1.000 36.13723 308 LYS A CA 1
ATOM 5054 C C . LYS A 1 316 ? 67.16000 -59.18476 -24.03722 1.000 40.17155 308 LYS A C 1
ATOM 5055 O O . LYS A 1 316 ? 68.37094 -58.96728 -23.85950 1.000 36.64887 308 LYS A O 1
ATOM 5074 N N . LYS A 1 317 ? 66.20160 -58.57934 -23.33829 1.000 35.26292 309 LYS A N 1
ATOM 5075 C CA . LYS A 1 317 ? 6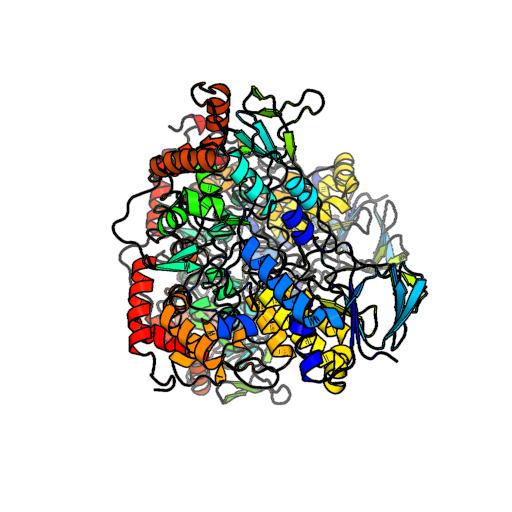6.44652 -57.53446 -22.34332 1.000 39.16558 309 LYS A CA 1
ATOM 5076 C C . LYS A 1 317 ? 67.29894 -56.40605 -22.92888 1.000 33.02558 309 LYS A C 1
ATOM 5077 O O . LYS A 1 317 ? 68.38330 -56.07848 -22.44098 1.000 35.78569 309 LYS A O 1
ATOM 5096 N N . THR A 1 318 ? 66.77932 -55.80393 -23.99971 1.000 32.47061 310 THR A N 1
ATOM 5097 C CA . THR A 1 318 ? 67.38954 -54.62613 -24.60039 1.000 32.60776 310 THR A CA 1
ATOM 5098 C C . THR A 1 318 ? 66.34396 -53.54222 -24.82203 1.000 31.15306 310 THR A C 1
ATOM 5099 O O . THR A 1 318 ? 65.15321 -53.81692 -24.97772 1.000 33.91469 310 THR A O 1
ATOM 5110 N N . ILE A 1 319 ? 66.80679 -52.29795 -24.84011 1.000 31.86481 311 ILE A N 1
ATOM 5111 C CA . ILE A 1 319 ? 65.97709 -51.15494 -25.20465 1.000 30.63861 311 ILE A CA 1
ATOM 5112 C C . ILE A 1 319 ? 66.73272 -50.40065 -26.29009 1.000 30.06144 311 ILE A C 1
ATOM 5113 O O . ILE A 1 319 ? 67.94710 -50.19511 -26.17550 1.000 34.79188 311 ILE A O 1
ATOM 5129 N N . THR A 1 320 ? 66.03489 -50.01724 -27.35502 1.000 32.28435 312 THR A N 1
ATOM 5130 C CA . THR A 1 320 ? 66.68617 -49.42607 -28.52122 1.000 30.51933 312 THR A CA 1
ATOM 5131 C C . THR A 1 320 ? 66.43592 -47.92073 -28.52317 1.000 33.26429 312 THR A C 1
ATOM 5132 O O . THR A 1 320 ? 65.29016 -47.46760 -28.63473 1.000 33.03788 312 THR A O 1
ATOM 5143 N N . TYR A 1 321 ? 67.51007 -47.14445 -28.36668 1.000 34.21225 313 TYR A N 1
ATOM 5144 C CA . TYR A 1 321 ? 67.40139 -45.69163 -28.31157 1.000 32.20134 313 TYR A CA 1
ATOM 5145 C C . TYR A 1 321 ? 68.68214 -45.08663 -28.87404 1.000 28.53171 313 TYR A C 1
ATOM 5146 O O . TYR A 1 321 ? 69.78173 -45.56697 -28.59225 1.000 31.48840 313 TYR A O 1
ATOM 5164 N N . ALA A 1 322 ? 68.52353 -44.01691 -29.65006 1.000 40.43262 314 ALA A N 1
ATOM 5165 C CA . ALA A 1 322 ? 69.65503 -43.29145 -30.21613 1.000 41.29844 314 ALA A CA 1
ATOM 5166 C C . ALA A 1 322 ? 70.48794 -44.20527 -31.10873 1.000 40.48901 314 ALA A C 1
ATOM 5167 O O . ALA A 1 322 ? 71.71439 -44.10677 -31.14782 1.000 41.13788 314 ALA A O 1
ATOM 5174 N N . GLY A 1 323 ? 69.81564 -45.12165 -31.80425 1.000 36.80917 315 GLY A N 1
ATOM 5175 C CA . GLY A 1 323 ? 70.51298 -46.08484 -32.63663 1.000 41.70503 315 GLY A CA 1
ATOM 5176 C C . GLY A 1 323 ? 71.28896 -47.14034 -31.88503 1.000 37.87821 315 GLY A C 1
ATOM 5177 O O . GLY A 1 323 ? 72.02481 -47.90922 -32.51190 1.000 43.80308 315 GLY A O 1
ATOM 5181 N N . ILE A 1 324 ? 71.13533 -47.22386 -30.56523 1.000 36.27447 316 ILE A N 1
ATOM 5182 C CA . ILE A 1 324 ? 71.87194 -48.17049 -29.73680 1.000 40.61109 316 ILE A CA 1
ATOM 5183 C C . ILE A 1 324 ? 70.90287 -49.20842 -29.18287 1.000 33.54947 316 ILE A C 1
ATOM 5184 O O . ILE A 1 324 ? 69.84170 -48.85780 -28.64809 1.000 35.30352 316 ILE A O 1
ATOM 5200 N N . GLU A 1 325 ? 71.26968 -50.48401 -29.30061 1.000 33.80070 317 GLU A N 1
ATOM 5201 C CA . GLU A 1 325 ? 70.55253 -51.56195 -28.61240 1.000 37.33243 317 GLU A CA 1
ATOM 5202 C C . GLU A 1 325 ? 71.22103 -51.74168 -27.24516 1.000 34.56595 317 GLU A C 1
ATOM 5203 O O . GLU A 1 325 ? 72.25036 -52.41765 -27.11652 1.000 40.71545 317 GLU A O 1
ATOM 5215 N N . ARG A 1 326 ? 70.63187 -51.12410 -26.22130 1.000 33.35318 318 ARG A N 1
ATOM 5216 C CA . ARG A 1 326 ? 71.20103 -51.06608 -24.87908 1.000 36.69726 318 ARG A CA 1
ATOM 5217 C C . ARG A 1 326 ? 70.65266 -52.21201 -24.03901 1.000 35.87252 318 ARG A C 1
ATOM 5218 O O . ARG A 1 326 ? 69.43825 -52.30505 -23.82198 1.000 32.70568 318 ARG A O 1
ATOM 5239 N N A SER A 1 327 ? 71.53812 -53.08041 -23.56278 0.099 35.78253 319 SER A N 1
ATOM 5240 N N B SER A 1 327 ? 71.54543 -53.08379 -23.57319 0.901 35.67068 319 SER A N 1
ATOM 5241 C CA A SER A 1 327 ? 71.11290 -54.15048 -22.67138 0.099 35.06669 319 SER A CA 1
ATOM 5242 C CA B SER A 1 327 ? 71.14699 -54.13799 -22.64880 0.901 34.94149 319 SER A CA 1
ATOM 5243 C C A SER A 1 327 ? 70.81127 -53.58926 -21.28684 0.099 35.26693 319 SER A C 1
ATOM 5244 C C B SER A 1 327 ? 70.77629 -53.53897 -21.29678 0.901 35.28883 319 SER A C 1
ATOM 5245 O O A SER A 1 327 ? 71.51775 -52.70639 -20.79144 0.099 33.81600 319 SER A O 1
ATOM 5246 O O B SER A 1 327 ? 71.40584 -52.58318 -20.82801 0.901 33.74847 319 SER A O 1
ATOM 5261 N N . PHE A 1 328 ? 69.75642 -54.10676 -20.65757 1.000 33.86113 320 PHE A N 1
ATOM 5262 C CA . PHE A 1 328 ? 69.37496 -53.67409 -19.31938 1.000 31.37516 320 PHE A CA 1
ATOM 5263 C C . PHE A 1 328 ? 69.23402 -54.87924 -18.39316 1.000 30.98173 320 PHE A C 1
ATOM 5264 O O . PHE A 1 328 ? 68.98258 -56.01362 -18.82093 1.000 32.33527 320 PHE A O 1
ATOM 5281 N N . HIS A 1 329 ? 69.40704 -54.60205 -17.10865 1.000 32.58694 321 HIS A N 1
ATOM 5282 C CA . HIS A 1 329 ? 69.41248 -55.59578 -16.04639 1.000 34.15611 321 HIS A CA 1
ATOM 5283 C C . HIS A 1 329 ? 68.02159 -55.85390 -15.48199 1.000 31.75800 321 HIS A C 1
ATOM 5284 O O . HIS A 1 329 ? 67.66794 -57.00933 -15.21059 1.000 34.02943 321 HIS A O 1
ATOM 5298 N N . GLN A 1 330 ? 67.20691 -54.81173 -15.32042 1.000 30.11075 322 GLN A N 1
ATOM 5299 C CA . GLN A 1 330 ? 65.89771 -54.97280 -14.70250 1.000 28.72560 322 GLN A CA 1
ATOM 5300 C C . GLN A 1 330 ? 64.93619 -53.90205 -15.21242 1.000 37.04373 322 GLN A C 1
ATOM 5301 O O . GLN A 1 330 ? 65.31434 -52.74307 -15.42567 1.000 31.68231 322 GLN A O 1
ATOM 5315 N N . TYR A 1 331 ? 63.69575 -54.32519 -15.41899 1.000 29.42983 323 TYR A N 1
ATOM 5316 C CA . TYR A 1 331 ? 62.57743 -53.48087 -15.80953 1.000 27.75007 323 TYR A CA 1
ATOM 5317 C C . TYR A 1 331 ? 61.63868 -53.33286 -14.61943 1.000 34.81350 323 TYR A C 1
ATOM 5318 O O . TYR A 1 331 ? 61.31862 -54.32615 -13.95743 1.000 32.04267 323 TYR A O 1
ATOM 5336 N N . VAL A 1 332 ? 61.22488 -52.09280 -14.32807 1.000 27.69485 324 VAL A N 1
ATOM 5337 C CA . VAL A 1 332 ? 60.42400 -51.77506 -13.15092 1.000 32.46533 324 VAL A CA 1
ATOM 5338 C C . VAL A 1 332 ? 59.12636 -51.10919 -13.59063 1.000 34.57100 324 VAL A C 1
ATOM 5339 O O . VAL A 1 332 ? 59.14071 -50.07571 -14.27077 1.000 32.94938 324 VAL A O 1
ATOM 5352 N N . LYS A 1 333 ? 58.00452 -51.68978 -13.18985 1.000 34.96842 325 LYS A N 1
ATOM 5353 C CA . LYS A 1 333 ? 56.70069 -51.11375 -13.48340 1.000 37.52326 325 LYS A CA 1
ATOM 5354 C C . LYS A 1 333 ? 55.85384 -51.19460 -12.22425 1.000 37.87048 325 LYS A C 1
ATOM 5355 O O . LYS A 1 333 ? 55.57846 -52.30027 -11.74234 1.000 46.70119 325 LYS A O 1
ATOM 5374 N N . GLY A 1 334 ? 55.45686 -50.03312 -11.68942 1.000 48.01779 326 GLY A N 1
ATOM 5375 C CA . GLY A 1 334 ? 54.57593 -49.99769 -10.53520 1.000 50.01043 326 GLY A CA 1
ATOM 5376 C C . GLY A 1 334 ? 53.13777 -50.32104 -10.90793 1.000 55.29203 326 GLY A C 1
ATOM 5377 O O . GLY A 1 334 ? 52.77755 -50.43295 -12.07972 1.000 64.80374 326 GLY A O 1
ATOM 5381 N N . ASP A 1 335 ? 52.30165 -50.47782 -9.88429 1.000 67.26145 327 ASP A N 1
ATOM 5382 C CA . ASP A 1 335 ? 50.90690 -50.84968 -10.07505 1.000 68.47868 327 ASP A CA 1
ATOM 5383 C C . ASP A 1 335 ? 50.00817 -49.86235 -9.34583 1.000 61.63058 327 ASP A C 1
ATOM 5384 O O . ASP A 1 335 ? 50.46619 -49.00618 -8.58256 1.000 52.33953 327 ASP A O 1
ATOM 5393 N N . ALA A 1 336 ? 48.71249 -49.98039 -9.62252 1.000 57.30610 328 ALA A N 1
ATOM 5394 C CA . ALA A 1 336 ? 47.70572 -49.15638 -8.97332 1.000 67.69040 328 ALA A CA 1
ATOM 5395 C C . ALA A 1 336 ? 47.39318 -49.69797 -7.58448 1.000 46.24291 328 ALA A C 1
ATOM 5396 O O . ALA A 1 336 ? 47.04358 -50.86888 -7.43007 1.000 52.92299 328 ALA A O 1
ATOM 5403 N N . GLU A 1 337 ? 47.50991 -48.84487 -6.57544 1.000 45.43688 329 GLU A N 1
ATOM 5404 C CA . GLU A 1 337 ? 47.04006 -49.22669 -5.25512 1.000 45.86265 329 GLU A CA 1
ATOM 5405 C C . GLU A 1 337 ? 45.53438 -49.47020 -5.30168 1.000 44.97480 329 GLU A C 1
ATOM 5406 O O . GLU A 1 337 ? 44.81892 -48.88566 -6.11916 1.000 48.83303 329 GLU A O 1
ATOM 5418 N N . GLN A 1 338 ? 45.06242 -50.40437 -4.47125 1.000 39.51015 330 GLN A N 1
ATOM 5419 C CA . GLN A 1 338 ? 43.63044 -50.60265 -4.29796 1.000 31.83502 330 GLN A CA 1
ATOM 5420 C C . GLN A 1 338 ? 43.31511 -50.69709 -2.81048 1.000 31.70627 330 GLN A C 1
ATOM 5421 O O . GLN A 1 338 ? 44.10377 -51.26133 -2.04483 1.000 32.23905 330 GLN A O 1
ATOM 5435 N N . PRO A 1 339 ? 42.18836 -50.14739 -2.36897 1.000 35.07794 331 PRO A N 1
ATOM 5436 C CA . PRO A 1 339 ? 41.84488 -50.23371 -0.94085 1.000 32.06228 331 PRO A CA 1
ATOM 5437 C C . PRO A 1 339 ? 41.64620 -51.67434 -0.49308 1.000 33.80217 331 PRO A C 1
ATOM 5438 O O . PRO A 1 339 ? 41.08674 -52.49115 -1.21770 1.000 33.63703 331 PRO A O 1
ATOM 5449 N N . ARG A 1 340 ? 42.06156 -51.96819 0.74298 1.000 33.51792 332 ARG A N 1
ATOM 5450 C CA . ARG A 1 340 ? 41.94606 -53.31860 1.30413 1.000 33.82070 332 ARG A CA 1
ATOM 5451 C C . ARG A 1 340 ? 40.57027 -53.50914 1.94039 1.000 35.98745 332 ARG A C 1
ATOM 5452 O O . ARG A 1 340 ? 40.41257 -53.48527 3.16077 1.000 40.28365 332 ARG A O 1
ATOM 5473 N N . LEU A 1 341 ? 39.56048 -53.75694 1.10556 1.000 41.13271 333 LEU A N 1
ATOM 5474 C CA . LEU A 1 341 ? 38.21620 -53.85310 1.66798 1.000 35.45922 333 LEU A CA 1
ATOM 5475 C C . LEU A 1 341 ? 37.72499 -55.29528 1.71973 1.000 36.40272 333 LEU A C 1
ATOM 5476 O O . LEU A 1 341 ? 37.91426 -56.05445 0.75798 1.000 39.38535 333 LEU A O 1
ATOM 5492 N N . PRO A 1 342 ? 37.07153 -55.70144 2.80502 1.000 31.58390 334 PRO A N 1
ATOM 5493 C CA . PRO A 1 342 ? 36.40508 -57.00242 2.81762 1.000 32.59227 334 PRO A CA 1
ATOM 5494 C C . PRO A 1 342 ? 35.13943 -56.93518 1.97353 1.000 32.99880 334 PRO A C 1
ATOM 5495 O O . PRO A 1 342 ? 34.72752 -55.86110 1.52345 1.000 38.79047 334 PRO A O 1
ATOM 5506 N N . THR A 1 343 ? 34.56412 -58.10742 1.71487 1.000 36.97232 335 THR A N 1
ATOM 5507 C CA . THR A 1 343 ? 33.24942 -58.17612 1.08894 1.000 37.24604 335 THR A CA 1
ATOM 5508 C C . THR A 1 343 ? 32.26307 -57.37364 1.92027 1.000 33.81612 335 THR A C 1
ATOM 5509 O O . THR A 1 343 ? 32.20347 -57.54166 3.13579 1.000 31.18778 335 THR A O 1
ATOM 5520 N N . ILE A 1 344 ? 31.48894 -56.50518 1.26555 1.000 29.12686 336 ILE A N 1
ATOM 5521 C CA . ILE A 1 344 ? 30.45155 -55.70903 1.92283 1.000 28.53194 336 ILE A CA 1
ATOM 5522 C C . ILE A 1 344 ? 29.15194 -55.89371 1.14746 1.000 31.34079 336 ILE A C 1
ATOM 5523 O O . ILE A 1 344 ? 29.11439 -55.63106 -0.05784 1.000 34.02972 336 ILE A O 1
ATOM 5539 N N . LEU A 1 345 ? 28.07757 -56.29000 1.84043 1.000 30.81736 337 LEU A N 1
ATOM 5540 C CA . LEU A 1 345 ? 26.81436 -56.63748 1.18123 1.000 30.56431 337 LEU A CA 1
ATOM 5541 C C . LEU A 1 345 ? 25.72948 -55.62390 1.53295 1.000 37.75562 337 LEU A C 1
ATOM 5542 O O . LEU A 1 345 ? 25.35920 -55.49187 2.70320 1.000 34.53043 337 LEU A O 1
ATOM 5558 N N . ILE A 1 346 ? 25.22965 -54.91181 0.51626 1.000 33.84093 338 ILE A N 1
ATOM 5559 C CA . ILE A 1 346 ? 24.12030 -53.96837 0.69512 1.000 35.79746 338 ILE A CA 1
ATOM 5560 C C . ILE A 1 346 ? 22.84593 -54.73809 1.01566 1.000 35.59931 338 ILE A C 1
ATOM 5561 O O . ILE A 1 346 ? 22.45748 -55.64860 0.27818 1.000 37.60522 338 ILE A O 1
ATOM 5577 N N . ASN A 1 347 ? 22.14499 -54.32191 2.07937 1.000 36.39440 339 ASN A N 1
ATOM 5578 C CA . ASN A 1 347 ? 20.96142 -55.03485 2.57064 1.000 40.82935 339 ASN A CA 1
ATOM 5579 C C . ASN A 1 347 ? 21.24907 -56.52151 2.75729 1.000 41.02264 339 ASN A C 1
ATOM 5580 O O . ASN A 1 347 ? 20.35990 -57.35662 2.59201 1.000 42.79590 339 ASN A O 1
ATOM 5591 N N . GLY A 1 348 ? 22.50146 -56.85987 3.07129 1.000 38.35007 340 GLY A N 1
ATOM 5592 C CA . GLY A 1 348 ? 22.90937 -58.24248 3.26016 1.000 35.46804 340 GLY A CA 1
ATOM 5593 C C . GLY A 1 348 ? 22.89526 -59.08893 2.01075 1.000 37.24720 340 GLY A C 1
ATOM 5594 O O . GLY A 1 348 ? 23.03168 -60.31458 2.10769 1.000 40.71188 340 GLY A O 1
ATOM 5598 N N . GLU A 1 349 ? 22.79615 -58.47006 0.83276 1.000 38.80161 341 GLU A N 1
ATOM 5599 C CA . GLU A 1 349 ? 22.50945 -59.20692 -0.39080 1.000 38.32859 341 GLU A CA 1
ATOM 5600 C C . GLU A 1 349 ? 23.37899 -58.79312 -1.57635 1.000 40.32496 341 GLU A C 1
ATOM 5601 O O . GLU A 1 349 ? 23.86004 -59.65450 -2.31857 1.000 46.90483 341 GLU A O 1
ATOM 5613 N N . THR A 1 350 ? 23.58963 -57.49431 -1.77585 1.000 39.42802 342 THR A N 1
ATOM 5614 C CA . THR A 1 350 ? 24.16484 -57.01828 -3.03230 1.000 47.27547 342 THR A CA 1
ATOM 5615 C C . THR A 1 350 ? 25.58882 -56.52033 -2.83594 1.000 33.96519 342 THR A C 1
ATOM 5616 O O . THR A 1 350 ? 25.80772 -55.57871 -2.06302 1.000 35.11143 342 THR A O 1
ATOM 5627 N N . PRO A 1 351 ? 26.59188 -57.08587 -3.51830 1.000 35.39425 343 PRO A N 1
ATOM 5628 C CA . PRO A 1 351 ? 27.96749 -56.62645 -3.28008 1.000 34.26174 343 PRO A CA 1
ATOM 5629 C C . PRO A 1 351 ? 28.14793 -55.14633 -3.57734 1.000 35.14427 343 PRO A C 1
ATOM 5630 O O . PRO A 1 351 ? 27.71274 -54.63388 -4.61295 1.000 35.96981 343 PRO A O 1
ATOM 5641 N N . PHE A 1 352 ? 28.77932 -54.46567 -2.63006 1.000 32.58565 344 PHE A N 1
ATOM 5642 C CA . PHE A 1 352 ? 29.10705 -53.05385 -2.74400 1.000 34.64558 344 PHE A CA 1
ATOM 5643 C C . PHE A 1 352 ? 30.33375 -52.86931 -3.62321 1.000 44.17028 344 PHE A C 1
ATOM 5644 O O . PHE A 1 352 ? 31.29823 -53.63521 -3.53626 1.000 40.08287 344 PHE A O 1
ATOM 5661 N N . GLU A 1 353 ? 30.28467 -51.85569 -4.48301 1.000 45.18594 345 GLU A N 1
ATOM 5662 C CA . GLU A 1 353 ? 31.39808 -51.49870 -5.35370 1.000 48.55386 345 GLU A CA 1
ATOM 5663 C C . GLU A 1 353 ? 31.89999 -50.12151 -4.94951 1.000 48.35608 345 GLU A C 1
ATOM 5664 O O . GLU A 1 353 ? 31.16539 -49.13694 -5.03118 1.000 40.72056 345 GLU A O 1
ATOM 5676 N N . TYR A 1 354 ? 33.15213 -50.06134 -4.52944 1.000 38.70402 346 TYR A N 1
ATOM 5677 C CA . TYR A 1 354 ? 33.73102 -48.84234 -4.00328 1.000 34.19453 346 TYR A CA 1
ATOM 5678 C C . TYR A 1 354 ? 34.06299 -47.85691 -5.12512 1.000 40.02485 346 TYR A C 1
ATOM 5679 O O . TYR A 1 354 ? 34.67291 -48.23056 -6.13251 1.000 41.75693 346 TYR A O 1
ATOM 5697 N N A LEU A 1 355 ? 33.63378 -46.60476 -4.95995 0.467 32.71695 347 LEU A N 1
ATOM 5698 N N B LEU A 1 355 ? 33.67446 -46.59700 -4.93417 0.533 32.69299 347 LEU A N 1
ATOM 5699 C CA A LEU A 1 355 ? 33.92395 -45.54189 -5.92199 0.467 33.42786 347 LEU A CA 1
ATOM 5700 C CA B LEU A 1 355 ? 33.91803 -45.54125 -5.91456 0.533 33.40210 347 LEU A CA 1
ATOM 5701 C C A LEU A 1 355 ? 34.08879 -44.24250 -5.15069 0.467 33.65352 347 LEU A C 1
ATOM 5702 C C B LEU A 1 355 ? 34.08280 -44.23302 -5.16026 0.533 33.66203 347 LEU A C 1
ATOM 5703 O O A LEU A 1 355 ? 33.14119 -43.79423 -4.49789 0.467 30.19578 347 LEU A O 1
ATOM 5704 O O B LEU A 1 355 ? 33.12648 -43.76500 -4.53397 0.533 30.09729 347 LEU A O 1
ATOM 5735 N N . TYR A 1 356 ? 35.27630 -43.63085 -5.24282 1.000 30.98947 348 TYR A N 1
ATOM 5736 C CA . TYR A 1 356 ? 35.56293 -42.43659 -4.44958 1.000 28.66223 348 TYR A CA 1
ATOM 5737 C C . TYR A 1 356 ? 34.53178 -41.33058 -4.66981 1.000 29.41344 348 TYR A C 1
ATOM 5738 O O . TYR A 1 356 ? 34.07961 -40.70574 -3.70785 1.000 29.09281 348 TYR A O 1
ATOM 5756 N N . ARG A 1 357 ? 34.14660 -41.07263 -5.92277 1.000 29.16901 349 ARG A N 1
ATOM 5757 C CA . ARG A 1 357 ? 33.21832 -39.97499 -6.19658 1.000 35.82046 349 ARG A CA 1
ATOM 5758 C C . ARG A 1 357 ? 31.79906 -40.24105 -5.69066 1.000 38.34533 349 ARG A C 1
ATOM 5759 O O . ARG A 1 357 ? 30.99148 -39.30416 -5.63968 1.000 40.86474 349 ARG A O 1
ATOM 5780 N N . ASP A 1 358 ? 31.45887 -41.48861 -5.37330 1.000 31.09513 350 ASP A N 1
ATOM 5781 C CA . ASP A 1 358 ? 30.14718 -41.83053 -4.82789 1.000 29.88003 350 ASP A CA 1
ATOM 5782 C C . ASP A 1 358 ? 30.14838 -41.85915 -3.29907 1.000 35.18247 350 ASP A C 1
ATOM 5783 O O . ASP A 1 358 ? 29.24289 -42.44255 -2.69383 1.000 32.17874 350 ASP A O 1
ATOM 5792 N N . THR A 1 359 ? 31.16802 -41.30689 -2.67249 1.000 27.66700 351 THR A N 1
ATOM 5793 C CA . THR A 1 359 ? 31.19908 -41.12991 -1.23015 1.000 30.41081 351 THR A CA 1
ATOM 5794 C C . THR A 1 359 ? 31.18578 -39.63233 -0.95733 1.000 39.60006 351 THR A C 1
ATOM 5795 O O . THR A 1 359 ? 31.48066 -38.82248 -1.84441 1.000 37.18283 351 THR A O 1
ATOM 5806 N N . PHE A 1 360 ? 30.72973 -39.25157 0.23346 1.000 27.65353 352 PHE A N 1
ATOM 5807 C CA . PHE A 1 360 ? 30.80104 -37.85059 0.64077 1.000 27.56820 352 PHE A CA 1
ATOM 5808 C C . PHE A 1 360 ? 32.11331 -37.64560 1.39853 1.000 32.16953 352 PHE A C 1
ATOM 5809 O O . PHE A 1 360 ? 32.35542 -38.31169 2.41438 1.000 27.96279 352 PHE A O 1
ATOM 5826 N N . MET A 1 361 ? 32.96441 -36.74944 0.87360 1.000 26.11607 353 MET A N 1
ATOM 5827 C CA . MET A 1 361 ? 34.27028 -36.39115 1.44632 1.000 26.79683 353 MET A CA 1
ATOM 5828 C C . MET A 1 361 ? 35.20145 -37.58717 1.57480 1.000 26.13482 353 MET A C 1
ATOM 5829 O O . MET A 1 361 ? 36.12818 -37.57456 2.40131 1.000 26.17808 353 MET A O 1
ATOM 5843 N N . GLY A 1 362 ? 34.99035 -38.60917 0.74578 1.000 27.46098 354 GLY A N 1
ATOM 5844 C CA . GLY A 1 362 ? 35.76398 -39.82843 0.84544 1.000 28.41109 354 GLY A CA 1
ATOM 5845 C C . GLY A 1 362 ? 35.43346 -40.69629 2.04189 1.000 26.85929 354 GLY A C 1
ATOM 5846 O O . GLY A 1 362 ? 36.09299 -41.72249 2.24264 1.000 27.17056 354 GLY A O 1
ATOM 5850 N N . VAL A 1 363 ? 34.42263 -40.33373 2.82441 1.000 24.84714 355 VAL A N 1
ATOM 5851 C CA . VAL A 1 363 ? 34.13449 -40.96277 4.10412 1.000 25.78353 355 VAL A CA 1
ATOM 5852 C C . VAL A 1 363 ? 32.79925 -41.71582 4.08750 1.000 29.13653 355 VAL A C 1
ATOM 5853 O O . VAL A 1 363 ? 32.70991 -42.83564 4.59654 1.000 28.09168 355 VAL A O 1
ATOM 5866 N N . ILE A 1 364 ? 31.74418 -41.10150 3.55407 1.000 26.36785 356 ILE A N 1
ATOM 5867 C CA . ILE A 1 364 ? 30.39868 -41.68197 3.68894 1.000 29.55922 356 ILE A CA 1
ATOM 5868 C C . ILE A 1 364 ? 29.93796 -42.28645 2.36399 1.000 29.18493 356 ILE A C 1
ATOM 5869 O O . ILE A 1 364 ? 29.51458 -41.53933 1.47360 1.000 29.29698 356 ILE A O 1
ATOM 5885 N N . PRO A 1 365 ? 29.96691 -43.60931 2.19339 1.000 32.82882 357 PRO A N 1
ATOM 5886 C CA . PRO A 1 365 ? 29.39521 -44.22270 0.97657 1.000 30.78539 357 PRO A CA 1
ATOM 5887 C C . PRO A 1 365 ? 27.87961 -44.15035 1.01047 1.000 33.14821 357 PRO A C 1
ATOM 5888 O O . PRO A 1 365 ? 27.24402 -44.56823 1.97814 1.000 39.96203 357 PRO A O 1
ATOM 5899 N N . GLN A 1 366 ? 27.30189 -43.57402 -0.02901 1.000 37.26124 358 GLN A N 1
ATOM 5900 C CA . GLN A 1 366 ? 25.87372 -43.33430 0.04337 1.000 43.94807 358 GLN A CA 1
ATOM 5901 C C . GLN A 1 366 ? 25.06997 -44.59595 -0.20894 1.000 43.44139 358 GLN A C 1
ATOM 5902 O O . GLN A 1 366 ? 23.87032 -44.61631 0.08922 1.000 44.92660 358 GLN A O 1
ATOM 5916 N N . ARG A 1 367 ? 25.70847 -45.67312 -0.66312 1.000 41.10269 359 ARG A N 1
ATOM 5917 C CA . ARG A 1 367 ? 24.98842 -46.91303 -0.90352 1.000 49.87191 359 ARG A CA 1
ATOM 5918 C C . ARG A 1 367 ? 24.83532 -47.77389 0.34556 1.000 53.37653 359 ARG A C 1
ATOM 5919 O O . ARG A 1 367 ? 24.09874 -48.76415 0.30413 1.000 45.80949 359 ARG A O 1
ATOM 5940 N N . LEU A 1 368 ? 25.48027 -47.40839 1.44951 1.000 46.15695 360 LEU A N 1
ATOM 5941 C CA . LEU A 1 368 ? 25.48485 -48.15973 2.70064 1.000 35.25650 360 LEU A CA 1
ATOM 5942 C C . LEU A 1 368 ? 24.92923 -47.28370 3.82405 1.000 38.67443 360 LEU A C 1
ATOM 5943 O O . LEU A 1 368 ? 24.76224 -46.07470 3.65731 1.000 38.38705 360 LEU A O 1
ATOM 5959 N N . ASN A 1 369 ? 24.64938 -47.90442 4.98062 1.000 34.38760 361 ASN A N 1
ATOM 5960 C CA . ASN A 1 369 ? 24.09991 -47.21619 6.15102 1.000 41.00511 361 ASN A CA 1
ATOM 5961 C C . ASN A 1 369 ? 25.03023 -47.37868 7.35145 1.000 41.13080 361 ASN A C 1
ATOM 5962 O O . ASN A 1 369 ? 25.36028 -48.50625 7.73859 1.000 38.67643 361 ASN A O 1
ATOM 5973 N N . ASN A 1 370 ? 25.44378 -46.25283 7.94573 1.000 37.52786 362 ASN A N 1
ATOM 5974 C CA . ASN A 1 370 ? 26.28072 -46.25073 9.15318 1.000 38.56924 362 ASN A CA 1
ATOM 5975 C C . ASN A 1 370 ? 27.59073 -47.02148 8.94571 1.000 35.65471 362 ASN A C 1
ATOM 5976 O O . ASN A 1 370 ? 28.05702 -47.73073 9.84149 1.000 33.28502 362 ASN A O 1
ATOM 5987 N N . ILE A 1 371 ? 28.18303 -46.89868 7.75822 1.000 31.58912 363 ILE A N 1
ATOM 5988 C CA . ILE A 1 371 ? 29.52542 -47.40549 7.47503 1.000 27.99199 363 ILE A CA 1
ATOM 5989 C C . ILE A 1 371 ? 30.36623 -46.22135 7.00578 1.000 31.18293 363 ILE A C 1
ATOM 5990 O O . ILE A 1 371 ? 29.91502 -45.42579 6.17281 1.000 32.93693 363 ILE A O 1
ATOM 6006 N N . TYR A 1 372 ? 31.57740 -46.08869 7.55557 1.000 29.24711 364 TYR A N 1
ATOM 6007 C CA . TYR A 1 372 ? 32.41659 -44.91795 7.30800 1.000 25.58924 364 TYR A CA 1
ATOM 6008 C C . TYR A 1 372 ? 33.82475 -45.37105 6.91786 1.000 29.38103 364 TYR A C 1
ATOM 6009 O O . TYR A 1 372 ? 34.33400 -46.36167 7.45091 1.000 28.48800 364 TYR A O 1
ATOM 6027 N N . PHE A 1 373 ? 34.45358 -44.63098 6.00566 1.000 26.34389 365 PHE A N 1
ATOM 6028 C CA . PHE A 1 373 ? 35.78916 -44.95472 5.48820 1.000 26.13700 365 PHE A CA 1
ATOM 6029 C C . PHE A 1 373 ? 36.80019 -43.91957 5.98387 1.000 27.91117 365 PHE A C 1
ATOM 6030 O O . PHE A 1 373 ? 36.61668 -42.70941 5.78242 1.000 26.87333 365 PHE A O 1
ATOM 6047 N N . LEU A 1 374 ? 37.87856 -44.39378 6.61092 1.000 25.15698 366 LEU A N 1
ATOM 6048 C CA . LEU A 1 374 ? 38.88987 -43.54243 7.23763 1.000 24.92670 366 LEU A CA 1
ATOM 6049 C C . LEU A 1 374 ? 40.26742 -43.90736 6.68860 1.000 24.70552 366 LEU A C 1
ATOM 6050 O O . LEU A 1 374 ? 40.74300 -45.02823 6.91689 1.000 25.96043 366 LEU A O 1
ATOM 6066 N N . GLY A 1 375 ? 40.90388 -42.96488 5.98658 1.000 23.88577 367 GLY A N 1
ATOM 6067 C CA . GLY A 1 375 ? 42.23392 -43.17778 5.44391 1.000 23.59130 367 GLY A CA 1
ATOM 6068 C C . GLY A 1 375 ? 42.31921 -43.42808 3.94372 1.000 23.13892 367 GLY A C 1
ATOM 6069 O O . GLY A 1 375 ? 43.41040 -43.77178 3.46093 1.000 26.72506 367 GLY A O 1
ATOM 6073 N N . TYR A 1 376 ? 41.24210 -43.22229 3.19656 1.000 26.66258 368 TYR A N 1
ATOM 6074 C CA . TYR A 1 376 ? 41.24678 -43.48369 1.75756 1.000 28.20448 368 TYR A CA 1
ATOM 6075 C C . TYR A 1 376 ? 41.32157 -42.21701 0.90327 1.000 26.90442 368 TYR A C 1
ATOM 6076 O O . TYR A 1 376 ? 41.31702 -42.32215 -0.33078 1.000 29.57440 368 TYR A O 1
ATOM 6094 N N . THR A 1 377 ? 41.40669 -41.03666 1.52752 1.000 26.56503 369 THR A N 1
ATOM 6095 C CA . THR A 1 377 ? 41.67757 -39.76003 0.86691 1.000 24.14371 369 THR A CA 1
ATOM 6096 C C . THR A 1 377 ? 43.16746 -39.44065 1.01932 1.000 23.50900 369 THR A C 1
ATOM 6097 O O . THR A 1 377 ? 43.71348 -39.58350 2.11244 1.000 25.63051 369 THR A O 1
ATOM 6108 N N . ARG A 1 378 ? 43.83394 -39.00909 -0.08390 1.000 24.04075 370 ARG A N 1
ATOM 6109 C CA . ARG A 1 378 ? 45.29116 -38.78157 -0.07804 1.000 25.42443 370 ARG A CA 1
ATOM 6110 C C . ARG A 1 378 ? 45.59315 -37.29293 -0.24655 1.000 24.17475 370 ARG A C 1
ATOM 6111 O O . ARG A 1 378 ? 44.96214 -36.63836 -1.07266 1.000 26.59653 370 ARG A O 1
ATOM 6132 N N . PRO A 1 379 ? 46.52224 -36.71403 0.51525 1.000 22.50772 371 PRO A N 1
ATOM 6133 C CA . PRO A 1 379 ? 46.84873 -35.29743 0.30996 1.000 23.23693 371 PRO A CA 1
ATOM 6134 C C . PRO A 1 379 ? 47.78537 -35.06701 -0.87018 1.000 23.56419 371 PRO A C 1
ATOM 6135 O O . PRO A 1 379 ? 48.71052 -35.84137 -1.10457 1.000 25.02180 371 PRO A O 1
ATOM 6146 N N . PHE A 1 380 ? 47.55079 -33.96887 -1.60264 1.000 24.68328 372 PHE A N 1
ATOM 6147 C CA . PHE A 1 380 ? 48.41784 -33.59719 -2.72953 1.000 26.74439 372 PHE A CA 1
ATOM 6148 C C . PHE A 1 380 ? 49.84879 -33.32865 -2.25838 1.000 25.55226 372 PHE A C 1
ATOM 6149 O O . PHE A 1 380 ? 50.82615 -33.80516 -2.85972 1.000 27.68922 372 PHE A O 1
ATOM 6166 N N . THR A 1 381 ? 49.97768 -32.57395 -1.17495 1.000 26.25891 373 THR A N 1
ATOM 6167 C CA . THR A 1 381 ? 51.24557 -32.30025 -0.50324 1.000 25.44699 373 THR A CA 1
ATOM 6168 C C . THR A 1 381 ? 51.00627 -32.45096 0.99611 1.000 25.55015 373 THR A C 1
ATOM 6169 O O . THR A 1 381 ? 49.85660 -32.42395 1.46329 1.000 24.91183 373 THR A O 1
ATOM 6180 N N . GLY A 1 382 ? 52.11326 -32.59279 1.74928 1.000 26.87488 374 GLY A N 1
ATOM 6181 C CA . GLY A 1 382 ? 52.03631 -32.85427 3.17602 1.000 30.37860 374 GLY A CA 1
ATOM 6182 C C . GLY A 1 382 ? 51.64712 -34.28796 3.50390 1.000 29.18424 374 GLY A C 1
ATOM 6183 O O . GLY A 1 382 ? 51.36977 -35.11569 2.63705 1.000 28.16334 374 GLY A O 1
ATOM 6187 N N . GLY A 1 383 ? 51.58526 -34.57341 4.81196 1.000 29.65591 375 GLY A N 1
ATOM 6188 C CA . GLY A 1 383 ? 51.33572 -35.92494 5.27716 1.000 30.16847 375 GLY A CA 1
ATOM 6189 C C . GLY A 1 383 ? 49.86829 -36.28440 5.40703 1.000 29.80792 375 GLY A C 1
ATOM 6190 O O . GLY A 1 383 ? 48.97420 -35.44133 5.32672 1.000 27.39431 375 GLY A O 1
ATOM 6194 N N . LEU A 1 384 ? 49.62464 -37.59740 5.54404 1.000 23.91410 376 LEU A N 1
ATOM 6195 C CA . LEU A 1 384 ? 48.26366 -38.10943 5.66981 1.000 22.25847 376 LEU A CA 1
ATOM 6196 C C . LEU A 1 384 ? 47.59657 -37.63679 6.95656 1.000 26.16727 376 LEU A C 1
ATOM 6197 O O . LEU A 1 384 ? 46.37162 -37.51083 6.99692 1.000 23.34818 376 LEU A O 1
ATOM 6213 N N . ALA A 1 385 ? 48.38540 -37.33945 7.99221 1.000 22.58362 377 ALA A N 1
ATOM 6214 C CA . ALA A 1 385 ? 47.83602 -36.98178 9.30413 1.000 22.52097 377 ALA A CA 1
ATOM 6215 C C . ALA A 1 385 ? 46.79628 -35.86001 9.22315 1.000 22.70408 377 ALA A C 1
ATOM 6216 O O . ALA A 1 385 ? 45.74211 -35.92970 9.87091 1.000 24.86909 377 ALA A O 1
ATOM 6223 N N . ASN A 1 386 ? 47.08027 -34.79549 8.45993 1.000 24.43693 378 ASN A N 1
ATOM 6224 C CA . ASN A 1 386 ? 46.11360 -33.69883 8.32589 1.000 23.54693 378 ASN A CA 1
ATOM 6225 C C . ASN A 1 386 ? 44.74185 -34.21342 7.89432 1.000 23.05159 378 ASN A C 1
ATOM 6226 O O . ASN A 1 386 ? 43.70700 -33.78252 8.42772 1.000 23.66248 378 ASN A O 1
ATOM 6237 N N . ILE A 1 387 ? 44.73075 -35.14884 6.93243 1.000 22.43736 379 ILE A N 1
ATOM 6238 C CA . ILE A 1 387 ? 43.49087 -35.68925 6.37012 1.000 21.30435 379 ILE A CA 1
ATOM 6239 C C . ILE A 1 387 ? 42.78841 -36.59656 7.37805 1.000 22.29058 379 ILE A C 1
ATOM 6240 O O . ILE A 1 387 ? 41.58930 -36.43318 7.65333 1.000 23.94724 379 ILE A O 1
ATOM 6256 N N . THR A 1 388 ? 43.50428 -37.57795 7.92260 1.000 21.55565 380 THR A N 1
ATOM 6257 C CA . THR A 1 388 ? 42.85285 -38.54102 8.81257 1.000 21.09070 380 THR A CA 1
ATOM 6258 C C . THR A 1 388 ? 42.45568 -37.91998 10.15142 1.000 22.45643 380 THR A C 1
ATOM 6259 O O . THR A 1 388 ? 41.46366 -38.35106 10.75689 1.000 24.58923 380 THR A O 1
ATOM 6270 N N . GLU A 1 389 ? 43.18309 -36.90685 10.62296 1.000 24.36298 381 GLU A N 1
ATOM 6271 C CA . GLU A 1 389 ? 42.75721 -36.24183 11.85401 1.000 22.03781 381 GLU A CA 1
ATOM 6272 C C . GLU A 1 389 ? 41.41187 -35.55131 11.65342 1.000 25.56502 381 GLU A C 1
ATOM 6273 O O . GLU A 1 389 ? 40.49333 -35.72627 12.46466 1.000 25.43627 381 GLU A O 1
ATOM 6285 N N . MET A 1 390 ? 41.24032 -34.82688 10.53711 1.000 23.44246 382 MET A N 1
ATOM 6286 C CA . MET A 1 390 ? 39.94097 -34.18055 10.30425 1.000 22.16529 382 MET A CA 1
ATOM 6287 C C . MET A 1 390 ? 38.85796 -35.21682 9.98896 1.000 22.78689 382 MET A C 1
ATOM 6288 O O . MET A 1 390 ? 37.71102 -35.07637 10.43739 1.000 24.71865 382 MET A O 1
ATOM 6302 N N . GLN A 1 391 ? 39.19200 -36.26797 9.22718 1.000 23.51841 383 GLN A N 1
ATOM 6303 C CA . GLN A 1 391 ? 38.18945 -37.30601 8.97269 1.000 21.67569 383 GLN A CA 1
ATOM 6304 C C . GLN A 1 391 ? 37.70277 -37.92017 10.28061 1.000 24.12352 383 GLN A C 1
ATOM 6305 O O . GLN A 1 391 ? 36.51072 -38.21909 10.43460 1.000 26.55530 383 GLN A O 1
ATOM 6319 N N . SER A 1 392 ? 38.61972 -38.11441 11.23315 1.000 24.43316 384 SER A N 1
ATOM 6320 C CA . SER A 1 392 ? 38.25939 -38.72076 12.51385 1.000 25.67097 384 SER A CA 1
ATOM 6321 C C . SER A 1 392 ? 37.29266 -37.84819 13.30962 1.000 24.25112 384 SER A C 1
ATOM 6322 O O . SER A 1 392 ? 36.38133 -38.36948 13.96208 1.000 24.69456 384 SER A O 1
ATOM 6330 N N . LEU A 1 393 ? 37.49323 -36.52686 13.29780 1.000 22.58778 385 LEU A N 1
ATOM 6331 C CA . LEU A 1 393 ? 36.54534 -35.64358 13.97797 1.000 23.90987 385 LEU A CA 1
ATOM 6332 C C . LEU A 1 393 ? 35.17283 -35.71407 13.31687 1.000 25.69388 385 LEU A C 1
ATOM 6333 O O . LEU A 1 393 ? 34.14325 -35.78441 13.99386 1.000 24.95852 385 LEU A O 1
ATOM 6349 N N . PHE A 1 394 ? 35.15070 -35.70334 11.98461 1.000 23.55564 386 PHE A N 1
ATOM 6350 C CA . PHE A 1 394 ? 33.89390 -35.80661 11.23618 1.000 22.88582 386 PHE A CA 1
ATOM 6351 C C . PHE A 1 394 ? 33.15050 -37.10020 11.57549 1.000 27.01444 386 PHE A C 1
ATOM 6352 O O . PHE A 1 394 ? 31.94813 -37.07707 11.89017 1.000 25.32929 386 PHE A O 1
ATOM 6369 N N . ILE A 1 395 ? 33.85705 -38.23960 11.52953 1.000 25.36208 387 ILE A N 1
ATOM 6370 C CA . ILE A 1 395 ? 33.25726 -39.52907 11.86169 1.000 23.67887 387 ILE A CA 1
ATOM 6371 C C . ILE A 1 395 ? 32.79985 -39.55263 13.30917 1.000 25.61649 387 ILE A C 1
ATOM 6372 O O . ILE A 1 395 ? 31.71119 -40.03611 13.61379 1.000 27.43882 387 ILE A O 1
ATOM 6388 N N . HIS A 1 396 ? 33.62125 -39.03125 14.22761 1.000 25.20166 388 HIS A N 1
ATOM 6389 C CA . HIS A 1 396 ? 33.23074 -39.03348 15.63444 1.000 24.70588 388 HIS A CA 1
ATOM 6390 C C . HIS A 1 396 ? 31.91266 -38.28928 15.85139 1.000 25.23838 388 HIS A C 1
ATOM 6391 O O . HIS A 1 396 ? 31.01535 -38.76950 16.56414 1.000 26.17161 388 HIS A O 1
ATOM 6405 N N . LYS A 1 397 ? 31.77159 -37.11402 15.23383 1.000 26.46812 389 LYS A N 1
ATOM 6406 C CA . LYS A 1 397 ? 30.53226 -36.34354 15.39006 1.000 26.78599 389 LYS A CA 1
ATOM 6407 C C . LYS A 1 397 ? 29.32915 -37.05719 14.76226 1.000 29.66293 389 LYS A C 1
ATOM 6408 O O . LYS A 1 397 ? 28.21997 -37.03464 15.31943 1.000 28.12870 389 LYS A O 1
ATOM 6427 N N . LEU A 1 398 ? 29.51686 -37.69754 13.59995 1.000 26.17514 390 LEU A N 1
ATOM 6428 C CA . LEU A 1 398 ? 28.42562 -38.45082 12.98005 1.000 27.56632 390 LEU A CA 1
ATOM 6429 C C . LEU A 1 398 ? 27.94461 -39.57313 13.89239 1.000 27.49081 390 LEU A C 1
ATOM 6430 O O . LEU A 1 398 ? 26.73905 -39.81756 14.01136 1.000 29.93759 390 LEU A O 1
ATOM 6446 N N . ILE A 1 399 ? 28.88426 -40.24632 14.56881 1.000 26.79204 391 ILE A N 1
ATOM 6447 C CA . ILE A 1 399 ? 28.54812 -41.39137 15.41631 1.000 29.16569 391 ILE A CA 1
ATOM 6448 C C . ILE A 1 399 ? 27.87606 -40.95399 16.71640 1.000 29.12211 391 ILE A C 1
ATOM 6449 O O . ILE A 1 399 ? 26.95413 -41.62371 17.19462 1.000 34.17158 391 ILE A O 1
ATOM 6465 N N . THR A 1 400 ? 28.32620 -39.84782 17.31001 1.000 29.92135 392 THR A N 1
ATOM 6466 C CA . THR A 1 400 ? 27.91923 -39.46692 18.65952 1.000 31.09556 392 THR A CA 1
ATOM 6467 C C . THR A 1 400 ? 26.82245 -38.40196 18.72451 1.000 32.81965 392 THR A C 1
ATOM 6468 O O . THR A 1 400 ? 26.27023 -38.18731 19.81154 1.000 36.72449 392 THR A O 1
ATOM 6479 N N A GLN A 1 401 ? 26.49125 -37.74395 17.61720 0.489 34.50336 393 GLN A N 1
ATOM 6480 N N B GLN A 1 401 ? 26.50745 -37.72827 17.62022 0.511 34.51486 393 GLN A N 1
ATOM 6481 C CA A GLN A 1 401 ? 25.50532 -36.66258 17.61018 0.489 33.31725 393 GLN A CA 1
ATOM 6482 C CA B GLN A 1 401 ? 25.51625 -36.65021 17.59716 0.511 33.30911 393 GLN A CA 1
ATOM 6483 C C A GLN A 1 401 ? 24.46093 -36.94674 16.54080 0.489 32.44721 393 GLN A C 1
ATOM 6484 C C B GLN A 1 401 ? 24.46473 -36.96189 16.53753 0.511 32.42990 393 GLN A C 1
ATOM 6485 O O A GLN A 1 401 ? 24.64757 -36.60214 15.36496 0.489 31.49887 393 GLN A O 1
ATOM 6486 O O B GLN A 1 401 ? 24.66054 -36.63747 15.34894 0.511 31.50143 393 GLN A O 1
ATOM 6513 N N . PRO A 1 402 ? 23.34391 -37.56735 16.91411 1.000 35.76638 394 PRO A N 1
ATOM 6514 C CA . PRO A 1 402 ? 22.30252 -37.87437 15.91691 1.000 34.13480 394 PRO A CA 1
ATOM 6515 C C . PRO A 1 402 ? 21.81224 -36.68119 15.11727 1.000 34.05295 394 PRO A C 1
ATOM 6516 O O . PRO A 1 402 ? 21.46162 -36.85174 13.93842 1.000 36.52261 394 PRO A O 1
ATOM 6527 N N . GLN A 1 403 ? 21.75585 -35.48218 15.71340 1.000 36.18952 395 GLN A N 1
ATOM 6528 C CA . GLN A 1 403 ? 21.30073 -34.32426 14.95192 1.000 37.72283 395 GLN A CA 1
ATOM 6529 C C . GLN A 1 403 ? 22.26804 -33.97453 13.83065 1.000 37.50664 395 GLN A C 1
ATOM 6530 O O . GLN A 1 403 ? 21.82895 -33.51304 12.76722 1.000 35.36806 395 GLN A O 1
ATOM 6544 N N . PHE A 1 404 ? 23.57084 -34.21660 14.03196 1.000 31.46228 396 PHE A N 1
ATOM 6545 C CA . PHE A 1 404 ? 24.55730 -33.98861 12.98726 1.000 28.54624 396 PHE A CA 1
ATOM 6546 C C . PHE A 1 404 ? 24.49104 -35.08155 11.92921 1.000 32.71144 396 PHE A C 1
ATOM 6547 O O . PHE A 1 404 ? 24.56407 -34.78702 10.73519 1.000 32.34603 396 PHE A O 1
ATOM 6564 N N . HIS A 1 405 ? 24.36041 -36.34248 12.36115 1.000 30.77279 397 HIS A N 1
ATOM 6565 C CA . HIS A 1 405 ? 24.16817 -37.45420 11.43107 1.000 31.72053 397 HIS A CA 1
ATOM 6566 C C . HIS A 1 405 ? 22.99699 -37.16633 10.48808 1.000 34.15350 397 HIS A C 1
ATOM 6567 O O . HIS A 1 405 ? 23.11615 -37.32955 9.26493 1.000 31.79689 397 HIS A O 1
ATOM 6581 N N . GLN A 1 406 ? 21.87095 -36.68380 11.04179 1.000 31.58267 398 GLN A N 1
ATOM 6582 C CA . GLN A 1 406 ? 20.69706 -36.39605 10.21090 1.000 30.96271 398 GLN A CA 1
ATOM 6583 C C . GLN A 1 406 ? 20.93874 -35.20107 9.28820 1.000 34.17768 398 GLN A C 1
ATOM 6584 O O . GLN A 1 406 ? 20.52195 -35.22209 8.12184 1.000 35.21149 398 GLN A O 1
ATOM 6598 N N . LYS A 1 407 ? 21.58793 -34.14565 9.79832 1.000 31.35574 399 LYS A N 1
ATOM 6599 C CA . LYS A 1 407 ? 21.84981 -32.95761 8.99085 1.000 33.88316 399 LYS A CA 1
ATOM 6600 C C . LYS A 1 407 ? 22.66066 -33.29836 7.74745 1.000 32.02120 399 LYS A C 1
ATOM 6601 O O . LYS A 1 407 ? 22.40191 -32.76544 6.66253 1.000 33.18257 399 LYS A O 1
ATOM 6620 N N . ILE A 1 408 ? 23.66082 -34.17473 7.89344 1.000 30.66671 400 ILE A N 1
ATOM 6621 C CA . ILE A 1 408 ? 24.51165 -34.54830 6.76641 1.000 28.62732 400 ILE A CA 1
ATOM 6622 C C . ILE A 1 408 ? 23.79932 -35.53418 5.84046 1.000 29.60244 400 ILE A C 1
ATOM 6623 O O . ILE A 1 408 ? 23.94061 -35.45992 4.61250 1.000 33.14398 400 ILE A O 1
ATOM 6639 N N . HIS A 1 409 ? 23.06735 -36.50089 6.40307 1.000 29.82825 401 HIS A N 1
ATOM 6640 C CA . HIS A 1 409 ? 22.52026 -37.58904 5.58911 1.000 32.17241 401 HIS A CA 1
ATOM 6641 C C . HIS A 1 409 ? 21.21142 -37.21182 4.89383 1.000 33.08999 401 HIS A C 1
ATOM 6642 O O . HIS A 1 409 ? 20.88044 -37.80179 3.85602 1.000 33.82770 401 HIS A O 1
ATOM 6656 N N . GLN A 1 410 ? 20.45217 -36.25592 5.44358 1.000 32.15392 402 GLN A N 1
ATOM 6657 C CA . GLN A 1 410 ? 19.13844 -35.93484 4.88295 1.000 32.87320 402 GLN A CA 1
ATOM 6658 C C . GLN A 1 410 ? 19.21006 -35.51571 3.40889 1.000 37.32683 402 GLN A C 1
ATOM 6659 O O . GLN A 1 410 ? 18.24605 -35.74075 2.66235 1.000 36.96336 402 GLN A O 1
ATOM 6673 N N . ASN A 1 411 ? 20.30288 -34.87454 2.97693 1.000 33.48499 403 ASN A N 1
ATOM 6674 C CA . ASN A 1 411 ? 20.47545 -34.44576 1.58757 1.000 35.82980 403 ASN A CA 1
ATOM 6675 C C . ASN A 1 411 ? 21.79731 -34.96125 1.02143 1.000 32.93901 403 ASN A C 1
ATOM 6676 O O . ASN A 1 411 ? 22.45599 -34.30079 0.21052 1.000 33.42102 403 ASN A O 1
ATOM 6687 N N . LEU A 1 412 ? 22.19057 -36.16848 1.42240 1.000 30.34009 404 LEU A N 1
ATOM 6688 C CA . LEU A 1 412 ? 23.53406 -36.65839 1.10948 1.000 31.45238 404 LEU A CA 1
ATOM 6689 C C . LEU A 1 412 ? 23.80007 -36.71409 -0.39832 1.000 30.69057 404 LEU A C 1
ATOM 6690 O O . LEU A 1 412 ? 24.88487 -36.32679 -0.85559 1.000 29.51783 404 LEU A O 1
ATOM 6706 N N . SER A 1 413 ? 22.83904 -37.21857 -1.18867 1.000 35.04284 405 SER A N 1
ATOM 6707 C CA . SER A 1 413 ? 23.07502 -37.32518 -2.63064 1.000 33.16326 405 SER A CA 1
ATOM 6708 C C . SER A 1 413 ? 23.26819 -35.94250 -3.25199 1.000 32.52931 405 SER A C 1
ATOM 6709 O O . SER A 1 413 ? 24.09345 -35.77074 -4.16103 1.000 31.60986 405 SER A O 1
ATOM 6717 N N . LYS A 1 414 ? 22.52009 -34.94252 -2.76730 1.000 32.68650 406 LYS A N 1
ATOM 6718 C CA . LYS A 1 414 ? 22.68285 -33.57640 -3.26499 1.000 31.74002 406 LYS A CA 1
ATOM 6719 C C . LYS A 1 414 ? 24.03992 -32.99381 -2.87119 1.000 29.69395 406 LYS A C 1
ATOM 6720 O O . LYS A 1 414 ? 24.65660 -32.26005 -3.65331 1.000 31.35290 406 LYS A O 1
ATOM 6739 N N . ARG A 1 415 ? 24.52236 -33.29331 -1.65818 1.000 29.89805 407 ARG A N 1
ATOM 6740 C CA . ARG A 1 415 ? 25.85692 -32.83557 -1.28167 1.000 27.93583 407 ARG A CA 1
ATOM 6741 C C . ARG A 1 415 ? 26.93092 -33.44502 -2.18757 1.000 27.63700 407 ARG A C 1
ATOM 6742 O O . ARG A 1 415 ? 27.88722 -32.76490 -2.57983 1.000 27.41601 407 ARG A O 1
ATOM 6763 N N . ILE A 1 416 ? 26.81836 -34.74227 -2.49075 1.000 28.62022 408 ILE A N 1
ATOM 6764 C CA . ILE A 1 416 ? 27.82856 -35.40277 -3.30727 1.000 30.93975 408 ILE A CA 1
ATOM 6765 C C . ILE A 1 416 ? 27.83742 -34.82934 -4.71976 1.000 28.11767 408 ILE A C 1
ATOM 6766 O O . ILE A 1 416 ? 28.90757 -34.55851 -5.29357 1.000 27.56820 408 ILE A O 1
ATOM 6782 N N . THR A 1 417 ? 26.65387 -34.64874 -5.30687 1.000 29.94451 409 THR A N 1
ATOM 6783 C CA . THR A 1 417 ? 26.55719 -34.05349 -6.63902 1.000 32.03340 409 THR A CA 1
ATOM 6784 C C . THR A 1 417 ? 27.20392 -32.67151 -6.66228 1.000 32.20127 409 THR A C 1
ATOM 6785 O O . THR A 1 417 ? 27.97675 -32.35184 -7.57400 1.000 31.02363 409 THR A O 1
ATOM 6796 N N . ALA A 1 418 ? 26.90807 -31.83864 -5.65183 1.000 30.22497 410 ALA A N 1
ATOM 6797 C CA . ALA A 1 418 ? 27.47954 -30.48831 -5.60516 1.000 29.86341 410 ALA A CA 1
ATOM 6798 C C . ALA A 1 418 ? 28.99588 -30.51072 -5.43126 1.000 31.78799 410 ALA A C 1
ATOM 6799 O O . ALA A 1 418 ? 29.70362 -29.69374 -6.03764 1.000 30.08959 410 ALA A O 1
ATOM 6806 N N . TYR A 1 419 ? 29.50649 -31.40374 -4.57361 1.000 26.77902 411 TYR A N 1
ATOM 6807 C CA . TYR A 1 419 ? 30.95184 -31.54205 -4.40481 1.000 29.07137 411 TYR A CA 1
ATOM 6808 C C . TYR A 1 419 ? 31.62165 -31.92377 -5.72033 1.000 29.34147 411 TYR A C 1
ATOM 6809 O O . TYR A 1 419 ? 32.64962 -31.34860 -6.10533 1.000 27.01032 411 TYR A O 1
ATOM 6827 N N . ASN A 1 420 ? 31.05183 -32.89512 -6.43029 1.000 28.28661 412 ASN A N 1
ATOM 6828 C CA . ASN A 1 420 ? 31.69106 -33.37020 -7.65486 1.000 27.97756 412 ASN A CA 1
ATOM 6829 C C . ASN A 1 420 ? 31.64227 -32.30581 -8.75115 1.000 31.06783 412 ASN A C 1
ATOM 6830 O O . ASN A 1 420 ? 32.60943 -32.13843 -9.50178 1.000 33.16796 412 ASN A O 1
ATOM 6841 N N . GLN A 1 421 ? 30.54273 -31.55297 -8.83007 1.000 30.06960 413 GLN A N 1
ATOM 6842 C CA . GLN A 1 421 ? 30.46361 -30.45654 -9.79142 1.000 30.73333 413 GLN A CA 1
ATOM 6843 C C . GLN A 1 421 ? 31.55203 -29.42401 -9.52223 1.000 31.86886 413 GLN A C 1
ATOM 6844 O O . GLN A 1 421 ? 32.15494 -28.87849 -10.45389 1.000 34.43133 413 GLN A O 1
ATOM 6858 N N . HIS A 1 422 ? 31.80745 -29.13935 -8.24609 1.000 29.76188 414 HIS A N 1
ATOM 6859 C CA . HIS A 1 422 ? 32.79199 -28.12540 -7.88061 1.000 31.66968 414 HIS A CA 1
ATOM 6860 C C . HIS A 1 422 ? 34.20921 -28.57880 -8.19700 1.000 32.84440 414 HIS A C 1
ATOM 6861 O O . HIS A 1 422 ? 34.99127 -27.83617 -8.80116 1.000 33.69424 414 HIS A O 1
ATOM 6875 N N . TYR A 1 423 ? 34.55541 -29.80172 -7.79688 1.000 27.60989 415 TYR A N 1
ATOM 6876 C CA . TYR A 1 423 ? 35.94541 -30.22797 -7.81299 1.000 26.98448 415 TYR A CA 1
ATOM 6877 C C . TYR A 1 423 ? 36.33955 -31.06699 -9.02978 1.000 29.67576 415 TYR A C 1
ATOM 6878 O O . TYR A 1 423 ? 37.53428 -31.13795 -9.33803 1.000 31.56783 415 TYR A O 1
ATOM 6896 N N . TYR A 1 424 ? 35.39096 -31.70212 -9.72715 1.000 29.84965 416 TYR A N 1
ATOM 6897 C CA . TYR A 1 424 ? 35.71284 -32.49383 -10.91236 1.000 28.11614 416 TYR A CA 1
ATOM 6898 C C . TYR A 1 424 ? 35.04513 -32.01135 -12.19358 1.000 32.25149 416 TYR A C 1
ATOM 6899 O O . TYR A 1 424 ? 35.57221 -32.27915 -13.28071 1.000 29.55031 416 TYR A O 1
ATOM 6917 N N . GLY A 1 425 ? 33.93591 -31.28783 -12.11243 1.000 32.45276 417 GLY A N 1
ATOM 6918 C CA . GLY A 1 425 ? 33.26790 -30.84925 -13.32875 1.000 31.69450 417 GLY A CA 1
ATOM 6919 C C . GLY A 1 425 ? 32.76898 -32.01320 -14.16243 1.000 40.00472 417 GLY A C 1
ATOM 6920 O O . GLY A 1 425 ? 32.26297 -33.01876 -13.64944 1.000 42.21252 417 GLY A O 1
ATOM 6924 N N . ALA A 1 426 ? 32.89710 -31.86903 -15.47784 1.000 37.60838 418 ALA A N 1
ATOM 6925 C CA . ALA A 1 426 ? 32.45837 -32.88383 -16.42584 1.000 44.21397 418 ALA A CA 1
ATOM 6926 C C . ALA A 1 426 ? 33.53306 -33.92230 -16.71247 1.000 46.67979 418 ALA A C 1
ATOM 6927 O O . ALA A 1 426 ? 33.31516 -34.80362 -17.55026 1.000 45.21824 418 ALA A O 1
ATOM 6934 N N . ALA A 1 427 ? 34.67128 -33.85329 -16.03048 1.000 38.05638 419 ALA A N 1
ATOM 6935 C CA . ALA A 1 427 ? 35.72385 -34.84174 -16.22794 1.000 35.39996 419 ALA A CA 1
ATOM 6936 C C . ALA A 1 427 ? 35.21797 -36.22568 -15.85292 1.000 40.58449 419 ALA A C 1
ATOM 6937 O O . ALA A 1 427 ? 34.52527 -36.39623 -14.84784 1.000 40.44552 419 ALA A O 1
ATOM 6944 N N . LYS A 1 428 ? 35.58043 -37.22281 -16.66162 1.000 40.50903 420 LYS A N 1
ATOM 6945 C CA . LYS A 1 428 ? 35.23618 -38.59726 -16.32731 1.000 37.36559 420 LYS A CA 1
ATOM 6946 C C . LYS A 1 428 ? 36.02731 -39.05198 -15.09374 1.000 40.73237 420 LYS A C 1
ATOM 6947 O O . LYS A 1 428 ? 37.11086 -38.52827 -14.80848 1.000 39.10838 420 LYS A O 1
ATOM 6966 N N . PRO A 1 429 ? 35.50812 -40.02260 -14.34510 1.000 37.29787 421 PRO A N 1
ATOM 6967 C CA . PRO A 1 429 ? 36.22375 -40.50060 -13.15214 1.000 38.51010 421 PRO A CA 1
ATOM 6968 C C . PRO A 1 429 ? 37.62071 -41.00013 -13.48145 1.000 43.20342 421 PRO A C 1
ATOM 6969 O O . PRO A 1 429 ? 37.86562 -41.57520 -14.54503 1.000 37.89769 421 PRO A O 1
ATOM 6980 N N . ARG A 1 430 ? 38.54330 -40.75374 -12.55197 1.000 30.87084 422 ARG A N 1
ATOM 6981 C CA . ARG A 1 430 ? 39.95055 -41.09116 -12.70512 1.000 32.85842 422 ARG A CA 1
ATOM 6982 C C . ARG A 1 430 ? 40.43074 -41.87655 -11.49497 1.000 32.45574 422 ARG A C 1
ATOM 6983 O O . ARG A 1 430 ? 39.93351 -41.68718 -10.37590 1.000 30.82966 422 ARG A O 1
ATOM 7004 N N . LYS A 1 431 ? 41.44174 -42.72007 -11.70530 1.000 29.42496 423 LYS A N 1
ATOM 7005 C CA . LYS A 1 431 ? 41.91994 -43.52283 -10.58202 1.000 34.25179 423 LYS A CA 1
ATOM 7006 C C . LYS A 1 431 ? 42.55873 -42.66572 -9.49868 1.000 36.46477 423 LYS A C 1
ATOM 7007 O O . LYS A 1 431 ? 42.55761 -43.07378 -8.33145 1.000 33.40377 423 LYS A O 1
ATOM 7026 N N . HIS A 1 432 ? 43.04605 -41.46984 -9.83145 1.000 29.73918 424 HIS A N 1
ATOM 7027 C CA . HIS A 1 432 ? 43.62605 -40.59527 -8.82033 1.000 29.61224 424 HIS A CA 1
ATOM 7028 C C . HIS A 1 432 ? 42.62490 -39.59366 -8.22913 1.000 26.68472 424 HIS A C 1
ATOM 7029 O O . HIS A 1 432 ? 43.04561 -38.68083 -7.50787 1.000 24.81374 424 HIS A O 1
ATOM 7043 N N . ASP A 1 433 ? 41.31606 -39.77625 -8.45288 1.000 26.28399 425 ASP A N 1
ATOM 7044 C CA . ASP A 1 433 ? 40.31380 -38.85016 -7.90540 1.000 25.85218 425 ASP A CA 1
ATOM 7045 C C . ASP A 1 433 ? 40.45692 -38.62513 -6.40031 1.000 25.15130 425 ASP A C 1
ATOM 7046 O O . ASP A 1 433 ? 40.01081 -37.58380 -5.88245 1.000 26.99164 425 ASP A O 1
ATOM 7055 N N . HIS A 1 434 ? 41.03253 -39.58957 -5.67183 1.000 23.99760 426 HIS A N 1
ATOM 7056 C CA . HIS A 1 434 ? 41.06252 -39.50374 -4.22184 1.000 27.44332 426 HIS A CA 1
ATOM 7057 C C . HIS A 1 434 ? 42.14778 -38.57571 -3.67990 1.000 26.71842 426 HIS A C 1
ATOM 7058 O O . HIS A 1 434 ? 42.27258 -38.46801 -2.45785 1.000 25.77111 426 HIS A O 1
ATOM 7072 N N . THR A 1 435 ? 42.91322 -37.90236 -4.53742 1.000 25.22698 427 THR A N 1
ATOM 7073 C CA . THR A 1 435 ? 43.94446 -36.96839 -4.09866 1.000 24.69176 427 THR A CA 1
ATOM 7074 C C . THR A 1 435 ? 43.37093 -35.55160 -4.06485 1.000 27.91223 427 THR A C 1
ATOM 7075 O O . THR A 1 435 ? 42.78140 -35.08358 -5.04601 1.000 28.64667 427 THR A O 1
ATOM 7086 N N . VAL A 1 436 ? 43.57469 -34.85923 -2.94657 1.000 24.06225 428 VAL A N 1
ATOM 7087 C CA . VAL A 1 436 ? 43.00494 -33.53591 -2.74777 1.000 21.81590 428 VAL A CA 1
ATOM 7088 C C . VAL A 1 436 ? 44.05717 -32.57246 -2.20643 1.000 23.89984 428 VAL A C 1
ATOM 7089 O O . VAL A 1 436 ? 44.93568 -32.99807 -1.44827 1.000 23.99444 428 VAL A O 1
ATOM 7102 N N . PRO A 1 437 ? 43.99756 -31.28033 -2.53670 1.000 25.09479 429 PRO A N 1
ATOM 7103 C CA . PRO A 1 437 ? 44.85646 -30.30428 -1.83880 1.000 23.38036 429 PRO A CA 1
ATOM 7104 C C . PRO A 1 437 ? 44.52362 -30.28148 -0.35079 1.000 23.01935 429 PRO A C 1
ATOM 7105 O O . PRO A 1 437 ? 43.36567 -30.15357 0.03618 1.000 25.44734 429 PRO A O 1
ATOM 7116 N N . PHE A 1 438 ? 45.54721 -30.44679 0.50248 1.000 24.25535 430 PHE A N 1
ATOM 7117 C CA . PHE A 1 438 ? 45.23254 -30.75636 1.90101 1.000 25.73423 430 PHE A CA 1
ATOM 7118 C C . PHE A 1 438 ? 44.50306 -29.61132 2.59032 1.000 25.83199 430 PHE A C 1
ATOM 7119 O O . PHE A 1 438 ? 43.63728 -29.86424 3.43173 1.000 24.30774 430 PHE A O 1
ATOM 7136 N N . GLY A 1 439 ? 44.83303 -28.36016 2.24936 1.000 24.28217 431 GLY A N 1
ATOM 7137 C CA . GLY A 1 439 ? 44.23034 -27.18708 2.88080 1.000 26.95614 431 GLY A CA 1
ATOM 7138 C C . GLY A 1 439 ? 42.86700 -26.80100 2.34541 1.000 25.50391 431 GLY A C 1
ATOM 7139 O O . GLY A 1 439 ? 42.18780 -25.93591 2.93681 1.000 25.19375 431 GLY A O 1
ATOM 7143 N N . PHE A 1 440 ? 42.44514 -27.42054 1.23499 1.000 24.72634 432 PHE A N 1
ATOM 7144 C CA . PHE A 1 440 ? 41.03409 -27.35991 0.86756 1.000 22.74537 432 PHE A CA 1
ATOM 7145 C C . PHE A 1 440 ? 40.24509 -28.37616 1.67638 1.000 22.92692 432 PHE A C 1
ATOM 7146 O O . PHE A 1 440 ? 39.19711 -28.05432 2.23450 1.000 23.99482 432 PHE A O 1
ATOM 7163 N N . TYR A 1 441 ? 40.76583 -29.60826 1.77416 1.000 24.56669 433 TYR A N 1
ATOM 7164 C CA . TYR A 1 441 ? 40.03361 -30.68482 2.44464 1.000 22.85454 433 TYR A CA 1
ATOM 7165 C C . TYR A 1 441 ? 39.84471 -30.39953 3.93865 1.000 23.66004 433 TYR A C 1
ATOM 7166 O O . TYR A 1 441 ? 38.74415 -30.57101 4.47526 1.000 23.64677 433 TYR A O 1
ATOM 7184 N N . THR A 1 442 ? 40.91908 -30.00109 4.65133 1.000 22.40318 434 THR A N 1
ATOM 7185 C CA . THR A 1 442 ? 40.77308 -29.75837 6.08530 1.000 23.60582 434 THR A CA 1
ATOM 7186 C C . THR A 1 442 ? 39.76602 -28.65035 6.35020 1.000 24.99963 434 THR A C 1
ATOM 7187 O O . THR A 1 442 ? 38.94254 -28.76264 7.26266 1.000 24.62234 434 THR A O 1
ATOM 7198 N N . GLU A 1 443 ? 39.80884 -27.57760 5.54251 1.000 23.26893 435 GLU A N 1
ATOM 7199 C CA . GLU A 1 443 ? 38.87196 -26.45821 5.69315 1.000 24.39718 435 GLU A CA 1
ATOM 7200 C C . GLU A 1 443 ? 37.44438 -26.87754 5.35786 1.000 25.65500 435 GLU A C 1
ATOM 7201 O O . GLU A 1 443 ? 36.49004 -26.44806 6.03008 1.000 25.30797 435 GLU A O 1
ATOM 7213 N N . ASP A 1 444 ? 37.27868 -27.71062 4.31664 1.000 26.07963 436 ASP A N 1
ATOM 7214 C CA . ASP A 1 444 ? 35.95093 -28.22284 3.97194 1.000 27.22707 436 ASP A CA 1
ATOM 7215 C C . ASP A 1 444 ? 35.35198 -28.97725 5.16149 1.000 25.78409 436 ASP A C 1
ATOM 7216 O O . ASP A 1 444 ? 34.19413 -28.75311 5.54900 1.000 24.97796 436 ASP A O 1
ATOM 7225 N N . ILE A 1 445 ? 36.13219 -29.89871 5.74886 1.000 23.80971 437 ILE A N 1
ATOM 7226 C CA . ILE A 1 445 ? 35.64841 -30.64321 6.91400 1.000 26.38869 437 ILE A CA 1
ATOM 7227 C C . ILE A 1 445 ? 35.34695 -29.69366 8.06836 1.000 27.18709 437 ILE A C 1
ATOM 7228 O O . ILE A 1 445 ? 34.32873 -29.83255 8.76289 1.000 25.73770 437 ILE A O 1
ATOM 7244 N N . ALA A 1 446 ? 36.22755 -28.71267 8.30343 1.000 24.37368 438 ALA A N 1
ATOM 7245 C CA . ALA A 1 446 ? 36.00311 -27.77367 9.40921 1.000 27.21889 438 ALA A CA 1
ATOM 7246 C C . ALA A 1 446 ? 34.67278 -27.03633 9.26219 1.000 26.27288 438 ALA A C 1
ATOM 7247 O O . ALA A 1 446 ? 33.93191 -26.86717 10.24009 1.000 26.05442 438 ALA A O 1
ATOM 7254 N N . ARG A 1 447 ? 34.33863 -26.60876 8.04315 1.000 26.79784 439 ARG A N 1
ATOM 7255 C CA . ARG A 1 447 ? 33.07546 -25.90752 7.82083 1.000 27.16190 439 ARG A CA 1
ATOM 7256 C C . ARG A 1 447 ? 31.87505 -26.83833 7.99651 1.000 27.94117 439 ARG A C 1
ATOM 7257 O O . ARG A 1 447 ? 30.82575 -26.42042 8.49750 1.000 30.65501 439 ARG A O 1
ATOM 7278 N N . LEU A 1 448 ? 32.01301 -28.10296 7.60739 1.000 25.78843 440 LEU A N 1
ATOM 7279 C CA . LEU A 1 448 ? 30.92828 -29.06201 7.82231 1.000 25.15828 440 LEU A CA 1
ATOM 7280 C C . LEU A 1 448 ? 30.67117 -29.29660 9.30566 1.000 25.32034 440 LEU A C 1
ATOM 7281 O O . LEU A 1 448 ? 29.50795 -29.33305 9.75017 1.000 29.97919 440 LEU A O 1
ATOM 7297 N N . ILE A 1 449 ? 31.74114 -29.41587 10.09828 1.000 25.38140 441 ILE A N 1
ATOM 7298 C CA . ILE A 1 449 ? 31.59397 -29.68803 11.52681 1.000 27.82690 441 ILE A CA 1
ATOM 7299 C C . ILE A 1 449 ? 31.17347 -28.43622 12.29123 1.000 32.58030 441 ILE A C 1
ATOM 7300 O O . ILE A 1 449 ? 30.41349 -28.51206 13.26274 1.000 34.29397 441 ILE A O 1
ATOM 7316 N N . GLY A 1 450 ? 31.67289 -27.27967 11.88674 1.000 28.28635 442 GLY A N 1
ATOM 7317 C CA . GLY A 1 450 ? 31.44176 -26.04029 12.57977 1.000 28.47815 442 GLY A CA 1
ATOM 7318 C C . GLY A 1 450 ? 32.60467 -25.51260 13.38592 1.000 28.08678 442 GLY A C 1
ATOM 7319 O O . GLY A 1 450 ? 32.39208 -24.62730 14.21878 1.000 32.86483 442 GLY A O 1
ATOM 7323 N N . ILE A 1 451 ? 33.81390 -26.02424 13.17420 1.000 25.46453 443 ILE A N 1
ATOM 7324 C CA . ILE A 1 451 ? 34.99879 -25.56395 13.89661 1.000 28.51250 443 ILE A CA 1
ATOM 7325 C C . ILE A 1 451 ? 35.88758 -24.66602 13.02744 1.000 26.22609 443 ILE A C 1
ATOM 7326 O O . ILE A 1 451 ? 37.03791 -24.41155 13.37363 1.000 26.81740 443 ILE A O 1
ATOM 7342 N N . HIS A 1 452 ? 35.34996 -24.15240 11.92293 1.000 27.77765 444 HIS A N 1
ATOM 7343 C CA . HIS A 1 452 ? 36.04909 -23.20492 11.06050 1.000 28.07915 444 HIS A CA 1
ATOM 7344 C C . HIS A 1 452 ? 36.10664 -21.80166 11.68583 1.000 27.87700 444 HIS A C 1
ATOM 7345 O O . HIS A 1 452 ? 35.40174 -21.47239 12.65524 1.000 29.44515 444 HIS A O 1
ATOM 7359 N N . TYR A 1 453 ? 36.91585 -20.94455 11.06675 1.000 29.05450 445 TYR A N 1
ATOM 7360 C CA . TYR A 1 453 ? 37.00544 -19.53076 11.39036 1.000 28.74916 445 TYR A CA 1
ATOM 7361 C C . TYR A 1 453 ? 36.24532 -18.72378 10.33996 1.000 29.94614 445 TYR A C 1
ATOM 7362 O O . TYR A 1 453 ? 36.00399 -19.19207 9.22368 1.000 29.18982 445 TYR A O 1
ATOM 7380 N N . GLN A 1 454 ? 35.85853 -17.49356 10.72257 1.000 31.62278 446 GLN A N 1
ATOM 7381 C CA . GLN A 1 454 ? 35.12047 -16.58887 9.84826 1.000 36.50347 446 GLN A CA 1
ATOM 7382 C C . GLN A 1 454 ? 35.99644 -15.41073 9.45835 1.000 36.58003 446 GLN A C 1
ATOM 7383 O O . GLN A 1 454 ? 36.50915 -14.72285 10.34787 1.000 39.48115 446 GLN A O 1
ATOM 7397 N N . PRO A 1 455 ? 36.17997 -15.12458 8.16517 1.000 34.67266 447 PRO A N 1
ATOM 7398 C CA . PRO A 1 455 ? 37.05142 -13.99355 7.80121 1.000 38.84069 447 PRO A CA 1
ATOM 7399 C C . PRO A 1 455 ? 36.55488 -12.67345 8.35219 1.000 39.81867 447 PRO A C 1
ATOM 7400 O O . PRO A 1 455 ? 37.36678 -11.82760 8.75229 1.000 39.48302 447 PRO A O 1
ATOM 7411 N N . ASN A 1 456 ? 35.23754 -12.49630 8.43828 1.000 46.58067 448 ASN A N 1
ATOM 7412 C CA . ASN A 1 456 ? 34.66292 -11.24728 8.92028 1.000 45.22259 448 ASN A CA 1
ATOM 7413 C C . ASN A 1 456 ? 34.92596 -11.00779 10.40150 1.000 50.95299 448 ASN A C 1
ATOM 7414 O O . ASN A 1 456 ? 34.62288 -9.91657 10.89638 1.000 59.05810 448 ASN A O 1
ATOM 7425 N N . GLU A 1 457 ? 35.45784 -11.98892 11.12715 1.000 44.11166 449 GLU A N 1
ATOM 7426 C CA . GLU A 1 457 ? 35.77345 -11.79673 12.53560 1.000 51.54469 449 GLU A CA 1
ATOM 7427 C C . GLU A 1 457 ? 37.21083 -11.34548 12.77217 1.000 47.68699 449 GLU A C 1
ATOM 7428 O O . GLU A 1 457 ? 37.58063 -11.09105 13.92328 1.000 43.40325 449 GLU A O 1
ATOM 7440 N N . CYS A 1 458 ? 38.01851 -11.21786 11.72108 1.000 38.41963 450 CYS A N 1
ATOM 7441 C CA . CYS A 1 458 ? 39.34670 -10.63019 11.85859 1.000 38.77215 450 CYS A CA 1
ATOM 7442 C C . CYS A 1 458 ? 39.23994 -9.14560 12.17837 1.000 44.57495 450 CYS A C 1
ATOM 7443 O O . CYS A 1 458 ? 38.47018 -8.41654 11.53977 1.000 46.35575 450 CYS A O 1
ATOM 7451 N N . ARG A 1 459 ? 40.01483 -8.69902 13.17166 1.000 40.80445 451 ARG A N 1
ATOM 7452 C CA . ARG A 1 459 ? 40.04721 -7.30337 13.58686 1.000 39.25391 451 ARG A CA 1
ATOM 7453 C C . ARG A 1 459 ? 41.34936 -6.59484 13.23529 1.000 51.66360 451 ARG A C 1
ATOM 7454 O O . ARG A 1 459 ? 41.32988 -5.38951 12.97496 1.000 51.51803 451 ARG A O 1
ATOM 7475 N N . SER A 1 460 ? 42.47561 -7.30597 13.24364 1.000 40.81279 452 SER A N 1
ATOM 7476 C CA . SER A 1 460 ? 43.79522 -6.74211 12.99924 1.000 42.18560 452 SER A CA 1
ATOM 7477 C C . SER A 1 460 ? 44.44839 -7.40636 11.79301 1.000 35.50495 452 SER A C 1
ATOM 7478 O O . SER A 1 460 ? 43.98785 -8.43333 11.28827 1.000 34.67467 452 SER A O 1
ATOM 7486 N N . VAL A 1 461 ? 45.54029 -6.79839 11.32297 1.000 37.21859 453 VAL A N 1
ATOM 7487 C CA . VAL A 1 461 ? 46.32798 -7.42744 10.26360 1.000 32.64122 453 VAL A CA 1
ATOM 7488 C C . VAL A 1 461 ? 46.82753 -8.79334 10.71711 1.000 32.54855 453 VAL A C 1
ATOM 7489 O O . VAL A 1 461 ? 46.80857 -9.76878 9.95431 1.000 32.76149 453 VAL A O 1
ATOM 7502 N N . ARG A 1 462 ? 47.26313 -8.88992 11.97360 1.000 35.32324 454 ARG A N 1
ATOM 7503 C CA . ARG A 1 462 ? 47.70866 -10.17277 12.51280 1.000 32.78652 454 ARG A CA 1
ATOM 7504 C C . ARG A 1 462 ? 46.62315 -11.23866 12.37503 1.000 33.12487 454 ARG A C 1
ATOM 7505 O O . ARG A 1 462 ? 46.91247 -12.38566 12.01147 1.000 32.28172 454 ARG A O 1
ATOM 7526 N N . ASP A 1 463 ? 45.36316 -10.87888 12.64851 1.000 33.21819 455 ASP A N 1
ATOM 7527 C CA . ASP A 1 463 ? 44.26259 -11.82770 12.47383 1.000 33.10621 455 ASP A CA 1
ATOM 7528 C C . ASP A 1 463 ? 44.13638 -12.29018 11.02569 1.000 31.16247 455 ASP A C 1
ATOM 7529 O O . ASP A 1 463 ? 43.86563 -13.46912 10.75870 1.000 29.98625 455 ASP A O 1
ATOM 7538 N N . LEU A 1 464 ? 44.27939 -11.36393 10.07759 1.000 31.13832 456 LEU A N 1
ATOM 7539 C CA . LEU A 1 464 ? 44.18525 -11.72553 8.66346 1.000 31.48669 456 LEU A CA 1
ATOM 7540 C C . LEU A 1 464 ? 45.32704 -12.64772 8.23928 1.000 27.82156 456 LEU A C 1
ATOM 7541 O O . LEU A 1 464 ? 45.12852 -13.52886 7.40050 1.000 27.16453 456 LEU A O 1
ATOM 7557 N N . LEU A 1 465 ? 46.53335 -12.44919 8.78404 1.000 29.50391 457 LEU A N 1
ATOM 7558 C CA . LEU A 1 465 ? 47.63441 -13.37170 8.49343 1.000 27.65398 457 LEU A CA 1
ATOM 7559 C C . LEU A 1 465 ? 47.31205 -14.77892 8.97313 1.000 27.68259 457 LEU A C 1
ATOM 7560 O O . LEU A 1 465 ? 47.58493 -15.76080 8.27540 1.000 29.08190 457 LEU A O 1
ATOM 7576 N N . PHE A 1 466 ? 46.75478 -14.89618 10.18245 1.000 27.72451 458 PHE A N 1
ATOM 7577 C CA . PHE A 1 466 ? 46.37093 -16.21210 10.68497 1.000 27.30126 458 PHE A CA 1
ATOM 7578 C C . PHE A 1 466 ? 45.29060 -16.84823 9.81495 1.000 29.56388 458 PHE A C 1
ATOM 7579 O O . PHE A 1 466 ? 45.38901 -18.02854 9.45646 1.000 26.41895 458 PHE A O 1
ATOM 7596 N N . TYR A 1 467 ? 44.26476 -16.07927 9.43612 1.000 26.75833 459 TYR A N 1
ATOM 7597 C CA . TYR A 1 467 ? 43.17119 -16.66515 8.66308 1.000 24.61462 459 TYR A CA 1
ATOM 7598 C C . TYR A 1 467 ? 43.66380 -17.13644 7.30031 1.000 24.68792 459 TYR A C 1
ATOM 7599 O O . TYR A 1 467 ? 43.41610 -18.28196 6.90683 1.000 28.61627 459 TYR A O 1
ATOM 7617 N N . TYR A 1 468 ? 44.37209 -16.25992 6.56343 1.000 25.06023 460 TYR A N 1
ATOM 7618 C CA . TYR A 1 468 ? 44.69979 -16.55518 5.17193 1.000 26.13317 460 TYR A CA 1
ATOM 7619 C C . TYR A 1 468 ? 46.02535 -17.29741 4.99040 1.000 32.94029 460 TYR A C 1
ATOM 7620 O O . TYR A 1 468 ? 46.08738 -18.22060 4.16911 1.000 29.56794 460 TYR A O 1
ATOM 7638 N N . ALA A 1 469 ? 47.07350 -16.95320 5.75061 1.000 28.52988 461 ALA A N 1
ATOM 7639 C CA . ALA A 1 469 ? 48.41866 -17.46454 5.46420 1.000 26.76573 461 ALA A CA 1
ATOM 7640 C C . ALA A 1 469 ? 48.88442 -18.59087 6.39157 1.000 25.69889 461 ALA A C 1
ATOM 7641 O O . ALA A 1 469 ? 49.68730 -19.41907 5.95539 1.000 26.86588 461 ALA A O 1
ATOM 7648 N N . PHE A 1 470 ? 48.42589 -18.65353 7.64295 1.000 26.13406 462 PHE A N 1
ATOM 7649 C CA . PHE A 1 470 ? 48.79920 -19.76732 8.52380 1.000 26.19286 462 PHE A CA 1
ATOM 7650 C C . PHE A 1 470 ? 48.23377 -21.06501 7.93520 1.000 26.02033 462 PHE A C 1
ATOM 7651 O O . PHE A 1 470 ? 47.03337 -21.13465 7.64402 1.000 23.96402 462 PHE A O 1
ATOM 7668 N N . PRO A 1 471 ? 49.06102 -22.09977 7.72172 1.000 23.58246 463 PRO A N 1
ATOM 7669 C CA . PRO A 1 471 ? 48.58117 -23.30599 7.02897 1.000 22.98306 463 PRO A CA 1
ATOM 7670 C C . PRO A 1 471 ? 47.39268 -23.97168 7.70514 1.000 23.75190 463 PRO A C 1
ATOM 7671 O O . PRO A 1 471 ? 47.29962 -24.04554 8.93435 1.000 23.88232 463 PRO A O 1
ATOM 7682 N N . ASN A 1 472 ? 46.50912 -24.52236 6.87452 1.000 23.21703 464 ASN A N 1
ATOM 7683 C CA . ASN A 1 472 ? 45.29665 -25.18378 7.36134 1.000 22.82497 464 ASN A CA 1
ATOM 7684 C C . ASN A 1 472 ? 45.59124 -26.60306 7.85346 1.000 26.75039 464 ASN A C 1
ATOM 7685 O O . ASN A 1 472 ? 44.93790 -27.57319 7.42511 1.000 25.34869 464 ASN A O 1
ATOM 7696 N N . ASN A 1 473 ? 46.57457 -26.74387 8.75010 1.000 24.63407 465 ASN A N 1
ATOM 7697 C CA . ASN A 1 473 ? 46.81020 -28.02963 9.39656 1.000 23.31763 465 ASN A CA 1
ATOM 7698 C C . ASN A 1 473 ? 45.63763 -28.34699 10.33345 1.000 24.47116 465 ASN A C 1
ATOM 7699 O O . ASN A 1 473 ? 44.93615 -27.45398 10.79608 1.000 24.38643 465 ASN A O 1
ATOM 7710 N N . ALA A 1 474 ? 45.43496 -29.64571 10.62435 1.000 24.38532 466 ALA A N 1
ATOM 7711 C CA . ALA A 1 474 ? 44.30857 -30.02325 11.48203 1.000 24.94598 466 ALA A CA 1
ATOM 7712 C C . ALA A 1 474 ? 44.34160 -29.27414 12.81357 1.000 23.03120 466 ALA A C 1
ATOM 7713 O O . ALA A 1 474 ? 43.29152 -28.84130 13.31113 1.000 24.26070 466 ALA A O 1
ATOM 7720 N N . PHE A 1 475 ? 45.53506 -29.08283 13.40335 1.000 25.38961 467 PHE A N 1
ATOM 7721 C CA . PHE A 1 475 ? 45.58988 -28.43423 14.71384 1.000 27.05212 467 PHE A CA 1
ATOM 7722 C C . PHE A 1 475 ? 45.15564 -26.97091 14.67248 1.000 23.95672 467 PHE A C 1
ATOM 7723 O O . PHE A 1 475 ? 44.80330 -26.42494 15.72342 1.000 24.82568 467 PHE A O 1
ATOM 7740 N N . LYS A 1 476 ? 45.12181 -26.34018 13.49120 1.000 24.99741 468 LYS A N 1
ATOM 7741 C CA . LYS A 1 476 ? 44.63652 -24.96234 13.40999 1.000 25.47156 468 LYS A CA 1
ATOM 7742 C C . LYS A 1 476 ? 43.20968 -24.85673 13.92986 1.000 26.82714 468 LYS A C 1
ATOM 7743 O O . LYS A 1 476 ? 42.83717 -23.82934 14.52113 1.000 28.90855 468 LYS A O 1
ATOM 7762 N N . TYR A 1 477 ? 42.41394 -25.91437 13.74450 1.000 25.16951 469 TYR A N 1
ATOM 7763 C CA . TYR A 1 477 ? 40.99812 -25.95271 14.08737 1.000 24.34916 469 TYR A CA 1
ATOM 7764 C C . TYR A 1 477 ? 40.72561 -26.55812 15.46154 1.000 26.25398 469 TYR A C 1
ATOM 7765 O O . TYR A 1 477 ? 39.56445 -26.85276 15.76959 1.000 27.50274 469 TYR A O 1
ATOM 7783 N N . ARG A 1 478 ? 41.76424 -26.77006 16.29010 1.000 26.51568 470 ARG A N 1
ATOM 7784 C CA . ARG A 1 478 ? 41.59722 -27.37510 17.61301 1.000 24.59104 470 ARG A CA 1
ATOM 7785 C C . ARG A 1 478 ? 42.07784 -26.45305 18.73430 1.000 27.98301 470 ARG A C 1
ATOM 7786 O O . ARG A 1 478 ? 42.46768 -26.90972 19.81324 1.000 26.34884 470 ARG A O 1
ATOM 7807 N N . LEU A 1 479 ? 42.00815 -25.13557 18.50563 1.000 26.07860 471 LEU A N 1
ATOM 7808 C CA . LEU A 1 479 ? 42.25764 -24.16195 19.55892 1.000 25.56660 471 LEU A CA 1
ATOM 7809 C C . LEU A 1 479 ? 41.01728 -23.91157 20.42440 1.000 25.44543 471 LEU A C 1
ATOM 7810 O O . LEU A 1 479 ? 41.11240 -23.84108 21.65879 1.000 27.67546 471 LEU A O 1
ATOM 7826 N N . LYS A 1 480 ? 39.85450 -23.77694 19.79271 1.000 27.74556 472 LYS A N 1
ATOM 7827 C CA . LYS A 1 480 ? 38.61734 -23.42671 20.47743 1.000 28.74511 472 LYS A CA 1
ATOM 7828 C C . LYS A 1 480 ? 37.52316 -24.39697 20.07082 1.000 27.59664 472 LYS A C 1
ATOM 7829 O O . LYS A 1 480 ? 37.58499 -25.01959 19.01176 1.000 30.66400 472 LYS A O 1
ATOM 7848 N N . GLY A 1 481 ? 36.49747 -24.48900 20.92305 1.000 28.72764 473 GLY A N 1
ATOM 7849 C CA . GLY A 1 481 ? 35.28716 -25.19204 20.55456 1.000 27.95097 473 GLY A CA 1
ATOM 7850 C C . GLY A 1 481 ? 35.30641 -26.69229 20.77465 1.000 29.10709 473 GLY A C 1
ATOM 7851 O O . GLY A 1 481 ? 36.02856 -27.22503 21.62015 1.000 27.30899 473 GLY A O 1
ATOM 7855 N N . GLU A 1 482 ? 34.51067 -27.36148 19.93113 1.000 29.38227 474 GLU A N 1
ATOM 7856 C CA . GLU A 1 482 ? 34.05990 -28.72707 20.15600 1.000 32.08761 474 GLU A CA 1
ATOM 7857 C C . GLU A 1 482 ? 35.21267 -29.72132 20.28620 1.000 29.12605 474 GLU A C 1
ATOM 7858 O O . GLU A 1 482 ? 35.13561 -30.66087 21.08903 1.000 33.22645 474 GLU A O 1
ATOM 7870 N N . TYR A 1 483 ? 36.24938 -29.56450 19.48463 1.000 26.65846 475 TYR A N 1
ATOM 7871 C CA . TYR A 1 483 ? 37.36008 -30.50939 19.41979 1.000 24.37865 475 TYR A CA 1
ATOM 7872 C C . TYR A 1 483 ? 38.66055 -29.85719 19.88593 1.000 24.99170 475 TYR A C 1
ATOM 7873 O O . TYR A 1 483 ? 39.73883 -30.19730 19.40903 1.000 26.63015 475 TYR A O 1
ATOM 7891 N N . ALA A 1 484 ? 38.57318 -28.94363 20.86563 1.000 25.19313 476 ALA A N 1
ATOM 7892 C CA . ALA A 1 484 ? 39.77747 -28.27146 21.35469 1.000 25.54078 476 ALA A CA 1
ATOM 7893 C C . ALA A 1 484 ? 40.75146 -29.25425 22.01196 1.000 27.88559 476 ALA A C 1
ATOM 7894 O O . ALA A 1 484 ? 40.34590 -30.16421 22.74650 1.000 28.22259 476 ALA A O 1
ATOM 7901 N N . VAL A 1 485 ? 42.04838 -29.04539 21.75190 1.000 26.45803 477 VAL A N 1
ATOM 7902 C CA . VAL A 1 485 ? 43.14676 -29.82930 22.32668 1.000 27.40667 477 VAL A CA 1
ATOM 7903 C C . VAL A 1 485 ? 44.00874 -28.93058 23.20755 1.000 27.91307 477 VAL A C 1
ATOM 7904 O O . VAL A 1 485 ? 44.45049 -27.85717 22.77574 1.000 28.74120 477 VAL A O 1
ATOM 7917 N N . ASP A 1 486 ? 44.26535 -29.37462 24.43548 1.000 29.12015 478 ASP A N 1
ATOM 7918 C CA . ASP A 1 486 ? 45.09948 -28.60271 25.34995 1.000 28.94753 478 ASP A CA 1
ATOM 7919 C C . ASP A 1 486 ? 46.50230 -28.40611 24.77363 1.000 33.70191 478 ASP A C 1
ATOM 7920 O O . ASP A 1 486 ? 47.13310 -29.34752 24.27652 1.000 30.87934 478 ASP A O 1
ATOM 7929 N N . GLY A 1 487 ? 47.01080 -27.17878 24.86441 1.000 31.09674 479 GLY A N 1
ATOM 7930 C CA . GLY A 1 487 ? 48.33785 -26.88531 24.36960 1.000 30.49252 479 GLY A CA 1
ATOM 7931 C C . GLY A 1 487 ? 48.39494 -26.33033 22.96514 1.000 31.40480 479 GLY A C 1
ATOM 7932 O O . GLY A 1 487 ? 49.48610 -25.97366 22.49954 1.000 28.44821 479 GLY A O 1
ATOM 7936 N N . VAL A 1 488 ? 47.26101 -26.23592 22.27414 1.000 28.40101 480 VAL A N 1
ATOM 7937 C CA . VAL A 1 488 ? 47.30402 -25.72688 20.90671 1.000 28.69948 480 VAL A CA 1
ATOM 7938 C C . VAL A 1 488 ? 47.60417 -24.22864 20.90634 1.000 27.85578 480 VAL A C 1
ATOM 7939 O O . VAL A 1 488 ? 48.24793 -23.72076 19.97112 1.000 26.88246 480 VAL A O 1
ATOM 7952 N N . ASP A 1 489 ? 47.21263 -23.49644 21.95675 1.000 29.54994 481 ASP A N 1
ATOM 7953 C CA . ASP A 1 489 ? 47.53273 -22.06851 21.96567 1.000 33.38383 481 ASP A CA 1
ATOM 7954 C C . ASP A 1 489 ? 49.04130 -21.85025 21.89343 1.000 33.00301 481 ASP A C 1
ATOM 7955 O O . ASP A 1 489 ? 49.52335 -21.01911 21.10635 1.000 29.53809 481 ASP A O 1
ATOM 7964 N N . GLU A 1 490 ? 49.80541 -22.61144 22.68121 1.000 28.76468 482 GLU A N 1
ATOM 7965 C CA . GLU A 1 490 ? 51.26147 -22.44870 22.68120 1.000 28.35213 482 GLU A CA 1
ATOM 7966 C C . GLU A 1 490 ? 51.88343 -22.93772 21.37548 1.000 31.38532 482 GLU A C 1
ATOM 7967 O O . GLU A 1 490 ? 52.87518 -22.35846 20.90400 1.000 30.11109 482 GLU A O 1
ATOM 7979 N N . LEU A 1 491 ? 51.33094 -24.01475 20.78328 1.000 26.45342 483 LEU A N 1
ATOM 7980 C CA . LEU A 1 491 ? 51.84301 -24.52915 19.51520 1.000 25.95978 483 LEU A CA 1
ATOM 7981 C C . LEU A 1 491 ? 51.67759 -23.50229 18.39678 1.000 27.29557 483 LEU A C 1
ATOM 7982 O O . LEU A 1 491 ? 52.62008 -23.22993 17.64174 1.000 27.07229 483 LEU A O 1
ATOM 7998 N N . ILE A 1 492 ? 50.48570 -22.89921 18.28635 1.000 27.38730 484 ILE A N 1
ATOM 7999 C CA . ILE A 1 492 ? 50.26384 -21.85750 17.27903 1.000 27.58698 484 ILE A CA 1
ATOM 8000 C C . ILE A 1 492 ? 51.20837 -20.67423 17.50958 1.000 28.69541 484 ILE A C 1
ATOM 8001 O O . ILE A 1 492 ? 51.79797 -20.13702 16.56094 1.000 28.36937 484 ILE A O 1
ATOM 8017 N N . GLN A 1 493 ? 51.41973 -20.28296 18.77169 1.000 27.40414 485 GLN A N 1
ATOM 8018 C CA . GLN A 1 493 ? 52.31180 -19.15778 19.04469 1.000 27.50054 485 GLN A CA 1
ATOM 8019 C C . GLN A 1 493 ? 53.74131 -19.45428 18.59655 1.000 30.34970 485 GLN A C 1
ATOM 8020 O O . GLN A 1 493 ? 54.40479 -18.60966 17.97597 1.000 27.57705 485 GLN A O 1
ATOM 8034 N N . LYS A 1 494 ? 54.22948 -20.65046 18.91117 1.000 27.69504 486 LYS A N 1
ATOM 8035 C CA . LYS A 1 494 ? 55.58291 -21.04366 18.53538 1.000 26.18884 486 LYS A CA 1
ATOM 8036 C C . LYS A 1 494 ? 55.73991 -21.09850 17.01975 1.000 28.16570 486 LYS A C 1
ATOM 8037 O O . LYS A 1 494 ? 56.73230 -20.60405 16.46278 1.000 29.66284 486 LYS A O 1
ATOM 8056 N N . VAL A 1 495 ? 54.75808 -21.68070 16.33032 1.000 29.02699 487 VAL A N 1
ATOM 8057 C CA . VAL A 1 495 ? 54.82636 -21.74581 14.87418 1.000 28.88762 487 VAL A CA 1
ATOM 8058 C C . VAL A 1 495 ? 54.82742 -20.33752 14.28165 1.000 31.36582 487 VAL A C 1
ATOM 8059 O O . VAL A 1 495 ? 55.64510 -20.02134 13.41224 1.000 28.03666 487 VAL A O 1
ATOM 8072 N N . ASN A 1 496 ? 53.94989 -19.45254 14.77573 1.000 27.88867 488 ASN A N 1
ATOM 8073 C CA . ASN A 1 496 ? 53.95707 -18.06149 14.30799 1.000 26.69129 488 ASN A CA 1
ATOM 8074 C C . ASN A 1 496 ? 55.31343 -17.38387 14.52225 1.000 28.56212 488 ASN A C 1
ATOM 8075 O O . ASN A 1 496 ? 55.83320 -16.72371 13.61642 1.000 30.08046 488 ASN A O 1
ATOM 8086 N N . ASP A 1 497 ? 55.90557 -17.52444 15.71691 1.000 29.08234 489 ASP A N 1
ATOM 8087 C CA . ASP A 1 497 ? 57.17426 -16.84394 15.97719 1.000 29.96156 489 ASP A CA 1
ATOM 8088 C C . ASP A 1 497 ? 58.29458 -17.35987 15.07982 1.000 32.59458 489 ASP A C 1
ATOM 8089 O O . ASP A 1 497 ? 59.16105 -16.58353 14.66684 1.000 35.54473 489 ASP A O 1
ATOM 8098 N N . LYS A 1 498 ? 58.28693 -18.65008 14.75299 1.000 29.36753 490 LYS A N 1
ATOM 8099 C CA . LYS A 1 498 ? 59.35744 -19.22784 13.95263 1.000 32.14613 490 LYS A CA 1
ATOM 8100 C C . LYS A 1 498 ? 59.19535 -18.98211 12.45912 1.000 34.49321 490 LYS A C 1
ATOM 8101 O O . LYS A 1 498 ? 60.12820 -19.29538 11.70582 1.000 32.92336 490 LYS A O 1
ATOM 8120 N N . HIS A 1 499 ? 58.04165 -18.44915 12.00870 1.000 29.51890 491 HIS A N 1
ATOM 8121 C CA . HIS A 1 499 ? 57.77936 -18.20625 10.59146 1.000 31.01249 491 HIS A CA 1
ATOM 8122 C C . HIS A 1 499 ? 57.39488 -16.75136 10.31440 1.000 29.38466 491 HIS A C 1
ATOM 8123 O O . HIS A 1 499 ? 56.79367 -16.46094 9.26494 1.000 31.17243 491 HIS A O 1
ATOM 8138 N N . ASP A 1 500 ? 57.72848 -15.84712 11.23161 1.000 31.77034 492 ASP A N 1
ATOM 8139 C CA . ASP A 1 500 ? 57.40831 -14.42037 11.11269 1.000 30.90323 492 ASP A CA 1
ATOM 8140 C C . ASP A 1 500 ? 55.93115 -14.22240 10.77858 1.000 33.34405 492 ASP A C 1
ATOM 8141 O O . ASP A 1 500 ? 55.56505 -13.38624 9.94761 1.000 30.80944 492 ASP A O 1
ATOM 8150 N N . HIS A 1 501 ? 55.07111 -15.02359 11.42933 1.000 29.29193 493 HIS A N 1
ATOM 8151 C CA . HIS A 1 501 ? 53.61473 -14.91375 11.32693 1.000 31.39093 493 HIS A CA 1
ATOM 8152 C C . HIS A 1 501 ? 53.10574 -15.15171 9.90522 1.000 28.59901 493 HIS A C 1
ATOM 8153 O O . HIS A 1 501 ? 51.98268 -14.76868 9.57609 1.000 28.94144 493 HIS A O 1
ATOM 8167 N N . TYR A 1 502 ? 53.92187 -15.81073 9.07173 1.000 26.07850 494 TYR A N 1
ATOM 8168 C CA . TYR A 1 502 ? 53.59903 -16.14393 7.67592 1.000 28.81353 494 TYR A CA 1
ATOM 8169 C C . TYR A 1 502 ? 53.36329 -14.88597 6.83652 1.000 30.40227 494 TYR A C 1
ATOM 8170 O O . TYR A 1 502 ? 52.64160 -14.91123 5.83489 1.000 29.50862 494 TYR A O 1
ATOM 8188 N N . ALA A 1 503 ? 54.01335 -13.78121 7.22128 1.000 27.57443 495 ALA A N 1
ATOM 8189 C CA . ALA A 1 503 ? 53.94497 -12.55859 6.42303 1.000 26.95870 495 ALA A CA 1
ATOM 8190 C C . ALA A 1 503 ? 54.51292 -12.76799 5.02233 1.000 28.99426 495 ALA A C 1
ATOM 8191 O O . ALA A 1 503 ? 53.98446 -12.23400 4.04374 1.000 30.65726 495 ALA A O 1
ATOM 8198 N N . GLN A 1 504 ? 55.60908 -13.51502 4.90227 1.000 30.78056 496 GLN A N 1
ATOM 8199 C CA . GLN A 1 504 ? 56.21022 -13.69671 3.58058 1.000 31.01786 496 GLN A CA 1
ATOM 8200 C C . GLN A 1 504 ? 55.27443 -14.44012 2.62616 1.000 33.67263 496 GLN A C 1
ATOM 8201 O O . GLN A 1 504 ? 55.23402 -14.13364 1.43095 1.000 31.51396 496 GLN A O 1
ATOM 8215 N N . VAL A 1 505 ? 54.53250 -15.43618 3.12710 1.000 29.05643 497 VAL A N 1
ATOM 8216 C CA . VAL A 1 505 ? 53.54485 -16.12969 2.30495 1.000 29.02589 497 VAL A CA 1
ATOM 8217 C C . VAL A 1 505 ? 52.38212 -15.20111 1.97050 1.000 28.16256 497 VAL A C 1
ATOM 8218 O O . VAL A 1 505 ? 51.89747 -15.17369 0.83108 1.000 29.46255 497 VAL A O 1
ATOM 8231 N N . PHE A 1 506 ? 51.91708 -14.41967 2.95518 1.000 29.13082 498 PHE A N 1
ATOM 8232 C CA . PHE A 1 506 ? 50.81118 -13.48722 2.73344 1.000 30.18142 498 PHE A CA 1
ATOM 8233 C C . PHE A 1 506 ? 51.12782 -12.50001 1.61256 1.000 33.09423 498 PHE A C 1
ATOM 8234 O O . PHE A 1 506 ? 50.25223 -12.16026 0.80635 1.000 32.51738 498 PHE A O 1
ATOM 8251 N N . VAL A 1 507 ? 52.38293 -12.03880 1.53981 1.000 34.00781 499 VAL A N 1
ATOM 8252 C CA . VAL A 1 507 ? 52.78578 -11.02531 0.56977 1.000 31.53762 499 VAL A CA 1
ATOM 8253 C C . VAL A 1 507 ? 52.84248 -11.55891 -0.86345 1.000 32.15958 499 VAL A C 1
ATOM 8254 O O . VAL A 1 507 ? 52.78010 -10.77057 -1.81804 1.000 35.89988 499 VAL A O 1
ATOM 8267 N N . GLN A 1 508 ? 52.96352 -12.87312 -1.05155 1.000 33.09667 500 GLN A N 1
ATOM 8268 C CA . GLN A 1 508 ? 52.95910 -13.42547 -2.40463 1.000 36.95594 500 GLN A CA 1
ATOM 8269 C C . GLN A 1 508 ? 51.66391 -13.07424 -3.11938 1.000 39.20321 500 GLN A C 1
ATOM 8270 O O . GLN A 1 508 ? 51.67039 -12.53906 -4.23485 1.000 38.32128 500 GLN A O 1
ATOM 8284 N N . ALA A 1 509 ? 50.53090 -13.36210 -2.47539 1.000 39.18272 501 ALA A N 1
ATOM 8285 C CA . ALA A 1 509 ? 49.24095 -13.04071 -3.06894 1.000 46.10704 501 ALA A CA 1
ATOM 8286 C C . ALA A 1 509 ? 49.11080 -11.54619 -3.30619 1.000 46.68605 501 ALA A C 1
ATOM 8287 O O . ALA A 1 509 ? 48.58164 -11.11292 -4.33491 1.000 46.82267 501 ALA A O 1
ATOM 8294 N N . LEU A 1 510 ? 49.58038 -10.73763 -2.35661 1.000 39.30848 502 LEU A N 1
ATOM 8295 C CA . LEU A 1 510 ? 49.53354 -9.29448 -2.53754 1.000 45.51829 502 LEU A CA 1
ATOM 8296 C C . LEU A 1 510 ? 50.24836 -8.88295 -3.81975 1.000 48.04621 502 LEU A C 1
ATOM 8297 O O . LEU A 1 510 ? 49.79117 -7.98924 -4.54431 1.000 48.14764 502 LEU A O 1
ATOM 8313 N N . SER A 1 511 ? 51.35532 -9.55421 -4.13161 1.000 44.08297 503 SER A N 1
ATOM 8314 C CA . SER A 1 511 ? 52.23962 -9.11428 -5.20045 1.000 39.74625 503 SER A CA 1
ATOM 8315 C C . SER A 1 511 ? 51.70619 -9.45256 -6.58636 1.000 40.73799 503 SER A C 1
ATOM 8316 O O . SER A 1 511 ? 52.06571 -8.77075 -7.54666 1.000 44.54138 503 SER A O 1
ATOM 8324 N N . ILE A 1 512 ? 50.87343 -10.49045 -6.72664 1.000 35.58407 504 ILE A N 1
ATOM 8325 C CA . ILE A 1 512 ? 50.34997 -10.89466 -8.03400 1.000 41.62865 504 ILE A CA 1
ATOM 8326 C C . ILE A 1 512 ? 48.87509 -10.53051 -8.20758 1.000 42.05893 504 ILE A C 1
ATOM 8327 O O . ILE A 1 512 ? 48.23916 -10.99204 -9.15869 1.000 39.61581 504 ILE A O 1
ATOM 8343 N N . ARG A 1 513 ? 48.31671 -9.69682 -7.32668 1.000 47.01667 505 ARG A N 1
ATOM 8344 C CA . ARG A 1 513 ? 46.88045 -9.43238 -7.37839 1.000 44.68968 505 ARG A CA 1
ATOM 8345 C C . ARG A 1 513 ? 46.44734 -8.80485 -8.70097 1.000 51.86990 505 ARG A C 1
ATOM 8346 O O . ARG A 1 513 ? 45.29040 -8.96180 -9.11181 1.000 48.05231 505 ARG A O 1
ATOM 8367 N N . ASN A 1 514 ? 47.33329 -8.07191 -9.37072 1.000 44.92895 506 ASN A N 1
ATOM 8368 C CA . ASN A 1 514 ? 46.94932 -7.34426 -10.57358 1.000 52.31836 506 ASN A CA 1
ATOM 8369 C C . ASN A 1 514 ? 47.53296 -7.94405 -11.84352 1.000 45.71437 506 ASN A C 1
ATOM 8370 O O . ASN A 1 514 ? 47.34692 -7.37688 -12.92903 1.000 49.64441 506 ASN A O 1
ATOM 8381 N N . MET A 1 515 ? 48.17837 -9.09628 -11.74971 1.000 42.58124 507 MET A N 1
ATOM 8382 C CA . MET A 1 515 ? 48.80671 -9.72630 -12.90388 1.000 37.64238 507 MET A CA 1
ATOM 8383 C C . MET A 1 515 ? 47.84300 -10.70928 -13.56584 1.000 42.72760 507 MET A C 1
ATOM 8384 O O . MET A 1 515 ? 46.91982 -11.22557 -12.92789 1.000 45.59169 507 MET A O 1
ATOM 8398 N N . ASN A 1 516 ? 48.03103 -10.92252 -14.86787 1.000 44.38773 508 ASN A N 1
ATOM 8399 C CA . ASN A 1 516 ? 47.40984 -12.06323 -15.52804 1.000 44.14171 508 ASN A CA 1
ATOM 8400 C C . ASN A 1 516 ? 48.30281 -13.29170 -15.29593 1.000 39.65580 508 ASN A C 1
ATOM 8401 O O . ASN A 1 516 ? 49.34820 -13.21113 -14.63860 1.000 37.19088 508 ASN A O 1
ATOM 8412 N N . SER A 1 517 ? 47.88873 -14.45740 -15.80806 1.000 42.51627 509 SER A N 1
ATOM 8413 C CA . SER A 1 517 ? 48.61623 -15.68366 -15.46891 1.000 39.57816 509 SER A CA 1
ATOM 8414 C C . SER A 1 517 ? 50.00517 -15.72307 -16.10433 1.000 34.87829 509 SER A C 1
ATOM 8415 O O . SER A 1 517 ? 50.93689 -16.26501 -15.50544 1.000 36.65874 509 SER A O 1
ATOM 8423 N N . ASP A 1 518 ? 50.17255 -15.17139 -17.30687 1.000 36.80233 510 ASP A N 1
ATOM 8424 C CA . ASP A 1 518 ? 51.50238 -15.15238 -17.91116 1.000 39.57991 510 ASP A CA 1
ATOM 8425 C C . ASP A 1 518 ? 52.45569 -14.27747 -17.10367 1.000 36.75169 510 ASP A C 1
ATOM 8426 O O . ASP A 1 518 ? 53.60860 -14.65398 -16.86277 1.000 35.34349 510 ASP A O 1
ATOM 8435 N N . GLU A 1 519 ? 51.98941 -13.09904 -16.68657 1.000 35.40110 511 GLU A N 1
ATOM 8436 C CA . GLU A 1 519 ? 52.83319 -12.21330 -15.89617 1.000 35.58040 511 GLU A CA 1
ATOM 8437 C C . GLU A 1 519 ? 53.19863 -12.85821 -14.56642 1.000 34.96981 511 GLU A C 1
ATOM 8438 O O . GLU A 1 519 ? 54.36372 -12.82528 -14.14518 1.000 35.06859 511 GLU A O 1
ATOM 8450 N N . ALA A 1 520 ? 52.22305 -13.48962 -13.91337 1.000 34.26891 512 ALA A N 1
ATOM 8451 C CA . ALA A 1 520 ? 52.48615 -14.12180 -12.62412 1.000 31.41418 512 ALA A CA 1
ATOM 8452 C C . ALA A 1 520 ? 53.49753 -15.25525 -12.76789 1.000 29.38084 512 ALA A C 1
ATOM 8453 O O . ALA A 1 520 ? 54.37691 -15.42404 -11.91497 1.000 30.94562 512 ALA A O 1
ATOM 8460 N N . ALA A 1 521 ? 53.40246 -16.02789 -13.85383 1.000 31.21136 513 ALA A N 1
ATOM 8461 C CA . ALA A 1 521 ? 54.36423 -17.10753 -14.10026 1.000 31.65884 513 ALA A CA 1
ATOM 8462 C C . ALA A 1 521 ? 55.77680 -16.56194 -14.28509 1.000 35.25138 513 ALA A C 1
ATOM 8463 O O . ALA A 1 521 ? 56.74695 -17.11269 -13.74032 1.000 30.88224 513 ALA A O 1
ATOM 8470 N N . GLU A 1 522 ? 55.91942 -15.47950 -15.05129 1.000 31.70420 514 GLU A N 1
ATOM 8471 C CA A GLU A 1 522 ? 57.23882 -14.87653 -15.22113 0.547 34.30312 514 GLU A CA 1
ATOM 8472 C CA B GLU A 1 522 ? 57.23317 -14.86130 -15.22250 0.453 34.31295 514 GLU A CA 1
ATOM 8473 C C . GLU A 1 522 ? 57.76863 -14.33246 -13.89418 1.000 37.90801 514 GLU A C 1
ATOM 8474 O O . GLU A 1 522 ? 58.95285 -14.51216 -13.56992 1.000 31.87476 514 GLU A O 1
ATOM 8495 N N . TRP A 1 523 ? 56.90523 -13.68822 -13.10460 1.000 31.64370 515 TRP A N 1
ATOM 8496 C CA . TRP A 1 523 ? 57.31145 -13.16414 -11.80140 1.000 32.59030 515 TRP A CA 1
ATOM 8497 C C . TRP A 1 523 ? 57.76980 -14.27999 -10.87111 1.000 29.55576 515 TRP A C 1
ATOM 8498 O O . TRP A 1 523 ? 58.76517 -14.12307 -10.14063 1.000 32.69830 515 TRP A O 1
ATOM 8519 N N . ASP A 1 524 ? 57.06076 -15.41902 -10.88185 1.000 30.74112 516 ASP A N 1
ATOM 8520 C CA . ASP A 1 524 ? 57.43503 -16.55369 -10.03776 1.000 30.10741 516 ASP A CA 1
ATOM 8521 C C . ASP A 1 524 ? 58.86628 -16.99456 -10.30545 1.000 33.56441 516 ASP A C 1
ATOM 8522 O O . ASP A 1 524 ? 59.57296 -17.42391 -9.39106 1.000 32.43160 516 ASP A O 1
ATOM 8531 N N . HIS A 1 525 ? 59.29717 -16.93656 -11.56521 1.000 30.71022 517 HIS A N 1
ATOM 8532 C CA . HIS A 1 525 ? 60.60092 -17.45598 -11.95945 1.000 32.64748 517 HIS A CA 1
ATOM 8533 C C . HIS A 1 525 ? 61.65549 -16.35948 -12.07499 1.000 30.53529 517 HIS A C 1
ATOM 8534 O O . HIS A 1 525 ? 62.75177 -16.61120 -12.59618 1.000 31.48873 517 HIS A O 1
ATOM 8548 N N . SER A 1 526 ? 61.36710 -15.16317 -11.55329 1.000 30.44838 518 SER A N 1
ATOM 8549 C CA . SER A 1 526 ? 62.30242 -14.05307 -11.53249 1.000 32.18445 518 SER A CA 1
ATOM 8550 C C . SER A 1 526 ? 63.14875 -14.00245 -10.25558 1.000 30.80743 518 SER A C 1
ATOM 8551 O O . SER A 1 526 ? 63.96532 -13.09379 -10.12294 1.000 36.03374 518 SER A O 1
ATOM 8559 N N . ALA A 1 527 ? 62.96004 -14.93629 -9.32264 1.000 31.72266 519 ALA A N 1
ATOM 8560 C CA . ALA A 1 527 ? 63.76072 -15.00568 -8.10170 1.000 37.64846 519 ALA A CA 1
ATOM 8561 C C . ALA A 1 527 ? 65.15445 -15.56301 -8.40481 1.000 31.38394 519 ALA A C 1
ATOM 8562 O O . ALA A 1 527 ? 65.36511 -16.25488 -9.40539 1.000 33.94262 519 ALA A O 1
ATOM 8569 N N . ARG A 1 528 ? 66.11090 -15.26227 -7.51806 1.000 30.66911 520 ARG A N 1
ATOM 8570 C CA . ARG A 1 528 ? 67.45916 -15.80072 -7.68382 1.000 34.05881 520 ARG A CA 1
ATOM 8571 C C . ARG A 1 528 ? 67.43916 -17.32249 -7.59674 1.000 32.04122 520 ARG A C 1
ATOM 8572 O O . ARG A 1 528 ? 68.19629 -18.00397 -8.30140 1.000 33.31063 520 ARG A O 1
ATOM 8593 N N . ARG A 1 529 ? 66.60821 -17.86196 -6.69962 1.000 28.69202 521 ARG A N 1
ATOM 8594 C CA . ARG A 1 529 ? 66.24952 -19.28118 -6.66678 1.000 29.26582 521 ARG A CA 1
ATOM 8595 C C . ARG A 1 529 ? 64.73649 -19.36530 -6.60591 1.000 30.96039 521 ARG A C 1
ATOM 8596 O O . ARG A 1 529 ? 64.14581 -19.05157 -5.56384 1.000 31.02339 521 ARG A O 1
ATOM 8617 N N . PHE A 1 530 ? 64.08884 -19.77295 -7.70301 1.000 28.54726 522 PHE A N 1
ATOM 8618 C CA . PHE A 1 530 ? 62.65322 -19.95023 -7.58250 1.000 32.49915 522 PHE A CA 1
ATOM 8619 C C . PHE A 1 530 ? 62.36771 -21.28879 -6.90411 1.000 27.63040 522 PHE A C 1
ATOM 8620 O O . PHE A 1 530 ? 63.24408 -22.14882 -6.76721 1.000 29.42085 522 PHE A O 1
ATOM 8637 N N . SER A 1 531 ? 61.13420 -21.43113 -6.41105 1.000 25.62795 523 SER A N 1
ATOM 8638 C CA . SER A 1 531 ? 60.84898 -22.51059 -5.45856 1.000 26.77165 523 SER A CA 1
ATOM 8639 C C . SER A 1 531 ? 61.16098 -23.89419 -6.02373 1.000 27.38772 523 SER A C 1
ATOM 8640 O O . SER A 1 531 ? 61.74873 -24.73911 -5.33157 1.000 25.37611 523 SER A O 1
ATOM 8648 N N . PHE A 1 532 ? 60.73519 -24.16651 -7.26306 1.000 25.29896 524 PHE A N 1
ATOM 8649 C CA . PHE A 1 532 ? 60.63356 -25.52668 -7.76626 1.000 22.52071 524 PHE A CA 1
ATOM 8650 C C . PHE A 1 532 ? 61.41458 -25.72147 -9.05958 1.000 25.67095 524 PHE A C 1
ATOM 8651 O O . PHE A 1 532 ? 61.23721 -24.96893 -10.01978 1.000 26.93115 524 PHE A O 1
ATOM 8668 N N . ASN A 1 533 ? 62.31261 -26.71378 -9.05239 1.000 23.44062 525 ASN A N 1
ATOM 8669 C CA . ASN A 1 533 ? 62.98597 -27.21193 -10.26353 1.000 25.63729 525 ASN A CA 1
ATOM 8670 C C . ASN A 1 533 ? 63.86649 -26.16930 -10.94913 1.000 28.73000 525 ASN A C 1
ATOM 8671 O O . ASN A 1 533 ? 63.91424 -26.08567 -12.18063 1.000 26.21699 525 ASN A O 1
ATOM 8682 N N . ASP A 1 534 ? 64.60340 -25.38852 -10.15046 1.000 25.38575 526 ASP A N 1
ATOM 8683 C CA . ASP A 1 534 ? 65.52348 -24.36616 -10.63180 1.000 27.79591 526 ASP A CA 1
ATOM 8684 C C . ASP A 1 534 ? 66.86031 -25.01732 -10.99040 1.000 26.72304 526 ASP A C 1
ATOM 8685 O O . ASP A 1 534 ? 67.66518 -25.37452 -10.11244 1.000 27.51037 526 ASP A O 1
ATOM 8694 N N . MET A 1 535 ? 67.09976 -25.16081 -12.29974 1.000 26.12576 527 MET A N 1
ATOM 8695 C CA . MET A 1 535 ? 68.26441 -25.83649 -12.85384 1.000 29.73073 527 MET A CA 1
ATOM 8696 C C . MET A 1 535 ? 69.55032 -25.00632 -12.80000 1.000 29.54935 527 MET A C 1
ATOM 8697 O O . MET A 1 535 ? 70.59720 -25.48767 -13.26802 1.000 28.36376 527 MET A O 1
ATOM 8711 N N . ARG A 1 536 ? 69.51107 -23.78691 -12.24587 1.000 26.77693 528 ARG A N 1
ATOM 8712 C CA . ARG A 1 536 ? 70.71468 -22.98454 -12.06272 1.000 29.20663 528 ARG A CA 1
ATOM 8713 C C . ARG A 1 536 ? 71.50284 -23.38788 -10.81927 1.000 29.32578 528 ARG A C 1
ATOM 8714 O O . ARG A 1 536 ? 72.64351 -22.94036 -10.65653 1.000 32.68549 528 ARG A O 1
ATOM 8735 N N . HIS A 1 537 ? 70.92010 -24.21384 -9.94771 1.000 29.57244 529 HIS A N 1
ATOM 8736 C CA . HIS A 1 537 ? 71.50807 -24.55723 -8.65990 1.000 29.90032 529 HIS A CA 1
ATOM 8737 C C . HIS A 1 537 ? 71.82734 -26.04263 -8.57813 1.000 34.77068 529 HIS A C 1
ATOM 8738 O O . HIS A 1 537 ? 71.63904 -26.68134 -7.53263 1.000 31.97156 529 HIS A O 1
ATOM 8752 N N . LYS A 1 538 ? 72.39653 -26.57721 -9.66911 1.000 31.46129 530 LYS A N 1
ATOM 8753 C CA . LYS A 1 538 ? 72.79098 -27.98004 -9.78525 1.000 32.64269 530 LYS A CA 1
ATOM 8754 C C . LYS A 1 538 ? 74.27439 -28.15595 -10.07421 1.000 34.99272 530 LYS A C 1
ATOM 8755 O O . LYS A 1 538 ? 74.97433 -28.87229 -9.33348 1.000 36.84163 530 LYS A O 1
ATOM 8774 N N . GLU A 1 539 ? 74.77809 -27.48505 -11.11370 1.000 29.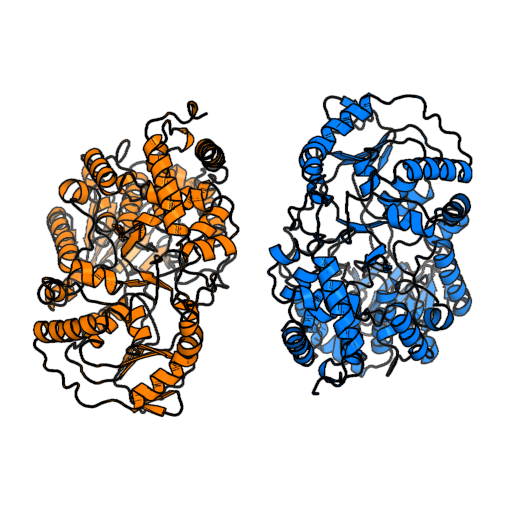31043 531 GLU A N 1
ATOM 8775 C CA . GLU A 1 539 ? 76.16360 -27.67250 -11.54157 1.000 31.57175 531 GLU A CA 1
ATOM 8776 C C . GLU A 1 539 ? 77.14431 -27.41661 -10.40062 1.000 35.89364 531 GLU A C 1
ATOM 8777 O O . GLU A 1 539 ? 78.12975 -28.15055 -10.24716 1.000 34.53995 531 GLU A O 1
ATOM 8789 N N . GLY A 1 540 ? 76.87012 -26.41121 -9.56644 1.000 30.38178 532 GLY A N 1
ATOM 8790 C CA . GLY A 1 540 ? 77.76252 -26.04262 -8.47883 1.000 32.48543 532 GLY A CA 1
ATOM 8791 C C . GLY A 1 540 ? 77.86529 -27.06838 -7.37307 1.000 34.07372 532 GLY A C 1
ATOM 8792 O O . GLY A 1 540 ? 78.73267 -26.91772 -6.50219 1.000 34.48537 532 GLY A O 1
ATOM 8796 N N . TYR A 1 541 ? 77.01089 -28.09519 -7.39169 1.000 30.93495 533 TYR A N 1
ATOM 8797 C CA . TYR A 1 541 ? 76.99777 -29.15258 -6.38158 1.000 30.14695 533 TYR A CA 1
ATOM 8798 C C . TYR A 1 541 ? 77.54407 -30.47533 -6.91767 1.000 30.21521 533 TYR A C 1
ATOM 8799 O O . TYR A 1 541 ? 77.39382 -31.50634 -6.25576 1.000 32.66313 533 TYR A O 1
ATOM 8817 N N . ARG A 1 542 ? 78.23708 -30.45371 -8.07174 1.000 33.36813 534 ARG A N 1
ATOM 8818 C CA . ARG A 1 542 ? 78.83341 -31.68355 -8.59884 1.000 35.76317 534 ARG A CA 1
ATOM 8819 C C . ARG A 1 542 ? 79.89322 -32.24911 -7.65306 1.000 31.90312 534 ARG A C 1
ATOM 8820 O O . ARG A 1 542 ? 79.94496 -33.46334 -7.42224 1.000 36.31669 534 ARG A O 1
ATOM 8841 N N . ALA A 1 543 ? 80.75065 -31.39084 -7.09950 1.000 34.06009 535 ALA A N 1
ATOM 8842 C CA . ALA A 1 543 ? 81.77313 -31.88495 -6.17840 1.000 37.24424 535 ALA A CA 1
ATOM 8843 C C . ALA A 1 543 ? 81.13862 -32.47022 -4.92458 1.000 36.99608 535 ALA A C 1
ATOM 8844 O O . ALA A 1 543 ? 81.56760 -33.52000 -4.42685 1.000 36.04464 535 ALA A O 1
ATOM 8851 N N . PHE A 1 544 ? 80.10724 -31.81058 -4.39612 1.000 31.24446 536 PHE A N 1
ATOM 8852 C CA . PHE A 1 544 ? 79.40516 -32.36920 -3.24755 1.000 32.03470 536 PHE A CA 1
ATOM 8853 C C . PHE A 1 544 ? 78.78623 -33.71951 -3.57494 1.000 30.99466 536 PHE A C 1
ATOM 8854 O O . PHE A 1 544 ? 78.72638 -34.60998 -2.71455 1.000 32.71193 536 PHE A O 1
ATOM 8871 N N . LEU A 1 545 ? 78.25061 -33.86845 -4.78928 1.000 29.56844 537 LEU A N 1
ATOM 8872 C CA . LEU A 1 545 ? 77.62853 -35.13907 -5.14920 1.000 30.33922 537 LEU A CA 1
ATOM 8873 C C . LEU A 1 545 ? 78.65454 -36.27204 -5.10882 1.000 30.81137 537 LEU A C 1
ATOM 8874 O O . LEU A 1 545 ? 78.34078 -37.36514 -4.62440 1.000 32.30111 537 LEU A O 1
ATOM 8890 N N . ASP A 1 546 ? 79.88045 -36.01575 -5.57372 1.000 33.18338 538 ASP A N 1
ATOM 8891 C CA . ASP A 1 546 ? 80.94791 -37.01902 -5.47099 1.000 32.73829 538 ASP A CA 1
ATOM 8892 C C . ASP A 1 546 ? 81.19965 -37.39264 -4.01411 1.000 36.52872 538 ASP A C 1
ATOM 8893 O O . ASP A 1 546 ? 81.34125 -38.57529 -3.68326 1.000 37.27475 538 ASP A O 1
ATOM 8902 N N . THR A 1 547 ? 81.23266 -36.39701 -3.12287 1.000 32.59497 539 THR A N 1
ATOM 8903 C CA . THR A 1 547 ? 81.39191 -36.67761 -1.69788 1.000 35.10545 539 THR A CA 1
ATOM 8904 C C . THR A 1 547 ? 80.23012 -37.49708 -1.15861 1.000 30.77350 539 THR A C 1
ATOM 8905 O O . THR A 1 547 ? 80.42163 -38.38812 -0.31589 1.000 35.62154 539 THR A O 1
ATOM 8916 N N . TYR A 1 548 ? 79.01361 -37.20542 -1.62882 1.000 31.17733 540 TYR A N 1
ATOM 8917 C CA . TYR A 1 548 ? 77.83952 -37.93056 -1.17137 1.000 27.77521 540 TYR A CA 1
ATOM 8918 C C . TYR A 1 548 ? 77.88622 -39.39446 -1.61221 1.000 35.91348 540 TYR A C 1
ATOM 8919 O O . TYR A 1 548 ? 77.59627 -40.29795 -0.81448 1.000 32.03685 540 TYR A O 1
ATOM 8937 N N . LEU A 1 549 ? 78.26581 -39.64979 -2.86874 1.000 33.18351 541 LEU A N 1
ATOM 8938 C CA . LEU A 1 549 ? 78.33412 -41.02303 -3.35700 1.000 35.93926 541 LEU A CA 1
ATOM 8939 C C . LEU A 1 549 ? 79.33413 -41.83753 -2.55439 1.000 31.16827 541 LEU A C 1
ATOM 8940 O O . LEU A 1 549 ? 79.05969 -42.99146 -2.20789 1.000 35.51161 541 LEU A O 1
ATOM 8956 N N . LYS A 1 550 ? 80.49049 -41.24265 -2.22048 1.000 32.78045 542 LYS A N 1
ATOM 8957 C CA . LYS A 1 550 ? 81.46729 -41.94052 -1.38829 1.000 36.57853 542 LYS A CA 1
ATOM 8958 C C . LYS A 1 550 ? 80.89466 -42.27390 -0.01370 1.000 36.72945 542 LYS A C 1
ATOM 8959 O O . LYS A 1 550 ? 81.10086 -43.38229 0.50677 1.000 32.63347 542 LYS A O 1
ATOM 8978 N N . ALA A 1 551 ? 80.19571 -41.31496 0.59823 1.000 34.44823 543 ALA A N 1
ATOM 8979 C CA . ALA A 1 551 ? 79.60094 -41.52819 1.91641 1.000 34.03856 543 ALA A CA 1
ATOM 8980 C C . ALA A 1 551 ? 78.53990 -42.61997 1.88340 1.000 29.09642 543 ALA A C 1
ATOM 8981 O O . ALA A 1 551 ? 78.50150 -43.49056 2.76737 1.000 31.17641 543 ALA A O 1
ATOM 8988 N N . TYR A 1 552 ? 77.67295 -42.59010 0.86511 1.000 29.13039 544 TYR A N 1
ATOM 8989 C CA . TYR A 1 552 ? 76.63400 -43.59777 0.72975 1.000 28.55795 544 TYR A CA 1
ATOM 8990 C C . TYR A 1 552 ? 77.24481 -44.99450 0.62552 1.000 30.98542 544 TYR A C 1
ATOM 8991 O O . TYR A 1 552 ? 76.77780 -45.94010 1.27341 1.000 29.20967 544 TYR A O 1
ATOM 9009 N N . ARG A 1 553 ? 78.28596 -45.15008 -0.19762 1.000 29.43763 545 ARG A N 1
ATOM 9010 C CA . ARG A 1 553 ? 78.89535 -46.47261 -0.34703 1.000 31.80404 545 ARG A CA 1
ATOM 9011 C C . ARG A 1 553 ? 79.50922 -46.94816 0.96180 1.000 33.49314 545 ARG A C 1
ATOM 9012 O O . ARG A 1 553 ? 79.43232 -48.13491 1.29488 1.000 31.80690 545 ARG A O 1
ATOM 9033 N N . GLN A 1 554 ? 80.11277 -46.03928 1.73215 1.000 31.88475 546 GLN A N 1
ATOM 9034 C CA . GLN A 1 554 ? 80.67444 -46.44838 3.01602 1.000 35.18152 546 GLN A CA 1
ATOM 9035 C C . GLN A 1 554 ? 79.58919 -46.96254 3.95469 1.000 33.37884 546 GLN A C 1
ATOM 9036 O O . GLN A 1 554 ? 79.78528 -47.96751 4.64963 1.000 35.52250 546 GLN A O 1
ATOM 9050 N N . VAL A 1 555 ? 78.43844 -46.29195 3.98807 1.000 30.93671 547 VAL A N 1
ATOM 9051 C CA . VAL A 1 555 ? 77.35533 -46.71821 4.87352 1.000 30.07383 547 VAL A CA 1
ATOM 9052 C C . VAL A 1 555 ? 76.84547 -48.09707 4.48143 1.000 35.03266 547 VAL A C 1
ATOM 9053 O O . VAL A 1 555 ? 76.55108 -48.92717 5.34920 1.000 40.22791 547 VAL A O 1
ATOM 9066 N N . GLU A 1 556 ? 76.72638 -48.36305 3.17730 1.000 31.84864 548 GLU A N 1
ATOM 9067 C CA . GLU A 1 556 ? 76.21551 -49.65143 2.71420 1.000 38.15488 548 GLU A CA 1
ATOM 9068 C C . GLU A 1 556 ? 77.28284 -50.73855 2.59150 1.000 42.32387 548 GLU A C 1
ATOM 9069 O O . GLU A 1 556 ? 76.95197 -51.86118 2.18385 1.000 45.16661 548 GLU A O 1
ATOM 9081 N N . ASN A 1 557 ? 78.53081 -50.45452 2.96728 1.000 36.99451 549 ASN A N 1
ATOM 9082 C CA . ASN A 1 557 ? 79.63725 -51.41653 2.90415 1.000 35.32583 549 ASN A CA 1
ATOM 9083 C C . ASN A 1 557 ? 79.80243 -52.01196 1.51133 1.000 43.08426 549 ASN A C 1
ATOM 9084 O O . ASN A 1 557 ? 79.94684 -53.22366 1.33017 1.000 47.90211 549 ASN A O 1
ATOM 9095 N N . ILE A 1 558 ? 79.82322 -51.14643 0.51112 1.000 35.85958 550 ILE A N 1
ATOM 9096 C CA . ILE A 1 558 ? 79.96436 -51.59935 -0.86207 1.000 40.32865 550 ILE A CA 1
ATOM 9097 C C . ILE A 1 558 ? 81.18802 -50.94205 -1.48389 1.000 48.72693 550 ILE A C 1
ATOM 9098 O O . ILE A 1 558 ? 81.50971 -49.78661 -1.19373 1.000 41.38179 550 ILE A O 1
ATOM 9114 N N . SER A 1 559 ? 81.88743 -51.69726 -2.31910 1.000 43.48656 551 SER A N 1
ATOM 9115 C CA . SER A 1 559 ? 82.93675 -51.15883 -3.16985 1.000 43.88061 551 SER A CA 1
ATOM 9116 C C . SER A 1 559 ? 82.42153 -51.12786 -4.60012 1.000 48.92764 551 SER A C 1
ATOM 9117 O O . SER A 1 559 ? 81.91960 -52.13907 -5.10237 1.000 46.68991 551 SER A O 1
ATOM 9125 N N . VAL A 1 560 ? 82.58559 -49.99276 -5.26823 1.000 40.25688 552 VAL A N 1
ATOM 9126 C CA . VAL A 1 560 ? 82.08106 -49.81857 -6.62197 1.000 43.32840 552 VAL A CA 1
ATOM 9127 C C . VAL A 1 560 ? 83.22321 -49.36420 -7.51391 1.000 58.52723 552 VAL A C 1
ATOM 9128 O O . VAL A 1 560 ? 83.87215 -48.35093 -7.23027 1.000 52.95518 552 VAL A O 1
ATOM 9141 N N . ASP A 1 561 ? 83.44233 -50.09886 -8.60347 1.000 57.43414 553 ASP A N 1
ATOM 9142 C CA . ASP A 1 561 ? 84.42744 -49.73532 -9.61759 1.000 68.45388 553 ASP A CA 1
ATOM 9143 C C . ASP A 1 561 ? 83.80865 -48.68618 -10.53375 1.000 75.36926 553 ASP A C 1
ATOM 9144 O O . ASP A 1 561 ? 82.87209 -48.98058 -11.28610 1.000 68.67563 553 ASP A O 1
ATOM 9153 N N . ASP A 1 562 ? 84.33526 -47.46324 -10.48025 1.000 84.00461 554 ASP A N 1
ATOM 9154 C CA . ASP A 1 562 ? 83.85857 -46.36485 -11.31282 1.000 94.74909 554 ASP A CA 1
ATOM 9155 C C . ASP A 1 562 ? 84.97358 -45.84504 -12.21526 1.000 90.65360 554 ASP A C 1
ATOM 9156 O O . ASP A 1 562 ? 85.03837 -44.65392 -12.52867 1.000 83.95014 554 ASP A O 1
ATOM 9165 N N . THR A 1 563 ? 85.84410 -46.75032 -12.65702 1.000 78.36715 555 THR A N 1
ATOM 9166 C CA . THR A 1 563 ? 86.94575 -46.40352 -13.54040 1.000 81.44398 555 THR A CA 1
ATOM 9167 C C . THR A 1 563 ? 86.59000 -46.59553 -15.00739 1.000 84.74202 555 THR A C 1
ATOM 9168 O O . THR A 1 563 ? 87.17328 -45.92761 -15.86867 1.000 94.24844 555 THR A O 1
ATOM 9179 N N . VAL A 1 564 ? 85.65287 -47.49127 -15.31293 1.000 71.53915 556 VAL A N 1
ATOM 9180 C CA . VAL A 1 564 ? 85.31719 -47.79927 -16.69929 1.000 67.38235 556 VAL A CA 1
ATOM 9181 C C . VAL A 1 564 ? 84.38639 -46.72420 -17.24516 1.000 51.44860 556 VAL A C 1
ATOM 9182 O O . VAL A 1 564 ? 83.32585 -46.44859 -16.67525 1.000 52.52628 556 VAL A O 1
ATOM 9195 N N . VAL A 1 565 ? 84.77794 -46.11844 -18.35588 1.000 53.96641 557 VAL A N 1
ATOM 9196 C CA . VAL A 1 565 ? 83.95874 -45.09029 -18.98469 1.000 48.60348 557 VAL A CA 1
ATOM 9197 C C . VAL A 1 565 ? 82.91191 -45.76146 -19.86628 1.000 45.61950 557 VAL A C 1
ATOM 9198 O O . VAL A 1 565 ? 83.22969 -46.64745 -20.66996 1.000 48.64930 557 VAL A O 1
ATOM 9211 N N . ASP A 1 566 ? 81.65138 -45.36468 -19.68442 1.000 48.61475 558 ASP A N 1
ATOM 9212 C CA . ASP A 1 566 ? 80.52037 -45.91565 -20.43003 1.000 41.15319 558 ASP A CA 1
ATOM 9213 C C . ASP A 1 566 ? 80.22695 -44.94642 -21.57251 1.000 36.64418 558 ASP A C 1
ATOM 9214 O O . ASP A 1 566 ? 79.34123 -44.09362 -21.48552 1.000 34.52752 558 ASP A O 1
ATOM 9223 N N . GLU A 1 567 ? 81.00442 -45.06416 -22.65800 1.000 39.59041 559 GLU A N 1
ATOM 9224 C CA . GLU A 1 567 ? 80.83435 -44.12747 -23.77189 1.000 39.78037 559 GLU A CA 1
ATOM 9225 C C . GLU A 1 567 ? 79.47455 -44.29361 -24.43665 1.000 42.73290 559 GLU A C 1
ATOM 9226 O O . GLU A 1 567 ? 78.90384 -43.31949 -24.94901 1.000 37.45045 559 GLU A O 1
ATOM 9238 N N . GLU A 1 568 ? 78.95756 -45.51984 -24.44959 1.000 38.95756 560 GLU A N 1
ATOM 9239 C CA . GLU A 1 568 ? 77.64171 -45.77764 -25.01712 1.000 34.59243 560 GLU A CA 1
ATOM 9240 C C . GLU A 1 568 ? 76.55831 -44.99433 -24.28394 1.000 36.51747 560 GLU A C 1
ATOM 9241 O O . GLU A 1 568 ? 75.69392 -44.37615 -24.90894 1.000 32.05080 560 GLU A O 1
ATOM 9253 N N . TRP A 1 569 ? 76.59230 -45.00658 -22.95114 1.000 31.50933 561 TRP A N 1
ATOM 9254 C CA . TRP A 1 569 ? 75.64971 -44.19405 -22.18381 1.000 32.32599 561 TRP A CA 1
ATOM 9255 C C . TRP A 1 569 ? 75.82920 -42.70699 -22.47528 1.000 28.78205 561 TRP A C 1
ATOM 9256 O O . TRP A 1 569 ? 74.84515 -41.97093 -22.63898 1.000 32.14136 561 TRP A O 1
ATOM 9277 N N . ASN A 1 570 ? 77.07782 -42.24159 -22.53179 1.000 29.82919 562 ASN A N 1
ATOM 9278 C CA . ASN A 1 570 ? 77.32092 -40.82578 -22.80261 1.000 35.52621 562 ASN A CA 1
ATOM 9279 C C . ASN A 1 570 ? 76.67484 -40.39524 -24.11698 1.000 36.94734 562 ASN A C 1
ATOM 9280 O O . ASN A 1 570 ? 76.13946 -39.28046 -24.22221 1.000 32.27501 562 ASN A O 1
ATOM 9291 N N . PHE A 1 571 ? 76.69662 -41.27611 -25.12104 1.000 36.46659 563 PHE A N 1
ATOM 9292 C CA . PHE A 1 571 ? 76.05348 -41.00111 -26.40654 1.000 35.30006 563 PHE A CA 1
ATOM 9293 C C . PHE A 1 571 ? 74.53335 -40.90469 -26.26334 1.000 33.75284 563 PHE A C 1
ATOM 9294 O O . PHE A 1 571 ? 73.90214 -40.00635 -26.84422 1.000 35.89541 563 PHE A O 1
ATOM 9311 N N . MET A 1 572 ? 73.93050 -41.81645 -25.48800 1.000 30.39805 564 MET A N 1
ATOM 9312 C CA . MET A 1 572 ? 72.48485 -41.78722 -25.27848 1.000 31.23909 564 MET A CA 1
ATOM 9313 C C . MET A 1 572 ? 72.07182 -40.52532 -24.52945 1.000 32.06804 564 MET A C 1
ATOM 9314 O O . MET A 1 572 ? 71.04857 -39.91226 -24.85527 1.000 30.17713 564 MET A O 1
ATOM 9328 N N . VAL A 1 573 ? 72.87715 -40.10986 -23.54524 1.000 27.80851 565 VAL A N 1
ATOM 9329 C CA . VAL A 1 573 ? 72.60099 -38.87989 -22.79923 1.000 31.39543 565 VAL A CA 1
ATOM 9330 C C . VAL A 1 573 ? 72.58945 -37.67510 -23.73536 1.000 30.80525 565 VAL A C 1
ATOM 9331 O O . VAL A 1 573 ? 71.70112 -36.81045 -23.67659 1.000 30.14565 565 VAL A O 1
ATOM 9344 N N . LYS A 1 574 ? 73.58839 -37.59905 -24.61006 1.000 29.22728 566 LYS A N 1
ATOM 9345 C CA . LYS A 1 574 ? 73.66427 -36.47586 -25.53682 1.000 32.27081 566 LYS A CA 1
ATOM 9346 C C . LYS A 1 574 ? 72.41536 -36.40506 -26.40818 1.000 30.55858 566 LYS A C 1
ATOM 9347 O O . LYS A 1 574 ? 71.88559 -35.31660 -26.67161 1.000 32.64350 566 LYS A O 1
ATOM 9366 N N . GLU A 1 575 ? 71.92888 -37.55442 -26.87429 1.000 33.26566 567 GLU A N 1
ATOM 9367 C CA . GLU A 1 575 ? 70.70815 -37.55248 -27.67505 1.000 34.44071 567 GLU A CA 1
ATOM 9368 C C . GLU A 1 575 ? 69.51421 -37.12025 -26.83237 1.000 33.44945 567 GLU A C 1
ATOM 9369 O O . GLU A 1 575 ? 68.63615 -36.37426 -27.29782 1.000 36.20193 567 GLU A O 1
ATOM 9381 N N . ALA A 1 576 ? 69.46299 -37.57236 -25.59054 1.000 30.15203 568 ALA A N 1
ATOM 9382 C CA . ALA A 1 576 ? 68.30356 -37.26829 -24.76947 1.000 28.62049 568 ALA A CA 1
ATOM 9383 C C . ALA A 1 576 ? 68.26968 -35.81172 -24.31518 1.000 28.70132 568 ALA A C 1
ATOM 9384 O O . ALA A 1 576 ? 67.18583 -35.31023 -23.98670 1.000 33.08139 568 ALA A O 1
ATOM 9391 N N . CYS A 1 577 ? 69.41242 -35.12110 -24.29358 1.000 30.61065 569 CYS A N 1
ATOM 9392 C CA . CYS A 1 577 ? 69.51505 -33.78276 -23.72179 1.000 30.14541 569 CYS A CA 1
ATOM 9393 C C . CYS A 1 577 ? 69.74050 -32.71072 -24.78865 1.000 32.65983 569 CYS A C 1
ATOM 9394 O O . CYS A 1 577 ? 70.28104 -31.63914 -24.49685 1.000 32.50340 569 CYS A O 1
ATOM 9402 N N . GLN A 1 578 ? 69.29997 -32.98092 -26.02220 1.000 33.25487 570 GLN A N 1
ATOM 9403 C CA . GLN A 1 578 ? 69.45682 -32.00906 -27.10475 1.000 32.53050 570 GLN A CA 1
ATOM 9404 C C . GLN A 1 578 ? 68.74278 -30.69750 -26.79331 1.000 30.99054 570 GLN A C 1
ATOM 9405 O O . GLN A 1 578 ? 69.29192 -29.61731 -27.03336 1.000 34.93890 570 GLN A O 1
ATOM 9419 N N . VAL A 1 579 ? 67.52270 -30.76446 -26.25601 1.000 33.49827 571 VAL A N 1
ATOM 9420 C CA . VAL A 1 579 ? 66.79453 -29.53780 -25.93973 1.000 33.90105 571 VAL A CA 1
ATOM 9421 C C . VAL A 1 579 ? 67.49834 -28.77871 -24.81964 1.000 32.29651 571 VAL A C 1
ATOM 9422 O O . VAL A 1 579 ? 67.67662 -27.56073 -24.89798 1.000 34.72558 571 VAL A O 1
ATOM 9435 N N . ARG A 1 580 ? 67.90992 -29.48299 -23.75990 1.000 29.66771 572 ARG A N 1
ATOM 9436 C CA . ARG A 1 580 ? 68.65347 -28.82733 -22.68403 1.000 33.53408 572 ARG A CA 1
ATOM 9437 C C . ARG A 1 580 ? 69.87899 -28.09859 -23.22381 1.000 36.13135 572 ARG A C 1
ATOM 9438 O O . ARG A 1 580 ? 70.18068 -26.97312 -22.80367 1.000 32.32731 572 ARG A O 1
ATOM 9459 N N . ASP A 1 581 ? 70.61001 -28.72349 -24.14955 1.000 32.93819 573 ASP A N 1
ATOM 9460 C CA . ASP A 1 581 ? 71.82783 -28.09158 -24.64548 1.000 36.20151 573 ASP A CA 1
ATOM 9461 C C . ASP A 1 581 ? 71.52946 -26.87302 -25.51127 1.000 34.58598 573 ASP A C 1
ATOM 9462 O O . ASP A 1 581 ? 72.41785 -26.03010 -25.70285 1.000 38.29775 573 ASP A O 1
ATOM 9471 N N . LYS A 1 582 ? 70.31408 -26.76472 -26.06296 1.000 35.77817 574 LYS A N 1
ATOM 9472 C CA . LYS A 1 582 ? 69.93737 -25.57693 -26.82272 1.000 37.09762 574 LYS A CA 1
ATOM 9473 C C . LYS A 1 582 ? 69.38338 -24.45782 -25.94911 1.000 39.88817 574 LYS A C 1
ATOM 9474 O O . LYS A 1 582 ? 69.56465 -23.27829 -26.28278 1.000 43.16495 574 LYS A O 1
ATOM 9493 N N . VAL A 1 583 ? 68.69718 -24.81343 -24.86782 1.000 36.74151 575 VAL A N 1
ATOM 9494 C CA . VAL A 1 583 ? 67.95380 -23.87651 -24.02692 1.000 42.10603 575 VAL A CA 1
ATOM 9495 C C . VAL A 1 583 ? 68.81226 -23.30810 -22.90028 1.000 39.15341 575 VAL A C 1
ATOM 9496 O O . VAL A 1 583 ? 68.75390 -22.10925 -22.61568 1.000 39.19557 575 VAL A O 1
ATOM 9509 N N . ALA A 1 584 ? 69.59928 -24.14637 -22.23118 1.000 37.10991 576 ALA A N 1
ATOM 9510 C CA . ALA A 1 584 ? 70.36453 -23.67481 -21.08092 1.000 38.83493 576 ALA A CA 1
ATOM 9511 C C . ALA A 1 584 ? 71.30833 -22.51988 -21.40655 1.000 40.90986 576 ALA A C 1
ATOM 9512 O O . ALA A 1 584 ? 71.46163 -21.62845 -20.55334 1.000 40.29306 576 ALA A O 1
ATOM 9519 N N . PRO A 1 585 ? 71.96594 -22.46463 -22.56975 1.000 39.51128 577 PRO A N 1
ATOM 9520 C CA . PRO A 1 585 ? 72.83022 -21.30998 -22.86197 1.000 43.30813 577 PRO A CA 1
ATOM 9521 C C . PRO A 1 585 ? 72.09214 -19.97839 -22.86351 1.000 45.10062 577 PRO A C 1
ATOM 9522 O O . PRO A 1 585 ? 72.74597 -18.92786 -22.82668 1.000 46.44385 577 PRO A O 1
ATOM 9533 N N . ASN A 1 586 ? 70.75995 -19.98271 -22.90609 1.000 42.64828 578 ASN A N 1
ATOM 9534 C CA . ASN A 1 586 ? 70.00477 -18.73580 -22.93732 1.000 45.98967 578 ASN A CA 1
ATOM 9535 C C . ASN A 1 586 ? 69.79701 -18.15195 -21.54485 1.000 42.26742 578 ASN A C 1
ATOM 9536 O O . ASN A 1 586 ? 69.27869 -17.03390 -21.42944 1.000 44.87422 578 ASN A O 1
ATOM 9547 N N . ILE A 1 587 ? 70.19865 -18.87537 -20.49791 1.000 37.65487 579 ILE A N 1
ATOM 9548 C CA . ILE A 1 587 ? 70.07536 -18.37235 -19.13760 1.000 40.63988 579 ILE A CA 1
ATOM 9549 C C . ILE A 1 587 ? 70.96865 -17.15391 -19.00100 1.000 44.87645 579 ILE A C 1
ATOM 9550 O O . ILE A 1 587 ? 72.17082 -17.20973 -19.29468 1.000 45.33993 579 ILE A O 1
ATOM 9566 N N . GLU A 1 588 ? 70.37701 -16.04084 -18.58867 1.000 44.16412 580 GLU A N 1
ATOM 9567 C CA . GLU A 1 588 ? 71.06870 -14.76674 -18.49287 1.000 60.42511 580 GLU A CA 1
ATOM 9568 C C . GLU A 1 588 ? 71.24823 -14.39265 -17.03016 1.000 53.03358 580 GLU A C 1
ATOM 9569 O O . GLU A 1 588 ? 70.37053 -14.64500 -16.20051 1.000 47.52172 580 GLU A O 1
ATOM 9581 N N . GLU A 1 589 ? 72.41006 -13.83855 -16.71257 1.000 59.05225 581 GLU A N 1
ATOM 9582 C CA . GLU A 1 589 ? 72.60992 -13.24690 -15.39963 1.000 66.62073 581 GLU A CA 1
ATOM 9583 C C . GLU A 1 589 ? 71.87184 -11.91738 -15.33581 1.000 59.94594 581 GLU A C 1
ATOM 9584 O O . GLU A 1 589 ? 71.80100 -11.18168 -16.32446 1.000 65.16354 581 GLU A O 1
ATOM 9596 N N . LYS A 1 590 ? 71.32206 -11.60613 -14.17081 1.000 59.90698 582 LYS A N 1
ATOM 9597 C CA . LYS A 1 590 ? 70.46317 -10.44676 -14.01592 1.000 58.23750 582 LYS A CA 1
ATOM 9598 C C . LYS A 1 590 ? 71.03003 -9.51854 -12.95047 1.000 69.39374 582 LYS A C 1
ATOM 9599 O O . LYS A 1 590 ? 71.77055 -9.93710 -12.05630 1.000 72.25794 582 LYS A O 1
ATOM 9618 N N . THR A 1 591 ? 70.65902 -8.24705 -13.05068 1.000 79.52074 583 THR A N 1
ATOM 9619 C CA . THR A 1 591 ? 71.04486 -7.26792 -12.04546 1.000 88.77606 583 THR A CA 1
ATOM 9620 C C . THR A 1 591 ? 70.03366 -7.18349 -10.91149 1.000 83.77012 583 THR A C 1
ATOM 9621 O O . THR A 1 591 ? 70.41592 -6.89733 -9.77173 1.000 82.58564 583 THR A O 1
ATOM 9632 N N . HIS A 1 592 ? 68.75479 -7.41817 -11.20515 1.000 66.19745 584 HIS A N 1
ATOM 9633 C CA . HIS A 1 592 ? 67.67827 -7.29725 -10.23278 1.000 61.94438 584 HIS A CA 1
ATOM 9634 C C . HIS A 1 592 ? 66.75167 -8.50186 -10.35825 1.000 56.78657 584 HIS A C 1
ATOM 9635 O O . HIS A 1 592 ? 66.50690 -8.99751 -11.46117 1.000 58.50707 584 HIS A O 1
ATOM 9649 N N . TYR A 1 593 ? 66.27888 -8.99915 -9.21632 1.000 50.05754 585 TYR A N 1
ATOM 9650 C CA . TYR A 1 593 ? 65.39654 -10.16700 -9.15175 1.000 46.60966 585 TYR A CA 1
ATOM 9651 C C . TYR A 1 593 ? 64.04597 -9.70752 -8.60201 1.000 46.11496 585 TYR A C 1
ATOM 9652 O O . TYR A 1 593 ? 63.88332 -9.54686 -7.38697 1.000 41.81003 585 TYR A O 1
ATOM 9670 N N . SER A 1 594 ? 63.08884 -9.48094 -9.51225 1.000 45.69504 586 SER A N 1
ATOM 9671 C CA . SER A 1 594 ? 61.83865 -8.80836 -9.15897 1.000 42.80583 586 SER A CA 1
ATOM 9672 C C . SER A 1 594 ? 61.15696 -9.44199 -7.95639 1.000 39.50486 586 SER A C 1
ATOM 9673 O O . SER A 1 594 ? 60.74602 -8.74145 -7.02243 1.000 40.04976 586 SER A O 1
ATOM 9681 N N . LYS A 1 595 ? 60.97459 -10.76239 -7.97719 1.000 34.77089 587 LYS A N 1
ATOM 9682 C CA . LYS A 1 595 ? 60.22822 -11.39924 -6.89867 1.000 35.54049 587 LYS A CA 1
ATOM 9683 C C . LYS A 1 595 ? 60.91948 -11.21317 -5.54769 1.000 37.20130 587 LYS A C 1
ATOM 9684 O O . LYS A 1 595 ? 60.25328 -10.95124 -4.54481 1.000 36.06963 587 LYS A O 1
ATOM 9703 N N . ASP A 1 596 ? 62.25012 -11.36956 -5.49148 1.000 30.94961 588 ASP A N 1
ATOM 9704 C CA . ASP A 1 596 ? 62.96013 -11.18022 -4.22720 1.000 32.15616 588 ASP A CA 1
ATOM 9705 C C . ASP A 1 596 ? 62.76227 -9.75464 -3.70561 1.000 33.88269 588 ASP A C 1
ATOM 9706 O O . ASP A 1 596 ? 62.49080 -9.54951 -2.51405 1.000 37.25237 588 ASP A O 1
ATOM 9715 N N . GLU A 1 597 ? 62.87026 -8.75389 -4.58722 1.000 38.97891 589 GLU A N 1
ATOM 9716 C CA . GLU A 1 597 ? 62.71726 -7.36788 -4.13777 1.000 40.26948 589 GLU A CA 1
ATOM 9717 C C . GLU A 1 597 ? 61.27972 -7.07652 -3.70522 1.000 39.71742 589 GLU A C 1
ATOM 9718 O O . GLU A 1 597 ? 61.05699 -6.40058 -2.69094 1.000 38.81479 589 GLU A O 1
ATOM 9730 N N . ASP A 1 598 ? 60.29111 -7.59879 -4.44536 1.000 39.17316 590 ASP A N 1
ATOM 9731 C CA . ASP A 1 598 ? 58.89235 -7.34383 -4.10365 1.000 38.94160 590 ASP A CA 1
ATOM 9732 C C . ASP A 1 598 ? 58.51062 -7.99530 -2.77912 1.000 37.73413 590 ASP A C 1
ATOM 9733 O O . ASP A 1 598 ? 57.79587 -7.39209 -1.96832 1.000 37.65955 590 ASP A O 1
ATOM 9742 N N . VAL A 1 599 ? 58.98192 -9.22268 -2.53549 1.000 34.83601 591 VAL A N 1
ATOM 9743 C CA . VAL A 1 599 ? 58.62465 -9.91121 -1.30069 1.000 35.47725 591 VAL A CA 1
ATOM 9744 C C . VAL A 1 599 ? 59.28565 -9.22721 -0.10693 1.000 37.58449 591 VAL A C 1
ATOM 9745 O O . VAL A 1 599 ? 58.66079 -9.04641 0.94685 1.000 36.43764 591 VAL A O 1
ATOM 9758 N N . ASN A 1 600 ? 60.54991 -8.81327 -0.25609 1.000 38.38803 592 ASN A N 1
ATOM 9759 C CA . ASN A 1 600 ? 61.23496 -8.12487 0.83349 1.000 38.01429 592 ASN A CA 1
ATOM 9760 C C . ASN A 1 600 ? 60.52212 -6.82778 1.19974 1.000 38.76809 592 ASN A C 1
ATOM 9761 O O . ASN A 1 600 ? 60.34905 -6.51646 2.38183 1.000 38.37605 592 ASN A O 1
ATOM 9772 N N . LYS A 1 601 ? 60.07854 -6.06970 0.19650 1.000 36.71797 593 LYS A N 1
ATOM 9773 C CA . LYS A 1 601 ? 59.36931 -4.82089 0.46489 1.000 47.04866 593 LYS A CA 1
ATOM 9774 C C . LYS A 1 601 ? 58.02297 -5.08462 1.12869 1.000 46.63799 593 LYS A C 1
ATOM 9775 O O . LYS A 1 601 ? 57.62202 -4.36023 2.05072 1.000 39.62001 593 LYS A O 1
ATOM 9794 N N . GLY A 1 602 ? 57.32023 -6.12565 0.68513 1.000 38.90419 594 GLY A N 1
ATOM 9795 C CA . GLY A 1 602 ? 56.03387 -6.44602 1.28759 1.000 38.79352 594 GLY A CA 1
ATOM 9796 C C . GLY A 1 602 ? 56.15430 -6.90722 2.73001 1.000 40.18907 594 GLY A C 1
ATOM 9797 O O . GLY A 1 602 ? 55.32519 -6.55578 3.57348 1.000 36.56234 594 GLY A O 1
ATOM 9801 N N . ILE A 1 603 ? 57.18177 -7.70239 3.03925 1.000 33.96918 595 ILE A N 1
ATOM 9802 C CA . ILE A 1 603 ? 57.36439 -8.14500 4.41844 1.000 37.78882 595 ILE A CA 1
ATOM 9803 C C . ILE A 1 603 ? 57.57908 -6.94406 5.33237 1.000 38.36992 595 ILE A C 1
ATOM 9804 O O . ILE A 1 603 ? 56.95949 -6.83774 6.39920 1.000 37.67757 595 ILE A O 1
ATOM 9820 N N . ARG A 1 604 ? 58.44294 -6.00229 4.92341 1.000 38.97165 596 ARG A N 1
ATOM 9821 C CA . ARG A 1 604 ? 58.68273 -4.83985 5.77225 1.000 43.75576 596 ARG A CA 1
ATOM 9822 C C . ARG A 1 604 ? 57.37685 -4.10780 6.06450 1.000 42.96495 596 ARG A C 1
ATOM 9823 O O . ARG A 1 604 ? 57.12487 -3.69599 7.20501 1.000 41.09022 596 ARG A O 1
ATOM 9844 N N . LEU A 1 605 ? 56.52489 -3.94612 5.05046 1.000 42.64166 597 LEU A N 1
ATOM 9845 C CA . LEU A 1 605 ? 55.26208 -3.24458 5.26695 1.000 39.11075 597 LEU A CA 1
ATOM 9846 C C . LEU A 1 605 ? 54.38350 -3.99594 6.26182 1.000 39.35577 597 LEU A C 1
ATOM 9847 O O . LEU A 1 605 ? 53.88571 -3.41906 7.23394 1.000 38.85009 597 LEU A O 1
ATOM 9863 N N . ILE A 1 606 ? 54.17466 -5.28931 6.02730 1.000 38.91388 598 ILE A N 1
ATOM 9864 C CA . ILE A 1 606 ? 53.24294 -6.04727 6.86003 1.000 37.89112 598 ILE A CA 1
ATOM 9865 C C . ILE A 1 606 ? 53.70814 -6.07358 8.31214 1.000 39.23885 598 ILE A C 1
ATOM 9866 O O . ILE A 1 606 ? 52.92720 -5.83172 9.23435 1.000 40.13534 598 ILE A O 1
ATOM 9882 N N . LEU A 1 607 ? 54.98229 -6.39317 8.54450 1.000 42.92151 599 LEU A N 1
ATOM 9883 C CA . LEU A 1 607 ? 55.46029 -6.45105 9.92089 1.000 43.32358 599 LEU A CA 1
ATOM 9884 C C . LEU A 1 607 ? 55.34332 -5.10333 10.61812 1.000 45.15493 599 LEU A C 1
ATOM 9885 O O . LEU A 1 607 ? 55.23411 -5.06020 11.84991 1.000 46.50113 599 LEU A O 1
ATOM 9901 N N . SER A 1 608 ? 55.31747 -4.00452 9.86584 1.000 42.23240 600 SER A N 1
ATOM 9902 C CA . SER A 1 608 ? 55.21249 -2.68627 10.47907 1.000 51.00597 600 SER A CA 1
ATOM 9903 C C . SER A 1 608 ? 53.77862 -2.31227 10.84414 1.000 49.68198 600 SER A C 1
ATOM 9904 O O . SER A 1 608 ? 53.58224 -1.34689 11.59180 1.000 48.33034 600 SER A O 1
ATOM 9912 N N . ILE A 1 609 ? 52.78044 -3.03816 10.33840 1.000 48.15284 601 ILE A N 1
ATOM 9913 C CA . ILE A 1 609 ? 51.38226 -2.79453 10.66602 1.000 45.53198 601 ILE A CA 1
ATOM 9914 C C . ILE A 1 609 ? 50.73748 -4.02221 11.31201 1.000 41.66623 601 ILE A C 1
ATOM 9915 O O . ILE A 1 609 ? 49.51506 -4.12837 11.35977 1.000 41.86896 601 ILE A O 1
ATOM 9931 N N . LEU A 1 610 ? 51.56509 -4.92756 11.84291 1.000 44.57045 602 LEU A N 1
ATOM 9932 C CA . LEU A 1 610 ? 51.08910 -6.21222 12.35410 1.000 44.68369 602 LEU A CA 1
ATOM 9933 C C . LEU A 1 610 ? 49.90871 -6.04770 13.30907 1.000 42.68833 602 LEU A C 1
ATOM 9934 O O . LEU A 1 610 ? 48.90553 -6.76435 13.20917 1.000 44.99492 602 LEU A O 1
ATOM 9950 N N . ASP A 1 611 ? 50.01616 -5.12150 14.26203 1.000 46.13001 603 ASP A N 1
ATOM 9951 C CA . ASP A 1 611 ? 48.99909 -4.97216 15.29288 1.000 41.91478 603 ASP A CA 1
ATOM 9952 C C . ASP A 1 611 ? 48.07443 -3.78038 15.05001 1.000 46.67996 603 ASP A C 1
ATOM 9953 O O . ASP A 1 611 ? 47.45919 -3.28018 15.99297 1.000 51.66150 603 ASP A O 1
ATOM 9962 N N . SER A 1 612 ? 47.94201 -3.33118 13.80844 1.000 47.77215 604 SER A N 1
ATOM 9963 C CA . SER A 1 612 ? 46.99611 -2.27283 13.47592 1.000 48.87302 604 SER A CA 1
ATOM 9964 C C . SER A 1 612 ? 45.61588 -2.86284 13.21755 1.000 44.01747 604 SER A C 1
ATOM 9965 O O . SER A 1 612 ? 45.49418 -3.96371 12.67454 1.000 46.38603 604 SER A O 1
ATOM 9973 N N . ASP A 1 613 ? 44.57961 -2.13196 13.63264 1.000 50.52849 605 ASP A N 1
ATOM 9974 C CA . ASP A 1 613 ? 43.20909 -2.51462 13.30645 1.000 55.43703 605 ASP A CA 1
ATOM 9975 C C . ASP A 1 613 ? 42.91978 -2.25514 11.83209 1.000 52.80146 605 ASP A C 1
ATOM 9976 O O . ASP A 1 613 ? 43.33407 -1.23733 11.27148 1.000 57.37789 605 ASP A O 1
ATOM 9981 N N . ILE A 1 614 ? 42.19285 -3.17734 11.20421 1.000 46.07725 606 ILE A N 1
ATOM 9982 C CA . ILE A 1 614 ? 41.91855 -3.04744 9.77364 1.000 60.69733 606 ILE A CA 1
ATOM 9983 C C . ILE A 1 614 ? 41.13783 -1.77043 9.47840 1.000 71.94753 606 ILE A C 1
ATOM 9984 O O . ILE A 1 614 ? 41.42420 -1.06037 8.50674 1.000 77.89852 606 ILE A O 1
ATOM 9989 N N . SER A 1 615 ? 40.14460 -1.45341 10.30727 1.000 74.27584 607 SER A N 1
ATOM 9990 C CA . SER A 1 615 ? 39.32875 -0.26862 10.06127 1.000 70.57607 607 SER A CA 1
ATOM 9991 C C . SER A 1 615 ? 40.11542 1.03535 10.19913 1.000 81.46965 607 SER A C 1
ATOM 9992 O O . SER A 1 615 ? 39.71913 2.05005 9.61357 1.000 80.57152 607 SER A O 1
ATOM 9995 N N . SER A 1 616 ? 41.21336 1.03652 10.94737 1.000 79.69589 608 SER A N 1
ATOM 9996 C CA . SER A 1 616 ? 41.99874 2.24961 11.14876 1.000 82.40011 608 SER A CA 1
ATOM 9997 C C . SER A 1 616 ? 42.98762 2.44702 9.99745 1.000 82.33220 608 SER A C 1
ATOM 9998 O O . SER A 1 616 ? 43.59562 3.51213 9.85922 1.000 83.02753 608 SER A O 1
ATOM 10006 N N . LYS A 1 637 ? 52.23696 4.95784 -2.56856 1.000 83.19656 629 LYS A N 1
ATOM 10007 C CA . LYS A 1 637 ? 51.27288 4.33632 -3.46819 1.000 88.62509 629 LYS A CA 1
ATOM 10008 C C . LYS A 1 637 ? 51.11220 2.84832 -3.15969 1.000 86.29397 629 LYS A C 1
ATOM 10009 O O . LYS A 1 637 ? 50.01680 2.39044 -2.82723 1.000 77.57359 629 LYS A O 1
ATOM 10016 N N . PHE A 1 638 ? 52.21899 2.10518 -3.27344 1.000 85.19998 630 PHE A N 1
ATOM 10017 C CA . PHE A 1 638 ? 52.20236 0.66896 -2.99743 1.000 86.77551 630 PHE A CA 1
ATOM 10018 C C . PHE A 1 638 ? 51.54774 0.35861 -1.65863 1.000 74.81830 630 PHE A C 1
ATOM 10019 O O . PHE A 1 638 ? 50.78237 -0.60603 -1.54229 1.000 61.73646 630 PHE A O 1
ATOM 10036 N N . GLU A 1 639 ? 51.86078 1.14429 -0.62722 1.000 67.14909 631 GLU A N 1
ATOM 10037 C CA . GLU A 1 639 ? 51.26432 0.90387 0.68330 1.000 76.47584 631 GLU A CA 1
ATOM 10038 C C . GLU A 1 639 ? 49.76438 1.17942 0.66868 1.000 65.40439 631 GLU A C 1
ATOM 10039 O O . GLU A 1 639 ? 48.98484 0.45356 1.29754 1.000 52.09646 631 GLU A O 1
ATOM 10051 N N . ALA A 1 640 ? 49.33256 2.19991 -0.06933 1.000 64.73158 632 ALA A N 1
ATOM 10052 C CA . ALA A 1 640 ? 47.90667 2.49607 -0.12843 1.000 63.04335 632 ALA A CA 1
ATOM 10053 C C . ALA A 1 640 ? 47.16136 1.40613 -0.88612 1.000 56.41650 632 ALA A C 1
ATOM 10054 O O . ALA A 1 640 ? 46.12204 0.91688 -0.42987 1.000 55.30634 632 ALA A O 1
ATOM 10061 N N . GLN A 1 641 ? 47.69733 1.00155 -2.04101 1.000 62.48742 633 GLN A N 1
ATOM 10062 C CA . GLN A 1 641 ? 47.08410 -0.06229 -2.82598 1.000 68.82791 633 GLN A CA 1
ATOM 10063 C C . GLN A 1 641 ? 47.08620 -1.38281 -2.07011 1.000 66.88418 633 GLN A C 1
ATOM 10064 O O . GLN A 1 641 ? 46.15150 -2.18124 -2.20890 1.000 61.25649 633 GLN A O 1
ATOM 10078 N N . SER A 1 642 ? 48.12362 -1.62893 -1.26544 1.000 58.63797 634 SER A N 1
ATOM 10079 C CA . SER A 1 642 ? 48.17641 -2.85662 -0.47944 1.000 52.44296 634 SER A CA 1
ATOM 10080 C C . SER A 1 642 ? 47.16231 -2.82087 0.66152 1.000 46.66759 634 SER A C 1
ATOM 10081 O O . SER A 1 642 ? 46.50259 -3.82433 0.94808 1.000 45.98379 634 SER A O 1
ATOM 10089 N N . ILE A 1 643 ? 47.00520 -1.66724 1.30813 1.000 53.69353 635 ILE A N 1
ATOM 10090 C CA . ILE A 1 643 ? 46.03732 -1.54938 2.39728 1.000 44.98768 635 ILE A CA 1
ATOM 10091 C C . ILE A 1 643 ? 44.61515 -1.75268 1.87868 1.000 48.40435 635 ILE A C 1
ATOM 10092 O O . ILE A 1 643 ? 43.78593 -2.39887 2.53408 1.000 48.14853 635 ILE A O 1
ATOM 10108 N N . GLU A 1 644 ? 44.32271 -1.25687 0.67578 1.000 49.09838 636 GLU A N 1
ATOM 10109 C CA . GLU A 1 644 ? 42.99966 -1.47360 0.09159 1.000 52.01421 636 GLU A CA 1
ATOM 10110 C C . GLU A 1 644 ? 42.71821 -2.95994 -0.11880 1.000 57.38586 636 GLU A C 1
ATOM 10111 O O . GLU A 1 644 ? 41.62725 -3.45082 0.19764 1.000 49.97022 636 GLU A O 1
ATOM 10123 N N . PHE A 1 645 ? 43.68123 -3.68818 -0.68912 1.000 47.65052 637 PHE A N 1
ATOM 10124 C CA . PHE A 1 645 ? 43.50931 -5.12677 -0.87010 1.000 48.16567 637 PHE A CA 1
ATOM 10125 C C . PHE A 1 645 ? 43.28314 -5.82413 0.46486 1.000 43.71024 637 PHE A C 1
ATOM 10126 O O . PHE A 1 645 ? 42.42474 -6.70793 0.57404 1.000 38.69004 637 PHE A O 1
ATOM 10143 N N . ILE A 1 646 ? 44.02333 -5.41641 1.49879 1.000 43.37270 638 ILE A N 1
ATOM 10144 C CA . ILE A 1 646 ? 43.89439 -6.03966 2.81575 1.000 39.98106 638 ILE A CA 1
ATOM 10145 C C . ILE A 1 646 ? 42.48789 -5.83446 3.38030 1.000 42.15828 638 ILE A C 1
ATOM 10146 O O . ILE A 1 646 ? 41.88350 -6.76720 3.92521 1.000 38.63724 638 ILE A O 1
ATOM 10162 N N . ARG A 1 647 ? 41.93684 -4.62849 3.24978 1.000 44.50546 639 ARG A N 1
ATOM 10163 C CA . ARG A 1 647 ? 40.59641 -4.37358 3.77816 1.000 43.33841 639 ARG A CA 1
ATOM 10164 C C . ARG A 1 647 ? 39.53965 -5.22700 3.07554 1.000 47.48541 639 ARG A C 1
ATOM 10165 O O . ARG A 1 647 ? 38.57987 -5.68776 3.70908 1.000 39.81374 639 ARG A O 1
ATOM 10186 N N . ARG A 1 648 ? 39.69614 -5.44540 1.76601 1.000 45.08421 640 ARG A N 1
ATOM 10187 C CA . ARG A 1 648 ? 38.75782 -6.28131 1.02055 1.000 44.28016 640 ARG A CA 1
ATOM 10188 C C . ARG A 1 648 ? 38.74742 -7.72600 1.50435 1.000 44.23002 640 ARG A C 1
ATOM 10189 O O . ARG A 1 648 ? 37.75536 -8.43289 1.29219 1.000 37.88992 640 ARG A O 1
ATOM 10210 N N . LEU A 1 649 ? 39.83704 -8.19333 2.11842 1.000 38.67523 641 LEU A N 1
ATOM 10211 C CA . LEU A 1 649 ? 39.89785 -9.56365 2.59955 1.000 34.32559 641 LEU A CA 1
ATOM 10212 C C . LEU A 1 649 ? 38.88658 -9.86312 3.69974 1.000 33.25132 641 LEU A C 1
ATOM 10213 O O . LEU A 1 649 ? 38.67980 -11.04048 4.02452 1.000 34.22680 641 LEU A O 1
ATOM 10229 N N . LEU A 1 650 ? 38.28072 -8.84721 4.30399 1.000 38.30920 642 LEU A N 1
ATOM 10230 C CA . LEU A 1 650 ? 37.27281 -9.09774 5.32419 1.000 38.09556 642 LEU A CA 1
ATOM 10231 C C . LEU A 1 650 ? 35.94497 -9.55689 4.73194 1.000 47.07363 642 LEU A C 1
ATOM 10232 O O . LEU A 1 650 ? 35.12593 -10.12929 5.45877 1.000 44.79322 642 LEU A O 1
ATOM 10248 N N . GLN A 1 651 ? 35.72414 -9.34686 3.43389 1.000 40.19454 643 GLN A N 1
ATOM 10249 C CA . GLN A 1 651 ? 34.47928 -9.72503 2.76289 1.000 44.38168 643 GLN A CA 1
ATOM 10250 C C . GLN A 1 651 ? 34.83393 -10.42361 1.45421 1.000 38.15261 643 GLN A C 1
ATOM 10251 O O . GLN A 1 651 ? 34.60894 -9.88616 0.36290 1.000 40.50665 643 GLN A O 1
ATOM 10265 N N . PRO A 1 652 ? 35.39787 -11.62963 1.52832 1.000 37.22011 644 PRO A N 1
ATOM 10266 C CA . PRO A 1 652 ? 35.76473 -12.34050 0.29614 1.000 32.93201 644 PRO A CA 1
ATOM 10267 C C . PRO A 1 652 ? 34.51825 -12.71118 -0.50042 1.000 35.70580 644 PRO A C 1
ATOM 10268 O O . PRO A 1 652 ? 33.49636 -13.11027 0.06037 1.000 35.82479 644 PRO A O 1
ATOM 10279 N N . LYS A 1 653 ? 34.60792 -12.57162 -1.82174 1.000 34.65329 645 LYS A N 1
ATOM 10280 C CA . LYS A 1 653 ? 33.45212 -12.73047 -2.70161 1.000 37.00493 645 LYS A CA 1
ATOM 10281 C C . LYS A 1 653 ? 33.27270 -14.14950 -3.25100 1.000 36.14569 645 LYS A C 1
ATOM 10282 O O . LYS A 1 653 ? 32.28690 -14.39403 -3.95907 1.000 39.37352 645 LYS A O 1
ATOM 10301 N N . ASN A 1 654 ? 34.19515 -15.07291 -2.97566 1.000 33.76121 646 ASN A N 1
ATOM 10302 C CA . ASN A 1 654 ? 34.16007 -16.44314 -3.48929 1.000 33.87150 646 ASN A CA 1
ATOM 10303 C C . ASN A 1 654 ? 34.13731 -17.46692 -2.35595 1.000 31.79383 646 ASN A C 1
ATOM 10304 O O . ASN A 1 654 ? 34.79131 -18.51701 -2.42824 1.000 32.14003 646 ASN A O 1
ATOM 10315 N N . TYR A 1 655 ? 33.36641 -17.18081 -1.30635 1.000 34.58353 647 TYR A N 1
ATOM 10316 C CA . TYR A 1 655 ? 33.32410 -18.00612 -0.10225 1.000 34.12952 647 TYR A CA 1
ATOM 10317 C C . TYR A 1 655 ? 32.33190 -19.16329 -0.19297 1.000 33.16597 647 TYR A C 1
ATOM 10318 O O . TYR A 1 655 ? 32.47174 -20.14470 0.55993 1.000 30.58606 647 TYR A O 1
ATOM 10336 N N . GLU A 1 656 ? 31.36493 -19.09436 -1.11212 1.000 32.54117 648 GLU A N 1
ATOM 10337 C CA . GLU A 1 656 ? 30.29345 -20.08847 -1.15960 1.000 36.01568 648 GLU A CA 1
ATOM 10338 C C . GLU A 1 656 ? 30.83634 -21.47386 -1.51137 1.000 41.08199 648 GLU A C 1
ATOM 10339 O O . GLU A 1 656 ? 31.62497 -21.62805 -2.44914 1.000 37.48883 648 GLU A O 1
ATOM 10351 N N . LEU A 1 657 ? 30.41991 -22.48411 -0.74473 1.000 33.40252 649 LEU A N 1
ATOM 10352 C CA . LEU A 1 657 ? 30.65514 -23.88938 -1.07169 1.000 34.53371 649 LEU A CA 1
ATOM 10353 C C . LEU A 1 657 ? 29.32751 -24.63512 -0.94490 1.000 30.39676 649 LEU A C 1
ATOM 10354 O O . LEU A 1 657 ? 28.87398 -24.91429 0.17081 1.000 32.95676 649 LEU A O 1
ATOM 10370 N N . LEU A 1 658 ? 28.71623 -24.98044 -2.08090 1.000 32.28240 650 LEU A N 1
ATOM 10371 C CA . LEU A 1 658 ? 27.32401 -25.42233 -2.06204 1.000 34.40514 650 LEU A CA 1
ATOM 10372 C C . LEU A 1 658 ? 27.14533 -26.74625 -1.32417 1.000 36.32130 650 LEU A C 1
ATOM 10373 O O . LEU A 1 658 ? 26.06536 -26.98794 -0.76791 1.000 36.64501 650 LEU A O 1
ATOM 10389 N N . PHE A 1 659 ? 28.16919 -27.60434 -1.29144 1.000 33.40265 651 PHE A N 1
ATOM 10390 C CA . PHE A 1 659 ? 28.02986 -28.91575 -0.65891 1.000 33.04954 651 PHE A CA 1
ATOM 10391 C C . PHE A 1 659 ? 28.04067 -28.84189 0.86366 1.000 33.31317 651 PHE A C 1
ATOM 10392 O O . PHE A 1 659 ? 27.78483 -29.86041 1.50998 1.000 35.38655 651 PHE A O 1
ATOM 10409 N N . ILE A 1 660 ? 28.27555 -27.65948 1.44036 1.000 30.52196 652 ILE A N 1
ATOM 10410 C CA . ILE A 1 660 ? 28.21081 -27.48444 2.89194 1.000 30.72878 652 ILE A CA 1
ATOM 10411 C C . ILE A 1 660 ? 26.77002 -27.30564 3.38252 1.000 34.44816 652 ILE A C 1
ATOM 10412 O O . ILE A 1 660 ? 26.48531 -27.53398 4.57233 1.000 39.72864 652 ILE A O 1
ATOM 10428 N N . ARG A 1 661 ? 25.85226 -26.93880 2.49055 1.000 34.48090 653 ARG A N 1
ATOM 10429 C CA . ARG A 1 661 ? 24.49199 -26.57168 2.86882 1.000 37.32627 653 ARG A CA 1
ATOM 10430 C C . ARG A 1 661 ? 23.60080 -27.77995 3.14332 1.000 40.19070 653 ARG A C 1
ATOM 10431 O O . ARG A 1 661 ? 23.75053 -28.84292 2.54111 1.000 39.00911 653 ARG A O 1
ATOM 10452 N N . GLU A 1 662 ? 22.62161 -27.57595 4.03639 1.000 41.81077 654 GLU A N 1
ATOM 10453 C CA . GLU A 1 662 ? 21.67334 -28.59425 4.47991 1.000 44.39345 654 GLU A CA 1
ATOM 10454 C C . GLU A 1 662 ? 20.46002 -28.72877 3.56390 1.000 47.36486 654 GLU A C 1
ATOM 10455 O O . GLU A 1 662 ? 19.69949 -29.70036 3.69284 1.000 49.59946 654 GLU A O 1
ATOM 10467 N N . SER A 1 663 ? 20.25567 -27.77095 2.66805 1.000 47.84235 655 SER A N 1
ATOM 10468 C CA . SER A 1 663 ? 19.06271 -27.71464 1.83759 1.000 52.69431 655 SER A CA 1
ATOM 10469 C C . SER A 1 663 ? 19.10110 -28.65659 0.64031 1.000 59.03919 655 SER A C 1
ATOM 10470 O O . SER A 1 663 ? 18.07738 -28.81331 -0.04112 1.000 54.52798 655 SER A O 1
ATOM 10478 N N . MET B 1 9 ? 10.13442 -37.19136 -65.42421 1.000 66.58008 1 MET B N 1
ATOM 10479 C CA . MET B 1 9 ? 10.34550 -36.57574 -64.07270 1.000 57.24941 1 MET B CA 1
ATOM 10480 C C . MET B 1 9 ? 11.17594 -35.30274 -64.15015 1.000 42.14102 1 MET B C 1
ATOM 10481 O O . MET B 1 9 ? 12.26119 -35.28553 -64.73042 1.000 57.14238 1 MET B O 1
ATOM 10495 N N . LEU B 1 10 ? 10.68117 -34.24883 -63.50801 1.000 51.29762 2 LEU B N 1
ATOM 10496 C CA . LEU B 1 10 ? 11.41861 -32.99293 -63.44423 1.000 48.83253 2 LEU B CA 1
ATOM 10497 C C . LEU B 1 10 ? 12.71315 -33.19228 -62.66432 1.000 41.83076 2 LEU B C 1
ATOM 10498 O O . LEU B 1 10 ? 12.70385 -33.70959 -61.54538 1.000 43.11714 2 LEU B O 1
ATOM 10514 N N . GLU B 1 11 ? 13.83171 -32.77042 -63.24636 1.000 40.31199 3 GLU B N 1
ATOM 10515 C CA . GLU B 1 11 ? 15.11888 -32.97070 -62.58222 1.000 38.43902 3 GLU B CA 1
ATOM 10516 C C . GLU B 1 11 ? 15.27064 -32.08228 -61.34699 1.000 34.70619 3 GLU B C 1
ATOM 10517 O O . GLU B 1 11 ? 15.69167 -32.56338 -60.28684 1.000 36.14617 3 GLU B O 1
ATOM 10529 N N . VAL B 1 12 ? 14.96845 -30.78064 -61.47173 1.000 34.79523 4 VAL B N 1
ATOM 10530 C CA . VAL B 1 12 ? 15.16094 -29.79980 -60.39816 1.000 34.52479 4 VAL B CA 1
ATOM 10531 C C . VAL B 1 12 ? 13.94794 -28.87642 -60.30365 1.000 36.81452 4 VAL B C 1
ATOM 10532 O O . VAL B 1 12 ? 13.48555 -28.33847 -61.31816 1.000 35.57000 4 VAL B O 1
ATOM 10545 N N . CYS B 1 13 ? 13.46414 -28.65018 -59.08535 1.000 34.97170 5 CYS B N 1
ATOM 10546 C CA . CYS B 1 13 ? 12.49054 -27.60200 -58.81014 1.000 32.57252 5 CYS B CA 1
ATOM 10547 C C . CYS B 1 13 ? 13.07445 -26.66253 -57.76707 1.000 32.94356 5 CYS B C 1
ATOM 10548 O O . CYS B 1 13 ? 13.49327 -27.10866 -56.69304 1.000 30.64395 5 CYS B O 1
ATOM 10556 N N . ILE B 1 14 ? 13.09345 -25.37115 -58.08593 1.000 33.63564 6 ILE B N 1
ATOM 10557 C CA . ILE B 1 14 ? 13.55578 -24.33425 -57.17180 1.000 31.76025 6 ILE B CA 1
ATOM 10558 C C . ILE B 1 14 ? 12.33227 -23.62092 -56.62531 1.000 32.25718 6 ILE B C 1
ATOM 10559 O O . ILE B 1 14 ? 11.50849 -23.12446 -57.39555 1.000 32.68989 6 ILE B O 1
ATOM 10575 N N . ILE B 1 15 ? 12.22009 -23.54636 -55.30311 1.000 30.39761 7 ILE B N 1
ATOM 10576 C CA . ILE B 1 15 ? 11.07532 -22.92796 -54.63322 1.000 32.99962 7 ILE B CA 1
ATOM 10577 C C . ILE B 1 15 ? 11.55322 -21.61054 -54.02821 1.000 29.18673 7 ILE B C 1
ATOM 10578 O O . ILE B 1 15 ? 12.38591 -21.59834 -53.11176 1.000 31.68903 7 ILE B O 1
ATOM 10594 N N . GLY B 1 16 ? 11.03367 -20.49742 -54.55282 1.000 32.70638 8 GLY B N 1
ATOM 10595 C CA . GLY B 1 16 ? 11.42257 -19.16915 -54.11279 1.000 31.38415 8 GLY B CA 1
ATOM 10596 C C . GLY B 1 16 ? 12.46731 -18.56918 -55.03315 1.000 33.49535 8 GLY B C 1
ATOM 10597 O O . GLY B 1 16 ? 13.51886 -19.17475 -55.23031 1.000 32.24464 8 GLY B O 1
ATOM 10601 N N . PHE B 1 17 ? 12.20483 -17.39256 -55.60335 1.000 34.25299 9 PHE B N 1
ATOM 10602 C CA . PHE B 1 17 ? 13.17672 -16.71735 -56.46498 1.000 33.32371 9 PHE B CA 1
ATOM 10603 C C . PHE B 1 17 ? 13.22882 -15.24466 -56.08675 1.000 34.71877 9 PHE B C 1
ATOM 10604 O O . PHE B 1 17 ? 12.28440 -14.49169 -56.35728 1.000 35.12873 9 PHE B O 1
ATOM 10621 N N . GLY B 1 18 ? 14.33000 -14.83829 -55.47823 1.000 34.31415 10 GLY B N 1
ATOM 10622 C CA . GLY B 1 18 ? 14.54653 -13.44545 -55.16322 1.000 36.03642 10 GLY B CA 1
ATOM 10623 C C . GLY B 1 18 ? 15.95514 -13.01230 -55.50762 1.000 33.08845 10 GLY B C 1
ATOM 10624 O O . GLY B 1 18 ? 16.23033 -12.54225 -56.61812 1.000 41.91544 10 GLY B O 1
ATOM 10628 N N . PHE B 1 19 ? 16.85374 -13.19384 -54.56542 1.000 29.65829 11 PHE B N 1
ATOM 10629 C CA . PHE B 1 19 ? 18.26593 -12.86962 -54.72043 1.000 26.53854 11 PHE B CA 1
ATOM 10630 C C . PHE B 1 19 ? 19.16712 -14.08840 -54.59293 1.000 28.13638 11 PHE B C 1
ATOM 10631 O O . PHE B 1 19 ? 20.10545 -14.24957 -55.39302 1.000 27.98670 11 PHE B O 1
ATOM 10648 N N . SER B 1 20 ? 18.89048 -14.97549 -53.62839 1.000 25.50506 12 SER B N 1
ATOM 10649 C CA . SER B 1 20 ? 19.77984 -16.10246 -53.35699 1.000 28.11278 12 SER B CA 1
ATOM 10650 C C . SER B 1 20 ? 19.81697 -17.11922 -54.49322 1.000 25.49822 12 SER B C 1
ATOM 10651 O O . SER B 1 20 ? 20.86186 -17.74902 -54.72102 1.000 25.99959 12 SER B O 1
ATOM 10659 N N . ALA B 1 21 ? 18.70276 -17.30629 -55.21141 1.000 26.47237 13 ALA B N 1
ATOM 10660 C CA . ALA B 1 21 ? 18.64829 -18.32413 -56.24985 1.000 25.82171 13 ALA B CA 1
ATOM 10661 C C . ALA B 1 21 ? 19.38590 -17.94161 -57.53399 1.000 29.77018 13 ALA B C 1
ATOM 10662 O O . ALA B 1 21 ? 19.62302 -18.81235 -58.37102 1.000 31.58431 13 ALA B O 1
ATOM 10669 N N . ILE B 1 22 ? 19.71772 -16.66965 -57.72929 1.000 29.00487 14 ILE B N 1
ATOM 10670 C CA . ILE B 1 22 ? 20.22187 -16.21660 -59.03339 1.000 26.55302 14 ILE B CA 1
ATOM 10671 C C . ILE B 1 22 ? 21.44094 -17.01672 -59.49089 1.000 28.19391 14 ILE B C 1
ATOM 10672 O O . ILE B 1 22 ? 21.45685 -17.46599 -60.65738 1.000 29.32073 14 ILE B O 1
ATOM 10688 N N . PRO B 1 23 ? 22.50238 -17.19041 -58.69537 1.000 26.13615 15 PRO B N 1
ATOM 10689 C CA . PRO B 1 23 ? 23.70523 -17.86879 -59.21566 1.000 27.70950 15 PRO B CA 1
ATOM 10690 C C . PRO B 1 23 ? 23.48149 -19.33916 -59.51089 1.000 28.58259 15 PRO B C 1
ATOM 10691 O O . PRO B 1 23 ? 24.17349 -19.88215 -60.37888 1.000 28.21649 15 PRO B O 1
ATOM 10702 N N . LEU B 1 24 ? 22.54803 -19.99974 -58.80837 1.000 28.51190 16 LEU B N 1
ATOM 10703 C CA . LEU B 1 24 ? 22.25526 -21.40816 -59.08090 1.000 25.45499 16 LEU B CA 1
ATOM 10704 C C . LEU B 1 24 ? 21.53206 -21.57483 -60.40862 1.000 28.17449 16 LEU B C 1
ATOM 10705 O O . LEU B 1 24 ? 21.84958 -22.47565 -61.18661 1.000 28.25450 16 LEU B O 1
ATOM 10721 N N . VAL B 1 25 ? 20.53832 -20.72492 -60.67325 1.000 26.45443 17 VAL B N 1
ATOM 10722 C CA . VAL B 1 25 ? 19.84644 -20.77201 -61.95891 1.000 27.45437 17 VAL B CA 1
ATOM 10723 C C . VAL B 1 25 ? 20.82705 -20.54930 -63.10897 1.000 27.83905 17 VAL B C 1
ATOM 10724 O O . VAL B 1 25 ? 20.71956 -21.17904 -64.16709 1.000 30.87063 17 VAL B O 1
ATOM 10737 N N . ARG B 1 26 ? 21.78612 -19.62946 -62.92813 1.000 28.71644 18 ARG B N 1
ATOM 10738 C CA A ARG B 1 26 ? 22.77784 -19.37555 -63.97134 0.590 30.13376 18 ARG B CA 1
ATOM 10739 C CA B ARG B 1 26 ? 22.77565 -19.37580 -63.96962 0.410 30.14257 18 ARG B CA 1
ATOM 10740 C C . ARG B 1 26 ? 23.54958 -20.64278 -64.31363 1.000 30.01847 18 ARG B C 1
ATOM 10741 O O . ARG B 1 26 ? 23.77302 -20.94191 -65.49584 1.000 29.82231 18 ARG B O 1
ATOM 10780 N N . GLU B 1 27 ? 23.97531 -21.40154 -63.29682 1.000 27.14426 19 GLU B N 1
ATOM 10781 C CA . GLU B 1 27 ? 24.77324 -22.59668 -63.56482 1.000 29.90511 19 GLU B CA 1
ATOM 10782 C C . GLU B 1 27 ? 23.92575 -23.72017 -64.14525 1.000 27.53744 19 GLU B C 1
ATOM 10783 O O . GLU B 1 27 ? 24.39089 -24.47878 -65.00124 1.000 30.70976 19 GLU B O 1
ATOM 10795 N N . LEU B 1 28 ? 22.68341 -23.85659 -63.68380 1.000 30.24161 20 LEU B N 1
ATOM 10796 C CA . LEU B 1 28 ? 21.82037 -24.88777 -64.24642 1.000 29.98807 20 LEU B CA 1
ATOM 10797 C C . LEU B 1 28 ? 21.53047 -24.60861 -65.71126 1.000 31.82074 20 LEU B C 1
ATOM 10798 O O . LEU B 1 28 ? 21.49062 -25.53260 -66.53734 1.000 34.45799 20 LEU B O 1
ATOM 10814 N N . ALA B 1 29 ? 21.32431 -23.34028 -66.06019 1.000 31.41410 21 ALA B N 1
ATOM 10815 C CA . ALA B 1 29 ? 21.11788 -22.99984 -67.46888 1.000 30.18083 21 ALA B CA 1
ATOM 10816 C C . ALA B 1 29 ? 22.35694 -23.31672 -68.29783 1.000 35.88561 21 ALA B C 1
ATOM 10817 O O . ALA B 1 29 ? 22.25114 -23.80213 -69.43016 1.000 38.52036 21 ALA B O 1
ATOM 10824 N N . ARG B 1 30 ? 23.54342 -23.05691 -67.74782 1.000 32.62467 22 ARG B N 1
ATOM 10825 C CA . ARG B 1 30 ? 24.77712 -23.28621 -68.49954 1.000 34.26308 22 ARG B CA 1
ATOM 10826 C C . ARG B 1 30 ? 24.92664 -24.75475 -68.86003 1.000 32.65097 22 ARG B C 1
ATOM 10827 O O . ARG B 1 30 ? 25.25514 -25.08859 -70.00991 1.000 36.27404 22 ARG B O 1
ATOM 10848 N N . THR B 1 31 ? 24.66603 -25.65340 -67.90869 1.000 32.33350 23 THR B N 1
ATOM 10849 C CA . THR B 1 31 ? 24.74560 -27.09049 -68.16990 1.000 33.61410 23 THR B CA 1
ATOM 10850 C C . THR B 1 31 ? 23.48854 -27.66370 -68.82014 1.000 37.15260 23 THR B C 1
ATOM 10851 O O . THR B 1 31 ? 23.43174 -28.87587 -69.04046 1.000 36.14295 23 THR B O 1
ATOM 10862 N N . GLN B 1 32 ? 22.50530 -26.82448 -69.16400 1.000 37.14744 24 GLN B N 1
ATOM 10863 C CA . GLN B 1 32 ? 21.26215 -27.27295 -69.80209 1.000 37.91111 24 GLN B CA 1
ATOM 10864 C C . GLN B 1 32 ? 20.58699 -28.36778 -68.97225 1.000 38.66358 24 GLN B C 1
ATOM 10865 O O . GLN B 1 32 ? 20.05198 -29.35281 -69.48703 1.000 41.49108 24 GLN B O 1
ATOM 10879 N N . THR B 1 33 ? 20.62518 -28.18492 -67.65504 1.000 39.44162 25 THR B N 1
ATOM 10880 C CA . THR B 1 33 ? 19.89704 -29.03492 -66.73374 1.000 36.04519 25 THR B CA 1
ATOM 10881 C C . THR B 1 33 ? 18.43691 -28.59867 -66.70280 1.000 33.12731 25 THR B C 1
ATOM 10882 O O . THR B 1 33 ? 18.13816 -27.40525 -66.61483 1.000 44.17205 25 THR B O 1
ATOM 10893 N N . GLU B 1 34 ? 17.53444 -29.56848 -66.74089 1.000 34.13404 26 GLU B N 1
ATOM 10894 C CA . GLU B 1 34 ? 16.10252 -29.28068 -66.71220 1.000 38.10762 26 GLU B CA 1
ATOM 10895 C C . GLU B 1 34 ? 15.71070 -28.75322 -65.33663 1.000 38.75233 26 GLU B C 1
ATOM 10896 O O . GLU B 1 34 ? 15.94438 -29.42573 -64.33129 1.000 42.15805 26 GLU B O 1
ATOM 10908 N N . PHE B 1 35 ? 15.09785 -27.57017 -65.28524 1.000 36.10993 27 PHE B N 1
ATOM 10909 C CA . PHE B 1 35 ? 14.63177 -27.03905 -64.00262 1.000 31.72703 27 PHE B CA 1
ATOM 10910 C C . PHE B 1 35 ? 13.37058 -26.19675 -64.18322 1.000 40.52949 27 PHE B C 1
ATOM 10911 O O . PHE B 1 35 ? 13.08014 -25.67941 -65.26582 1.000 38.56181 27 PHE B O 1
ATOM 10928 N N . GLN B 1 36 ? 12.60523 -26.08992 -63.09741 1.000 31.95954 28 GLN B N 1
ATOM 10929 C CA . GLN B 1 36 ? 11.42608 -25.24065 -63.01733 1.000 36.97155 28 GLN B CA 1
ATOM 10930 C C . GLN B 1 36 ? 11.48938 -24.47411 -61.71035 1.000 36.36387 28 GLN B C 1
ATOM 10931 O O . GLN B 1 36 ? 11.90668 -25.02004 -60.68511 1.000 37.01122 28 GLN B O 1
ATOM 10945 N N . ILE B 1 37 ? 11.09979 -23.20918 -61.75354 1.000 34.14218 29 ILE B N 1
ATOM 10946 C CA . ILE B 1 37 ? 11.02944 -22.36360 -60.56846 1.000 33.08479 29 ILE B CA 1
ATOM 10947 C C . ILE B 1 37 ? 9.56368 -22.14231 -60.20997 1.000 36.33009 29 ILE B C 1
ATOM 10948 O O . ILE B 1 37 ? 8.72889 -21.92645 -61.09085 1.000 38.05267 29 ILE B O 1
ATOM 10964 N N . ILE B 1 38 ? 9.25413 -22.17644 -58.91501 1.000 33.04794 30 ILE B N 1
ATOM 10965 C CA . ILE B 1 38 ? 7.93753 -21.81277 -58.40017 1.000 33.37462 30 ILE B CA 1
ATOM 10966 C C . ILE B 1 38 ? 8.15521 -20.71314 -57.37161 1.000 36.58248 30 ILE B C 1
ATOM 10967 O O . ILE B 1 38 ? 8.89167 -20.91582 -56.40144 1.000 34.68076 30 ILE B O 1
ATOM 10983 N N . SER B 1 39 ? 7.56476 -19.53838 -57.59819 1.000 34.88091 31 SER B N 1
ATOM 10984 C CA . SER B 1 39 ? 7.74456 -18.43491 -56.65611 1.000 32.29016 31 SER B CA 1
ATOM 10985 C C . SER B 1 39 ? 6.47746 -17.59991 -56.53264 1.000 33.06598 31 SER B C 1
ATOM 10986 O O . SER B 1 39 ? 5.78922 -17.34790 -57.52615 1.000 35.34081 31 SER B O 1
ATOM 10994 N N . ALA B 1 40 ? 6.18414 -17.15776 -55.30338 1.000 32.66403 32 ALA B N 1
ATOM 10995 C CA . ALA B 1 40 ? 4.89733 -16.54969 -54.99268 1.000 36.21151 32 ALA B CA 1
ATOM 10996 C C . ALA B 1 40 ? 4.68014 -15.23114 -55.72832 1.000 42.68869 32 ALA B C 1
ATOM 10997 O O . ALA B 1 40 ? 5.60377 -14.43689 -55.92665 1.000 41.87844 32 ALA B O 1
ATOM 11004 N N . GLU B 1 41 ? 3.41383 -14.98083 -56.08488 1.000 46.81869 33 GLU B N 1
ATOM 11005 C CA . GLU B 1 41 ? 3.05201 -13.69720 -56.67509 1.000 48.01798 33 GLU B CA 1
ATOM 11006 C C . GLU B 1 41 ? 3.32852 -12.54022 -55.72077 1.000 49.84311 33 GLU B C 1
ATOM 11007 O O . GLU B 1 41 ? 3.57551 -11.41657 -56.17034 1.000 54.35273 33 GLU B O 1
ATOM 11019 N N . SER B 1 42 ? 3.29127 -12.79727 -54.40579 1.000 46.95784 34 SER B N 1
ATOM 11020 C CA . SER B 1 42 ? 3.43502 -11.72933 -53.41774 1.000 54.74561 34 SER B CA 1
ATOM 11021 C C . SER B 1 42 ? 4.77540 -11.01324 -53.54115 1.000 58.04272 34 SER B C 1
ATOM 11022 O O . SER B 1 42 ? 4.85466 -9.79435 -53.34993 1.000 60.07642 34 SER B O 1
ATOM 11030 N N . GLY B 1 43 ? 5.84420 -11.74877 -53.79775 1.000 51.28336 35 GLY B N 1
ATOM 11031 C CA . GLY B 1 43 ? 7.15067 -11.13272 -53.90838 1.000 49.23873 35 GLY B CA 1
ATOM 11032 C C . GLY B 1 43 ? 7.86244 -11.07736 -52.57347 1.000 45.24492 35 GLY B C 1
ATOM 11033 O O . GLY B 1 43 ? 7.56632 -11.83231 -51.64096 1.000 46.57991 35 GLY B O 1
ATOM 11037 N N . SER B 1 44 ? 8.80026 -10.13254 -52.47764 1.000 45.24235 36 SER B N 1
ATOM 11038 C CA . SER B 1 44 ? 9.70779 -10.00412 -51.34347 1.000 43.42177 36 SER B CA 1
ATOM 11039 C C . SER B 1 44 ? 9.49014 -8.68136 -50.61975 1.000 46.28527 36 SER B C 1
ATOM 11040 O O . SER B 1 44 ? 8.74614 -7.80786 -51.07231 1.000 40.15870 36 SER B O 1
ATOM 11048 N N . VAL B 1 45 ? 10.20523 -8.53307 -49.49979 1.000 48.05219 37 VAL B N 1
ATOM 11049 C CA . VAL B 1 45 ? 10.18487 -7.28376 -48.74012 1.000 52.61180 37 VAL B CA 1
ATOM 11050 C C . VAL B 1 45 ? 10.64641 -6.12484 -49.60625 1.000 41.87799 37 VAL B C 1
ATOM 11051 O O . VAL B 1 45 ? 10.17511 -4.98683 -49.44064 1.000 39.46317 37 VAL B O 1
ATOM 11064 N N . TRP B 1 46 ? 11.58675 -6.38623 -50.52419 1.000 40.65068 38 TRP B N 1
ATOM 11065 C CA . TRP B 1 46 ? 12.07295 -5.33543 -51.41009 1.000 39.75995 38 TRP B CA 1
ATOM 11066 C C . TRP B 1 46 ? 10.94874 -4.85065 -52.31801 1.000 40.52030 38 TRP B C 1
ATOM 11067 O O . TRP B 1 46 ? 10.80705 -3.64273 -52.54886 1.000 37.19220 38 TRP B O 1
ATOM 11088 N N . ASP B 1 47 ? 10.08394 -5.76859 -52.77178 1.000 41.75216 39 ASP B N 1
ATOM 11089 C CA . ASP B 1 47 ? 8.94553 -5.36889 -53.59852 1.000 44.79522 39 ASP B CA 1
ATOM 11090 C C . ASP B 1 47 ? 8.01891 -4.42992 -52.84542 1.000 44.84196 39 ASP B C 1
ATOM 11091 O O . ASP B 1 47 ? 7.60743 -3.38520 -53.36749 1.000 48.35314 39 ASP B O 1
ATOM 11100 N N . ARG B 1 48 ? 7.64544 -4.80348 -51.61863 1.000 47.14250 40 ARG B N 1
ATOM 11101 C CA . ARG B 1 48 ? 6.69941 -3.98271 -50.87198 1.000 46.05695 40 ARG B CA 1
ATOM 11102 C C . ARG B 1 48 ? 7.32387 -2.66832 -50.41604 1.000 40.66373 40 ARG B C 1
ATOM 11103 O O . ARG B 1 48 ? 6.62889 -1.64743 -50.35854 1.000 39.95161 40 ARG B O 1
ATOM 11124 N N . LEU B 1 49 ? 8.62311 -2.65594 -50.10070 1.000 39.63430 41 LEU B N 1
ATOM 11125 C CA . LEU B 1 49 ? 9.27362 -1.37927 -49.82240 1.000 41.62022 41 LEU B CA 1
ATOM 11126 C C . LEU B 1 49 ? 9.29957 -0.50853 -51.06871 1.000 41.56865 41 LEU B C 1
ATOM 11127 O O . LEU B 1 49 ? 9.04349 0.69919 -50.99797 1.000 42.86102 41 LEU B O 1
ATOM 11143 N N . SER B 1 50 ? 9.59948 -1.10429 -52.22511 1.000 37.45988 42 SER B N 1
ATOM 11144 C CA . SER B 1 50 ? 9.58404 -0.32594 -53.45698 1.000 40.20922 42 SER B CA 1
ATOM 11145 C C . SER B 1 50 ? 8.20782 0.28115 -53.70141 1.000 45.43392 42 SER B C 1
ATOM 11146 O O . SER B 1 50 ? 8.09940 1.46124 -54.05567 1.000 49.69702 42 SER B O 1
ATOM 11154 N N . GLU B 1 51 ? 7.14406 -0.50645 -53.49641 1.000 43.95003 43 GLU B N 1
ATOM 11155 C CA . GLU B 1 51 ? 5.78980 -0.04311 -53.79900 1.000 51.53357 43 GLU B CA 1
ATOM 11156 C C . GLU B 1 51 ? 5.35044 1.11669 -52.90908 1.000 58.15566 43 GLU B C 1
ATOM 11157 O O . GLU B 1 51 ? 4.51641 1.93083 -53.32708 1.000 51.25106 43 GLU B O 1
ATOM 11169 N N . SER B 1 52 ? 5.85332 1.19477 -51.67630 1.000 42.63222 44 SER B N 1
ATOM 11170 C CA . SER B 1 52 ? 5.51228 2.29397 -50.78459 1.000 46.26708 44 SER B CA 1
ATOM 11171 C C . SER B 1 52 ? 6.56177 3.39926 -50.79167 1.000 43.33141 44 SER B C 1
ATOM 11172 O O . SER B 1 52 ? 6.48327 4.31727 -49.97111 1.000 45.73968 44 SER B O 1
ATOM 11180 N N . GLY B 1 53 ? 7.52901 3.33630 -51.70164 1.000 44.90651 45 GLY B N 1
ATOM 11181 C CA . GLY B 1 53 ? 8.55234 4.36123 -51.80326 1.000 48.66576 45 GLY B CA 1
ATOM 11182 C C . GLY B 1 53 ? 9.47774 4.43746 -50.60889 1.000 44.42963 45 GLY B C 1
ATOM 11183 O O . GLY B 1 53 ? 9.89667 5.53479 -50.22967 1.000 45.43841 45 GLY B O 1
ATOM 11187 N N . ARG B 1 54 ? 9.81777 3.29273 -50.01495 1.000 40.73410 46 ARG B N 1
ATOM 11188 C CA . ARG B 1 54 ? 10.63332 3.23091 -48.80856 1.000 40.82779 46 ARG B CA 1
ATOM 11189 C C . ARG B 1 54 ? 11.99567 2.57183 -49.04998 1.000 39.23365 46 ARG B C 1
ATOM 11190 O O . ARG B 1 54 ? 12.59352 2.04193 -48.11112 1.000 39.04240 46 ARG B O 1
ATOM 11211 N N . LEU B 1 55 ? 12.49623 2.57374 -50.28825 1.000 35.50234 47 LEU B N 1
ATOM 11212 C CA . LEU B 1 55 ? 13.86620 2.12904 -50.54674 1.000 37.08196 47 LEU B CA 1
ATOM 11213 C C . LEU B 1 55 ? 14.83191 3.31469 -50.47276 1.000 39.67928 47 LEU B C 1
ATOM 11214 O O . LEU B 1 55 ? 15.54142 3.64421 -51.41491 1.000 53.13670 47 LEU B O 1
ATOM 11230 N N . ASP B 1 56 ? 14.81096 3.98243 -49.31802 1.000 34.94111 48 ASP B N 1
ATOM 11231 C CA . ASP B 1 56 ? 15.53069 5.22933 -49.09618 1.000 40.52945 48 ASP B CA 1
ATOM 11232 C C . ASP B 1 56 ? 16.68706 5.06407 -48.11041 1.000 36.68549 48 ASP B C 1
ATOM 11233 O O . ASP B 1 56 ? 16.98637 5.97741 -47.33952 1.000 39.48253 48 ASP B O 1
ATOM 11242 N N . PHE B 1 57 ? 17.34906 3.90435 -48.14267 1.000 32.50894 49 PHE B N 1
ATOM 11243 C CA . PHE B 1 57 ? 18.47918 3.58054 -47.27365 1.000 28.54078 49 PHE B CA 1
ATOM 11244 C C . PHE B 1 57 ? 19.55509 2.90969 -48.12368 1.000 31.06231 49 PHE B C 1
ATOM 11245 O O . PHE B 1 57 ? 19.42887 2.81029 -49.35181 1.000 31.02452 49 PHE B O 1
ATOM 11262 N N . SER B 1 58 ? 20.63988 2.46506 -47.48737 1.000 26.94004 50 SER B N 1
ATOM 11263 C CA . SER B 1 58 ? 21.72693 1.83647 -48.22771 1.000 24.98788 50 SER B CA 1
ATOM 11264 C C . SER B 1 58 ? 22.16726 0.54056 -47.55287 1.000 28.02419 50 SER B C 1
ATOM 11265 O O . SER B 1 58 ? 21.79009 0.24317 -46.42149 1.000 29.18078 50 SER B O 1
ATOM 11273 N N . LEU B 1 59 ? 22.95742 -0.25454 -48.27822 1.000 28.02604 51 LEU B N 1
ATOM 11274 C CA . LEU B 1 59 ? 23.41829 -1.53525 -47.75284 1.000 24.74959 51 LEU B CA 1
ATOM 11275 C C . LEU B 1 59 ? 24.47198 -1.32952 -46.66199 1.000 28.74448 51 LEU B C 1
ATOM 11276 O O . LEU B 1 59 ? 25.19733 -0.33117 -46.65452 1.000 29.63635 51 LEU B O 1
ATOM 11292 N N . VAL B 1 60 ? 24.57141 -2.31138 -45.75767 1.000 28.12625 52 VAL B N 1
ATOM 11293 C CA . VAL B 1 60 ? 25.58934 -2.31797 -44.71035 1.000 25.33764 52 VAL B CA 1
ATOM 11294 C C . VAL B 1 60 ? 26.79242 -3.14091 -45.17869 1.000 27.66963 52 VAL B C 1
ATOM 11295 O O . VAL B 1 60 ? 27.67914 -3.45486 -44.37056 1.000 28.87351 52 VAL B O 1
ATOM 11308 N N . SER B 1 61 ? 26.83326 -3.47637 -46.48156 1.000 25.93664 53 SER B N 1
ATOM 11309 C CA . SER B 1 61 ? 27.82404 -4.37753 -47.06252 1.000 26.55839 53 SER B CA 1
ATOM 11310 C C . SER B 1 61 ? 28.35294 -3.81395 -48.37564 1.000 29.03274 53 SER B C 1
ATOM 11311 O O . SER B 1 61 ? 27.64008 -3.13267 -49.10920 1.000 26.48161 53 SER B O 1
ATOM 11319 N N . SER B 1 62 ? 29.62388 -4.10031 -48.65381 1.000 25.35497 54 SER B N 1
ATOM 11320 C CA . SER B 1 62 ? 30.32775 -3.52963 -49.78932 1.000 25.52310 54 SER B CA 1
ATOM 11321 C C . SER B 1 62 ? 29.90903 -4.15647 -51.13106 1.000 23.82554 54 SER B C 1
ATOM 11322 O O . SER B 1 62 ? 29.42829 -5.28920 -51.21300 1.000 27.42995 54 SER B O 1
ATOM 11330 N N . PHE B 1 63 ? 30.12357 -3.39192 -52.20157 1.000 25.27486 55 PHE B N 1
ATOM 11331 C CA . PHE B 1 63 ? 29.78297 -3.85300 -53.55472 1.000 24.90655 55 PHE B CA 1
ATOM 11332 C C . PHE B 1 63 ? 30.43888 -5.19240 -53.89021 1.000 26.56865 55 PHE B C 1
ATOM 11333 O O . PHE B 1 63 ? 29.77237 -6.09918 -54.41029 1.000 26.55723 55 PHE B O 1
ATOM 11350 N N . GLN B 1 64 ? 31.74250 -5.35034 -53.58068 1.000 25.41624 56 GLN B N 1
ATOM 11351 C CA . GLN B 1 64 ? 32.48615 -6.56812 -53.92619 1.000 25.08503 56 GLN B CA 1
ATOM 11352 C C . GLN B 1 64 ? 31.99431 -7.81414 -53.19876 1.000 27.18794 56 GLN B C 1
ATOM 11353 O O . GLN B 1 64 ? 32.30288 -8.9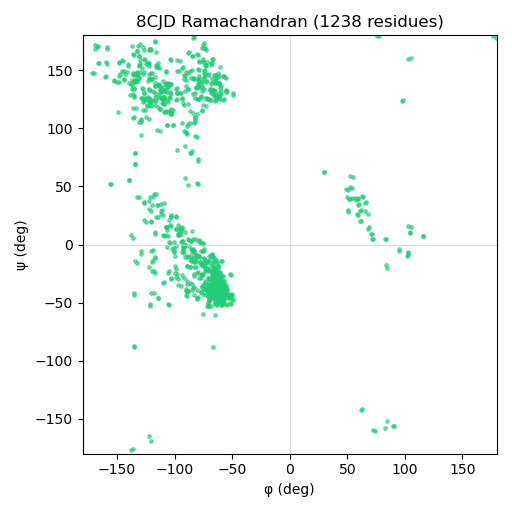2922 -53.63219 1.000 26.93192 56 GLN B O 1
ATOM 11367 N N . THR B 1 65 ? 31.29137 -7.65886 -52.06705 1.000 24.57926 57 THR B N 1
ATOM 11368 C CA . THR B 1 65 ? 30.76442 -8.78962 -51.32729 1.000 24.28808 57 THR B CA 1
ATOM 11369 C C . THR B 1 65 ? 29.25525 -8.92907 -51.46341 1.000 25.06837 57 THR B C 1
ATOM 11370 O O . THR B 1 65 ? 28.69163 -9.85252 -50.87129 1.000 26.01078 57 THR B O 1
ATOM 11381 N N . SER B 1 66 ? 28.59091 -8.01564 -52.18258 1.000 23.72795 58 SER B N 1
ATOM 11382 C CA . SER B 1 66 ? 27.13294 -7.94525 -52.18778 1.000 24.21785 58 SER B CA 1
ATOM 11383 C C . SER B 1 66 ? 26.48636 -8.14454 -53.54641 1.000 24.50806 58 SER B C 1
ATOM 11384 O O . SER B 1 66 ? 25.26644 -8.36355 -53.60160 1.000 26.42558 58 SER B O 1
ATOM 11392 N N . PHE B 1 67 ? 27.24949 -8.06458 -54.63567 1.000 24.09819 59 PHE B N 1
ATOM 11393 C CA . PHE B 1 67 ? 26.80237 -8.37299 -55.98797 1.000 25.35779 59 PHE B CA 1
ATOM 11394 C C . PHE B 1 67 ? 27.60786 -9.57168 -56.49150 1.000 25.68755 59 PHE B C 1
ATOM 11395 O O . PHE B 1 67 ? 28.72520 -9.82629 -56.03082 1.000 25.65750 59 PHE B O 1
ATOM 11412 N N . TYR B 1 68 ? 27.04309 -10.31674 -57.43114 1.000 24.58667 60 TYR B N 1
ATOM 11413 C CA . TYR B 1 68 ? 27.67223 -11.56384 -57.84220 1.000 25.35724 60 TYR B CA 1
ATOM 11414 C C . TYR B 1 68 ? 28.84663 -11.33131 -58.80862 1.000 25.64022 60 TYR B C 1
ATOM 11415 O O . TYR B 1 68 ? 28.94951 -10.30329 -59.48175 1.000 27.14844 60 TYR B O 1
ATOM 11433 N N . SER B 1 69 ? 29.73978 -12.32996 -58.86594 1.000 22.65405 61 SER B N 1
ATOM 11434 C CA . SER B 1 69 ? 30.92709 -12.24265 -59.71817 1.000 26.40104 61 SER B CA 1
ATOM 11435 C C . SER B 1 69 ? 30.59105 -11.83053 -61.15377 1.000 27.50887 61 SER B C 1
ATOM 11436 O O . SER B 1 69 ? 31.27466 -10.98195 -61.73544 1.000 26.92108 61 SER B O 1
ATOM 11444 N N . PHE B 1 70 ? 29.54958 -12.42012 -61.74352 1.000 24.33493 62 PHE B N 1
ATOM 11445 C CA . PHE B 1 70 ? 29.27401 -12.17958 -63.15728 1.000 26.97073 62 PHE B CA 1
ATOM 11446 C C . PHE B 1 70 ? 28.72725 -10.77238 -63.41840 1.000 25.14558 62 PHE B C 1
ATOM 11447 O O . PHE B 1 70 ? 28.69590 -10.35313 -64.59029 1.000 28.68793 62 PHE B O 1
ATOM 11464 N N . ASP B 1 71 ? 28.28150 -10.04921 -62.37516 1.000 29.28853 63 ASP B N 1
ATOM 11465 C CA . ASP B 1 71 ? 27.99683 -8.61308 -62.47315 1.000 27.60903 63 ASP B CA 1
ATOM 11466 C C . ASP B 1 71 ? 29.24214 -7.77336 -62.18395 1.000 26.81525 63 ASP B C 1
ATOM 11467 O O . ASP B 1 71 ? 29.50370 -6.78873 -62.88063 1.000 29.70705 63 ASP B O 1
ATOM 11476 N N . LEU B 1 72 ? 30.05028 -8.17596 -61.19917 1.000 26.64718 64 LEU B N 1
ATOM 11477 C CA . LEU B 1 72 ? 31.24966 -7.40858 -60.85850 1.000 27.18739 64 LEU B CA 1
ATOM 11478 C C . LEU B 1 72 ? 32.24932 -7.33164 -62.01173 1.000 28.10449 64 LEU B C 1
ATOM 11479 O O . LEU B 1 72 ? 32.91549 -6.30244 -62.17257 1.000 26.88114 64 LEU B O 1
ATOM 11495 N N . VAL B 1 73 ? 32.40057 -8.40845 -62.80466 1.000 27.43070 65 VAL B N 1
ATOM 11496 C CA . VAL B 1 73 ? 33.37482 -8.38161 -63.89410 1.000 28.32320 65 VAL B CA 1
ATOM 11497 C C . VAL B 1 73 ? 33.00860 -7.33533 -64.93805 1.000 30.26902 65 VAL B C 1
ATOM 11498 O O . VAL B 1 73 ? 33.86675 -6.92254 -65.72741 1.000 32.88703 65 VAL B O 1
ATOM 11511 N N . ARG B 1 74 ? 31.74629 -6.90901 -64.96929 1.000 27.39035 66 ARG B N 1
ATOM 11512 C CA . ARG B 1 74 ? 31.27074 -5.88448 -65.88886 1.000 32.26368 66 ARG B CA 1
ATOM 11513 C C . ARG B 1 74 ? 31.28208 -4.47876 -65.28628 1.000 30.90147 66 ARG B C 1
ATOM 11514 O O . ARG B 1 74 ? 31.58562 -3.50837 -65.99121 1.000 34.40690 66 ARG B O 1
ATOM 11535 N N . ASP B 1 75 ? 30.98124 -4.35039 -63.99804 1.000 30.39635 67 ASP B N 1
ATOM 11536 C CA . ASP B 1 75 ? 30.61700 -3.06246 -63.42625 1.000 30.78130 67 ASP B CA 1
ATOM 11537 C C . ASP B 1 75 ? 31.55971 -2.53928 -62.35583 1.000 29.61651 67 ASP B C 1
ATOM 11538 O O . ASP B 1 75 ? 31.42182 -1.36930 -61.97402 1.000 31.74555 67 ASP B O 1
ATOM 11547 N N . TYR B 1 76 ? 32.49720 -3.34722 -61.84737 1.000 30.61147 68 TYR B N 1
ATOM 11548 C CA . TYR B 1 76 ? 33.37463 -2.86219 -60.78721 1.000 29.05552 68 TYR B CA 1
ATOM 11549 C C . TYR B 1 76 ? 34.38475 -1.85702 -61.32703 1.000 29.08459 68 TYR B C 1
ATOM 11550 O O . TYR B 1 76 ? 35.15116 -2.16338 -62.24971 1.000 30.97583 68 TYR B O 1
ATOM 11568 N N . GLU B 1 77 ? 34.42319 -0.67045 -60.70447 1.000 30.02311 69 GLU B N 1
ATOM 11569 C CA . GLU B 1 77 ? 35.47861 0.30798 -60.94154 1.000 30.32653 69 GLU B CA 1
ATOM 11570 C C . GLU B 1 77 ? 36.07208 0.89419 -59.65979 1.000 30.35339 69 GLU B C 1
ATOM 11571 O O . GLU B 1 77 ? 37.15429 1.49458 -59.72810 1.000 35.81450 69 GLU B O 1
ATOM 11583 N N . LYS B 1 78 ? 35.41038 0.75155 -58.50990 1.000 32.02379 70 LYS B N 1
ATOM 11584 C CA . LYS B 1 78 ? 35.91397 1.26807 -57.24214 1.000 34.94820 70 LYS B CA 1
ATOM 11585 C C . LYS B 1 78 ? 35.11121 0.64375 -56.10823 1.000 30.68478 70 LYS B C 1
ATOM 11586 O O . LYS B 1 78 ? 33.96091 0.23913 -56.29040 1.000 30.42142 70 LYS B O 1
ATOM 11605 N N . ASP B 1 79 ? 35.71923 0.60865 -54.92377 1.000 32.37121 71 ASP B N 1
ATOM 11606 C CA . ASP B 1 79 ? 34.98853 0.18534 -53.73410 1.000 31.16001 71 ASP B CA 1
ATOM 11607 C C . ASP B 1 79 ? 33.87124 1.18103 -53.41381 1.000 29.62289 71 ASP B C 1
ATOM 11608 O O . ASP B 1 79 ? 34.07411 2.39898 -53.47129 1.000 30.84753 71 ASP B O 1
ATOM 11617 N N . TYR B 1 80 ? 32.70171 0.67121 -53.02238 1.000 27.79325 72 TYR B N 1
ATOM 11618 C CA . TYR B 1 80 ? 31.62654 1.53265 -52.52937 1.000 27.88475 72 TYR B CA 1
ATOM 11619 C C . TYR B 1 80 ? 30.51899 0.68623 -51.89903 1.000 27.81081 72 TYR B C 1
ATOM 11620 O O . TYR B 1 80 ? 30.50478 -0.54197 -52.01265 1.000 28.51011 72 TYR B O 1
ATOM 11638 N N . TYR B 1 81 ? 29.59675 1.37233 -51.19664 1.000 29.59694 73 TYR B N 1
ATOM 11639 C CA . TYR B 1 81 ? 28.44545 0.74941 -50.54393 1.000 27.15908 73 TYR B CA 1
ATOM 11640 C C . TYR B 1 81 ? 27.19551 1.01269 -51.37800 1.000 27.73571 73 TYR B C 1
ATOM 11641 O O . TYR B 1 81 ? 26.78500 2.17895 -51.49308 1.000 27.52806 73 TYR B O 1
ATOM 11659 N N . PRO B 1 82 ? 26.56791 -0.00445 -51.98835 1.000 28.05355 74 PRO B N 1
ATOM 11660 C CA . PRO B 1 82 ? 25.38335 0.25373 -52.82541 1.000 27.85305 74 PRO B CA 1
ATOM 11661 C C . PRO B 1 82 ? 24.18232 0.74139 -52.01717 1.000 27.98319 74 PRO B C 1
ATOM 11662 O O . PRO B 1 82 ? 24.07812 0.53490 -50.80300 1.000 28.97565 74 PRO B O 1
ATOM 11673 N N . THR B 1 83 ? 23.25993 1.38555 -52.73345 1.000 28.88568 75 THR B N 1
ATOM 11674 C CA . THR B 1 83 ? 21.98389 1.79023 -52.16953 1.000 29.10802 75 THR B CA 1
ATOM 11675 C C . THR B 1 83 ? 20.99325 0.62548 -52.22200 1.000 28.47449 75 THR B C 1
ATOM 11676 O O . THR B 1 83 ? 21.16640 -0.33440 -52.97397 1.000 28.22537 75 THR B O 1
ATOM 11687 N N . ALA B 1 84 ? 19.93161 0.73456 -51.41961 1.000 27.43799 76 ALA B N 1
ATOM 11688 C CA . ALA B 1 84 ? 18.86414 -0.25991 -51.46624 1.000 30.09675 76 ALA B CA 1
ATOM 11689 C C . ALA B 1 84 ? 18.19175 -0.27721 -52.83428 1.000 28.51802 76 ALA B C 1
ATOM 11690 O O . ALA B 1 84 ? 17.82260 -1.34336 -53.34695 1.000 27.88323 76 ALA B O 1
ATOM 11697 N N . LYS B 1 85 ? 18.02631 0.89067 -53.44387 1.000 28.61486 77 LYS B N 1
ATOM 11698 C CA . LYS B 1 85 ? 17.42590 0.94021 -54.77696 1.000 27.08312 77 LYS B CA 1
ATOM 11699 C C . LYS B 1 85 ? 18.27073 0.18148 -55.79435 1.000 31.17356 77 LYS B C 1
ATOM 11700 O O . LYS B 1 85 ? 17.73348 -0.54765 -56.63774 1.000 33.86962 77 LYS B O 1
ATOM 11719 N N . GLN B 1 86 ? 19.59236 0.34935 -55.74519 1.000 30.87081 78 GLN B N 1
ATOM 11720 C CA . GLN B 1 86 ? 20.46865 -0.37681 -56.66909 1.000 31.40023 78 GLN B CA 1
ATOM 11721 C C . GLN B 1 86 ? 20.38930 -1.88740 -56.46211 1.000 29.26946 78 GLN B C 1
ATOM 11722 O O . GLN B 1 86 ? 20.44001 -2.65992 -57.43297 1.000 31.20833 78 GLN B O 1
ATOM 11736 N N . PHE B 1 87 ? 20.32086 -2.32592 -55.19863 1.000 29.02672 79 PHE B N 1
ATOM 11737 C CA . PHE B 1 87 ? 20.22180 -3.75287 -54.86946 1.000 28.03409 79 PHE B CA 1
ATOM 11738 C C . PHE B 1 87 ? 18.94385 -4.35340 -55.44583 1.000 25.84161 79 PHE B C 1
ATOM 11739 O O . PHE B 1 87 ? 18.97094 -5.38089 -56.13997 1.000 26.85870 79 PHE B O 1
ATOM 11756 N N . TYR B 1 88 ? 17.82583 -3.68477 -55.21416 1.000 28.94217 80 TYR B N 1
ATOM 11757 C CA . TYR B 1 88 ? 16.54484 -4.15597 -55.72897 1.000 31.24908 80 TYR B CA 1
ATOM 11758 C C . TYR B 1 88 ? 16.51471 -4.13975 -57.25052 1.000 30.83172 80 TYR B C 1
ATOM 11759 O O . TYR B 1 88 ? 15.99040 -5.06433 -57.87574 1.000 33.75980 80 TYR B O 1
ATOM 11777 N N . GLU B 1 89 ? 17.06941 -3.10178 -57.87145 1.000 28.23842 81 GLU B N 1
ATOM 11778 C CA . GLU B 1 89 ? 17.05396 -3.05114 -59.33491 1.000 34.37181 81 GLU B CA 1
ATOM 11779 C C . GLU B 1 89 ? 17.83020 -4.21432 -59.94180 1.000 30.94119 81 GLU B C 1
ATOM 11780 O O . GLU B 1 89 ? 17.47324 -4.70006 -61.02831 1.000 29.85836 81 GLU B O 1
ATOM 11792 N N . MET B 1 90 ? 18.89061 -4.65726 -59.26624 1.000 29.44085 82 MET B N 1
ATOM 11793 C CA . MET B 1 90 ? 19.63507 -5.83754 -59.71494 1.000 30.54207 82 MET B CA 1
ATOM 11794 C C . MET B 1 90 ? 18.80920 -7.11199 -59.52837 1.000 31.17532 82 MET B C 1
ATOM 11795 O O . MET B 1 90 ? 18.81161 -7.98496 -60.40627 1.000 31.07613 82 MET B O 1
ATOM 11809 N N . HIS B 1 91 ? 18.04850 -7.21668 -58.43054 1.000 27.79576 83 HIS B N 1
ATOM 11810 C CA . HIS B 1 91 ? 17.10612 -8.32764 -58.30359 1.000 29.45630 83 HIS B CA 1
ATOM 11811 C C . HIS B 1 91 ? 16.13041 -8.34812 -59.46875 1.000 29.39969 83 HIS B C 1
ATOM 11812 O O . HIS B 1 91 ? 15.84065 -9.40428 -60.04186 1.000 32.88536 83 HIS B O 1
ATOM 11826 N N . GLU B 1 92 ? 15.58285 -7.17256 -59.81475 1.000 29.33854 84 GLU B N 1
ATOM 11827 C CA . GLU B 1 92 ? 14.57682 -7.08448 -60.86888 1.000 32.68140 84 GLU B CA 1
ATOM 11828 C C . GLU B 1 92 ? 15.18159 -7.37025 -62.24157 1.000 31.90365 84 GLU B C 1
ATOM 11829 O O . GLU B 1 92 ? 14.52507 -7.96598 -63.10158 1.000 32.82778 84 GLU B O 1
ATOM 11841 N N . ARG B 1 93 ? 16.42909 -6.95970 -62.46743 1.000 31.77586 85 ARG B N 1
ATOM 11842 C CA . ARG B 1 93 ? 17.06126 -7.24652 -63.75671 1.000 33.60662 85 ARG B CA 1
ATOM 11843 C C . ARG B 1 93 ? 17.18582 -8.75332 -63.99075 1.000 29.62645 85 ARG B C 1
ATOM 11844 O O . ARG B 1 93 ? 16.91041 -9.23884 -65.09462 1.000 30.54666 85 ARG B O 1
ATOM 11865 N N . TRP B 1 94 ? 17.60944 -9.50496 -62.96667 1.000 31.53469 86 TRP B N 1
ATOM 11866 C CA . TRP B 1 94 ? 17.75481 -10.94967 -63.11135 1.000 33.94898 86 TRP B CA 1
ATOM 11867 C C . TRP B 1 94 ? 16.40002 -11.65018 -63.12571 1.000 32.10134 86 TRP B C 1
ATOM 11868 O O . TRP B 1 94 ? 16.22813 -12.64617 -63.84179 1.000 34.63788 86 TRP B O 1
ATOM 11889 N N . ARG B 1 95 ? 15.42022 -11.14908 -62.37042 1.000 32.56399 87 ARG B N 1
ATOM 11890 C CA . ARG B 1 95 ? 14.07854 -11.71380 -62.48137 1.000 33.05313 87 ARG B CA 1
ATOM 11891 C C . ARG B 1 95 ? 13.56704 -11.61480 -63.91530 1.000 33.17473 87 ARG B C 1
ATOM 11892 O O . ARG B 1 95 ? 12.96743 -12.56270 -64.43465 1.000 34.91041 87 ARG B O 1
ATOM 11913 N N . SER B 1 96 ? 13.78989 -10.46946 -64.57335 1.000 32.64651 88 SER B N 1
ATOM 11914 C CA . SER B 1 96 ? 13.32310 -10.31711 -65.94307 1.000 37.24617 88 SER B CA 1
ATOM 11915 C C . SER B 1 96 ? 13.96186 -11.34158 -66.86452 1.000 36.54975 88 SER B C 1
ATOM 11916 O O . SER B 1 96 ? 13.32233 -11.78625 -67.82494 1.000 38.23454 88 SER B O 1
ATOM 11924 N N . VAL B 1 97 ? 15.21296 -11.72338 -66.58937 1.000 35.64365 89 VAL B N 1
ATOM 11925 C CA . VAL B 1 97 ? 15.89900 -12.70148 -67.42870 1.000 37.48115 89 VAL B CA 1
ATOM 11926 C C . VAL B 1 97 ? 15.24544 -14.07453 -67.30873 1.000 40.80485 89 VAL B C 1
ATOM 11927 O O . VAL B 1 97 ? 15.10253 -14.79517 -68.30791 1.000 42.39951 89 VAL B O 1
ATOM 11940 N N . TYR B 1 98 ? 14.83469 -14.45891 -66.09420 1.000 35.43589 90 TYR B N 1
ATOM 11941 C CA . TYR B 1 98 ? 14.38188 -15.81805 -65.81290 1.000 35.56208 90 TYR B CA 1
ATOM 11942 C C . TYR B 1 98 ? 12.86921 -15.93724 -65.60778 1.000 38.40945 90 TYR B C 1
ATOM 11943 O O . TYR B 1 98 ? 12.38710 -17.02355 -65.27057 1.000 40.50914 90 TYR B O 1
ATOM 11961 N N . GLU B 1 99 ? 12.10287 -14.87523 -65.85204 1.000 39.51033 91 GLU B N 1
ATOM 11962 C CA . GLU B 1 99 ? 10.67056 -14.92601 -65.55494 1.000 43.66948 91 GLU B CA 1
ATOM 11963 C C . GLU B 1 99 ? 9.96049 -16.02253 -66.34603 1.000 41.35686 91 GLU B C 1
ATOM 11964 O O . GLU B 1 99 ? 9.00575 -16.63036 -65.84284 1.000 43.77514 91 GLU B O 1
ATOM 11976 N N . GLU B 1 100 ? 10.40130 -16.29941 -67.57768 1.000 39.30850 92 GLU B N 1
ATOM 11977 C CA . GLU B 1 100 ? 9.75240 -17.35119 -68.35479 1.000 44.76386 92 GLU B CA 1
ATOM 11978 C C . GLU B 1 100 ? 9.89094 -18.71890 -67.69845 1.000 45.30788 92 GLU B C 1
ATOM 11979 O O . GLU B 1 100 ? 9.10501 -19.62464 -68.00372 1.000 45.56326 92 GLU B O 1
ATOM 11991 N N . LYS B 1 101 ? 10.84549 -18.87768 -66.78748 1.000 42.08863 93 LYS B N 1
ATOM 11992 C CA . LYS B 1 101 ? 11.06130 -20.12098 -66.06501 1.000 44.06481 93 LYS B CA 1
ATOM 11993 C C . LYS B 1 101 ? 10.32039 -20.17741 -64.73192 1.000 45.37369 93 LYS B C 1
ATOM 11994 O O . LYS B 1 101 ? 10.49936 -21.15342 -63.99765 1.000 41.04527 93 LYS B O 1
ATOM 12013 N N . ILE B 1 102 ? 9.52153 -19.15953 -64.39470 1.000 36.72277 94 ILE B N 1
ATOM 12014 C CA . ILE B 1 102 ? 8.89316 -19.03721 -63.07866 1.000 38.58613 94 ILE B CA 1
ATOM 12015 C C . ILE B 1 102 ? 7.39511 -19.28595 -63.20863 1.000 38.69184 94 ILE B C 1
ATOM 12016 O O . ILE B 1 102 ? 6.71141 -18.65198 -64.02535 1.000 43.39982 94 ILE B O 1
ATOM 12032 N N . ILE B 1 103 ? 6.89654 -20.23762 -62.42504 1.000 39.68034 95 ILE B N 1
ATOM 12033 C CA . ILE B 1 103 ? 5.46464 -20.42047 -62.21260 1.000 39.29693 95 ILE B CA 1
ATOM 12034 C C . ILE B 1 103 ? 5.09501 -19.64763 -60.96013 1.000 41.16043 95 ILE B C 1
ATOM 12035 O O . ILE B 1 103 ? 5.71333 -19.84680 -59.90854 1.000 41.46696 95 ILE B O 1
ATOM 12051 N N . ARG B 1 104 ? 4.10082 -18.76089 -61.06582 1.000 43.43560 96 ARG B N 1
ATOM 12052 C CA . ARG B 1 104 ? 3.69840 -17.89894 -59.95023 1.000 36.60180 96 ARG B CA 1
ATOM 12053 C C . ARG B 1 104 ? 2.64670 -18.62129 -59.10449 1.000 38.96455 96 ARG B C 1
ATOM 12054 O O . ARG B 1 104 ? 1.47312 -18.71746 -59.48591 1.000 43.05009 96 ARG B O 1
ATOM 12075 N N . ASP B 1 105 ? 3.07987 -19.13733 -57.94763 1.000 38.89942 97 ASP B N 1
ATOM 12076 C CA . ASP B 1 105 ? 2.24690 -19.94342 -57.05418 1.000 39.36124 97 ASP B CA 1
ATOM 12077 C C . ASP B 1 105 ? 2.98488 -20.07474 -55.71870 1.000 37.32950 97 ASP B C 1
ATOM 12078 O O . ASP B 1 105 ? 4.16570 -19.73298 -55.60938 1.000 37.08324 97 ASP B O 1
ATOM 12087 N N . PHE B 1 106 ? 2.28845 -20.60232 -54.70646 1.000 41.42021 98 PHE B N 1
ATOM 12088 C CA . PHE B 1 106 ? 2.80905 -20.67167 -53.34096 1.000 38.55065 98 PHE B CA 1
ATOM 12089 C C . PHE B 1 106 ? 2.85391 -22.12732 -52.88825 1.000 39.81346 98 PHE B C 1
ATOM 12090 O O . PHE B 1 106 ? 1.81736 -22.80167 -52.85559 1.000 40.84021 98 PHE B O 1
ATOM 12107 N N . VAL B 1 107 ? 4.05730 -22.61874 -52.56506 1.000 39.11394 99 VAL B N 1
ATOM 12108 C CA . VAL B 1 107 ? 4.20850 -24.00586 -52.13287 1.000 40.61872 99 VAL B CA 1
ATOM 12109 C C . VAL B 1 107 ? 3.74533 -24.13638 -50.68755 1.000 36.43645 99 VAL B C 1
ATOM 12110 O O . VAL B 1 107 ? 4.22555 -23.41353 -49.80307 1.000 36.85930 99 VAL B O 1
ATOM 12123 N N . THR B 1 108 ? 2.83001 -25.08881 -50.44840 1.000 37.59900 100 THR B N 1
ATOM 12124 C CA . THR B 1 108 ? 2.23088 -25.31155 -49.13608 1.000 42.36753 100 THR B CA 1
ATOM 12125 C C . THR B 1 108 ? 2.75735 -26.54836 -48.41979 1.000 47.12467 100 THR B C 1
ATOM 12126 O O . THR B 1 108 ? 2.70582 -26.59614 -47.18616 1.000 48.97434 100 THR B O 1
ATOM 12137 N N . LYS B 1 109 ? 3.27313 -27.53447 -49.15008 1.000 39.12811 101 LYS B N 1
ATOM 12138 C CA . LYS B 1 109 ? 3.71777 -28.77889 -48.54176 1.000 37.89286 101 LYS B CA 1
ATOM 12139 C C . LYS B 1 109 ? 4.68579 -29.47908 -49.48870 1.000 43.41490 101 LYS B C 1
ATOM 12140 O O . LYS B 1 109 ? 4.54911 -29.39586 -50.71568 1.000 43.47559 101 LYS B O 1
ATOM 12159 N N . ILE B 1 110 ? 5.67911 -30.14987 -48.90094 1.000 39.14900 102 ILE B N 1
ATOM 12160 C CA . ILE B 1 110 ? 6.59173 -31.02907 -49.62874 1.000 37.40725 102 ILE B CA 1
ATOM 12161 C C . ILE B 1 110 ? 6.57904 -32.39367 -48.94724 1.000 40.10403 102 ILE B C 1
ATOM 12162 O O . ILE B 1 110 ? 6.82400 -32.48775 -47.73699 1.000 39.58888 102 ILE B O 1
ATOM 12178 N N . GLU B 1 111 ? 6.25846 -33.44343 -49.70511 1.000 38.82473 103 GLU B N 1
ATOM 12179 C CA . GLU B 1 111 ? 6.35937 -34.82138 -49.22808 1.000 39.69543 103 GLU B CA 1
ATOM 12180 C C . GLU B 1 111 ? 7.61159 -35.42493 -49.84976 1.000 43.74716 103 GLU B C 1
ATOM 12181 O O . GLU B 1 111 ? 7.70162 -35.52880 -51.07498 1.000 43.64605 103 GLU B O 1
ATOM 12193 N N . ASN B 1 112 ? 8.57602 -35.79397 -49.01269 1.000 38.82207 104 ASN B N 1
ATOM 12194 C CA . ASN B 1 112 ? 9.89562 -36.22369 -49.45826 1.000 38.20554 104 ASN B CA 1
ATOM 12195 C C . ASN B 1 112 ? 9.98742 -37.74078 -49.35731 1.000 39.70829 104 ASN B C 1
ATOM 12196 O O . ASN B 1 112 ? 9.67430 -38.32548 -48.31133 1.000 42.98091 104 ASN B O 1
ATOM 12207 N N . PHE B 1 113 ? 10.41724 -38.37119 -50.44769 1.000 41.66640 105 PHE B N 1
ATOM 12208 C CA . PHE B 1 113 ? 10.55618 -39.81904 -50.52252 1.000 43.40683 105 PHE B CA 1
ATOM 12209 C C . PHE B 1 113 ? 12.01050 -40.17433 -50.82883 1.000 51.34525 105 PHE B C 1
ATOM 12210 O O . PHE B 1 113 ? 12.89763 -39.31796 -50.81290 1.000 50.20078 105 PHE B O 1
ATOM 12227 N N . LYS B 1 114 ? 12.24756 -41.44698 -51.15027 1.000 51.39401 106 LYS B N 1
ATOM 12228 C CA . LYS B 1 114 ? 13.62176 -41.93504 -51.23589 1.000 50.97762 106 LYS B CA 1
ATOM 12229 C C . LYS B 1 114 ? 14.40147 -41.24105 -52.34710 1.000 50.26920 106 LYS B C 1
ATOM 12230 O O . LYS B 1 114 ? 15.58333 -40.92229 -52.17108 1.000 54.25692 106 LYS B O 1
ATOM 12249 N N . ASP B 1 115 ? 13.75452 -40.95751 -53.48205 1.000 65.35837 107 ASP B N 1
ATOM 12250 C CA . ASP B 1 115 ? 14.47392 -40.40083 -54.62226 1.000 74.52767 107 ASP B CA 1
ATOM 12251 C C . ASP B 1 115 ? 13.75088 -39.24578 -55.30796 1.000 76.79781 107 ASP B C 1
ATOM 12252 O O . ASP B 1 115 ? 14.23301 -38.77066 -56.34556 1.000 70.50356 107 ASP B O 1
ATOM 12261 N N . TYR B 1 116 ? 12.62940 -38.76728 -54.76859 1.000 54.94279 108 TYR B N 1
ATOM 12262 C CA . TYR B 1 116 ? 11.91375 -37.64908 -55.36808 1.000 55.07770 108 TYR B CA 1
ATOM 12263 C C . TYR B 1 116 ? 11.03615 -37.00224 -54.30499 1.000 50.81040 108 TYR B C 1
ATOM 12264 O O . TYR B 1 116 ? 10.81777 -37.56557 -53.22749 1.000 45.14637 108 TYR B O 1
ATOM 12282 N N . SER B 1 117 ? 10.48069 -35.83786 -54.64869 1.000 40.50832 109 SER B N 1
ATOM 12283 C CA . SER B 1 117 ? 9.56179 -35.13621 -53.75914 1.000 39.96510 109 SER B CA 1
ATOM 12284 C C . SER B 1 117 ? 8.29727 -34.74980 -54.51570 1.000 43.49630 109 SER B C 1
ATOM 12285 O O . SER B 1 117 ? 8.32628 -34.49356 -55.72451 1.000 44.14219 109 SER B O 1
ATOM 12293 N N . LEU B 1 118 ? 7.18488 -34.73095 -53.78303 1.000 38.66370 110 LEU B N 1
ATOM 12294 C CA . LEU B 1 118 ? 5.88757 -34.27323 -54.27444 1.000 40.32613 110 LEU B CA 1
ATOM 12295 C C . LEU B 1 118 ? 5.58355 -32.91147 -53.66506 1.000 43.12000 110 LEU B C 1
ATOM 12296 O O . LEU B 1 118 ? 5.52499 -32.77299 -52.43489 1.000 42.35555 110 LEU B O 1
ATOM 12312 N N . ILE B 1 119 ? 5.36055 -31.92177 -54.52416 1.000 42.59988 111 ILE B N 1
ATOM 12313 C CA . ILE B 1 119 ? 5.18403 -30.53068 -54.12418 1.000 43.18603 111 ILE B CA 1
ATOM 12314 C C . ILE B 1 119 ? 3.72595 -30.13369 -54.31696 1.000 41.27066 111 ILE B C 1
ATOM 12315 O O . ILE B 1 119 ? 3.17628 -30.27548 -55.41451 1.000 49.74574 111 ILE B O 1
ATOM 12331 N N . SER B 1 120 ? 3.11663 -29.60022 -53.26652 1.000 38.91694 112 SER B N 1
ATOM 12332 C CA . SER B 1 120 ? 1.73813 -29.13795 -53.29722 1.000 40.27169 112 SER B CA 1
ATOM 12333 C C . SER B 1 120 ? 1.70509 -27.61542 -53.28522 1.000 40.97628 112 SER B C 1
ATOM 12334 O O . SER B 1 120 ? 2.56719 -26.97071 -52.68614 1.000 39.70504 112 SER B O 1
ATOM 12342 N N . THR B 1 121 ? 0.68495 -27.03786 -53.91761 1.000 44.66723 113 THR B N 1
ATOM 12343 C CA . THR B 1 121 ? 0.59475 -25.59086 -54.02739 1.000 43.19987 113 THR B CA 1
ATOM 12344 C C . THR B 1 121 ? -0.78160 -25.08847 -53.61384 1.000 43.65093 113 THR B C 1
ATOM 12345 O O . THR B 1 121 ? -1.77322 -25.83420 -53.57182 1.000 52.19066 113 THR B O 1
ATOM 12356 N N . ARG B 1 122 ? -0.82454 -23.78359 -53.33695 1.000 46.06452 114 ARG B N 1
ATOM 12357 C CA . ARG B 1 122 ? -2.05835 -23.12653 -52.93149 1.000 42.46251 114 ARG B CA 1
ATOM 12358 C C . ARG B 1 122 ? -3.11227 -23.18480 -54.02810 1.000 49.77337 114 ARG B C 1
ATOM 12359 O O . ARG B 1 122 ? -4.31390 -23.22654 -53.73242 1.000 54.51600 114 ARG B O 1
ATOM 12380 N N . SER B 1 123 ? -2.69222 -23.19796 -55.29473 1.000 48.98937 115 SER B N 1
ATOM 12381 C CA . SER B 1 123 ? -3.63577 -23.28710 -56.39866 1.000 49.76721 115 SER B CA 1
ATOM 12382 C C . SER B 1 123 ? -4.21160 -24.68763 -56.56522 1.000 55.14108 115 SER B C 1
ATOM 12383 O O . SER B 1 123 ? -5.22410 -24.84952 -57.25381 1.000 59.59178 115 SER B O 1
ATOM 12391 N N . GLY B 1 124 ? -3.58220 -25.70254 -55.97140 1.000 55.11025 116 GLY B N 1
ATOM 12392 C CA . GLY B 1 124 ? -4.03007 -27.07351 -56.07910 1.000 55.08831 116 GLY B CA 1
ATOM 12393 C C . GLY B 1 124 ? -3.24435 -27.93337 -57.04487 1.000 61.30837 116 GLY B C 1
ATOM 12394 O O . GLY B 1 124 ? -3.45950 -29.15396 -57.07961 1.000 65.03490 116 GLY B O 1
ATOM 12398 N N . LYS B 1 125 ? -2.35817 -27.34383 -57.84097 1.000 57.29425 117 LYS B N 1
ATOM 12399 C CA . LYS B 1 125 ? -1.52244 -28.12475 -58.73972 1.000 61.20988 117 LYS B CA 1
ATOM 12400 C C . LYS B 1 125 ? -0.37644 -28.75011 -57.95429 1.000 51.71038 117 LYS B C 1
ATOM 12401 O O . LYS B 1 125 ? 0.10286 -28.17794 -56.97412 1.000 54.91682 117 LYS B O 1
ATOM 12420 N N . THR B 1 126 ? 0.01045 -29.95934 -58.34772 1.000 55.80111 118 THR B N 1
ATOM 12421 C CA . THR B 1 126 ? 1.12201 -30.66657 -57.73169 1.000 47.35799 118 THR B CA 1
ATOM 12422 C C . THR B 1 126 ? 2.23653 -30.84540 -58.75372 1.000 51.77858 118 THR B C 1
ATOM 12423 O O . THR B 1 126 ? 1.99721 -30.86886 -59.96866 1.000 52.06247 118 THR B O 1
ATOM 12434 N N . TYR B 1 127 ? 3.45838 -30.96016 -58.24337 1.000 45.20482 119 TYR B N 1
ATOM 12435 C CA . TYR B 1 127 ? 4.65634 -31.12177 -59.05268 1.000 44.99822 119 TYR B CA 1
ATOM 12436 C C . TYR B 1 127 ? 5.52394 -32.20076 -58.42313 1.000 44.75840 119 TYR B C 1
ATOM 12437 O O . TYR B 1 127 ? 5.56073 -32.35136 -57.19968 1.000 49.47433 119 TYR B O 1
ATOM 12455 N N . GLU B 1 128 ? 6.21571 -32.95747 -59.26407 1.000 43.38955 120 GLU B N 1
ATOM 12456 C CA . GLU B 1 128 ? 7.18981 -33.93950 -58.81069 1.000 40.24573 120 GLU B CA 1
ATOM 12457 C C . GLU B 1 128 ? 8.57580 -33.54540 -59.31628 1.000 43.39705 120 GLU B C 1
ATOM 12458 O O . GLU B 1 128 ? 8.72750 -33.13454 -60.47474 1.000 42.08406 120 GLU B O 1
ATOM 12470 N N . ALA B 1 129 ? 9.58712 -33.69726 -58.46071 1.000 40.28753 121 ALA B N 1
ATOM 12471 C CA . ALA B 1 129 ? 10.95690 -33.37383 -58.84557 1.000 42.01967 121 ALA B CA 1
ATOM 12472 C C . ALA B 1 129 ? 11.94681 -34.29851 -58.14694 1.000 38.42758 121 ALA B C 1
ATOM 12473 O O . ALA B 1 129 ? 11.75172 -34.70427 -56.99832 1.000 40.27593 121 ALA B O 1
ATOM 12480 N N . LYS B 1 130 ? 13.03905 -34.60453 -58.84265 1.000 36.40241 122 LYS B N 1
ATOM 12481 C CA . LYS B 1 130 ? 14.08859 -35.40816 -58.22609 1.000 35.12002 122 LYS B CA 1
ATOM 12482 C C . LYS B 1 130 ? 14.83030 -34.61255 -57.15775 1.000 32.72433 122 LYS B C 1
ATOM 12483 O O . LYS B 1 130 ? 14.99405 -35.07395 -56.02269 1.000 36.62074 122 LYS B O 1
ATOM 12502 N N . HIS B 1 131 ? 15.28036 -33.41081 -57.50620 1.000 36.26312 123 HIS B N 1
ATOM 12503 C CA . HIS B 1 131 ? 15.98543 -32.52897 -56.58957 1.000 36.51268 123 HIS B CA 1
ATOM 12504 C C . HIS B 1 131 ? 15.14145 -31.28782 -56.32846 1.000 30.05158 123 HIS B C 1
ATOM 12505 O O . HIS B 1 131 ? 14.56630 -30.71344 -57.25510 1.000 33.62676 123 HIS B O 1
ATOM 12519 N N . VAL B 1 132 ? 15.08374 -30.86027 -55.07313 1.000 30.80855 124 VAL B N 1
ATOM 12520 C CA . VAL B 1 132 ? 14.32032 -29.68062 -54.68712 1.000 31.66237 124 VAL B CA 1
ATOM 12521 C C . VAL B 1 132 ? 15.23400 -28.73201 -53.92523 1.000 30.43004 124 VAL B C 1
ATOM 12522 O O . VAL B 1 132 ? 15.89428 -29.13942 -52.95949 1.000 32.53952 124 VAL B O 1
ATOM 12535 N N . VAL B 1 133 ? 15.23712 -27.46050 -54.33045 1.000 29.84489 125 VAL B N 1
ATOM 12536 C CA . VAL B 1 133 ? 16.01903 -26.41209 -53.68352 1.000 27.04224 125 VAL B CA 1
ATOM 12537 C C . VAL B 1 133 ? 15.04554 -25.40795 -53.06897 1.000 28.37640 125 VAL B C 1
ATOM 12538 O O . VAL B 1 133 ? 14.14084 -24.91583 -53.75501 1.000 33.34555 125 VAL B O 1
ATOM 12551 N N . LEU B 1 134 ? 15.21333 -25.11706 -51.77836 1.000 26.46695 126 LEU B N 1
ATOM 12552 C CA . LEU B 1 134 ? 14.46263 -24.06743 -51.09974 1.000 27.84086 126 LEU B CA 1
ATOM 12553 C C . LEU B 1 134 ? 15.30354 -22.79951 -51.01545 1.000 28.32433 126 LEU B C 1
ATOM 12554 O O . LEU B 1 134 ? 16.40572 -22.81900 -50.45173 1.000 27.88226 126 LEU B O 1
ATOM 12570 N N . ALA B 1 135 ? 14.76106 -21.68848 -51.53509 1.000 27.35066 127 ALA B N 1
ATOM 12571 C CA . ALA B 1 135 ? 15.43914 -20.39019 -51.52781 1.000 30.07449 127 ALA B CA 1
ATOM 12572 C C . ALA B 1 135 ? 14.39539 -19.31201 -51.20205 1.000 33.03193 127 ALA B C 1
ATOM 12573 O O . ALA B 1 135 ? 14.20128 -18.32972 -51.91663 1.000 28.79742 127 ALA B O 1
ATOM 12580 N N . THR B 1 136 ? 13.71306 -19.49956 -50.07196 1.000 29.48809 128 THR B N 1
ATOM 12581 C CA . THR B 1 136 ? 12.52540 -18.72901 -49.70787 1.000 31.95550 128 THR B CA 1
ATOM 12582 C C . THR B 1 136 ? 12.77631 -17.60903 -48.69930 1.000 33.27043 128 THR B C 1
ATOM 12583 O O . THR B 1 136 ? 11.83578 -16.87067 -48.38372 1.000 30.88712 128 THR B O 1
ATOM 12594 N N . GLY B 1 137 ? 13.99995 -17.45136 -48.18591 1.000 28.34271 129 GLY B N 1
ATOM 12595 C CA . GLY B 1 137 ? 14.27953 -16.35780 -47.26765 1.000 30.58722 129 GLY B CA 1
ATOM 12596 C C . GLY B 1 137 ? 13.69093 -16.55730 -45.86711 1.000 30.58427 129 GLY B C 1
ATOM 12597 O O . GLY B 1 137 ? 13.32684 -17.65752 -45.45184 1.000 30.49787 129 GLY B O 1
ATOM 12601 N N . PHE B 1 138 ? 13.57099 -15.43468 -45.15634 1.000 30.07551 130 PHE B N 1
ATOM 12602 C CA . PHE B 1 138 ? 13.20521 -15.39364 -43.74361 1.000 33.41522 130 PHE B CA 1
ATOM 12603 C C . PHE B 1 138 ? 12.01438 -14.46607 -43.52205 1.000 37.45482 130 PHE B C 1
ATOM 12604 O O . PHE B 1 138 ? 11.86089 -13.45534 -44.21484 1.000 34.90635 130 PHE B O 1
ATOM 12621 N N . ASP B 1 139 ? 11.18409 -14.79640 -42.52723 1.000 35.77305 131 ASP B N 1
ATOM 12622 C CA . ASP B 1 139 ? 10.22924 -13.83691 -41.96289 1.000 32.58375 131 ASP B CA 1
ATOM 12623 C C . ASP B 1 139 ? 10.90723 -13.06844 -40.83043 1.000 36.57281 131 ASP B C 1
ATOM 12624 O O . ASP B 1 139 ? 11.57285 -13.67889 -39.98416 1.000 37.24177 131 ASP B O 1
ATOM 12633 N N . ARG B 1 140 ? 10.74573 -11.73721 -40.80915 1.000 38.37340 132 ARG B N 1
ATOM 12634 C CA . ARG B 1 140 ? 11.33405 -10.89998 -39.75649 1.000 37.28833 132 ARG B CA 1
ATOM 12635 C C . ARG B 1 140 ? 10.30808 -9.88229 -39.27498 1.000 43.26989 132 ARG B C 1
ATOM 12636 O O . ARG B 1 140 ? 9.74638 -9.13455 -40.07797 1.000 44.16663 132 ARG B O 1
ATOM 12657 N N . LEU B 1 141 ? 10.07937 -9.84596 -37.96108 1.000 44.85523 133 LEU B N 1
ATOM 12658 C CA . LEU B 1 141 ? 9.08350 -8.93135 -37.41044 1.000 47.79994 133 LEU B CA 1
ATOM 12659 C C . LEU B 1 141 ? 9.46305 -7.48460 -37.66944 1.000 45.07074 133 LEU B C 1
ATOM 12660 O O . LEU B 1 141 ? 8.59474 -6.63695 -37.91177 1.000 53.07054 133 LEU B O 1
ATOM 12676 N N . MET B 1 142 ? 10.75605 -7.17624 -37.60222 1.000 40.84088 134 MET B N 1
ATOM 12677 C CA . MET B 1 142 ? 11.18123 -5.80016 -37.79289 1.000 48.95306 134 MET B CA 1
ATOM 12678 C C . MET B 1 142 ? 10.80762 -5.27533 -39.17656 1.000 48.62989 134 MET B C 1
ATOM 12679 O O . MET B 1 142 ? 10.66177 -4.05973 -39.34865 1.000 47.97311 134 MET B O 1
ATOM 12693 N N . ASN B 1 143 ? 10.62623 -6.16121 -40.16132 1.000 45.39360 135 ASN B N 1
ATOM 12694 C CA . ASN B 1 143 ? 10.31377 -5.71283 -41.51803 1.000 41.30918 135 ASN B CA 1
ATOM 12695 C C . ASN B 1 143 ? 9.00428 -4.94364 -41.56613 1.000 54.73023 135 ASN B C 1
ATOM 12696 O O . ASN B 1 143 ? 8.91908 -3.88103 -42.19230 1.000 45.99898 135 ASN B O 1
ATOM 12707 N N . THR B 1 144 ? 7.95605 -5.49223 -40.95085 1.000 64.63443 136 THR B N 1
ATOM 12708 C CA . THR B 1 144 ? 6.66514 -4.81579 -40.97415 1.000 70.10205 136 THR B CA 1
ATOM 12709 C C . THR B 1 144 ? 6.77080 -3.44409 -40.32872 1.000 57.85860 136 THR B C 1
ATOM 12710 O O . THR B 1 144 ? 6.15429 -2.47854 -40.79663 1.000 51.50508 136 THR B O 1
ATOM 12721 N N . PHE B 1 145 ? 7.56486 -3.33781 -39.26150 1.000 53.86699 137 PHE B N 1
ATOM 12722 C CA . PHE B 1 145 ? 7.72690 -2.06313 -38.57250 1.000 48.20106 137 PHE B CA 1
ATOM 12723 C C . PHE B 1 145 ? 8.39697 -1.02237 -39.47211 1.000 58.44930 137 PHE B C 1
ATOM 12724 O O . PHE B 1 145 ? 7.97723 0.14345 -39.51572 1.000 46.33451 137 PHE B O 1
ATOM 12741 N N . LEU B 1 146 ? 9.47195 -1.41283 -40.16876 1.000 38.24791 138 LEU B N 1
ATOM 12742 C CA . LEU B 1 146 ? 10.08478 -0.51684 -41.14283 1.000 37.27004 138 LEU B CA 1
ATOM 12743 C C . LEU B 1 146 ? 9.09760 -0.13319 -42.24368 1.000 40.04797 138 LEU B C 1
ATOM 12744 O O . LEU B 1 146 ? 9.16732 0.97610 -42.78661 1.000 43.34664 138 LEU B O 1
ATOM 12760 N N . SER B 1 147 ? 8.19986 -1.05003 -42.61930 1.000 41.11676 139 SER B N 1
ATOM 12761 C CA . SER B 1 147 ? 7.29805 -0.78624 -43.73166 1.000 46.32083 139 SER B CA 1
ATOM 12762 C C . SER B 1 147 ? 6.17150 0.17084 -43.37678 1.000 46.45055 139 SER B C 1
ATOM 12763 O O . SER B 1 147 ? 5.54152 0.72159 -44.28810 1.000 47.39061 139 SER B O 1
ATOM 12771 N N . ASN B 1 148 ? 5.88769 0.36249 -42.08632 1.000 36.03353 140 ASN B N 1
ATOM 12772 C CA . ASN B 1 148 ? 4.78353 1.21927 -41.65179 1.000 42.77122 140 ASN B CA 1
ATOM 12773 C C . ASN B 1 148 ? 5.26178 2.41649 -40.83943 1.000 41.56973 140 ASN B C 1
ATOM 12774 O O . ASN B 1 148 ? 4.43670 3.12354 -40.25311 1.000 40.90900 140 ASN B O 1
ATOM 12785 N N . PHE B 1 149 ? 6.56592 2.66555 -40.79875 1.000 38.59086 141 PHE B N 1
ATOM 12786 C CA . PHE B 1 149 ? 7.12100 3.72079 -39.95910 1.000 39.85565 141 PHE B CA 1
ATOM 12787 C C . PHE B 1 149 ? 6.73255 5.11491 -40.47051 1.000 42.65445 141 PHE B C 1
ATOM 12788 O O . PHE B 1 149 ? 6.85367 5.39943 -41.66263 1.000 34.28982 141 PHE B O 1
ATOM 12805 N N . ASP B 1 150 ? 6.26882 5.99507 -39.57224 1.000 36.72855 142 ASP B N 1
ATOM 12806 C CA . ASP B 1 150 ? 6.02301 7.40006 -39.91509 1.000 39.16559 142 ASP B CA 1
ATOM 12807 C C . ASP B 1 150 ? 7.27177 8.19513 -39.55553 1.000 40.11555 142 ASP B C 1
ATOM 12808 O O . ASP B 1 150 ? 7.51660 8.48229 -38.37417 1.000 36.22537 142 ASP B O 1
ATOM 12817 N N . ASN B 1 151 ? 8.04225 8.57623 -40.56807 1.000 38.24714 143 ASN B N 1
ATOM 12818 C CA . ASN B 1 151 ? 9.31893 9.22796 -40.32449 1.000 49.89951 143 ASN B CA 1
ATOM 12819 C C . ASN B 1 151 ? 9.20042 10.73512 -40.11327 1.000 42.07972 143 ASN B C 1
ATOM 12820 O O . ASN B 1 151 ? 10.23400 11.41252 -40.07743 1.000 41.85333 143 ASN B O 1
ATOM 12831 N N . HIS B 1 152 ? 7.99087 11.27869 -39.92489 1.000 33.90147 144 HIS B N 1
ATOM 12832 C CA . HIS B 1 152 ? 7.85075 12.66839 -39.50984 1.000 31.23154 144 HIS B CA 1
ATOM 12833 C C . HIS B 1 152 ? 7.74659 12.82876 -37.98834 1.000 32.36484 144 HIS B C 1
ATOM 12834 O O . HIS B 1 152 ? 7.61300 13.96241 -37.50611 1.000 32.38763 144 HIS B O 1
ATOM 12848 N N . VAL B 1 153 ? 7.76831 11.73219 -37.22630 1.000 34.30420 145 VAL B N 1
ATOM 12849 C CA . VAL B 1 153 ? 7.62107 11.83279 -35.77604 1.000 36.23876 145 VAL B CA 1
ATOM 12850 C C . VAL B 1 153 ? 8.76971 12.65671 -35.19992 1.000 32.36795 145 VAL B C 1
ATOM 12851 O O . VAL B 1 153 ? 9.92738 12.51366 -35.61446 1.000 31.92901 145 VAL B O 1
ATOM 12864 N N . SER B 1 154 ? 8.44751 13.53625 -34.24016 1.000 31.02512 146 SER B N 1
ATOM 12865 C CA . SER B 1 154 ? 9.40413 14.51717 -33.73004 1.000 30.05149 146 SER B CA 1
ATOM 12866 C C . SER B 1 154 ? 9.24780 14.75761 -32.22959 1.000 28.92859 146 SER B C 1
ATOM 12867 O O . SER B 1 154 ? 8.13956 14.72666 -31.68841 1.000 32.29771 146 SER B O 1
ATOM 12875 N N . ASN B 1 155 ? 10.38244 15.03169 -31.56824 1.000 29.22296 147 ASN B N 1
ATOM 12876 C CA . ASN B 1 155 ? 10.43447 15.48269 -30.16410 1.000 31.55752 147 ASN B CA 1
ATOM 12877 C C . ASN B 1 155 ? 9.79406 14.48287 -29.20484 1.000 33.55487 147 ASN B C 1
ATOM 12878 O O . ASN B 1 155 ? 9.11527 14.86769 -28.24591 1.000 35.83574 147 ASN B O 1
ATOM 12889 N N . LYS B 1 156 ? 10.03048 13.19511 -29.44846 1.000 28.62767 148 LYS B N 1
ATOM 12890 C CA . LYS B 1 156 ? 9.50262 12.09609 -28.65640 1.000 30.79275 148 LYS B CA 1
ATOM 12891 C C . LYS B 1 156 ? 10.65427 11.25835 -28.08942 1.000 31.87027 148 LYS B C 1
ATOM 12892 O O . LYS B 1 156 ? 11.81892 11.42034 -28.47529 1.000 32.82524 148 LYS B O 1
ATOM 12911 N N . THR B 1 157 ? 10.31359 10.36698 -27.15367 1.000 26.98646 149 THR B N 1
ATOM 12912 C CA . THR B 1 157 ? 11.25043 9.40908 -26.56962 1.000 24.41814 149 THR B CA 1
ATOM 12913 C C . THR B 1 157 ? 10.86927 8.00072 -27.01019 1.000 31.52682 149 THR B C 1
ATOM 12914 O O . THR B 1 157 ? 9.68869 7.62258 -26.95580 1.000 28.88724 149 THR B O 1
ATOM 12925 N N . PHE B 1 158 ? 11.86580 7.22353 -27.42476 1.000 26.69039 150 PHE B N 1
ATOM 12926 C CA . PHE B 1 158 ? 11.68117 5.83865 -27.84973 1.000 27.03117 150 PHE B CA 1
ATOM 12927 C C . PHE B 1 158 ? 12.49867 4.91585 -26.95686 1.000 27.83462 150 PHE B C 1
ATOM 12928 O O . PHE B 1 158 ? 13.61676 5.26309 -26.56856 1.000 28.52540 150 PHE B O 1
ATOM 12945 N N . VAL B 1 159 ? 11.94492 3.74342 -26.64673 1.000 28.27518 151 VAL B N 1
ATOM 12946 C CA . VAL B 1 159 ? 12.64059 2.71660 -25.86301 1.000 27.20630 151 VAL B CA 1
ATOM 12947 C C . VAL B 1 159 ? 12.80645 1.48164 -26.74383 1.000 26.65531 151 VAL B C 1
ATOM 12948 O O . VAL B 1 159 ? 11.81466 0.94289 -27.24941 1.000 27.72231 151 VAL B O 1
ATOM 12961 N N . PHE B 1 160 ? 14.05363 1.03125 -26.91128 1.000 26.88280 152 PHE B N 1
ATOM 12962 C CA . PHE B 1 160 ? 14.39271 -0.16573 -27.67391 1.000 27.15604 152 PHE B CA 1
ATOM 12963 C C . PHE B 1 160 ? 14.90187 -1.25408 -26.74029 1.000 31.44134 152 PHE B C 1
ATOM 12964 O O . PHE B 1 160 ? 15.80719 -1.00481 -25.93153 1.000 30.03892 152 PHE B O 1
ATOM 12981 N N . ASP B 1 161 ? 14.35526 -2.46346 -26.88046 1.000 30.73494 153 ASP B N 1
ATOM 12982 C CA . ASP B 1 161 ? 14.82746 -3.61988 -26.12219 1.000 34.01278 153 ASP B CA 1
ATOM 12983 C C . ASP B 1 161 ? 15.78153 -4.49061 -26.93420 1.000 45.81417 153 ASP B C 1
ATOM 12984 O O . ASP B 1 161 ? 16.31997 -5.46371 -26.40360 1.000 44.97242 153 ASP B O 1
ATOM 12993 N N . THR B 1 162 ? 16.04379 -4.13248 -28.18659 1.000 34.49793 154 THR B N 1
ATOM 12994 C CA . THR B 1 162 ? 16.96049 -4.87836 -29.02871 1.000 38.12088 154 THR B CA 1
ATOM 12995 C C . THR B 1 162 ? 17.78267 -3.89594 -29.84076 1.000 39.26395 154 THR B C 1
ATOM 12996 O O . THR B 1 162 ? 17.37435 -2.76160 -30.08548 1.000 36.64812 154 THR B O 1
ATOM 13007 N N . MET B 1 163 ? 18.95603 -4.34947 -30.24815 1.000 35.21011 155 MET B N 1
ATOM 13008 C CA . MET B 1 163 ? 19.83720 -3.57378 -31.10281 1.000 29.64656 155 MET B CA 1
ATOM 13009 C C . MET B 1 163 ? 20.34617 -4.51721 -32.18669 1.000 35.58844 155 MET B C 1
ATOM 13010 O O . MET B 1 163 ? 20.61000 -5.69658 -31.92789 1.000 40.95386 155 MET B O 1
ATOM 13024 N N . GLY B 1 164 ? 20.44336 -3.98985 -33.39582 1.000 27.58585 156 GLY B N 1
ATOM 13025 C CA . GLY B 1 164 ? 20.76271 -4.75814 -34.58963 1.000 30.63666 156 GLY B CA 1
ATOM 13026 C C . GLY B 1 164 ? 20.74632 -3.79570 -35.75978 1.000 30.91872 156 GLY B C 1
ATOM 13027 O O . GLY B 1 164 ? 20.45531 -2.61148 -35.59961 1.000 27.04214 156 GLY B O 1
ATOM 13031 N N . ASP B 1 165 ? 21.06820 -4.29960 -36.95542 1.000 29.77199 157 ASP B N 1
ATOM 13032 C CA . ASP B 1 165 ? 21.12910 -3.39066 -38.10679 1.000 27.34609 157 ASP B CA 1
ATOM 13033 C C . ASP B 1 165 ? 19.77196 -2.71985 -38.36776 1.000 26.31019 157 ASP B C 1
ATOM 13034 O O . ASP B 1 165 ? 19.71852 -1.54281 -38.73314 1.000 28.42037 157 ASP B O 1
ATOM 13043 N N . SER B 1 166 ? 18.66337 -3.43536 -38.17269 1.000 28.79745 158 SER B N 1
ATOM 13044 C CA . SER B 1 166 ? 17.36061 -2.82645 -38.44656 1.000 29.61589 158 SER B CA 1
ATOM 13045 C C . SER B 1 166 ? 17.00203 -1.77639 -37.40558 1.000 28.86363 158 SER B C 1
ATOM 13046 O O . SER B 1 166 ? 16.43611 -0.73165 -37.74334 1.000 27.68271 158 SER B O 1
ATOM 13054 N N . ALA B 1 167 ? 17.29771 -2.04044 -36.13360 1.000 28.91284 159 ALA B N 1
ATOM 13055 C CA . ALA B 1 167 ? 17.08871 -1.01462 -35.11286 1.000 26.14786 159 ALA B CA 1
ATOM 13056 C C . ALA B 1 167 ? 17.99261 0.19098 -35.35290 1.000 25.35506 159 ALA B C 1
ATOM 13057 O O . ALA B 1 167 ? 17.58406 1.34252 -35.14498 1.000 25.10589 159 ALA B O 1
ATOM 13064 N N . ASN B 1 168 ? 19.23832 -0.05241 -35.77268 1.000 24.14777 160 ASN B N 1
ATOM 13065 C CA . ASN B 1 168 ? 20.14441 1.06329 -36.04572 1.000 25.07383 160 ASN B CA 1
ATOM 13066 C C . ASN B 1 168 ? 19.65556 1.93199 -37.21282 1.000 24.98460 160 ASN B C 1
ATOM 13067 O O . ASN B 1 168 ? 19.85899 3.15643 -37.19348 1.000 25.92376 160 ASN B O 1
ATOM 13078 N N . LEU B 1 169 ? 18.99781 1.34119 -38.22583 1.000 25.75959 161 LEU B N 1
ATOM 13079 C CA . LEU B 1 169 ? 18.42157 2.14014 -39.30553 1.000 27.39444 161 LEU B CA 1
ATOM 13080 C C . LEU B 1 169 ? 17.27082 2.99228 -38.78679 1.000 28.80414 161 LEU B C 1
ATOM 13081 O O . LEU B 1 169 ? 17.20051 4.18954 -39.08007 1.000 27.34205 161 LEU B O 1
ATOM 13097 N N . LEU B 1 170 ? 16.39669 2.40782 -37.96600 1.000 27.65849 162 LEU B N 1
ATOM 13098 C CA . LEU B 1 170 ? 15.30986 3.19812 -37.39418 1.000 26.18873 162 LEU B CA 1
ATOM 13099 C C . LEU B 1 170 ? 15.85929 4.35379 -36.55681 1.000 27.65882 162 LEU B C 1
ATOM 13100 O O . LEU B 1 170 ? 15.35198 5.47760 -36.63576 1.000 25.83913 162 LEU B O 1
ATOM 13116 N N . ILE B 1 171 ? 16.90132 4.09785 -35.75946 1.000 25.71916 163 ILE B N 1
ATOM 13117 C CA . ILE B 1 171 ? 17.50292 5.15591 -34.94494 1.000 24.88142 163 ILE B CA 1
ATOM 13118 C C . ILE B 1 171 ? 18.08093 6.25491 -35.83530 1.000 25.77015 163 ILE B C 1
ATOM 13119 O O . ILE B 1 171 ? 17.95199 7.44772 -35.53109 1.000 27.34673 163 ILE B O 1
ATOM 13135 N N . ALA B 1 172 ? 18.68545 5.87945 -36.97587 1.000 24.94945 164 ALA B N 1
ATOM 13136 C CA . ALA B 1 172 ? 19.19674 6.89651 -37.90360 1.000 25.60431 164 ALA B CA 1
ATOM 13137 C C . ALA B 1 172 ? 18.07910 7.79527 -38.42985 1.000 28.87264 164 ALA B C 1
ATOM 13138 O O . ALA B 1 172 ? 18.30218 8.98239 -38.69413 1.000 30.19203 164 ALA B O 1
ATOM 13145 N N . LYS B 1 173 ? 16.87760 7.24758 -38.59933 1.000 28.50218 165 LYS B N 1
ATOM 13146 C CA . LYS B 1 173 ? 15.74745 8.03904 -39.06587 1.000 27.23136 165 LYS B CA 1
ATOM 13147 C C . LYS B 1 173 ? 15.09699 8.86219 -37.95821 1.000 27.78341 165 LYS B C 1
ATOM 13148 O O . LYS B 1 173 ? 14.48580 9.89984 -38.24633 1.000 31.83072 165 LYS B O 1
ATOM 13167 N N . LEU B 1 174 ? 15.23043 8.43983 -36.70100 1.000 26.14706 166 LEU B N 1
ATOM 13168 C CA . LEU B 1 174 ? 14.60515 9.15686 -35.59491 1.000 24.10605 166 LEU B CA 1
ATOM 13169 C C . LEU B 1 174 ? 15.44556 10.33484 -35.09931 1.000 29.09893 166 LEU B C 1
ATOM 13170 O O . LEU B 1 174 ? 14.89436 11.38017 -34.72579 1.000 27.57148 166 LEU B O 1
ATOM 13186 N N . ILE B 1 175 ? 16.76641 10.17724 -35.07496 1.000 27.72059 167 ILE B N 1
ATOM 13187 C CA . ILE B 1 175 ? 17.69930 11.15360 -34.49663 1.000 27.22458 167 ILE B CA 1
ATOM 13188 C C . ILE B 1 175 ? 17.52871 12.55243 -35.09083 1.000 32.34937 167 ILE B C 1
ATOM 13189 O O . ILE B 1 175 ? 17.54693 13.54695 -34.34316 1.000 30.50949 167 ILE B O 1
ATOM 13205 N N . PRO B 1 176 ? 17.37122 12.69495 -36.41143 1.000 29.59741 168 PRO B N 1
ATOM 13206 C CA . PRO B 1 176 ? 17.31323 14.04913 -36.99532 1.000 30.85283 168 PRO B CA 1
ATOM 13207 C C . PRO B 1 176 ? 16.12067 14.87879 -36.55355 1.000 34.18358 168 PRO B C 1
ATOM 13208 O O . PRO B 1 176 ? 16.16771 16.11487 -36.67172 1.000 33.00355 168 PRO B O 1
ATOM 13219 N N . ASN B 1 177 ? 15.05110 14.26047 -36.05247 1.000 30.80746 169 ASN B N 1
ATOM 13220 C CA . ASN B 1 177 ? 13.86016 14.99896 -35.65609 1.000 31.12228 169 ASN B CA 1
ATOM 13221 C C . ASN B 1 177 ? 13.82321 15.23954 -34.14793 1.000 32.25215 169 ASN B C 1
ATOM 13222 O O . ASN B 1 177 ? 12.74683 15.41912 -33.56945 1.000 32.04686 169 ASN B O 1
ATOM 13233 N N . ASN B 1 178 ? 14.99265 15.23717 -33.51079 1.000 30.68911 170 ASN B N 1
ATOM 13234 C CA . ASN B 1 178 ? 15.14321 15.54733 -32.09900 1.000 30.83357 170 ASN B CA 1
ATOM 13235 C C . ASN B 1 178 ? 14.46673 14.51754 -31.20193 1.000 33.58337 170 ASN B C 1
ATOM 13236 O O . ASN B 1 178 ? 14.02723 14.84692 -30.09611 1.000 35.27531 170 ASN B O 1
ATOM 13247 N N . ASN B 1 179 ? 14.36123 13.27072 -31.66223 1.000 29.24532 171 ASN B N 1
ATOM 13248 C CA . ASN B 1 179 ? 13.85039 12.19377 -30.82578 1.000 26.63916 171 ASN B CA 1
ATOM 13249 C C . ASN B 1 179 ? 14.96737 11.62113 -29.94958 1.000 31.23665 171 ASN B C 1
ATOM 13250 O O . ASN B 1 179 ? 16.11885 11.51625 -30.37168 1.000 32.78852 171 ASN B O 1
ATOM 13261 N N . LYS B 1 180 ? 14.62009 11.24988 -28.71717 1.000 27.86856 172 LYS B N 1
ATOM 13262 C CA . LYS B 1 180 ? 15.56767 10.71668 -27.74988 1.000 27.78116 172 LYS B CA 1
ATOM 13263 C C . LYS B 1 180 ? 15.41159 9.19969 -27.65354 1.000 28.38897 172 LYS B C 1
ATOM 13264 O O . LYS B 1 180 ? 14.29056 8.67793 -27.65149 1.000 28.80668 172 LYS B O 1
ATOM 13283 N N . ILE B 1 181 ? 16.53494 8.49289 -27.58576 1.000 25.40599 173 ILE B N 1
ATOM 13284 C CA . ILE B 1 181 ? 16.55124 7.03062 -27.69656 1.000 23.35612 173 ILE B CA 1
ATOM 13285 C C . ILE B 1 181 ? 17.14321 6.42051 -26.42909 1.000 25.36809 173 ILE B C 1
ATOM 13286 O O . ILE B 1 181 ? 18.27894 6.73657 -26.06558 1.000 25.44840 173 ILE B O 1
ATOM 13302 N N . ILE B 1 182 ? 16.39074 5.53012 -25.77839 1.000 25.04945 174 ILE B N 1
ATOM 13303 C CA . ILE B 1 182 ? 16.86609 4.74473 -24.63539 1.000 25.07203 174 ILE B CA 1
ATOM 13304 C C . ILE B 1 182 ? 16.99023 3.28868 -25.07859 1.000 29.07355 174 ILE B C 1
ATOM 13305 O O . ILE B 1 182 ? 15.99533 2.67808 -25.48597 1.000 27.52899 174 ILE B O 1
ATOM 13321 N N . LEU B 1 183 ? 18.19260 2.71457 -24.96270 1.000 27.15231 175 LEU B N 1
ATOM 13322 C CA . LEU B 1 183 ? 18.41533 1.29608 -25.24224 1.000 28.87589 175 LEU B CA 1
ATOM 13323 C C . LEU B 1 183 ? 18.52066 0.55842 -23.91053 1.000 28.63588 175 LEU B C 1
ATOM 13324 O O . LEU B 1 183 ? 19.47656 0.76333 -23.16398 1.000 25.81184 175 LEU B O 1
ATOM 13340 N N . ARG B 1 184 ? 17.54216 -0.28390 -23.60816 1.000 26.19262 176 ARG B N 1
ATOM 13341 C CA . ARG B 1 184 ? 17.61407 -1.18460 -22.45301 1.000 27.45970 176 ARG B CA 1
ATOM 13342 C C . ARG B 1 184 ? 18.33818 -2.44341 -22.93051 1.000 34.75245 176 ARG B C 1
ATOM 13343 O O . ARG B 1 184 ? 17.76498 -3.25719 -23.64740 1.000 35.71837 176 ARG B O 1
ATOM 13364 N N . THR B 1 185 ? 19.61207 -2.59907 -22.54869 1.000 32.04146 177 THR B N 1
ATOM 13365 C CA . THR B 1 185 ? 20.54327 -3.43557 -23.30091 1.000 37.11936 177 THR B CA 1
ATOM 13366 C C . THR B 1 185 ? 21.32276 -4.39345 -22.41464 1.000 31.19584 177 THR B C 1
ATOM 13367 O O . THR B 1 185 ? 21.64685 -4.08139 -21.26448 1.000 36.79646 177 THR B O 1
ATOM 13378 N N . ASN B 1 186 ? 21.63065 -5.57007 -22.97065 1.000 33.52262 178 ASN B N 1
ATOM 13379 C CA . ASN B 1 186 ? 22.68160 -6.42414 -22.42916 1.000 29.96830 178 ASN B CA 1
ATOM 13380 C C . ASN B 1 186 ? 23.89530 -6.52115 -23.36382 1.000 37.12168 178 ASN B C 1
ATOM 13381 O O . ASN B 1 186 ? 24.64610 -7.50476 -23.31819 1.000 35.28902 178 ASN B O 1
ATOM 13392 N N . GLY B 1 187 ? 24.13983 -5.47950 -24.15396 1.000 27.86679 179 GLY B N 1
ATOM 13393 C CA . GLY B 1 187 ? 25.34035 -5.31726 -24.94127 1.000 27.38798 179 GLY B CA 1
ATOM 13394 C C . GLY B 1 187 ? 25.09204 -5.58217 -26.41998 1.000 27.49409 179 GLY B C 1
ATOM 13395 O O . GLY B 1 187 ? 24.10449 -6.21127 -26.81567 1.000 28.87476 179 GLY B O 1
ATOM 13399 N N . PHE B 1 188 ? 26.00946 -5.07046 -27.24387 1.000 25.21344 180 PHE B N 1
ATOM 13400 C CA . PHE B 1 188 ? 25.99790 -5.33514 -28.67866 1.000 23.35506 180 PHE B CA 1
ATOM 13401 C C . PHE B 1 188 ? 27.38009 -5.06824 -29.26416 1.000 26.45628 180 PHE B C 1
ATOM 13402 O O . PHE B 1 188 ? 28.19340 -4.34393 -28.68885 1.000 28.11167 180 PHE B O 1
ATOM 13419 N N . THR B 1 189 ? 27.64285 -5.70681 -30.40431 1.000 25.31939 181 THR B N 1
ATOM 13420 C CA . THR B 1 189 ? 28.89392 -5.56767 -31.14349 1.000 23.96669 181 THR B CA 1
ATOM 13421 C C . THR B 1 189 ? 28.61206 -4.70843 -32.37321 1.000 27.38947 181 THR B C 1
ATOM 13422 O O . THR B 1 189 ? 27.89036 -5.13814 -33.27475 1.000 30.04117 181 THR B O 1
ATOM 13433 N N . ALA B 1 190 ? 29.20702 -3.51725 -32.42468 1.000 23.69458 182 ALA B N 1
ATOM 13434 C CA . ALA B 1 190 ? 29.06746 -2.60700 -33.56039 1.000 24.32991 182 ALA B CA 1
ATOM 13435 C C . ALA B 1 190 ? 30.44991 -2.31772 -34.13829 1.000 29.49739 182 ALA B C 1
ATOM 13436 O O . ALA B 1 190 ? 31.42779 -2.18626 -33.39040 1.000 27.07835 182 ALA B O 1
ATOM 13443 N N . LEU B 1 191 ? 30.53777 -2.21423 -35.46551 1.000 24.43786 183 LEU B N 1
ATOM 13444 C CA . LEU B 1 191 ? 31.82379 -2.05863 -36.15672 1.000 25.86083 183 LEU B CA 1
ATOM 13445 C C . LEU B 1 191 ? 31.74177 -1.04555 -37.28927 1.000 23.69460 183 LEU B C 1
ATOM 13446 O O . LEU B 1 191 ? 30.85586 -1.13894 -38.14285 1.000 27.84876 183 LEU B O 1
ATOM 13462 N N . ASP B 1 192 ? 32.67207 -0.08239 -37.30316 1.000 23.78733 184 ASP B N 1
ATOM 13463 C CA . ASP B 1 192 ? 32.80792 0.84711 -38.42338 1.000 24.26713 184 ASP B CA 1
ATOM 13464 C C . ASP B 1 192 ? 32.85116 0.07599 -39.74673 1.000 26.23391 184 ASP B C 1
ATOM 13465 O O . ASP B 1 192 ? 33.68713 -0.81000 -39.92018 1.000 26.21603 184 ASP B O 1
ATOM 13474 N N . GLN B 1 193 ? 32.01574 0.46583 -40.71007 1.000 23.74909 185 GLN B N 1
ATOM 13475 C CA . GLN B 1 193 ? 31.96842 -0.29263 -41.96772 1.000 24.37025 185 GLN B CA 1
ATOM 13476 C C . GLN B 1 193 ? 33.05728 0.12800 -42.94488 1.000 28.36873 185 GLN B C 1
ATOM 13477 O O . GLN B 1 193 ? 33.33315 -0.59969 -43.91295 1.000 27.28205 185 GLN B O 1
ATOM 13491 N N . GLU B 1 194 ? 33.68952 1.26680 -42.70146 1.000 26.73201 186 GLU B N 1
ATOM 13492 C CA . GLU B 1 194 ? 34.83906 1.72507 -43.44968 1.000 31.77108 186 GLU B CA 1
ATOM 13493 C C . GLU B 1 194 ? 35.82466 2.28974 -42.44904 1.000 31.09957 186 GLU B C 1
ATOM 13494 O O . GLU B 1 194 ? 35.42773 2.96193 -41.49123 1.000 30.70590 186 GLU B O 1
ATOM 13506 N N . VAL B 1 195 ? 37.10129 1.98435 -42.66080 1.000 30.85405 187 VAL B N 1
ATOM 13507 C CA . VAL B 1 195 ? 38.17059 2.37379 -41.75185 1.000 32.19730 187 VAL B CA 1
ATOM 13508 C C . VAL B 1 195 ? 39.29691 2.98570 -42.57668 1.000 30.63933 187 VAL B C 1
ATOM 13509 O O . VAL B 1 195 ? 39.30528 2.90876 -43.80131 1.000 32.21698 187 VAL B O 1
ATOM 13522 N N . GLN B 1 196 ? 40.27263 3.57496 -41.88591 1.000 31.69315 188 GLN B N 1
ATOM 13523 C CA . GLN B 1 196 ? 41.48676 4.07703 -42.51352 1.000 35.22123 188 GLN B CA 1
ATOM 13524 C C . GLN B 1 196 ? 42.64876 3.14807 -42.20246 1.000 37.07265 188 GLN B C 1
ATOM 13525 O O . GLN B 1 196 ? 42.77910 2.64577 -41.08256 1.000 37.18569 188 GLN B O 1
ATOM 13539 N N . VAL B 1 197 ? 43.47348 2.90314 -43.20914 1.000 36.18042 189 VAL B N 1
ATOM 13540 C CA . VAL B 1 197 ? 44.74665 2.22344 -43.04384 1.000 37.63434 189 VAL B CA 1
ATOM 13541 C C . VAL B 1 197 ? 45.79200 3.15444 -43.63824 1.000 40.26273 189 VAL B C 1
ATOM 13542 O O . VAL B 1 197 ? 45.82167 3.36015 -44.86113 1.000 42.80704 189 VAL B O 1
ATOM 13555 N N . LEU B 1 198 ? 46.61319 3.74820 -42.77672 1.000 42.49503 190 LEU B N 1
ATOM 13556 C CA . LEU B 1 198 ? 47.58564 4.75937 -43.18355 1.000 46.75939 190 LEU B CA 1
ATOM 13557 C C . LEU B 1 198 ? 46.91805 5.82266 -44.05508 1.000 47.86767 190 LEU B C 1
ATOM 13558 O O . LEU B 1 198 ? 47.39438 6.16839 -45.13938 1.000 46.30463 190 LEU B O 1
ATOM 13574 N N . GLY B 1 199 ? 45.76592 6.31180 -43.58460 1.000 43.38305 191 GLY B N 1
ATOM 13575 C CA . GLY B 1 199 ? 45.03598 7.37003 -44.25736 1.000 54.86449 191 GLY B CA 1
ATOM 13576 C C . GLY B 1 199 ? 44.10917 6.94835 -45.38332 1.000 55.20483 191 GLY B C 1
ATOM 13577 O O . GLY B 1 199 ? 43.19528 7.71018 -45.72500 1.000 59.27592 191 GLY B O 1
ATOM 13581 N N . LYS B 1 200 ? 44.29201 5.75934 -45.96290 1.000 39.00228 192 LYS B N 1
ATOM 13582 C CA . LYS B 1 200 ? 43.49462 5.31058 -47.10639 1.000 43.76814 192 LYS B CA 1
ATOM 13583 C C . LYS B 1 200 ? 42.26138 4.51006 -46.64916 1.000 40.90681 192 LYS B C 1
ATOM 13584 O O . LYS B 1 200 ? 42.34948 3.71710 -45.70339 1.000 43.97941 192 LYS B O 1
ATOM 13603 N N . PRO B 1 201 ? 41.11548 4.66655 -47.32061 1.000 42.16035 193 PRO B N 1
ATOM 13604 C CA . PRO B 1 201 ? 39.89071 3.96306 -46.89935 1.000 38.95070 193 PRO B CA 1
ATOM 13605 C C . PRO B 1 201 ? 39.83042 2.50904 -47.35187 1.000 40.68662 193 PRO B C 1
ATOM 13606 O O . PRO B 1 201 ? 40.17891 2.17757 -48.48594 1.000 34.35004 193 PRO B O 1
ATOM 13617 N N . PHE B 1 202 ? 39.36640 1.63777 -46.44111 1.000 33.79331 194 PHE B N 1
ATOM 13618 C CA . PHE B 1 202 ? 39.16414 0.21688 -46.69457 1.000 31.78012 194 PHE B CA 1
ATOM 13619 C C . PHE B 1 202 ? 37.82375 -0.18345 -46.08335 1.000 33.25836 194 PHE B C 1
ATOM 13620 O O . PHE B 1 202 ? 37.48689 0.25244 -44.97789 1.000 30.66514 194 PHE B O 1
ATOM 13637 N N . THR B 1 203 ? 37.04179 -0.97967 -46.80147 1.000 32.67897 195 THR B N 1
ATOM 13638 C CA . THR B 1 203 ? 35.83767 -1.53120 -46.19054 1.000 27.24718 195 THR B CA 1
ATOM 13639 C C . THR B 1 203 ? 36.24704 -2.63695 -45.21703 1.000 30.00474 195 THR B C 1
ATOM 13640 O O . THR B 1 203 ? 37.29591 -3.26553 -45.37228 1.000 30.45947 195 THR B O 1
ATOM 13651 N N . LEU B 1 204 ? 35.45247 -2.83949 -44.15673 1.000 24.53842 196 LEU B N 1
ATOM 13652 C CA . LEU B 1 204 ? 35.97428 -3.64584 -43.04703 1.000 25.19884 196 LEU B CA 1
ATOM 13653 C C . LEU B 1 204 ? 36.22956 -5.09312 -43.46681 1.000 26.85940 196 LEU B C 1
ATOM 13654 O O . LEU B 1 204 ? 37.14713 -5.74056 -42.93582 1.000 28.08261 196 LEU B O 1
ATOM 13670 N N . ASP B 1 205 ? 35.45488 -5.60211 -44.42947 1.000 27.36888 197 ASP B N 1
ATOM 13671 C CA . ASP B 1 205 ? 35.62171 -6.98267 -44.88591 1.000 29.19538 197 ASP B CA 1
ATOM 13672 C C . ASP B 1 205 ? 36.96417 -7.21397 -45.56392 1.000 29.38020 197 ASP B C 1
ATOM 13673 O O . ASP B 1 205 ? 37.41863 -8.36376 -45.63622 1.000 33.89625 197 ASP B O 1
ATOM 13682 N N . GLN B 1 206 ? 37.61337 -6.15823 -46.05993 1.000 27.75654 198 GLN B N 1
ATOM 13683 C CA . GLN B 1 206 ? 38.91503 -6.32426 -46.70726 1.000 28.44223 198 GLN B CA 1
ATOM 13684 C C . GLN B 1 206 ? 40.06322 -6.58879 -45.74210 1.000 29.42238 198 GLN B C 1
ATOM 13685 O O . GLN B 1 206 ? 41.14451 -6.98055 -46.20177 1.000 32.42972 198 GLN B O 1
ATOM 13699 N N . LEU B 1 207 ? 39.86509 -6.41046 -44.43956 1.000 27.23932 199 LEU B N 1
ATOM 13700 C CA . LEU B 1 207 ? 40.94934 -6.50399 -43.46969 1.000 24.99074 199 LEU B CA 1
ATOM 13701 C C . LEU B 1 207 ? 41.08767 -7.87968 -42.82080 1.000 32.07759 199 LEU B C 1
ATOM 13702 O O . LEU B 1 207 ? 41.98458 -8.06855 -41.98831 1.000 31.65720 199 LEU B O 1
ATOM 13718 N N . GLU B 1 208 ? 40.27737 -8.85605 -43.20397 1.000 27.63455 200 GLU B N 1
ATOM 13719 C CA . GLU B 1 208 ? 40.11923 -10.04666 -42.38288 1.000 30.03430 200 GLU B CA 1
ATOM 13720 C C . GLU B 1 208 ? 41.11627 -11.15878 -42.69439 1.000 27.06530 200 GLU B C 1
ATOM 13721 O O . GLU B 1 208 ? 41.31207 -12.01580 -41.83287 1.000 30.02621 200 GLU B O 1
ATOM 13733 N N . SER B 1 209 ? 41.77607 -11.15842 -43.88296 1.000 27.06931 201 SER B N 1
ATOM 13734 C CA . SER B 1 209 ? 42.80538 -12.13904 -44.27786 1.000 28.45874 201 SER B CA 1
ATOM 13735 C C . SER B 1 209 ? 42.58645 -13.50446 -43.62115 1.000 28.17552 201 SER B C 1
ATOM 13736 O O . SER B 1 209 ? 43.43571 -13.99367 -42.85428 1.000 27.51168 201 SER B O 1
ATOM 13744 N N . PRO B 1 210 ? 41.45582 -14.16164 -43.91985 1.000 27.32819 202 PRO B N 1
ATOM 13745 C CA . PRO B 1 210 ? 41.03763 -15.31258 -43.09668 1.000 25.72852 202 PRO B CA 1
ATOM 13746 C C . PRO B 1 210 ? 41.96113 -16.50889 -43.15457 1.000 25.62646 202 PRO B C 1
ATOM 13747 O O . PRO B 1 210 ? 41.99590 -17.28141 -42.18573 1.000 28.78729 202 PRO B O 1
ATOM 13758 N N . ASN B 1 211 ? 42.69196 -16.70711 -44.25369 1.000 30.18674 203 ASN B N 1
ATOM 13759 C CA . ASN B 1 211 ? 43.54233 -17.88916 -44.38436 1.000 28.43177 203 ASN B CA 1
ATOM 13760 C C . ASN B 1 211 ? 44.72457 -17.87998 -43.40997 1.000 26.05711 203 ASN B C 1
ATOM 13761 O O . ASN B 1 211 ? 45.41461 -18.90562 -43.29124 1.000 26.50994 203 ASN B O 1
ATOM 13772 N N . PHE B 1 212 ? 44.96628 -16.77710 -42.68932 1.000 28.79370 204 PHE B N 1
ATOM 13773 C CA . PHE B 1 212 ? 45.94887 -16.84980 -41.61674 1.000 31.52697 204 PHE B CA 1
ATOM 13774 C C . PHE B 1 212 ? 45.49218 -17.76945 -40.48589 1.000 28.41781 204 PHE B C 1
ATOM 13775 O O . PHE B 1 212 ? 46.31407 -18.12356 -39.63582 1.000 30.29968 204 PHE B O 1
ATOM 13792 N N . ARG B 1 213 ? 44.21829 -18.19004 -40.46119 1.000 29.47025 205 ARG B N 1
ATOM 13793 C CA . ARG B 1 213 ? 43.82753 -19.21431 -39.48866 1.000 30.97366 205 ARG B CA 1
ATOM 13794 C C . ARG B 1 213 ? 44.65249 -20.48960 -39.65954 1.000 29.74304 205 ARG B C 1
ATOM 13795 O O . ARG B 1 213 ? 44.82308 -21.25034 -38.69890 1.000 33.78381 205 ARG B O 1
ATOM 13816 N N . TYR B 1 214 ? 45.14392 -20.75135 -40.87487 1.000 28.09509 206 TYR B N 1
ATOM 13817 C CA . TYR B 1 214 ? 45.95283 -21.93094 -41.13350 1.000 31.51341 206 TYR B CA 1
ATOM 13818 C C . TYR B 1 214 ? 47.34745 -21.83506 -40.51266 1.000 32.21895 206 TYR B C 1
ATOM 13819 O O . TYR B 1 214 ? 47.98264 -22.87391 -40.28617 1.000 33.58020 206 TYR B O 1
ATOM 13837 N N . VAL B 1 215 ? 47.83854 -20.62280 -40.22939 1.000 31.89375 207 VAL B N 1
ATOM 13838 C CA . VAL B 1 215 ? 49.11548 -20.48865 -39.53321 1.000 34.21036 207 VAL B CA 1
ATOM 13839 C C . VAL B 1 215 ? 48.97581 -20.97586 -38.09954 1.000 33.64057 207 VAL B C 1
ATOM 13840 O O . VAL B 1 215 ? 49.75279 -21.82084 -37.63111 1.000 38.08699 207 VAL B O 1
ATOM 13853 N N . SER B 1 216 ? 47.98866 -20.44102 -37.38319 1.000 35.84393 208 SER B N 1
ATOM 13854 C CA . SER B 1 216 ? 47.54484 -20.97205 -36.10369 1.000 37.01109 208 SER B CA 1
ATOM 13855 C C . SER B 1 216 ? 46.27806 -20.23269 -35.70856 1.000 32.96562 208 SER B C 1
ATOM 13856 O O . SER B 1 216 ? 46.10334 -19.05640 -36.04561 1.000 33.52996 208 SER B O 1
ATOM 13864 N N . SER B 1 217 ? 45.38881 -20.94180 -35.00452 1.000 38.93466 209 SER B N 1
ATOM 13865 C CA . SER B 1 217 ? 44.16619 -20.30973 -34.52131 1.000 34.56583 209 SER B CA 1
ATOM 13866 C C . SER B 1 217 ? 44.46789 -19.21219 -33.51144 1.000 31.74022 209 SER B C 1
ATOM 13867 O O . SER B 1 217 ? 43.68966 -18.25728 -33.39101 1.000 34.54701 209 SER B O 1
ATOM 13875 N N . GLU B 1 218 ? 45.58005 -19.34027 -32.76981 1.000 40.01271 210 GLU B N 1
ATOM 13876 C CA . GLU B 1 218 ? 45.93747 -18.34360 -31.75819 1.000 42.22317 210 GLU B CA 1
ATOM 13877 C C . GLU B 1 218 ? 46.37258 -17.03025 -32.39767 1.000 35.86356 210 GLU B C 1
ATOM 13878 O O . GLU B 1 218 ? 45.96330 -15.94915 -31.95184 1.000 35.42372 210 GLU B O 1
ATOM 13890 N N . LEU B 1 219 ? 47.20994 -17.10443 -33.43791 1.000 33.03091 211 LEU B N 1
ATOM 13891 C CA . LEU B 1 219 ? 47.60071 -15.90705 -34.17463 1.000 34.46443 211 LEU B CA 1
ATOM 13892 C C . LEU B 1 219 ? 46.38271 -15.21712 -34.76045 1.000 35.74216 211 LEU B C 1
ATOM 13893 O O . LEU B 1 219 ? 46.23948 -13.99240 -34.67481 1.000 35.08714 211 LEU B O 1
ATOM 13909 N N . TYR B 1 220 ? 45.49538 -15.99374 -35.37492 1.000 29.85876 212 TYR B N 1
ATOM 13910 C CA . TYR B 1 220 ? 44.32423 -15.38216 -35.99409 1.000 29.96706 212 TYR B CA 1
ATOM 13911 C C . TYR B 1 220 ? 43.41892 -14.73865 -34.94077 1.000 31.37385 212 TYR B C 1
ATOM 13912 O O . TYR B 1 220 ? 42.85667 -13.65787 -35.16880 1.000 32.58110 212 TYR B O 1
ATOM 13930 N N . ASP B 1 221 ? 43.29020 -15.36641 -33.77421 1.000 32.52172 213 ASP B N 1
ATOM 13931 C CA . ASP B 1 221 ? 42.49618 -14.77951 -32.69472 1.000 31.22318 213 ASP B CA 1
ATOM 13932 C C . ASP B 1 221 ? 43.04620 -13.41568 -32.26756 1.000 35.86879 213 ASP B C 1
ATOM 13933 O O . ASP B 1 221 ? 42.28417 -12.45604 -32.08001 1.000 33.95211 213 ASP B O 1
ATOM 13942 N N . ARG B 1 222 ? 44.37315 -13.31427 -32.09813 1.000 34.30931 214 ARG B N 1
ATOM 13943 C CA . ARG B 1 222 ? 44.99697 -12.04199 -31.74420 1.000 37.36630 214 ARG B CA 1
ATOM 13944 C C . ARG B 1 222 ? 44.81149 -11.00938 -32.84299 1.000 41.35194 214 ARG B C 1
ATOM 13945 O O . ARG B 1 222 ? 44.76289 -9.80243 -32.56966 1.000 42.68633 214 ARG B O 1
ATOM 13966 N N . LEU B 1 223 ? 44.76011 -11.46704 -34.09068 1.000 36.46824 215 LEU B N 1
ATOM 13967 C CA . LEU B 1 223 ? 44.62818 -10.57605 -35.23258 1.000 40.02934 215 LEU B CA 1
ATOM 13968 C C . LEU B 1 223 ? 43.24899 -9.93480 -35.29994 1.000 41.05982 215 LEU B C 1
ATOM 13969 O O . LEU B 1 223 ? 43.11414 -8.81355 -35.80149 1.000 40.54472 215 LEU B O 1
ATOM 13985 N N . MET B 1 224 ? 42.21260 -10.61973 -34.81168 1.000 31.38177 216 MET B N 1
ATOM 13986 C CA . MET B 1 224 ? 40.85119 -10.21328 -35.11309 1.000 28.61480 216 MET B CA 1
ATOM 13987 C C . MET B 1 224 ? 39.99220 -9.80674 -33.92068 1.000 29.55293 216 MET B C 1
ATOM 13988 O O . MET B 1 224 ? 39.01152 -9.08332 -34.12487 1.000 30.59212 216 MET B O 1
ATOM 14002 N N . MET B 1 225 ? 40.29139 -10.24908 -32.69671 1.000 32.96480 217 MET B N 1
ATOM 14003 C CA . MET B 1 225 ? 39.25316 -10.20194 -31.67022 1.000 28.25135 217 MET B CA 1
ATOM 14004 C C . MET B 1 225 ? 39.35791 -9.03380 -30.68621 1.000 28.68649 217 MET B C 1
ATOM 14005 O O . MET B 1 225 ? 38.42322 -8.84534 -29.90738 1.000 29.03687 217 MET B O 1
ATOM 14019 N N . SER B 1 226 ? 40.41590 -8.19725 -30.73019 1.000 27.07166 218 SER B N 1
ATOM 14020 C CA . SER B 1 226 ? 40.51004 -7.14345 -29.71759 1.000 28.40526 218 SER B CA 1
ATOM 14021 C C . SER B 1 226 ? 39.41419 -6.07881 -29.84906 1.000 31.36838 218 SER B C 1
ATOM 14022 O O . SER B 1 226 ? 39.09014 -5.43694 -28.84453 1.000 28.47026 218 SER B O 1
ATOM 14030 N N . PRO B 1 227 ? 38.79198 -5.86385 -31.02002 1.000 28.34368 219 PRO B N 1
ATOM 14031 C CA . PRO B 1 227 ? 37.66356 -4.90901 -31.08359 1.000 27.41707 219 PRO B CA 1
ATOM 14032 C C . PRO B 1 227 ? 36.32338 -5.47119 -30.61156 1.000 27.99822 219 PRO B C 1
ATOM 14033 O O . PRO B 1 227 ? 35.35495 -4.70231 -30.48293 1.000 28.52682 219 PRO B O 1
ATOM 14044 N N . VAL B 1 228 ? 36.24398 -6.77930 -30.37291 1.000 26.86586 220 VAL B N 1
ATOM 14045 C CA . VAL B 1 228 ? 35.00841 -7.47146 -30.02088 1.000 25.52983 220 VAL B CA 1
ATOM 14046 C C . VAL B 1 228 ? 34.98409 -7.84883 -28.53810 1.000 27.99921 220 VAL B C 1
ATOM 14047 O O . VAL B 1 228 ? 34.01584 -7.56115 -27.82824 1.000 28.52019 220 VAL B O 1
ATOM 14060 N N . TYR B 1 229 ? 36.04820 -8.51465 -28.05831 1.000 29.34604 221 TYR B N 1
ATOM 14061 C CA . TYR B 1 229 ? 36.22285 -8.82917 -26.64625 1.000 30.12843 221 TYR B CA 1
ATOM 14062 C C . TYR B 1 229 ? 36.95080 -7.68206 -25.94894 1.000 27.81462 221 TYR B C 1
ATOM 14063 O O . TYR B 1 229 ? 37.78714 -7.00470 -26.56195 1.000 32.82221 221 TYR B O 1
ATOM 14081 N N . PRO B 1 230 ? 36.65316 -7.41836 -24.66052 1.000 29.84486 222 PRO B N 1
ATOM 14082 C CA . PRO B 1 230 ? 37.20971 -6.23666 -23.94881 1.000 31.93734 222 PRO B CA 1
ATOM 14083 C C . PRO B 1 230 ? 38.64045 -6.44342 -23.46985 1.000 36.48277 222 PRO B C 1
ATOM 14084 O O . PRO B 1 230 ? 38.93873 -6.60137 -22.27669 1.000 41.38798 222 PRO B O 1
ATOM 14095 N N . ARG B 1 231 ? 39.56728 -6.41797 -24.42021 1.000 32.25358 223 ARG B N 1
ATOM 14096 C CA . ARG B 1 231 ? 40.95091 -6.78499 -24.16249 1.000 33.13810 223 ARG B CA 1
ATOM 14097 C C . ARG B 1 231 ? 41.90069 -5.61218 -23.95249 1.000 33.03748 223 ARG B C 1
ATOM 14098 O O . ARG B 1 231 ? 42.96893 -5.81928 -23.36652 1.000 38.63046 223 ARG B O 1
ATOM 14119 N N . THR B 1 232 ? 41.60202 -4.42883 -24.47579 1.000 35.30346 224 THR B N 1
ATOM 14120 C CA . THR B 1 232 ? 42.45347 -3.26530 -24.26069 1.000 36.11399 224 THR B CA 1
ATOM 14121 C C . THR B 1 232 ? 41.89841 -2.40588 -23.13214 1.000 34.30937 224 THR B C 1
ATOM 14122 O O . THR B 1 232 ? 40.68527 -2.34239 -22.90200 1.000 34.92465 224 THR B O 1
ATOM 14133 N N . VAL B 1 233 ? 42.80989 -1.73863 -22.42690 1.000 36.24812 225 VAL B N 1
ATOM 14134 C CA . VAL B 1 233 ? 42.43749 -0.75038 -21.42649 1.000 34.17739 225 VAL B CA 1
ATOM 14135 C C . VAL B 1 233 ? 42.47904 0.67011 -21.98323 1.000 35.24198 225 VAL B C 1
ATOM 14136 O O . VAL B 1 233 ? 42.34656 1.62835 -21.22241 1.000 36.24000 225 VAL B O 1
ATOM 14149 N N . ASN B 1 234 ? 42.66445 0.82743 -23.28524 1.000 36.37559 226 ASN B N 1
ATOM 14150 C CA . ASN B 1 234 ? 42.76861 2.15688 -23.87907 1.000 34.48381 226 ASN B CA 1
ATOM 14151 C C . ASN B 1 234 ? 41.48152 2.94609 -23.63449 1.000 32.31196 226 ASN B C 1
ATOM 14152 O O . ASN B 1 234 ? 40.39392 2.46119 -23.97618 1.000 31.98606 226 ASN B O 1
ATOM 14163 N N . PRO B 1 235 ? 41.54913 4.14980 -23.04986 1.000 31.21975 227 PRO B N 1
ATOM 14164 C CA . PRO B 1 235 ? 40.31702 4.87777 -22.69598 1.000 27.94438 227 PRO B CA 1
ATOM 14165 C C . PRO B 1 235 ? 39.58655 5.51297 -23.87061 1.000 30.11252 227 PRO B C 1
ATOM 14166 O O . PRO B 1 235 ? 38.53214 6.12948 -23.65814 1.000 31.27190 227 PRO B O 1
ATOM 14177 N N . ALA B 1 236 ? 40.07719 5.34255 -25.10245 1.000 29.59418 228 ALA B N 1
ATOM 14178 C CA . ALA B 1 236 ? 39.43187 5.89840 -26.28163 1.000 32.00772 228 ALA B CA 1
ATOM 14179 C C . ALA B 1 236 ? 38.41728 4.95127 -26.92233 1.000 29.18007 228 ALA B C 1
ATOM 14180 O O . ALA B 1 236 ? 37.65296 5.38941 -27.78625 1.000 32.20705 228 ALA B O 1
ATOM 14187 N N . VAL B 1 237 ? 38.36336 3.68579 -26.51537 1.000 29.47117 229 VAL B N 1
ATOM 14188 C CA . VAL B 1 237 ? 37.51479 2.72181 -27.21899 1.000 24.17187 229 VAL B CA 1
ATOM 14189 C C . VAL B 1 237 ? 36.13881 2.69310 -26.56496 1.000 28.40339 229 VAL B C 1
ATOM 14190 O O . VAL B 1 237 ? 36.00392 2.82777 -25.34491 1.000 27.34089 229 VAL B O 1
ATOM 14203 N N . SER B 1 238 ? 35.08671 2.49252 -27.37504 1.000 28.18420 230 SER B N 1
ATOM 14204 C CA . SER B 1 238 ? 33.73883 2.63035 -26.82457 1.000 24.55885 230 SER B CA 1
ATOM 14205 C C . SER B 1 238 ? 33.44481 1.61448 -25.71958 1.000 27.86744 230 SER B C 1
ATOM 14206 O O . SER B 1 238 ? 32.69137 1.92626 -24.79176 1.000 27.68774 230 SER B O 1
ATOM 14214 N N . TYR B 1 239 ? 34.02312 0.41458 -25.75711 1.000 26.18688 231 TYR B N 1
ATOM 14215 C CA . TYR B 1 239 ? 33.63181 -0.52088 -24.70136 1.000 27.03463 231 TYR B CA 1
ATOM 14216 C C . TYR B 1 239 ? 34.29162 -0.22818 -23.34766 1.000 28.69203 231 TYR B C 1
ATOM 14217 O O . TYR B 1 239 ? 33.91294 -0.84847 -22.34500 1.000 26.98199 231 TYR B O 1
ATOM 14235 N N . ASN B 1 240 ? 35.21499 0.72778 -23.27153 1.000 28.31492 232 ASN B N 1
ATOM 14236 C CA . ASN B 1 240 ? 35.68146 1.22469 -21.98309 1.000 31.29545 232 ASN B CA 1
ATOM 14237 C C . ASN B 1 240 ? 34.96927 2.50536 -21.55712 1.000 29.30678 232 ASN B C 1
ATOM 14238 O O . ASN B 1 240 ? 34.79737 2.71908 -20.35822 1.000 32.10572 232 ASN B O 1
ATOM 14249 N N . GLN B 1 241 ? 34.51841 3.33911 -22.50514 1.000 27.85833 233 GLN B N 1
ATOM 14250 C CA . GLN B 1 241 ? 33.74789 4.53101 -22.15110 1.000 26.58624 233 GLN B CA 1
ATOM 14251 C C . GLN B 1 241 ? 32.29844 4.20945 -21.78836 1.000 30.10463 233 GLN B C 1
ATOM 14252 O O . GLN B 1 241 ? 31.69590 4.93383 -20.98105 1.000 27.52164 233 GLN B O 1
ATOM 14266 N N . PHE B 1 242 ? 31.73266 3.12934 -22.35180 1.000 28.07370 234 PHE B N 1
ATOM 14267 C CA . PHE B 1 242 ? 30.32950 2.74809 -22.16104 1.000 26.02554 234 PHE B CA 1
ATOM 14268 C C . PHE B 1 242 ? 30.26726 1.25147 -21.88774 1.000 28.07555 234 PHE B C 1
ATOM 14269 O O . PHE B 1 242 ? 29.91183 0.45792 -22.76937 1.000 28.19052 234 PHE B O 1
ATOM 14286 N N . PRO B 1 243 ? 30.57478 0.83299 -20.65644 1.000 27.05308 235 PRO B N 1
ATOM 14287 C CA . PRO B 1 243 ? 30.66769 -0.61184 -20.37133 1.000 28.04378 235 PRO B CA 1
ATOM 14288 C C . PRO B 1 243 ? 29.37757 -1.39493 -20.57076 1.000 24.58245 235 PRO B C 1
ATOM 14289 O O . PRO B 1 243 ? 29.45248 -2.62442 -20.72444 1.000 27.95114 235 PRO B O 1
ATOM 14300 N N . LEU B 1 244 ? 28.20480 -0.75184 -20.59782 1.000 29.04958 236 LEU B N 1
ATOM 14301 C CA . LEU B 1 244 ? 26.98599 -1.52075 -20.86270 1.000 27.53531 236 LEU B CA 1
ATOM 14302 C C . LEU B 1 244 ? 26.93802 -2.04928 -22.29128 1.000 26.55411 236 LEU B C 1
ATOM 14303 O O . LEU B 1 244 ? 26.07682 -2.87697 -22.61559 1.000 27.49032 236 LEU B O 1
ATOM 14319 N N . ILE B 1 245 ? 27.84164 -1.61150 -23.15963 1.000 26.85233 237 ILE B N 1
ATOM 14320 C CA . ILE B 1 245 ? 27.88378 -2.16010 -24.50145 1.000 24.43539 237 ILE B CA 1
ATOM 14321 C C . ILE B 1 245 ? 28.47747 -3.55677 -24.54428 1.000 29.26141 237 ILE B C 1
ATOM 14322 O O . ILE B 1 245 ? 28.31981 -4.25364 -25.55934 1.000 27.84201 237 ILE B O 1
ATOM 14338 N N . ARG B 1 246 ? 29.10634 -4.00793 -23.45336 1.000 30.24692 238 ARG B N 1
ATOM 14339 C CA . ARG B 1 246 ? 29.77989 -5.29905 -23.41823 1.000 28.94355 238 ARG B CA 1
ATOM 14340 C C . ARG B 1 246 ? 28.79126 -6.45687 -23.29368 1.000 26.26854 238 ARG B C 1
ATOM 14341 O O . ARG B 1 246 ? 27.89302 -6.43337 -22.45428 1.000 34.18675 238 ARG B O 1
ATOM 14362 N N . ARG B 1 247 ? 28.99563 -7.49352 -24.08732 1.000 30.44811 239 ARG B N 1
ATOM 14363 C CA . ARG B 1 247 ? 28.14773 -8.67890 -24.03541 1.000 31.28010 239 ARG B CA 1
ATOM 14364 C C . ARG B 1 247 ? 28.77428 -9.78570 -23.19330 1.000 38.38695 239 ARG B C 1
ATOM 14365 O O . ARG B 1 247 ? 29.98414 -9.81718 -22.94892 1.000 34.81034 239 ARG B O 1
ATOM 14386 N N . ASP B 1 248 ? 27.91405 -10.69848 -22.74024 1.000 33.31731 240 ASP B N 1
ATOM 14387 C CA . ASP B 1 248 ? 28.33841 -11.93909 -22.09138 1.000 31.74784 240 ASP B CA 1
ATOM 14388 C C . ASP B 1 248 ? 28.68021 -12.95642 -23.17873 1.000 35.43182 240 ASP B C 1
ATOM 14389 O O . ASP B 1 248 ? 27.78569 -13.46047 -23.85881 1.000 32.15152 240 ASP B O 1
ATOM 14398 N N . PHE B 1 249 ? 29.96839 -13.26730 -23.34012 1.000 31.22023 241 PHE B N 1
ATOM 14399 C CA . PHE B 1 249 ? 30.42413 -14.23233 -24.33231 1.000 29.84796 241 PHE B CA 1
ATOM 14400 C C . PHE B 1 249 ? 30.78518 -15.57864 -23.70385 1.000 35.03559 241 PHE B C 1
ATOM 14401 O O . PHE B 1 249 ? 31.56241 -16.33960 -24.28285 1.000 33.76373 241 PHE B O 1
ATOM 14418 N N . SER B 1 250 ? 30.21060 -15.90461 -22.54560 1.000 31.33513 242 SER B N 1
ATOM 14419 C CA . SER B 1 250 ? 30.56148 -17.15926 -21.89689 1.000 33.57506 242 SER B CA 1
ATOM 14420 C C . SER B 1 250 ? 30.10539 -18.36890 -22.70306 1.000 29.85235 242 SER B C 1
ATOM 14421 O O . SER B 1 250 ? 30.60181 -19.47403 -22.45110 1.000 37.97216 242 SER B O 1
ATOM 14429 N N . TRP B 1 251 ? 29.20731 -18.18531 -23.68296 1.000 32.91357 243 TRP B N 1
ATOM 14430 C CA . TRP B 1 251 ? 28.73458 -19.31384 -24.48304 1.000 33.55275 243 TRP B CA 1
ATOM 14431 C C . TRP B 1 251 ? 29.79473 -19.85233 -25.44460 1.000 35.95327 243 TRP B C 1
ATOM 14432 O O . TRP B 1 251 ? 29.69894 -21.01271 -25.86446 1.000 35.79343 243 TRP B O 1
ATOM 14453 N N . VAL B 1 252 ? 30.79833 -19.05258 -25.79637 1.000 34.26663 244 VAL B N 1
ATOM 14454 C CA . VAL B 1 252 ? 31.76184 -19.45925 -26.81579 1.000 37.01999 244 VAL B CA 1
ATOM 14455 C C . VAL B 1 252 ? 32.57734 -20.64308 -26.31755 1.000 31.83799 244 VAL B C 1
ATOM 14456 O O . VAL B 1 252 ? 33.17042 -20.59107 -25.23441 1.000 33.84374 244 VAL B O 1
ATOM 14469 N N . ASP B 1 253 ? 32.64177 -21.71576 -27.11991 1.000 30.89279 245 ASP B N 1
ATOM 14470 C CA . ASP B 1 253 ? 33.45872 -22.86586 -26.74309 1.000 38.23295 245 ASP B CA 1
ATOM 14471 C C . ASP B 1 253 ? 34.41624 -23.34059 -27.82332 1.000 41.30313 245 ASP B C 1
ATOM 14472 O O . ASP B 1 253 ? 35.19686 -24.26436 -27.57089 1.000 62.05747 245 ASP B O 1
ATOM 14481 N N . SER B 1 254 ? 34.36143 -22.77309 -29.00347 1.000 40.08965 246 SER B N 1
ATOM 14482 C CA . SER B 1 254 ? 35.20358 -23.15955 -30.12209 1.000 40.65693 246 SER B CA 1
ATOM 14483 C C . SER B 1 254 ? 36.53956 -22.42104 -30.08951 1.000 39.95844 246 SER B C 1
ATOM 14484 O O . SER B 1 254 ? 36.63348 -21.28121 -29.62661 1.000 42.79029 246 SER B O 1
ATOM 14492 N N . LYS B 1 255 ? 37.57535 -23.07688 -30.60858 1.000 40.53349 247 LYS B N 1
ATOM 14493 C CA . LYS B 1 255 ? 38.86357 -22.42883 -30.82286 1.000 41.23391 247 LYS B CA 1
ATOM 14494 C C . LYS B 1 255 ? 38.95845 -21.72409 -32.17205 1.000 42.93022 247 LYS B C 1
ATOM 14495 O O . LYS B 1 255 ? 39.99616 -21.11658 -32.46741 1.000 44.85663 247 LYS B O 1
ATOM 14514 N N . SER B 1 256 ? 37.90796 -21.78327 -32.99378 1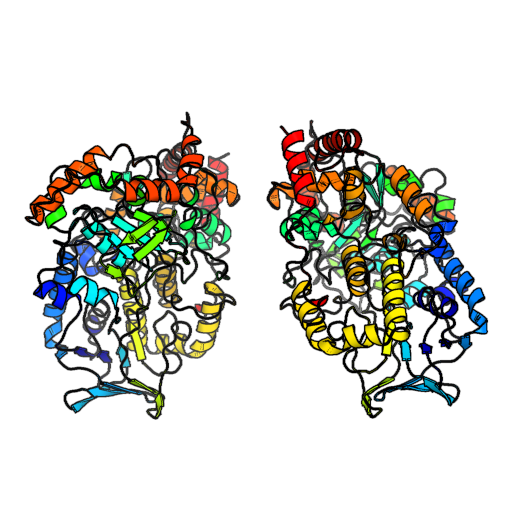.000 35.79400 248 SER B N 1
ATOM 14515 C CA . SER B 1 256 ? 37.84255 -21.01471 -34.23069 1.000 29.11487 248 SER B CA 1
ATOM 14516 C C . SER B 1 256 ? 37.24767 -19.64770 -33.91119 1.000 35.33271 248 SER B C 1
ATOM 14517 O O . SER B 1 256 ? 36.08772 -19.56154 -33.49312 1.000 33.33993 248 SER B O 1
ATOM 14525 N N A SER B 1 257 ? 38.03886 -18.58648 -34.09055 0.616 33.78984 249 SER B N 1
ATOM 14526 N N B SER B 1 257 ? 38.04434 -18.58822 -34.09855 0.384 33.78393 249 SER B N 1
ATOM 14527 C CA A SER B 1 257 ? 37.57561 -17.22327 -33.85717 0.616 33.52875 249 SER B CA 1
ATOM 14528 C CA B SER B 1 257 ? 37.63376 -17.20432 -33.88693 0.384 33.54170 249 SER B CA 1
ATOM 14529 C C A SER B 1 257 ? 37.75308 -16.41171 -35.13450 0.616 31.91175 249 SER B C 1
ATOM 14530 C C B SER B 1 257 ? 37.73424 -16.43397 -35.19602 0.384 31.96422 249 SER B C 1
ATOM 14531 O O A SER B 1 257 ? 38.70510 -16.66053 -35.88059 0.616 37.78537 249 SER B O 1
ATOM 14532 O O B SER B 1 257 ? 38.62138 -16.71427 -36.00758 0.384 37.45228 249 SER B O 1
ATOM 14547 N N . PRO B 1 258 ? 36.84202 -15.46301 -35.44260 1.000 30.60033 250 PRO B N 1
ATOM 14548 C CA . PRO B 1 258 ? 35.59790 -15.12920 -34.71306 1.000 29.87958 250 PRO B CA 1
ATOM 14549 C C . PRO B 1 258 ? 34.67365 -16.35235 -34.73930 1.000 30.64362 250 PRO B C 1
ATOM 14550 O O . PRO B 1 258 ? 34.68374 -17.11627 -35.70501 1.000 31.15485 250 PRO B O 1
ATOM 14561 N N . PRO B 1 259 ? 33.93827 -16.60447 -33.65973 1.000 29.50083 251 PRO B N 1
ATOM 14562 C CA . PRO B 1 259 ? 33.15312 -17.84245 -33.56515 1.000 26.94124 251 PRO B CA 1
ATOM 14563 C C . PRO B 1 259 ? 31.91220 -17.80905 -34.44939 1.000 27.29787 251 PRO B C 1
ATOM 14564 O O . PRO B 1 259 ? 31.28961 -16.75762 -34.63717 1.000 30.80385 251 PRO B O 1
ATOM 14575 N N . ASN B 1 260 ? 31.52751 -18.98799 -34.96263 1.000 27.95547 252 ASN B N 1
ATOM 14576 C CA . ASN B 1 260 ? 30.19488 -19.11466 -35.55385 1.000 29.16083 252 ASN B CA 1
ATOM 14577 C C . ASN B 1 260 ? 29.16337 -18.69316 -34.50887 1.000 29.49432 252 ASN B C 1
ATOM 14578 O O . ASN B 1 260 ? 29.24257 -19.11587 -33.34984 1.000 30.75413 252 ASN B O 1
ATOM 14589 N N . GLY B 1 261 ? 28.20013 -17.84713 -34.90663 1.000 26.93308 253 GLY B N 1
ATOM 14590 C CA . GLY B 1 261 ? 27.16639 -17.39408 -33.99301 1.000 29.53148 253 GLY B CA 1
ATOM 14591 C C . GLY B 1 261 ? 27.34522 -15.98870 -33.45139 1.000 29.67828 253 GLY B C 1
ATOM 14592 O O . GLY B 1 261 ? 26.45042 -15.49462 -32.75995 1.000 30.72222 253 GLY B O 1
ATOM 14596 N N . LEU B 1 262 ? 28.46933 -15.34154 -33.74167 1.000 25.83787 254 LEU B N 1
ATOM 14597 C CA . LEU B 1 262 ? 28.69322 -13.94844 -33.39008 1.000 26.53376 254 LEU B CA 1
ATOM 14598 C C . LEU B 1 262 ? 28.03137 -13.05629 -34.42953 1.000 32.00800 254 LEU B C 1
ATOM 14599 O O . LEU B 1 262 ? 28.16988 -13.29931 -35.63505 1.000 32.92460 254 LEU B O 1
ATOM 14615 N N . ILE B 1 263 ? 27.31282 -12.02628 -33.97494 1.000 29.86444 255 ILE B N 1
ATOM 14616 C CA . ILE B 1 263 ? 26.67029 -11.07085 -34.87302 1.000 28.22251 255 ILE B CA 1
ATOM 14617 C C . ILE B 1 263 ? 27.15541 -9.65296 -34.57810 1.000 29.80064 255 ILE B C 1
ATOM 14618 O O . ILE B 1 263 ? 27.49694 -9.31911 -33.43939 1.000 31.18474 255 ILE B O 1
ATOM 14634 N N . ALA B 1 264 ? 27.10975 -8.80081 -35.60141 1.000 23.88804 256 ALA B N 1
ATOM 14635 C CA . ALA B 1 264 ? 27.58625 -7.42518 -35.51079 1.000 23.51981 256 ALA B CA 1
ATOM 14636 C C . ALA B 1 264 ? 26.72091 -6.46192 -36.32219 1.000 24.68641 256 ALA B C 1
ATOM 14637 O O . ALA B 1 264 ? 26.15845 -6.81402 -37.35690 1.000 30.95679 256 ALA B O 1
ATOM 14644 N N . ILE B 1 265 ? 26.65746 -5.22850 -35.83310 1.000 23.84388 257 ILE B N 1
ATOM 14645 C CA . ILE B 1 265 ? 26.11156 -4.08048 -36.55112 1.000 24.00543 257 ILE B CA 1
ATOM 14646 C C . ILE B 1 265 ? 27.24692 -3.40778 -37.31573 1.000 27.38498 257 ILE B C 1
ATOM 14647 O O . ILE B 1 265 ? 28.31977 -3.17422 -36.75229 1.000 31.46374 257 ILE B O 1
ATOM 14663 N N . LYS B 1 266 ? 27.02748 -3.10552 -38.59452 1.000 23.14001 258 LYS B N 1
ATOM 14664 C CA . LYS B 1 266 ? 27.98945 -2.35072 -39.39416 1.000 23.61943 258 LYS B CA 1
ATOM 14665 C C . LYS B 1 266 ? 27.43071 -0.95666 -39.63644 1.000 27.86504 258 LYS B C 1
ATOM 14666 O O . LYS B 1 266 ? 26.26640 -0.82805 -40.02370 1.000 28.06223 258 LYS B O 1
ATOM 14685 N N . TYR B 1 267 ? 28.24844 0.08215 -39.41748 1.000 25.13403 259 TYR B N 1
ATOM 14686 C CA . TYR B 1 267 ? 27.74848 1.45112 -39.47145 1.000 25.61678 259 TYR B CA 1
ATOM 14687 C C . TYR B 1 267 ? 28.76791 2.43210 -40.04000 1.000 28.11749 259 TYR B C 1
ATOM 14688 O O . TYR B 1 267 ? 29.97998 2.21060 -39.98496 1.000 24.95891 259 TYR B O 1
ATOM 14706 N N . TRP B 1 268 ? 28.24930 3.56956 -40.53367 1.000 26.06168 260 TRP B N 1
ATOM 14707 C CA . TRP B 1 268 ? 29.10128 4.67349 -40.98597 1.000 25.15945 260 TRP B CA 1
ATOM 14708 C C . TRP B 1 268 ? 29.65455 5.44449 -39.79288 1.000 24.77907 260 TRP B C 1
ATOM 14709 O O . TRP B 1 268 ? 28.87904 6.10947 -39.10305 1.000 25.91124 260 TRP B O 1
ATOM 14730 N N . PRO B 1 269 ? 30.96750 5.44776 -39.55430 1.000 23.51075 261 PRO B N 1
ATOM 14731 C CA . PRO B 1 269 ? 31.53065 6.41338 -38.60053 1.000 26.96967 261 PRO B CA 1
ATOM 14732 C C . PRO B 1 269 ? 31.46750 7.82043 -39.18137 1.000 28.93288 261 PRO B C 1
ATOM 14733 O O . PRO B 1 269 ? 31.57756 8.01878 -40.39427 1.000 27.79906 261 PRO B O 1
ATOM 14744 N N . ILE B 1 270 ? 31.27547 8.81287 -38.30445 1.000 27.88400 262 ILE B N 1
ATOM 14745 C CA . ILE B 1 270 ? 30.96737 10.14543 -38.82299 1.000 26.98391 262 ILE B CA 1
ATOM 14746 C C . ILE B 1 270 ? 32.14526 10.73248 -39.60197 1.000 28.54266 262 ILE B C 1
ATOM 14747 O O . ILE B 1 270 ? 31.94043 11.49948 -40.55369 1.000 29.50438 262 ILE B O 1
ATOM 14763 N N . ASP B 1 271 ? 33.38601 10.36735 -39.25754 1.000 27.91129 263 ASP B N 1
ATOM 14764 C CA . ASP B 1 271 ? 34.51586 10.93648 -39.99067 1.000 30.89940 263 ASP B CA 1
ATOM 14765 C C . ASP B 1 271 ? 34.56705 10.42988 -41.43292 1.000 33.72207 263 ASP B C 1
ATOM 14766 O O . ASP B 1 271 ? 34.79345 11.21714 -42.36446 1.000 30.50226 263 ASP B O 1
ATOM 14775 N N . GLN B 1 272 ? 34.33487 9.13585 -41.65524 1.000 28.67187 264 GLN B N 1
ATOM 14776 C CA . GLN B 1 272 ? 34.33438 8.63768 -43.02304 1.000 31.27921 264 GLN B CA 1
ATOM 14777 C C . GLN B 1 272 ? 33.08264 9.06963 -43.77732 1.000 30.35498 264 GLN B C 1
ATOM 14778 O O . GLN B 1 272 ? 33.13801 9.30883 -44.98996 1.000 31.84535 264 GLN B O 1
ATOM 14792 N N . TYR B 1 273 ? 31.95283 9.17774 -43.08033 1.000 27.09173 265 TYR B N 1
ATOM 14793 C CA . TYR B 1 273 ? 30.74397 9.71792 -43.70256 1.000 27.87177 265 TYR B CA 1
ATOM 14794 C C . TYR B 1 273 ? 30.98689 11.13711 -44.21058 1.000 34.29350 265 TYR B C 1
ATOM 14795 O O . TYR B 1 273 ? 30.62947 11.47437 -45.34269 1.000 31.03592 265 TYR B O 1
ATOM 14813 N N . TYR B 1 274 ? 31.61539 11.97611 -43.38859 1.000 29.15403 266 TYR B N 1
ATOM 14814 C CA . TYR B 1 274 ? 31.95085 13.33785 -43.80689 1.000 31.57413 266 TYR B CA 1
ATOM 14815 C C . TYR B 1 274 ? 32.83854 13.33396 -45.04779 1.000 31.80462 266 TYR B C 1
ATOM 14816 O O . TYR B 1 274 ? 32.62035 14.10513 -45.99332 1.000 33.38244 266 TYR B O 1
ATOM 14834 N N . TYR B 1 275 ? 33.86399 12.47944 -45.04847 1.000 32.48889 267 TYR B N 1
ATOM 14835 C CA . TYR B 1 275 ? 34.79255 12.40893 -46.17097 1.000 34.97688 267 TYR B CA 1
ATOM 14836 C C . TYR B 1 275 ? 34.07029 12.14837 -47.48584 1.000 39.87113 267 TYR B C 1
ATOM 14837 O O . TYR B 1 275 ? 34.37562 12.78394 -48.50537 1.000 37.48282 267 TYR B O 1
ATOM 14855 N N . HIS B 1 276 ? 33.09011 11.24149 -47.47990 1.000 31.64510 268 HIS B N 1
ATOM 14856 C CA . HIS B 1 276 ? 32.42088 10.85540 -48.71917 1.000 34.16315 268 HIS B CA 1
ATOM 14857 C C . HIS B 1 276 ? 31.35250 11.84598 -49.15515 1.000 36.16347 268 HIS B C 1
ATOM 14858 O O . HIS B 1 276 ? 31.20175 12.10142 -50.35522 1.000 35.83125 268 HIS B O 1
ATOM 14872 N N . PHE B 1 277 ? 30.58235 12.39159 -48.21458 1.000 31.94048 269 PHE B N 1
ATOM 14873 C CA . PHE B 1 277 ? 29.28917 12.97207 -48.55337 1.000 29.47332 269 PHE B CA 1
ATOM 14874 C C . PHE B 1 277 ? 29.13674 14.46411 -48.25874 1.000 31.04716 269 PHE B C 1
ATOM 14875 O O . PHE B 1 277 ? 28.10086 15.04520 -48.62252 1.000 32.89137 269 PHE B O 1
ATOM 14892 N N . ASN B 1 278 ? 30.12303 15.11353 -47.63792 1.000 34.80341 270 ASN B N 1
ATOM 14893 C CA . ASN B 1 278 ? 29.90739 16.48725 -47.17182 1.000 39.26025 270 ASN B CA 1
ATOM 14894 C C . ASN B 1 278 ? 29.66492 17.47765 -48.31132 1.000 47.83150 270 ASN B C 1
ATOM 14895 O O . ASN B 1 278 ? 29.02616 18.52109 -48.09706 1.000 42.04564 270 ASN B O 1
ATOM 14906 N N . ASP B 1 279 ? 30.18070 17.19766 -49.51027 1.000 40.68542 271 ASP B N 1
ATOM 14907 C CA . ASP B 1 279 ? 30.12314 18.16748 -50.60154 1.000 44.58270 271 ASP B CA 1
ATOM 14908 C C . ASP B 1 279 ? 28.80690 18.14764 -51.37547 1.000 50.24766 271 ASP B C 1
ATOM 14909 O O . ASP B 1 279 ? 28.63725 18.97536 -52.27845 1.000 47.77419 271 ASP B O 1
ATOM 14918 N N . ASP B 1 280 ? 27.88802 17.22673 -51.06586 1.000 36.48523 272 ASP B N 1
ATOM 14919 C CA . ASP B 1 280 ? 26.58649 17.13733 -51.73657 1.000 38.91307 272 ASP B CA 1
ATOM 14920 C C . ASP B 1 280 ? 25.58173 16.44783 -50.80273 1.000 38.08392 272 ASP B C 1
ATOM 14921 O O . ASP B 1 280 ? 24.88973 15.51194 -51.21198 1.000 36.21538 272 ASP B O 1
ATOM 14930 N N . LEU B 1 281 ? 25.45993 16.94294 -49.55989 1.000 36.63238 273 LEU B N 1
ATOM 14931 C CA . LEU B 1 281 ? 24.78804 16.18472 -48.49381 1.000 37.97081 273 LEU B CA 1
ATOM 14932 C C . LEU B 1 281 ? 23.33315 15.85026 -48.80745 1.000 36.19024 273 LEU B C 1
ATOM 14933 O O . LEU B 1 281 ? 22.90864 14.70130 -48.63329 1.000 35.16617 273 LEU B O 1
ATOM 14949 N N . GLU B 1 282 ? 22.52638 16.85626 -49.18528 1.000 35.58455 274 GLU B N 1
ATOM 14950 C CA . GLU B 1 282 ? 21.10126 16.60476 -49.39534 1.000 38.04669 274 GLU B CA 1
ATOM 14951 C C . GLU B 1 282 ? 20.87795 15.55405 -50.47217 1.000 39.84288 274 GLU B C 1
ATOM 14952 O O . GLU B 1 282 ? 19.97824 14.71230 -50.35608 1.000 35.63300 274 GLU B O 1
ATOM 14964 N N A ASN B 1 283 ? 21.66747 15.58720 -51.54856 0.630 37.78283 275 ASN B N 1
ATOM 14965 N N B ASN B 1 283 ? 21.67888 15.60538 -51.53654 0.370 37.77206 275 ASN B N 1
ATOM 14966 C CA A ASN B 1 283 ? 21.47218 14.58225 -52.58914 0.630 36.04838 275 ASN B CA 1
ATOM 14967 C CA B ASN B 1 283 ? 21.55608 14.62638 -52.60670 0.370 36.15854 275 ASN B CA 1
ATOM 14968 C C A ASN B 1 283 ? 21.92126 13.19721 -52.12651 0.630 34.64805 275 ASN B C 1
ATOM 14969 C C B ASN B 1 283 ? 21.92721 13.22781 -52.12651 0.370 34.70676 275 ASN B C 1
ATOM 14970 O O A ASN B 1 283 ? 21.26334 12.19600 -52.43227 0.630 36.05827 275 ASN B O 1
ATOM 14971 O O B ASN B 1 283 ? 21.22325 12.25500 -52.42222 0.370 36.13139 275 ASN B O 1
ATOM 14992 N N . TYR B 1 284 ? 23.02660 13.10669 -51.38223 1.000 35.24067 276 TYR B N 1
ATOM 14993 C CA . TYR B 1 284 ? 23.44402 11.79412 -50.88596 1.000 32.91422 276 TYR B CA 1
ATOM 14994 C C . TYR B 1 284 ? 22.42318 11.22780 -49.90305 1.000 33.03685 276 TYR B C 1
ATOM 14995 O O . TYR B 1 284 ? 22.09060 10.03870 -49.96284 1.000 29.29989 276 TYR B O 1
ATOM 15013 N N . ILE B 1 285 ? 21.87550 12.07189 -49.01971 1.000 34.78281 277 ILE B N 1
ATOM 15014 C CA . ILE B 1 285 ? 20.82562 11.60311 -48.11913 1.000 30.24569 277 ILE B CA 1
ATOM 15015 C C . ILE B 1 285 ? 19.62879 11.09181 -48.91692 1.000 34.13773 277 ILE B C 1
ATOM 15016 O O . ILE B 1 285 ? 19.06560 10.03797 -48.60160 1.000 33.08831 277 ILE B O 1
ATOM 15032 N N . SER B 1 286 ? 19.21241 11.83258 -49.95511 1.000 33.25624 278 SER B N 1
ATOM 15033 C CA . SER B 1 286 ? 18.04679 11.42026 -50.73278 1.000 31.12228 278 SER B CA 1
ATOM 15034 C C . SER B 1 286 ? 18.29483 10.10196 -51.45590 1.000 34.27171 278 SER B C 1
ATOM 15035 O O . SER B 1 286 ? 17.34354 9.37344 -51.76283 1.000 39.79297 278 SER B O 1
ATOM 15043 N N . LYS B 1 287 ? 19.55945 9.79393 -51.76076 1.000 37.45460 279 LYS B N 1
ATOM 15044 C CA . LYS B 1 287 ? 19.92441 8.53485 -52.40643 1.000 33.32588 279 LYS B CA 1
ATOM 15045 C C . LYS B 1 287 ? 19.93581 7.36335 -51.44337 1.000 35.96612 279 LYS B C 1
ATOM 15046 O O . LYS B 1 287 ? 19.95977 6.21344 -51.89613 1.000 36.07547 279 LYS B O 1
ATOM 15065 N N . GLY B 1 288 ? 19.92327 7.62628 -50.13573 1.000 32.02348 280 GLY B N 1
ATOM 15066 C CA . GLY B 1 288 ? 19.82958 6.56987 -49.14777 1.000 32.71978 280 GLY B CA 1
ATOM 15067 C C . GLY B 1 288 ? 21.04712 6.43568 -48.25996 1.000 29.70412 280 GLY B C 1
ATOM 15068 O O . GLY B 1 288 ? 21.12505 5.50579 -47.44678 1.000 28.92590 280 GLY B O 1
ATOM 15072 N N . TYR B 1 289 ? 21.98664 7.37244 -48.36671 1.000 30.63135 281 TYR B N 1
ATOM 15073 C CA . TYR B 1 289 ? 23.18627 7.35507 -47.53016 1.000 26.99074 281 TYR B CA 1
ATOM 15074 C C . TYR B 1 289 ? 22.89921 8.13425 -46.26391 1.000 25.54054 281 TYR B C 1
ATOM 15075 O O . TYR B 1 289 ? 23.05227 9.36231 -46.22828 1.000 27.09408 281 TYR B O 1
ATOM 15093 N N . LEU B 1 290 ? 22.50808 7.40539 -45.21428 1.000 28.99248 282 LEU B N 1
ATOM 15094 C CA . LEU B 1 290 ? 22.09170 7.98208 -43.94372 1.000 30.22647 282 LEU B CA 1
ATOM 15095 C C . LEU B 1 290 ? 23.17973 7.79749 -42.89233 1.000 30.24013 282 LEU B C 1
ATOM 15096 O O . LEU B 1 290 ? 23.79062 6.72536 -42.79271 1.000 30.34956 282 LEU B O 1
ATOM 15112 N N . LEU B 1 291 ? 23.42248 8.84579 -42.10752 1.000 27.96570 283 LEU B N 1
ATOM 15113 C CA . LEU B 1 291 ? 24.39435 8.77119 -41.02553 1.000 24.55119 283 LEU B CA 1
ATOM 15114 C C . LEU B 1 291 ? 23.79878 7.96984 -39.86873 1.000 25.41580 283 LEU B C 1
ATOM 15115 O O . LEU B 1 291 ? 22.75513 8.34899 -39.31438 1.000 28.44804 283 LEU B O 1
ATOM 15131 N N . ASN B 1 292 ? 24.45657 6.86958 -39.50808 1.000 28.03639 284 ASN B N 1
ATOM 15132 C CA . ASN B 1 292 ? 23.94098 5.91064 -38.52279 1.000 25.58433 284 ASN B CA 1
ATOM 15133 C C . ASN B 1 292 ? 25.02016 5.54539 -37.50218 1.000 24.55937 284 ASN B C 1
ATOM 15134 O O . ASN B 1 292 ? 25.14198 4.39451 -37.07059 1.000 25.13077 284 ASN B O 1
ATOM 15145 N N . ASP B 1 293 ? 25.79508 6.54184 -37.06849 1.000 25.66599 285 ASP B N 1
ATOM 15146 C CA . ASP B 1 293 ? 26.95434 6.34897 -36.19210 1.000 22.47952 285 ASP B CA 1
ATOM 15147 C C . ASP B 1 293 ? 26.48189 6.23785 -34.73517 1.000 23.63443 285 ASP B C 1
ATOM 15148 O O . ASP B 1 293 ? 26.34808 7.23660 -34.01273 1.000 25.66977 285 ASP B O 1
ATOM 15157 N N . ILE B 1 294 ? 26.27079 4.98377 -34.29213 1.000 25.11374 286 ILE B N 1
ATOM 15158 C CA . ILE B 1 294 ? 25.83038 4.69557 -32.91684 1.000 23.29941 286 ILE B CA 1
ATOM 15159 C C . ILE B 1 294 ? 26.84693 5.19606 -31.88700 1.000 24.56902 286 ILE B C 1
ATOM 15160 O O . ILE B 1 294 ? 26.46761 5.62085 -30.77781 1.000 25.48269 286 ILE B O 1
ATOM 15176 N N . ALA B 1 295 ? 28.13454 5.21867 -32.23461 1.000 23.83331 287 ALA B N 1
ATOM 15177 C CA . ALA B 1 295 ? 29.13170 5.72978 -31.29779 1.000 26.67793 287 ALA B CA 1
ATOM 15178 C C . ALA B 1 295 ? 28.99700 7.24456 -31.12806 1.000 27.21117 287 ALA B C 1
ATOM 15179 O O . ALA B 1 295 ? 29.14401 7.76136 -30.01018 1.000 26.56368 287 ALA B O 1
ATOM 15186 N N . MET B 1 296 ? 28.71802 7.97121 -32.22345 1.000 26.74584 288 MET B N 1
ATOM 15187 C CA . MET B 1 296 ? 28.42389 9.40292 -32.12188 1.000 25.60969 288 MET B CA 1
ATOM 15188 C C . MET B 1 296 ? 27.15879 9.64966 -31.30396 1.000 28.40390 288 MET B C 1
ATOM 15189 O O . MET B 1 296 ? 27.08259 10.62005 -30.53192 1.000 26.84408 288 MET B O 1
ATOM 15203 N N . TRP B 1 297 ? 26.15822 8.77577 -31.43857 1.000 25.53829 289 TRP B N 1
ATOM 15204 C CA . TRP B 1 297 ? 24.94488 8.99062 -30.66209 1.000 25.15775 289 TRP B CA 1
ATOM 15205 C C . TRP B 1 297 ? 25.23725 8.81324 -29.17737 1.000 26.85041 289 TRP B C 1
ATOM 15206 O O . TRP B 1 297 ? 24.70927 9.55659 -28.34716 1.000 25.13643 289 TRP B O 1
ATOM 15227 N N . LEU B 1 298 ? 26.08018 7.83777 -28.81911 1.000 24.73840 290 LEU B N 1
ATOM 15228 C CA . LEU B 1 298 ? 26.42449 7.66638 -27.40501 1.000 27.44654 290 LEU B CA 1
ATOM 15229 C C . LEU B 1 298 ? 27.25474 8.83888 -26.90309 1.000 26.17180 290 LEU B C 1
ATOM 15230 O O . LEU B 1 298 ? 27.05329 9.32022 -25.77780 1.000 24.82336 290 LEU B O 1
ATOM 15246 N N . HIS B 1 299 ? 28.19195 9.30514 -27.73241 1.000 26.85462 291 HIS B N 1
ATOM 15247 C CA . HIS B 1 299 ? 29.04962 10.43277 -27.36946 1.000 28.49753 291 HIS B CA 1
ATOM 15248 C C . HIS B 1 299 ? 28.23240 11.67876 -27.05257 1.000 27.46360 291 HIS B C 1
ATOM 15249 O O . HIS B 1 299 ? 28.48310 12.36365 -26.04510 1.000 28.88621 291 HIS B O 1
ATOM 15263 N N . THR B 1 300 ? 27.22879 11.97540 -27.88179 1.000 26.13759 292 THR B N 1
ATOM 15264 C CA . THR B 1 300 ? 26.42584 13.18044 -27.71668 1.000 30.86649 292 THR B CA 1
ATOM 15265 C C . THR B 1 300 ? 25.25900 12.99614 -26.75759 1.000 27.86711 292 THR B C 1
ATOM 15266 O O . THR B 1 300 ? 24.60624 13.98574 -26.40018 1.000 30.76373 292 THR B O 1
ATOM 15277 N N . GLY B 1 301 ? 24.96401 11.76394 -26.36772 1.000 26.10003 293 GLY B N 1
ATOM 15278 C CA . GLY B 1 301 ? 23.82903 11.48596 -25.51990 1.000 27.75630 293 GLY B CA 1
ATOM 15279 C C . GLY B 1 301 ? 22.50270 11.36890 -26.23968 1.000 31.01252 293 GLY B C 1
ATOM 15280 O O . GLY B 1 301 ? 21.47289 11.23520 -25.57877 1.000 29.16822 293 GLY B O 1
ATOM 15284 N N . LYS B 1 302 ? 22.47859 11.42058 -27.57362 1.000 27.05704 294 LYS B N 1
ATOM 15285 C CA . LYS B 1 302 ? 21.19770 11.26223 -28.26994 1.000 27.37615 294 LYS B CA 1
ATOM 15286 C C . LYS B 1 302 ? 20.65016 9.84330 -28.11710 1.000 27.24363 294 LYS B C 1
ATOM 15287 O O . LYS B 1 302 ? 19.43191 9.65921 -28.17758 1.000 27.24603 294 LYS B O 1
ATOM 15306 N N . VAL B 1 303 ? 21.52537 8.86434 -27.87527 1.000 25.28215 295 VAL B N 1
ATOM 15307 C CA . VAL B 1 303 ? 21.18674 7.53181 -27.38846 1.000 24.85510 295 VAL B CA 1
ATOM 15308 C C . VAL B 1 303 ? 21.85676 7.36542 -26.02902 1.000 25.35874 295 VAL B C 1
ATOM 15309 O O . VAL B 1 303 ? 23.02530 7.74390 -25.85614 1.000 26.28362 295 VAL B O 1
ATOM 15322 N N . ILE B 1 304 ? 21.12306 6.80243 -25.07584 1.000 23.81335 296 ILE B N 1
ATOM 15323 C CA . ILE B 1 304 ? 21.71165 6.34464 -23.82214 1.000 22.41009 296 ILE B CA 1
ATOM 15324 C C . ILE B 1 304 ? 21.47744 4.84816 -23.65593 1.000 27.98841 296 ILE B C 1
ATOM 15325 O O . ILE B 1 304 ? 20.44899 4.30182 -24.06903 1.000 26.29383 296 ILE B O 1
ATOM 15341 N N . LEU B 1 305 ? 22.44394 4.19694 -23.01753 1.000 24.73828 297 LEU B N 1
ATOM 15342 C CA . LEU B 1 305 ? 22.34564 2.80998 -22.58507 1.000 23.51855 297 LEU B CA 1
ATOM 15343 C C . LEU B 1 305 ? 21.95118 2.74398 -21.10955 1.000 24.57496 297 LEU B C 1
ATOM 15344 O O . LEU B 1 305 ? 22.58323 3.39568 -20.26197 1.000 27.65938 297 LEU B O 1
ATOM 15360 N N . VAL B 1 306 ? 20.93597 1.94058 -20.80181 1.000 24.00357 298 VAL B N 1
ATOM 15361 C CA . VAL B 1 306 ? 20.51611 1.70414 -19.41717 1.000 25.83446 298 VAL B CA 1
ATOM 15362 C C . VAL B 1 306 ? 20.50029 0.20567 -19.14247 1.000 28.11503 298 VAL B C 1
ATOM 15363 O O . VAL B 1 306 ? 20.41610 -0.61710 -20.06778 1.000 26.70830 298 VAL B O 1
ATOM 15376 N N . PRO B 1 307 ? 20.57880 -0.19027 -17.86377 1.000 26.10550 299 PRO B N 1
ATOM 15377 C CA . PRO B 1 307 ? 20.57348 -1.62269 -17.53427 1.000 28.35884 299 PRO B CA 1
ATOM 15378 C C . PRO B 1 307 ? 19.31044 -2.32549 -18.00773 1.000 30.77922 299 PRO B C 1
ATOM 15379 O O . PRO B 1 307 ? 18.23422 -1.72897 -18.09823 1.000 31.00799 299 PRO B O 1
ATOM 15390 N N A SER B 1 308 ? 19.44854 -3.62701 -18.28233 0.337 29.04408 300 SER B N 1
ATOM 15391 N N B SER B 1 308 ? 19.44345 -3.62587 -18.28411 0.663 28.84183 300 SER B N 1
ATOM 15392 C CA A SER B 1 308 ? 18.33579 -4.38528 -18.84898 0.337 32.21756 300 SER B CA 1
ATOM 15393 C CA B SER B 1 308 ? 18.32603 -4.35142 -18.88188 0.663 32.16523 300 SER B CA 1
ATOM 15394 C C A SER B 1 308 ? 17.09305 -4.32023 -17.96545 0.337 32.12868 300 SER B C 1
ATOM 15395 C C B SER B 1 308 ? 17.09624 -4.38713 -17.96674 0.663 31.97827 300 SER B C 1
ATOM 15396 O O A SER B 1 308 ? 15.96738 -4.27537 -18.47455 0.337 37.98405 300 SER B O 1
ATOM 15397 O O B SER B 1 308 ? 15.96940 -4.46420 -18.46460 0.663 38.47830 300 SER B O 1
ATOM 15412 N N . ASP B 1 309 ? 17.26549 -4.30011 -16.64426 1.000 32.37440 301 ASP B N 1
ATOM 15413 C CA . ASP B 1 309 ? 16.12143 -4.36706 -15.73904 1.000 35.04152 301 ASP B CA 1
ATOM 15414 C C . ASP B 1 309 ? 15.57989 -2.99584 -15.33823 1.000 34.75536 301 ASP B C 1
ATOM 15415 O O . ASP B 1 309 ? 14.78231 -2.91113 -14.40008 1.000 41.69645 301 ASP B O 1
ATOM 15424 N N . THR B 1 310 ? 15.94953 -1.93807 -16.05467 1.000 29.94406 302 THR B N 1
ATOM 15425 C CA . THR B 1 310 ? 15.36166 -0.62925 -15.81354 1.000 26.97824 302 THR B CA 1
ATOM 15426 C C . THR B 1 310 ? 13.84883 -0.73169 -15.97965 1.000 33.35606 302 THR B C 1
ATOM 15427 O O . THR B 1 310 ? 13.37635 -1.21346 -17.01657 1.000 32.28630 302 THR B O 1
ATOM 15438 N N . PRO B 1 311 ? 13.06135 -0.32586 -14.98383 1.000 29.85636 303 PRO B N 1
ATOM 15439 C CA . PRO B 1 311 ? 11.63477 -0.66523 -14.99728 1.000 32.21463 303 PRO B CA 1
ATOM 15440 C C . PRO B 1 311 ? 10.81402 0.16587 -15.96937 1.000 33.04826 303 PRO B C 1
ATOM 15441 O O . PRO B 1 311 ? 10.99813 1.38066 -16.09583 1.000 33.08205 303 PRO B O 1
ATOM 15452 N N . ILE B 1 312 ? 9.87945 -0.51820 -16.63900 1.000 32.40250 304 ILE B N 1
ATOM 15453 C CA . ILE B 1 312 ? 8.94157 0.09231 -17.57200 1.000 33.87270 304 ILE B CA 1
ATOM 15454 C C . ILE B 1 312 ? 7.52235 -0.15104 -17.08722 1.000 36.74195 304 ILE B C 1
ATOM 15455 O O . ILE B 1 312 ? 7.15220 -1.29216 -16.78552 1.000 35.57768 304 ILE B O 1
ATOM 15471 N N . ASN B 1 313 ? 6.71872 0.90734 -17.06190 1.000 35.58637 305 ASN B N 1
ATOM 15472 C CA . ASN B 1 313 ? 5.28680 0.81206 -16.78469 1.000 34.68837 305 ASN B CA 1
ATOM 15473 C C . ASN B 1 313 ? 4.58041 0.90547 -18.12956 1.000 37.60261 305 ASN B C 1
ATOM 15474 O O . ASN B 1 313 ? 4.48489 1.98894 -18.71787 1.000 35.82703 305 ASN B O 1
ATOM 15485 N N . PHE B 1 314 ? 4.12477 -0.24439 -18.64740 1.000 34.31404 306 PHE B N 1
ATOM 15486 C CA . PHE B 1 314 ? 3.51949 -0.25108 -19.97566 1.000 31.25360 306 PHE B CA 1
ATOM 15487 C C . PHE B 1 314 ? 2.11018 0.33517 -19.97393 1.000 36.43500 306 PHE B C 1
ATOM 15488 O O . PHE B 1 314 ? 1.65804 0.83629 -21.00638 1.000 39.64068 306 PHE B O 1
ATOM 15505 N N . ASP B 1 315 ? 1.40928 0.29884 -18.84063 1.000 36.98131 307 ASP B N 1
ATOM 15506 C CA . ASP B 1 315 ? 0.09210 0.92809 -18.77545 1.000 42.14357 307 ASP B CA 1
ATOM 15507 C C . ASP B 1 315 ? 0.19420 2.44727 -18.93313 1.000 41.39434 307 ASP B C 1
ATOM 15508 O O . ASP B 1 315 ? -0.55570 3.05166 -19.71052 1.000 45.25225 307 ASP B O 1
ATOM 15517 N N . LYS B 1 316 ? 1.13053 3.07926 -18.22321 1.000 36.14167 308 LYS B N 1
ATOM 15518 C CA . LYS B 1 316 ? 1.28848 4.53071 -18.26417 1.000 42.87221 308 LYS B CA 1
ATOM 15519 C C . LYS B 1 316 ? 2.28941 4.99593 -19.31962 1.000 41.47396 308 LYS B C 1
ATOM 15520 O O . LYS B 1 316 ? 2.40382 6.20387 -19.55098 1.000 39.01093 308 LYS B O 1
ATOM 15539 N N . LYS B 1 317 ? 2.99331 4.06868 -19.96351 1.000 32.86500 309 LYS B N 1
ATOM 15540 C CA . LYS B 1 317 ? 4.05080 4.36612 -20.93687 1.000 34.81377 309 LYS B CA 1
ATOM 15541 C C . LYS B 1 317 ? 5.11310 5.29142 -20.34276 1.000 31.99504 309 LYS B C 1
ATOM 15542 O O . LYS B 1 317 ? 5.40878 6.37429 -20.85591 1.000 34.85401 309 LYS B O 1
ATOM 15561 N N . THR B 1 318 ? 5.71488 4.82064 -19.24647 1.000 33.31937 310 THR B N 1
ATOM 15562 C CA . THR B 1 318 ? 6.83457 5.50259 -18.61575 1.000 29.57952 310 THR B CA 1
ATOM 15563 C C . THR B 1 318 ? 7.96069 4.51043 -18.35711 1.000 33.83761 310 THR B C 1
ATOM 15564 O O . THR B 1 318 ? 7.72912 3.30351 -18.23415 1.000 34.59810 310 THR B O 1
ATOM 15575 N N . ILE B 1 319 ? 9.18481 5.03691 -18.29446 1.000 29.42418 311 ILE B N 1
ATOM 15576 C CA . ILE B 1 319 ? 10.36283 4.28213 -17.88086 1.000 29.29865 311 ILE B CA 1
ATOM 15577 C C . ILE B 1 319 ? 11.04998 5.09674 -16.79041 1.000 29.89229 311 ILE B C 1
ATOM 15578 O O . ILE B 1 319 ? 11.17533 6.32320 -16.91466 1.000 33.36099 311 ILE B O 1
ATOM 15594 N N . THR B 1 320 ? 11.45858 4.42853 -15.70638 1.000 31.02962 312 THR B N 1
ATOM 15595 C CA . THR B 1 320 ? 12.01343 5.09850 -14.53157 1.000 31.09757 312 THR B CA 1
ATOM 15596 C C . THR B 1 320 ? 13.51659 4.85043 -14.47113 1.000 29.73630 312 THR B C 1
ATOM 15597 O O . THR B 1 320 ? 13.96223 3.70672 -14.30057 1.000 31.73725 312 THR B O 1
ATOM 15608 N N . TYR B 1 321 ? 14.28769 5.93319 -14.62296 1.000 31.10638 313 TYR B N 1
ATOM 15609 C CA . TYR B 1 321 ? 15.74373 5.91549 -14.64702 1.000 33.05831 313 TYR B CA 1
ATOM 15610 C C . TYR B 1 321 ? 16.26922 7.22358 -14.04965 1.000 30.90526 313 TYR B C 1
ATOM 15611 O O . TYR B 1 321 ? 15.71986 8.29738 -14.30816 1.000 31.00825 313 TYR B O 1
ATOM 15629 N N . ALA B 1 322 ? 17.33272 7.12537 -13.25331 1.000 38.57686 314 ALA B N 1
ATOM 15630 C CA . ALA B 1 322 ? 17.97844 8.29899 -12.65211 1.000 36.03131 314 ALA B CA 1
ATOM 15631 C C . ALA B 1 322 ? 17.01147 9.08865 -11.76574 1.000 38.04171 314 ALA B C 1
ATOM 15632 O O . ALA B 1 322 ? 17.07536 10.31650 -11.70234 1.000 40.48249 314 ALA B O 1
ATOM 15639 N N . GLY B 1 323 ? 16.09576 8.39547 -11.09719 1.000 38.45784 315 GLY B N 1
ATOM 15640 C CA . GLY B 1 323 ? 15.08626 9.07078 -10.30665 1.000 38.61943 315 GLY B CA 1
ATOM 15641 C C . GLY B 1 323 ? 14.01852 9.80610 -11.08911 1.000 43.25885 315 GLY B C 1
ATOM 15642 O O . GLY B 1 323 ? 13.22965 10.53200 -10.48429 1.000 41.33313 315 GLY B O 1
ATOM 15646 N N . ILE B 1 324 ? 13.95925 9.64679 -12.41197 1.000 34.97972 316 ILE B N 1
ATOM 15647 C CA . ILE B 1 324 ? 12.98461 10.32557 -13.26385 1.000 29.51415 316 ILE B CA 1
ATOM 15648 C C . ILE B 1 324 ? 12.02374 9.29408 -13.85255 1.000 35.06266 316 ILE B C 1
ATOM 15649 O O . ILE B 1 324 ? 12.46316 8.26575 -14.37798 1.000 32.18520 316 ILE B O 1
ATOM 15665 N N . GLU B 1 325 ? 10.72074 9.57360 -13.77847 1.000 33.88592 317 GLU B N 1
ATOM 15666 C CA . GLU B 1 325 ? 9.70487 8.78832 -14.48657 1.000 32.61074 317 GLU B CA 1
ATOM 15667 C C . GLU B 1 325 ? 9.49180 9.45300 -15.84236 1.000 35.88982 317 GLU B C 1
ATOM 15668 O O . GLU B 1 325 ? 8.77141 10.45268 -15.96095 1.000 38.46463 317 GLU B O 1
ATOM 15680 N N . ARG B 1 326 ? 10.15071 8.90966 -16.86315 1.000 32.90367 318 ARG B N 1
ATOM 15681 C CA . ARG B 1 326 ? 10.18875 9.50057 -18.19578 1.000 31.21028 318 ARG B CA 1
ATOM 15682 C C . ARG B 1 326 ? 9.07230 8.90754 -19.05368 1.000 36.58865 318 ARG B C 1
ATOM 15683 O O . ARG B 1 326 ? 9.02627 7.69269 -19.26102 1.000 31.97715 318 ARG B O 1
ATOM 15704 N N . SER B 1 327 ? 8.18525 9.76147 -19.56939 1.000 34.63118 319 SER B N 1
ATOM 15705 C CA . SER B 1 327 ? 7.19736 9.30591 -20.54255 1.000 30.95292 319 SER B CA 1
ATOM 15706 C C . SER B 1 327 ? 7.87297 8.91643 -21.85503 1.000 30.71478 319 SER B C 1
ATOM 15707 O O . SER B 1 327 ? 8.85339 9.54452 -22.27729 1.000 32.11026 319 SER B O 1
ATOM 15715 N N . PHE B 1 328 ? 7.35438 7.86646 -22.50955 1.000 31.92768 320 PHE B N 1
ATOM 15716 C CA . PHE B 1 328 ? 7.83482 7.51719 -23.84245 1.000 31.39384 320 PHE B CA 1
ATOM 15717 C C . PHE B 1 328 ? 6.66553 7.34370 -24.80501 1.000 31.88338 320 PHE B C 1
ATOM 15718 O O . PHE B 1 328 ? 5.51780 7.08825 -24.41284 1.000 35.62379 320 PHE B O 1
ATOM 15735 N N . HIS B 1 329 ? 6.98686 7.53291 -26.08480 1.000 32.73431 321 HIS B N 1
ATOM 15736 C CA . HIS B 1 329 ? 6.02755 7.51070 -27.17827 1.000 30.74895 321 HIS B CA 1
ATOM 15737 C C . HIS B 1 329 ? 5.83742 6.11696 -27.76061 1.000 35.51544 321 HIS B C 1
ATOM 15738 O O . HIS B 1 329 ? 4.71125 5.73916 -28.09425 1.000 37.22519 321 HIS B O 1
ATOM 15752 N N . GLN B 1 330 ? 6.90952 5.33909 -27.90194 1.000 32.55765 322 GLN B N 1
ATOM 15753 C CA . GLN B 1 330 ? 6.80780 4.03161 -28.53496 1.000 34.20145 322 GLN B CA 1
ATOM 15754 C C . GLN B 1 330 ? 7.90529 3.11962 -28.00169 1.000 28.75144 322 GLN B C 1
ATOM 15755 O O . GLN B 1 330 ? 9.03106 3.57318 -27.75758 1.000 27.80874 322 GLN B O 1
ATOM 15769 N N . TYR B 1 331 ? 7.54854 1.85077 -27.79312 1.000 28.63866 323 TYR B N 1
ATOM 15770 C CA . TYR B 1 331 ? 8.46638 0.79332 -27.36849 1.000 28.52673 323 TYR B CA 1
ATOM 15771 C C . TYR B 1 331 ? 8.71015 -0.12930 -28.55433 1.000 34.17300 323 TYR B C 1
ATOM 15772 O O . TYR B 1 331 ? 7.75513 -0.51583 -29.23998 1.000 29.79321 323 TYR B O 1
ATOM 15790 N N . VAL B 1 332 ? 9.97772 -0.47422 -28.80460 1.000 29.32932 324 VAL B N 1
ATOM 15791 C CA . VAL B 1 332 ? 10.35902 -1.26040 -29.98266 1.000 29.20255 324 VAL B CA 1
ATOM 15792 C C . VAL B 1 332 ? 11.07294 -2.53252 -29.52987 1.000 27.06558 324 VAL B C 1
ATOM 15793 O O . VAL B 1 332 ? 12.12869 -2.46666 -28.88922 1.000 31.04111 324 VAL B O 1
ATOM 15806 N N . LYS B 1 333 ? 10.54562 -3.68830 -29.94007 1.000 35.08187 325 LYS B N 1
ATOM 15807 C CA . LYS B 1 333 ? 11.16547 -4.97207 -29.64167 1.000 35.64850 325 LYS B CA 1
ATOM 15808 C C . LYS B 1 333 ? 11.18968 -5.81183 -30.91045 1.000 40.97853 325 LYS B C 1
ATOM 15809 O O . LYS B 1 333 ? 10.13207 -6.13548 -31.46526 1.000 45.38596 325 LYS B O 1
ATOM 15828 N N . GLY B 1 334 ? 12.39192 -6.15103 -31.36518 1.000 49.30512 326 GLY B N 1
ATOM 15829 C CA . GLY B 1 334 ? 12.55192 -7.01519 -32.51700 1.000 52.56650 326 GLY B CA 1
ATOM 15830 C C . GLY B 1 334 ? 12.24919 -8.46669 -32.19087 1.000 61.14196 326 GLY B C 1
ATOM 15831 O O . GLY B 1 334 ? 12.01178 -8.85891 -31.04703 1.000 60.49552 326 GLY B O 1
ATOM 15835 N N . ASP B 1 335 ? 12.24205 -9.28540 -33.23645 1.000 88.82748 327 ASP B N 1
ATOM 15836 C CA . ASP B 1 335 ? 11.91317 -10.69570 -33.10791 1.000 92.17884 327 ASP B CA 1
ATOM 15837 C C . ASP B 1 335 ? 13.02547 -11.52549 -33.72778 1.000 73.53294 327 ASP B C 1
ATOM 15838 O O . ASP B 1 335 ? 13.89759 -11.01267 -34.43305 1.000 61.07135 327 ASP B O 1
ATOM 15847 N N . ALA B 1 336 ? 12.98527 -12.82414 -33.44432 1.000 82.11105 328 ALA B N 1
ATOM 15848 C CA . ALA B 1 336 ? 13.91853 -13.76666 -34.03931 1.000 83.92298 328 ALA B CA 1
ATOM 15849 C C . ALA B 1 336 ? 13.45179 -14.07575 -35.45497 1.000 62.70894 328 ALA B C 1
ATOM 15850 O O . ALA B 1 336 ? 12.29449 -14.44349 -35.67209 1.000 51.92051 328 ALA B O 1
ATOM 15857 N N . GLU B 1 337 ? 14.33451 -13.87826 -36.42253 1.000 51.02263 329 GLU B N 1
ATOM 15858 C CA . GLU B 1 337 ? 14.02819 -14.30651 -37.77663 1.000 44.31370 329 GLU B CA 1
ATOM 15859 C C . GLU B 1 337 ? 13.89659 -15.82321 -37.81946 1.000 50.32301 329 GLU B C 1
ATOM 15860 O O . GLU B 1 337 ? 14.62835 -16.54511 -37.14088 1.000 53.27977 329 GLU B O 1
ATOM 15872 N N . GLN B 1 338 ? 12.97070 -16.30619 -38.63991 1.000 43.38286 330 GLN B N 1
ATOM 15873 C CA . GLN B 1 338 ? 12.80907 -17.73355 -38.87168 1.000 42.74016 330 GLN B CA 1
ATOM 15874 C C . GLN B 1 338 ? 12.71976 -17.99157 -40.36871 1.000 41.19802 330 GLN B C 1
ATOM 15875 O O . GLN B 1 338 ? 12.07316 -17.22268 -41.08458 1.000 34.10326 330 GLN B O 1
ATOM 15889 N N . PRO B 1 339 ? 13.32939 -19.06785 -40.86633 1.000 40.12402 331 PRO B N 1
ATOM 15890 C CA . PRO B 1 339 ? 13.22061 -19.37417 -42.29830 1.000 41.27344 331 PRO B CA 1
ATOM 15891 C C . PRO B 1 339 ? 11.77404 -19.61502 -42.70028 1.000 36.15805 331 PRO B C 1
ATOM 15892 O O . PRO B 1 339 ? 10.98158 -20.16988 -41.93982 1.000 36.98145 331 PRO B O 1
ATOM 15903 N N . ARG B 1 340 ? 11.43396 -19.19869 -43.92563 1.000 31.91187 332 ARG B N 1
ATOM 15904 C CA . ARG B 1 340 ? 10.07851 -19.35722 -44.45056 1.000 32.43951 332 ARG B CA 1
ATOM 15905 C C . ARG B 1 340 ? 9.95516 -20.74038 -45.08097 1.000 39.58665 332 ARG B C 1
ATOM 15906 O O . ARG B 1 340 ? 9.97500 -20.90206 -46.30139 1.000 40.94470 332 ARG B O 1
ATOM 15927 N N . LEU B 1 341 ? 9.78187 -21.75362 -44.23256 1.000 40.54027 333 LEU B N 1
ATOM 15928 C CA . LEU B 1 341 ? 9.74703 -23.09365 -44.82038 1.000 37.32201 333 LEU B CA 1
ATOM 15929 C C . LEU B 1 341 ? 8.32362 -23.63071 -44.87701 1.000 40.25525 333 LEU B C 1
ATOM 15930 O O . LEU B 1 341 ? 7.57053 -23.48953 -43.91039 1.000 38.95590 333 LEU B O 1
ATOM 15946 N N . PRO B 1 342 ? 7.92803 -24.28130 -45.96801 1.000 35.70173 334 PRO B N 1
ATOM 15947 C CA . PRO B 1 342 ? 6.64031 -24.97742 -45.98204 1.000 33.41790 334 PRO B CA 1
ATOM 15948 C C . PRO B 1 342 ? 6.73933 -26.23303 -45.13668 1.000 33.20717 334 PRO B C 1
ATOM 15949 O O . PRO B 1 342 ? 7.82382 -26.65273 -44.73205 1.000 34.74680 334 PRO B O 1
ATOM 15960 N N . THR B 1 343 ? 5.58241 -26.81839 -44.84248 1.000 38.14199 335 THR B N 1
ATOM 15961 C CA . THR B 1 343 ? 5.55885 -28.13709 -44.22096 1.000 39.49723 335 THR B CA 1
ATOM 15962 C C . THR B 1 343 ? 6.34461 -29.12960 -45.06694 1.000 37.48427 335 THR B C 1
ATOM 15963 O O . THR B 1 343 ? 6.16066 -29.19750 -46.28609 1.000 38.71440 335 THR B O 1
ATOM 15974 N N . ILE B 1 344 ? 7.22738 -29.89768 -44.42043 1.000 34.20348 336 ILE B N 1
ATOM 15975 C CA . ILE B 1 344 ? 8.01617 -30.93713 -45.07916 1.000 33.45839 336 ILE B CA 1
ATOM 15976 C C . ILE B 1 344 ? 7.85965 -32.23090 -44.29067 1.000 36.40910 336 ILE B C 1
ATOM 15977 O O . ILE B 1 344 ? 8.12688 -32.25798 -43.08262 1.000 40.25329 336 ILE B O 1
ATOM 15993 N N . LEU B 1 345 ? 7.45955 -33.30435 -44.97803 1.000 38.65916 337 LEU B N 1
ATOM 15994 C CA . LEU B 1 345 ? 7.16999 -34.58961 -44.34876 1.000 40.08404 337 LEU B CA 1
ATOM 15995 C C . LEU B 1 345 ? 8.20584 -35.62711 -44.77315 1.000 44.16155 337 LEU B C 1
ATOM 15996 O O . LEU B 1 345 ? 8.28745 -35.99326 -45.95434 1.000 41.06902 337 LEU B O 1
ATOM 16012 N N . ILE B 1 346 ? 8.96811 -36.12359 -43.79689 1.000 44.73827 338 ILE B N 1
ATOM 16013 C CA . ILE B 1 346 ? 9.96040 -37.16601 -44.04918 1.000 44.30199 338 ILE B CA 1
ATOM 16014 C C . ILE B 1 346 ? 9.25282 -38.46450 -44.42768 1.000 48.08610 338 ILE B C 1
ATOM 16015 O O . ILE B 1 346 ? 8.33048 -38.92223 -43.73778 1.000 42.53833 338 ILE B O 1
ATOM 16031 N N . ASN B 1 347 ? 9.69048 -39.07270 -45.52990 1.000 44.32845 339 ASN B N 1
ATOM 16032 C CA . ASN B 1 347 ? 9.04585 -40.26106 -46.09458 1.000 45.35414 339 ASN B CA 1
ATOM 16033 C C . ASN B 1 347 ? 7.53914 -40.05106 -46.24750 1.000 42.57726 339 ASN B C 1
ATOM 16034 O O . ASN B 1 347 ? 6.74997 -41.00132 -46.21619 1.000 44.24273 339 ASN B O 1
ATOM 16045 N N . GLY B 1 348 ? 7.13502 -38.79737 -46.43560 1.000 45.88810 340 GLY B N 1
ATOM 16046 C CA . GLY B 1 348 ? 5.73404 -38.45333 -46.56770 1.000 44.79718 340 GLY B CA 1
ATOM 16047 C C . GLY B 1 348 ? 4.90056 -38.61534 -45.31578 1.000 45.25344 340 GLY B C 1
ATOM 16048 O O . GLY B 1 348 ? 3.67285 -38.57227 -45.39981 1.000 47.22313 340 GLY B O 1
ATOM 16052 N N . GLU B 1 349 ? 5.52881 -38.75286 -44.14839 1.000 41.97958 341 GLU B N 1
ATOM 16053 C CA . GLU B 1 349 ? 4.81700 -39.14322 -42.93635 1.000 42.32595 341 GLU B CA 1
ATOM 16054 C C . GLU B 1 349 ? 5.20292 -38.31289 -41.71710 1.000 44.35154 341 GLU B C 1
ATOM 16055 O O . GLU B 1 349 ? 4.33290 -37.92898 -40.92808 1.000 48.36694 341 GLU B O 1
ATOM 16067 N N . THR B 1 350 ? 6.49323 -38.01824 -41.54705 1.000 41.05118 342 THR B N 1
ATOM 16068 C CA . THR B 1 350 ? 6.99850 -37.47278 -40.29178 1.000 47.54439 342 THR B CA 1
ATOM 16069 C C . THR B 1 350 ? 7.39961 -36.01478 -40.46170 1.000 42.76425 342 THR B C 1
ATOM 16070 O O . THR B 1 350 ? 8.27610 -35.71886 -41.28788 1.000 44.56380 342 THR B O 1
ATOM 16081 N N . PRO B 1 351 ? 6.80692 -35.07563 -39.71820 1.000 42.44234 343 PRO B N 1
ATOM 16082 C CA . PRO B 1 351 ? 7.13366 -33.65835 -39.92261 1.000 39.39009 343 PRO B CA 1
ATOM 16083 C C . PRO B 1 351 ? 8.59941 -33.35628 -39.64626 1.000 39.95619 343 PRO B C 1
ATOM 16084 O O . PRO B 1 351 ? 9.13294 -33.68913 -38.58804 1.000 42.22578 343 PRO B O 1
ATOM 16095 N N . PHE B 1 352 ? 9.22829 -32.67304 -40.59680 1.000 37.39418 344 PHE B N 1
ATOM 16096 C CA . PHE B 1 352 ? 10.61159 -32.24079 -40.46756 1.000 40.14221 344 PHE B CA 1
ATOM 16097 C C . PHE B 1 352 ? 10.69257 -31.00845 -39.58805 1.000 39.30480 344 PHE B C 1
ATOM 16098 O O . PHE B 1 352 ? 9.84883 -30.11104 -39.67379 1.000 38.03155 344 PHE B O 1
ATOM 16115 N N . GLU B 1 353 ? 11.70716 -30.97603 -38.72298 1.000 35.39084 345 GLU B N 1
ATOM 16116 C CA . GLU B 1 353 ? 11.97296 -29.84219 -37.84655 1.000 41.29904 345 GLU B CA 1
ATOM 16117 C C . GLU B 1 353 ? 13.33490 -29.26418 -38.20756 1.000 36.27125 345 GLU B C 1
ATOM 16118 O O . GLU B 1 353 ? 14.35178 -29.95276 -38.09879 1.000 41.30442 345 GLU B O 1
ATOM 16130 N N . TYR B 1 354 ? 13.34651 -27.99822 -38.60582 1.000 35.46063 346 TYR B N 1
ATOM 16131 C CA . TYR B 1 354 ? 14.56345 -27.35966 -39.09452 1.000 34.88258 346 TYR B CA 1
ATOM 16132 C C . TYR B 1 354 ? 15.52133 -27.03221 -37.95414 1.000 34.97940 346 TYR B C 1
ATOM 16133 O O . TYR B 1 354 ? 15.11578 -26.47155 -36.92866 1.000 33.69761 346 TYR B O 1
ATOM 16151 N N . LEU B 1 355 ? 16.79880 -27.36474 -38.14930 1.000 30.54804 347 LEU B N 1
ATOM 16152 C CA . LEU B 1 355 ? 17.83725 -27.08284 -37.15043 1.000 32.02191 347 LEU B CA 1
ATOM 16153 C C . LEU B 1 355 ? 19.15337 -26.85523 -37.88509 1.000 31.82777 347 LEU B C 1
ATOM 16154 O O . LEU B 1 355 ? 19.68348 -27.80117 -38.47401 1.000 30.82041 347 LEU B O 1
ATOM 16170 N N . TYR B 1 356 ? 19.68923 -25.62392 -37.83003 1.000 28.39937 348 TYR B N 1
ATOM 16171 C CA . TYR B 1 356 ? 20.82622 -25.25691 -38.68665 1.000 29.25244 348 TYR B CA 1
ATOM 16172 C C . TYR B 1 356 ? 21.99365 -26.23106 -38.53949 1.000 31.58584 348 TYR B C 1
ATOM 16173 O O . TYR B 1 356 ? 22.58250 -26.66765 -39.53318 1.000 31.09419 348 TYR B O 1
ATOM 16191 N N . ARG B 1 357 ? 22.33622 -26.59028 -37.30199 1.000 32.54717 349 ARG B N 1
ATOM 16192 C CA . ARG B 1 357 ? 23.47864 -27.45724 -37.02636 1.000 40.22794 349 ARG B CA 1
ATOM 16193 C C . ARG B 1 357 ? 23.27261 -28.89935 -37.47301 1.000 38.31076 349 ARG B C 1
ATOM 16194 O O . ARG B 1 357 ? 24.24496 -29.65749 -37.49740 1.000 37.26130 349 ARG B O 1
ATOM 16215 N N . ASP B 1 358 ? 22.04339 -29.30071 -37.79238 1.000 32.04714 350 ASP B N 1
ATOM 16216 C CA . ASP B 1 358 ? 21.76130 -30.62552 -38.33564 1.000 34.32076 350 ASP B CA 1
ATOM 16217 C C . ASP B 1 358 ? 21.79645 -30.63506 -39.85527 1.000 30.71644 350 ASP B C 1
ATOM 16218 O O . ASP B 1 358 ? 21.37451 -31.62370 -40.46646 1.000 34.59556 350 ASP B O 1
ATOM 16227 N N . THR B 1 359 ? 22.27085 -29.56273 -40.47473 1.000 28.45509 351 THR B N 1
ATOM 16228 C CA . THR B 1 359 ? 22.49253 -29.53602 -41.90744 1.000 30.52517 351 THR B CA 1
ATOM 16229 C C . THR B 1 359 ? 23.99106 -29.39983 -42.14586 1.000 36.75547 351 THR B C 1
ATOM 16230 O O . THR B 1 359 ? 24.71987 -28.82718 -41.32915 1.000 41.23415 351 THR B O 1
ATOM 16241 N N . PHE B 1 360 ? 24.44561 -29.90029 -43.28054 1.000 27.83663 352 PHE B N 1
ATOM 16242 C CA . PHE B 1 360 ? 25.84731 -29.77727 -43.64606 1.000 26.91984 352 PHE B CA 1
ATOM 16243 C C . PHE B 1 360 ? 26.05716 -28.47473 -44.40969 1.000 26.70018 352 PHE B C 1
ATOM 16244 O O . PHE B 1 360 ? 25.45667 -28.25442 -45.47112 1.000 26.01187 352 PHE B O 1
ATOM 16261 N N . MET B 1 361 ? 26.93203 -27.62209 -43.86955 1.000 26.53918 353 MET B N 1
ATOM 16262 C CA . MET B 1 361 ? 27.25734 -26.31273 -44.43194 1.000 23.44712 353 MET B CA 1
ATOM 16263 C C . MET B 1 361 ? 26.02142 -25.41599 -44.55772 1.000 25.72964 353 MET B C 1
ATOM 16264 O O . MET B 1 361 ? 25.98182 -24.51323 -45.39109 1.000 26.35947 353 MET B O 1
ATOM 16278 N N . GLY B 1 362 ? 24.99843 -25.64232 -43.72933 1.000 26.34159 354 GLY B N 1
ATOM 16279 C CA . GLY B 1 362 ? 23.77297 -24.89391 -43.87273 1.000 27.19246 354 GLY B CA 1
ATOM 16280 C C . GLY B 1 362 ? 22.94758 -25.25077 -45.09143 1.000 29.23201 354 GLY B C 1
ATOM 16281 O O . GLY B 1 362 ? 21.89528 -24.62872 -45.31048 1.000 27.35070 354 GLY B O 1
ATOM 16285 N N . VAL B 1 363 ? 23.35380 -26.26458 -45.85317 1.000 26.83911 355 VAL B N 1
ATOM 16286 C CA . VAL B 1 363 ? 22.76619 -26.56809 -47.15193 1.000 26.56845 355 VAL B CA 1
ATOM 16287 C C . VAL B 1 363 ? 22.04157 -27.91515 -47.16795 1.000 28.54109 355 VAL B C 1
ATOM 16288 O O . VAL B 1 363 ? 20.94967 -28.01502 -47.72986 1.000 27.12797 355 VAL B O 1
ATOM 16301 N N . ILE B 1 364 ? 22.65246 -28.97364 -46.61703 1.000 24.22294 356 ILE B N 1
ATOM 16302 C CA . ILE B 1 364 ? 22.11241 -30.33470 -46.77457 1.000 25.40610 356 ILE B CA 1
ATOM 16303 C C . ILE B 1 364 ? 21.47342 -30.84417 -45.48052 1.000 28.72010 356 ILE B C 1
ATOM 16304 O O . ILE B 1 364 ? 22.19933 -31.28848 -44.58215 1.000 32.32437 356 ILE B O 1
ATOM 16320 N N . PRO B 1 365 ? 20.14336 -30.85158 -45.34842 1.000 31.12799 357 PRO B N 1
ATOM 16321 C CA . PRO B 1 365 ? 19.51604 -31.47148 -44.16186 1.000 35.03389 357 PRO B CA 1
ATOM 16322 C C . PRO B 1 365 ? 19.65870 -32.98399 -44.20958 1.000 38.22850 357 PRO B C 1
ATOM 16323 O O . PRO B 1 365 ? 19.30145 -33.62194 -45.19866 1.000 41.22006 357 PRO B O 1
ATOM 16334 N N . GLN B 1 366 ? 20.22164 -33.56286 -43.15932 1.000 40.68228 358 GLN B N 1
ATOM 16335 C CA . GLN B 1 366 ? 20.51502 -34.98472 -43.27687 1.000 46.41832 358 GLN B CA 1
ATOM 16336 C C . GLN B 1 366 ? 19.29269 -35.85612 -43.02205 1.000 46.41870 358 GLN B C 1
ATOM 16337 O O . GLN B 1 366 ? 19.34701 -37.05954 -43.30014 1.000 44.88319 358 GLN B O 1
ATOM 16351 N N . ARG B 1 367 ? 18.19071 -35.28173 -42.53754 1.000 42.85046 359 ARG B N 1
ATOM 16352 C CA . ARG B 1 367 ? 16.95951 -36.03307 -42.34451 1.000 50.49584 359 ARG B CA 1
ATOM 16353 C C . ARG B 1 367 ? 16.11150 -36.13765 -43.61106 1.000 48.90486 359 ARG B C 1
ATOM 16354 O O . ARG B 1 367 ? 15.07475 -36.81062 -43.57343 1.000 45.08128 359 ARG B O 1
ATOM 16375 N N . LEU B 1 368 ? 16.50317 -35.47449 -44.70343 1.000 46.33122 360 LEU B N 1
ATOM 16376 C CA . LEU B 1 368 ? 15.77948 -35.46154 -45.97408 1.000 44.32858 360 LEU B CA 1
ATOM 16377 C C . LEU B 1 368 ? 16.66556 -35.98191 -47.10774 1.000 46.05184 360 LEU B C 1
ATOM 16378 O O . LEU B 1 368 ? 17.88610 -36.09046 -46.96698 1.000 40.95503 360 LEU B O 1
ATOM 16394 N N . ASN B 1 369 ? 16.05081 -36.25512 -48.26506 1.000 39.62803 361 ASN B N 1
ATOM 16395 C CA . ASN B 1 369 ? 16.75850 -36.77660 -49.43714 1.000 38.83749 361 ASN B CA 1
ATOM 16396 C C . ASN B 1 369 ? 16.61556 -35.82894 -50.62415 1.000 39.67095 361 ASN B C 1
ATOM 16397 O O . ASN B 1 369 ? 15.49723 -35.54431 -51.06540 1.000 38.95722 361 ASN B O 1
ATOM 16408 N N . ASN B 1 370 ? 17.75224 -35.37369 -51.16169 1.000 36.68754 362 ASN B N 1
ATOM 16409 C CA . ASN B 1 370 ? 17.78195 -34.51841 -52.35501 1.000 33.52039 362 ASN B CA 1
ATOM 16410 C C . ASN B 1 370 ? 16.95815 -33.24074 -52.16292 1.000 32.45723 362 ASN B C 1
ATOM 16411 O O . ASN B 1 370 ? 16.21958 -32.81589 -53.06079 1.000 37.18479 362 ASN B O 1
ATOM 16422 N N . ILE B 1 371 ? 17.05124 -32.65494 -50.96779 1.000 31.89591 363 ILE B N 1
ATOM 16423 C CA . ILE B 1 371 ? 16.51510 -31.33225 -50.66797 1.000 30.66388 363 ILE B CA 1
ATOM 16424 C C . ILE B 1 371 ? 17.67935 -30.46987 -50.18436 1.000 31.87789 363 ILE B C 1
ATOM 16425 O O . ILE B 1 371 ? 18.49877 -30.91375 -49.36865 1.000 33.01934 363 ILE B O 1
ATOM 16441 N N . TYR B 1 372 ? 17.77266 -29.25087 -50.71320 1.000 29.52317 364 TYR B N 1
ATOM 16442 C CA . TYR B 1 372 ? 18.89297 -28.36323 -50.45066 1.000 25.85502 364 TYR B CA 1
ATOM 16443 C C . TYR B 1 372 ? 18.37867 -26.98794 -50.05946 1.000 28.47166 364 TYR B C 1
ATOM 16444 O O . TYR B 1 372 ? 17.37480 -26.50860 -50.59984 1.000 30.95781 364 TYR B O 1
ATOM 16462 N N . PHE B 1 373 ? 19.07860 -26.35346 -49.11868 1.000 26.20415 365 PHE B N 1
ATOM 16463 C CA . PHE B 1 373 ? 18.71523 -25.04307 -48.59399 1.000 23.92216 365 PHE B CA 1
ATOM 16464 C C . PHE B 1 373 ? 19.71863 -23.99292 -49.07284 1.000 26.28563 365 PHE B C 1
ATOM 16465 O O . PHE B 1 373 ? 20.92610 -24.15120 -48.87332 1.000 26.75543 365 PHE B O 1
ATOM 16482 N N . LEU B 1 374 ? 19.21233 -22.91085 -49.67584 1.000 26.60178 366 LEU B N 1
ATOM 16483 C CA . LEU B 1 374 ? 20.02449 -21.85644 -50.28465 1.000 25.47221 366 LEU B CA 1
ATOM 16484 C C . LEU B 1 374 ? 19.60263 -20.49712 -49.72906 1.000 28.95745 366 LEU B C 1
ATOM 16485 O O . LEU B 1 374 ? 18.45828 -20.07486 -49.93035 1.000 26.38168 366 LEU B O 1
ATOM 16501 N N . GLY B 1 375 ? 20.51241 -19.82420 -49.00818 1.000 25.76398 367 GLY B N 1
ATOM 16502 C CA . GLY B 1 375 ? 20.22765 -18.51524 -48.45964 1.000 26.34956 367 GLY B CA 1
ATOM 16503 C C . GLY B 1 375 ? 19.94907 -18.44479 -46.96826 1.000 27.84591 367 GLY B C 1
ATOM 16504 O O . GLY B 1 375 ? 19.54250 -17.37804 -46.48450 1.000 26.98781 367 GLY B O 1
ATOM 16508 N N . TYR B 1 376 ? 20.17871 -19.52156 -46.22024 1.000 27.13210 368 TYR B N 1
ATOM 16509 C CA . TYR B 1 376 ? 19.86338 -19.53570 -44.79441 1.000 25.55415 368 TYR B CA 1
ATOM 16510 C C . TYR B 1 376 ? 21.09158 -19.41500 -43.90582 1.000 24.13609 368 TYR B C 1
ATOM 16511 O O . TYR B 1 376 ? 20.94915 -19.43270 -42.67746 1.000 26.28756 368 TYR B O 1
ATOM 16529 N N . THR B 1 377 ? 22.27866 -19.26759 -44.49975 1.000 25.54311 369 THR B N 1
ATOM 16530 C CA . THR B 1 377 ? 23.52281 -18.95882 -43.80578 1.000 23.94783 369 THR B CA 1
ATOM 16531 C C . THR B 1 377 ? 23.76960 -17.46138 -43.93413 1.000 25.36462 369 THR B C 1
ATOM 16532 O O . THR B 1 377 ? 23.64657 -16.91771 -45.03824 1.000 28.17095 369 THR B O 1
ATOM 16543 N N . ARG B 1 378 ? 24.13275 -16.80644 -42.82322 1.000 24.98247 370 ARG B N 1
ATOM 16544 C CA . ARG B 1 378 ? 24.33148 -15.34858 -42.78086 1.000 23.28132 370 ARG B CA 1
ATOM 16545 C C . ARG B 1 378 ? 25.79277 -15.00532 -42.55810 1.000 23.98477 370 ARG B C 1
ATOM 16546 O O . ARG B 1 378 ? 26.43112 -15.58862 -41.67946 1.000 25.17858 370 ARG B O 1
ATOM 16567 N N . PRO B 1 379 ? 26.35697 -14.06187 -43.30965 1.000 23.75327 371 PRO B N 1
ATOM 16568 C CA . PRO B 1 379 ? 27.75319 -13.66902 -43.07646 1.000 21.83876 371 PRO B CA 1
ATOM 16569 C C . PRO B 1 379 ? 27.88108 -12.71036 -41.90055 1.000 24.11422 371 PRO B C 1
ATOM 16570 O O . PRO B 1 379 ? 27.05412 -11.80796 -41.70931 1.000 26.09798 371 PRO B O 1
ATOM 16581 N N . PHE B 1 380 ? 28.95744 -12.90883 -41.13106 1.000 24.14637 372 PHE B N 1
ATOM 16582 C CA . PHE B 1 380 ? 29.27088 -12.04102 -39.99478 1.000 26.41406 372 PHE B CA 1
ATOM 16583 C C . PHE B 1 380 ? 29.50301 -10.60846 -40.45759 1.000 25.82088 372 PHE B C 1
ATOM 16584 O O . PHE B 1 380 ? 28.98901 -9.65482 -39.86052 1.000 25.68816 372 PHE B O 1
ATOM 16601 N N . THR B 1 381 ? 30.28078 -10.45092 -41.52172 1.000 25.43042 373 THR B N 1
ATOM 16602 C CA . THR B 1 381 ? 30.50933 -9.17615 -42.19065 1.000 26.21958 373 THR B CA 1
ATOM 16603 C C . THR B 1 381 ? 30.42157 -9.41053 -43.69202 1.000 25.28899 373 THR B C 1
ATOM 16604 O O . THR B 1 381 ? 30.52754 -10.54266 -44.16374 1.000 25.72299 373 THR B O 1
ATOM 16615 N N . GLY B 1 382 ? 30.26531 -8.31719 -44.44408 1.000 26.76171 374 GLY B N 1
ATOM 16616 C CA . GLY B 1 382 ? 30.08048 -8.39442 -45.87625 1.000 26.98114 374 GLY B CA 1
ATOM 16617 C C . GLY B 1 382 ? 28.66278 -8.79524 -46.24280 1.000 26.86113 374 GLY B C 1
ATOM 16618 O O . GLY B 1 382 ? 27.79581 -9.02534 -45.39844 1.000 28.37851 374 GLY B O 1
ATOM 16622 N N . GLY B 1 383 ? 28.43099 -8.87449 -47.54911 1.000 25.56293 375 GLY B N 1
ATOM 16623 C CA . GLY B 1 383 ? 27.11349 -9.15506 -48.06725 1.000 25.05793 375 GLY B CA 1
ATOM 16624 C C . GLY B 1 383 ? 26.79923 -10.64423 -48.22064 1.000 24.38161 375 GLY B C 1
ATOM 16625 O O . GLY B 1 383 ? 27.66878 -11.53390 -48.20254 1.000 26.58778 375 GLY B O 1
ATOM 16629 N N . LEU B 1 384 ? 25.50290 -10.90872 -48.38178 1.000 25.24327 376 LEU B N 1
ATOM 16630 C CA . LEU B 1 384 ? 25.04536 -12.28302 -48.53265 1.000 22.77331 376 LEU B CA 1
ATOM 16631 C C . LEU B 1 384 ? 25.57555 -12.92290 -49.81988 1.000 24.50579 376 LEU B C 1
ATOM 16632 O O . LEU B 1 384 ? 25.81516 -14.13476 -49.84379 1.000 25.22604 376 LEU B O 1
ATOM 16648 N N . ALA B 1 385 ? 25.84759 -12.12241 -50.85989 1.000 24.46774 377 ALA B N 1
ATOM 16649 C CA . ALA B 1 385 ? 26.26865 -12.68471 -52.15609 1.000 23.11520 377 ALA B CA 1
ATOM 16650 C C . ALA B 1 385 ? 27.45299 -13.64551 -52.03162 1.000 22.58879 377 ALA B C 1
ATOM 16651 O O . ALA B 1 385 ? 27.48114 -14.67830 -52.71402 1.000 23.70024 377 ALA B O 1
ATOM 16658 N N . ASN B 1 386 ? 28.47916 -13.29520 -51.24231 1.000 23.56054 378 ASN B N 1
ATOM 16659 C CA . ASN B 1 386 ? 29.61293 -14.21252 -51.09301 1.000 24.12536 378 ASN B CA 1
ATOM 16660 C C . ASN B 1 386 ? 29.14056 -15.60939 -50.68317 1.000 25.60591 378 ASN B C 1
ATOM 16661 O O . ASN B 1 386 ? 29.62279 -16.62371 -51.21249 1.000 26.01776 378 ASN B O 1
ATOM 16672 N N . ILE B 1 387 ? 28.20037 -15.67012 -49.72771 1.000 24.64572 379 ILE B N 1
ATOM 16673 C CA . ILE B 1 387 ? 27.69588 -16.93829 -49.20476 1.000 23.85235 379 ILE B CA 1
ATOM 16674 C C . ILE B 1 387 ? 26.83574 -17.65432 -50.24911 1.000 22.10585 379 ILE B C 1
ATOM 16675 O O . ILE B 1 387 ? 27.04529 -18.83772 -50.55095 1.000 22.20291 379 ILE B O 1
ATOM 16691 N N . THR B 1 388 ? 25.83274 -16.96129 -50.80384 1.000 22.35937 380 THR B N 1
ATOM 16692 C CA . THR B 1 388 ? 24.91065 -17.64610 -51.71464 1.000 23.41507 380 THR B CA 1
ATOM 16693 C C . THR B 1 388 ? 25.57559 -18.01263 -53.04701 1.000 22.32789 380 THR B C 1
ATOM 16694 O O . THR B 1 388 ? 25.18742 -19.00583 -53.68125 1.000 23.14862 380 THR B O 1
ATOM 16705 N N . GLU B 1 389 ? 26.57834 -17.24471 -53.49243 1.000 22.45427 381 GLU B N 1
ATOM 16706 C CA . GLU B 1 389 ? 27.27269 -17.64667 -54.72190 1.000 24.04424 381 GLU B CA 1
ATOM 16707 C C . GLU B 1 389 ? 27.99805 -18.97629 -54.51213 1.000 25.45702 381 GLU B C 1
ATOM 16708 O O . GLU B 1 389 ? 27.89253 -19.88428 -55.34035 1.000 25.71556 381 GLU B O 1
ATOM 16720 N N . MET B 1 390 ? 28.69908 -19.13453 -53.38420 1.000 21.96335 382 MET B N 1
ATOM 16721 C CA . MET B 1 390 ? 29.39830 -20.40073 -53.13770 1.000 23.64125 382 MET B CA 1
ATOM 16722 C C . MET B 1 390 ? 28.41243 -21.54456 -52.85475 1.000 25.24026 382 MET B C 1
ATOM 16723 O O . MET B 1 390 ? 28.62076 -22.67711 -53.30907 1.000 25.92200 382 MET B O 1
ATOM 16737 N N . GLN B 1 391 ? 27.33077 -21.27751 -52.10788 1.000 22.96049 383 GLN B N 1
ATOM 16738 C CA . GLN B 1 391 ? 26.30485 -22.30452 -51.91659 1.000 22.29471 383 GLN B CA 1
ATOM 16739 C C . GLN B 1 391 ? 25.73662 -22.77090 -53.24806 1.000 22.86413 383 GLN B C 1
ATOM 16740 O O . GLN B 1 391 ? 25.49833 -23.96750 -53.44918 1.000 24.74293 383 GLN B O 1
ATOM 16754 N N . SER B 1 392 ? 25.53405 -21.84665 -54.18713 1.000 26.23541 384 SER B N 1
ATOM 16755 C CA . SER B 1 392 ? 24.98738 -22.23188 -55.48285 1.000 22.73159 384 SER B CA 1
ATOM 16756 C C . SER B 1 392 ? 25.91637 -23.17090 -56.24455 1.000 26.52211 384 SER B C 1
ATOM 16757 O O . SER B 1 392 ? 25.45347 -24.10046 -56.91446 1.000 25.28090 384 SER B O 1
ATOM 16765 N N . LEU B 1 393 ? 27.22737 -22.92946 -56.18562 1.000 25.81398 385 LEU B N 1
ATOM 16766 C CA . LEU B 1 393 ? 28.16416 -23.83939 -56.83566 1.000 26.00155 385 LEU B CA 1
ATOM 16767 C C . LEU B 1 393 ? 28.12521 -25.21843 -56.18876 1.000 27.54496 385 LEU B C 1
ATOM 16768 O O . LEU B 1 393 ? 28.12386 -26.24014 -56.88354 1.000 26.87209 385 LEU B O 1
ATOM 16784 N N . PHE B 1 394 ? 28.09503 -25.26223 -54.85852 1.000 25.57143 386 PHE B N 1
ATOM 16785 C CA . PHE B 1 394 ? 28.01994 -26.52373 -54.13141 1.000 26.37864 386 PHE B CA 1
ATOM 16786 C C . PHE B 1 394 ? 26.77192 -27.30172 -54.51775 1.000 25.90758 386 PHE B C 1
ATOM 16787 O O . PHE B 1 394 ? 26.85377 -28.48749 -54.86164 1.000 25.12495 386 PHE B O 1
ATOM 16804 N N . ILE B 1 395 ? 25.60207 -26.64343 -54.48084 1.000 25.27098 387 ILE B N 1
ATOM 16805 C CA . ILE B 1 395 ? 24.34816 -27.30405 -54.85272 1.000 25.06302 387 ILE B CA 1
ATOM 16806 C C . ILE B 1 395 ? 24.37819 -27.73397 -56.31228 1.000 29.73296 387 ILE B C 1
ATOM 16807 O O . ILE B 1 395 ? 23.92557 -28.83005 -56.66181 1.000 27.81142 387 ILE B O 1
ATOM 16823 N N . HIS B 1 396 ? 24.88720 -26.87326 -57.20132 1.000 25.66949 388 HIS B N 1
ATOM 16824 C CA . HIS B 1 396 ? 24.93513 -27.25675 -58.61376 1.000 25.24285 388 HIS B CA 1
ATOM 16825 C C . HIS B 1 396 ? 25.74424 -28.53379 -58.81948 1.000 28.36861 388 HIS B C 1
ATOM 16826 O O . HIS B 1 396 ? 25.33680 -29.41834 -59.58466 1.000 28.51159 388 HIS B O 1
ATOM 16840 N N . LYS B 1 397 ? 26.91247 -28.63364 -58.17453 1.000 27.79844 389 LYS B N 1
ATOM 16841 C CA . LYS B 1 397 ? 27.74162 -29.82486 -58.34696 1.000 27.24570 389 LYS B CA 1
ATOM 16842 C C . LYS B 1 397 ? 27.06631 -31.06481 -57.75901 1.000 27.35551 389 LYS B C 1
ATOM 16843 O O . LYS B 1 397 ? 27.14662 -32.15365 -58.33257 1.000 27.96878 389 LYS B O 1
ATOM 16862 N N . LEU B 1 398 ? 26.38290 -30.91724 -56.61174 1.000 26.97567 390 LEU B N 1
ATOM 16863 C CA . LEU B 1 398 ? 25.66657 -32.04828 -56.03044 1.000 28.16763 390 LEU B CA 1
ATOM 16864 C C . LEU B 1 398 ? 24.58989 -32.57307 -56.97786 1.000 30.44573 390 LEU B C 1
ATOM 16865 O O . LEU B 1 398 ? 24.40848 -33.79132 -57.12620 1.000 30.70159 390 LEU B O 1
ATOM 16881 N N . ILE B 1 399 ? 23.87683 -31.65975 -57.63978 1.000 31.36224 391 ILE B N 1
ATOM 16882 C CA . ILE B 1 399 ? 22.75436 -32.04000 -58.48990 1.000 31.88013 391 ILE B CA 1
ATOM 16883 C C . ILE B 1 399 ? 23.23634 -32.66111 -59.79388 1.000 31.55237 391 ILE B C 1
ATOM 16884 O O . ILE B 1 399 ? 22.61915 -33.60319 -60.30350 1.000 33.29343 391 ILE B O 1
ATOM 16900 N N . THR B 1 400 ? 24.32842 -32.14142 -60.37017 1.000 29.56959 392 THR B N 1
ATOM 16901 C CA . THR B 1 400 ? 24.72308 -32.52099 -61.72768 1.000 31.75596 392 THR B CA 1
ATOM 16902 C C . THR B 1 400 ? 25.82610 -33.57162 -61.80233 1.000 35.91757 392 THR B C 1
ATOM 16903 O O . THR B 1 400 ? 26.09400 -34.07713 -62.89684 1.000 32.24345 392 THR B O 1
ATOM 16914 N N . GLN B 1 401 ? 26.48070 -33.90531 -60.69007 1.000 30.68549 393 GLN B N 1
ATOM 16915 C CA . GLN B 1 401 ? 27.63541 -34.80816 -60.69686 1.000 32.18426 393 GLN B CA 1
ATOM 16916 C C . GLN B 1 401 ? 27.40501 -35.89814 -59.66116 1.000 36.10621 393 GLN B C 1
ATOM 16917 O O . GLN B 1 401 ? 27.71655 -35.71675 -58.47844 1.000 33.24374 393 GLN B O 1
ATOM 16931 N N . PRO B 1 402 ? 26.85504 -37.04522 -60.07026 1.000 33.94233 394 PRO B N 1
ATOM 16932 C CA . PRO B 1 402 ? 26.54651 -38.09698 -59.08561 1.000 35.23081 394 PRO B CA 1
ATOM 16933 C C . PRO B 1 402 ? 27.73168 -38.53557 -58.24010 1.000 38.40839 394 PRO B C 1
ATOM 16934 O O . PRO B 1 402 ? 27.54935 -38.82972 -57.05405 1.000 36.49366 394 PRO B O 1
ATOM 16945 N N . GLN B 1 403 ? 28.94844 -38.57011 -58.79198 1.000 34.54317 395 GLN B N 1
ATOM 16946 C CA . GLN B 1 403 ? 30.07901 -39.01385 -57.97729 1.000 34.25932 395 GLN B CA 1
ATOM 16947 C C . GLN B 1 403 ? 30.34609 -38.03596 -56.83167 1.000 31.61522 395 GLN B C 1
ATOM 16948 O O . GLN B 1 403 ? 30.79438 -38.45265 -55.75497 1.000 34.50560 395 GLN B O 1
ATOM 16962 N N . PHE B 1 404 ? 30.09185 -36.73760 -57.04973 1.000 31.19086 396 PHE B N 1
ATOM 16963 C CA . PHE B 1 404 ? 30.27592 -35.75533 -55.98242 1.000 29.50075 396 PHE B CA 1
ATOM 16964 C C . PHE B 1 404 ? 29.15984 -35.87023 -54.95357 1.000 31.48796 396 PHE B C 1
ATOM 16965 O O . PHE B 1 404 ? 29.41534 -35.84640 -53.74346 1.000 28.77914 396 PHE B O 1
ATOM 16982 N N . HIS B 1 405 ? 27.92163 -36.02292 -55.42431 1.000 30.76526 397 HIS B N 1
ATOM 16983 C CA . HIS B 1 405 ? 26.79909 -36.27017 -54.52593 1.000 32.02590 397 HIS B CA 1
ATOM 16984 C C . HIS B 1 405 ? 27.10153 -37.44312 -53.59903 1.000 32.43294 397 HIS B C 1
ATOM 16985 O O . HIS B 1 405 ? 26.87503 -37.35342 -52.38733 1.000 34.59755 397 HIS B O 1
ATOM 16999 N N . GLN B 1 406 ? 27.66263 -38.53435 -54.14690 1.000 31.12674 398 GLN B N 1
ATOM 17000 C CA . GLN B 1 406 ? 27.96805 -39.71262 -53.34033 1.000 34.01648 398 GLN B CA 1
ATOM 17001 C C . GLN B 1 406 ? 29.11033 -39.43906 -52.36682 1.000 33.71026 398 GLN B C 1
ATOM 17002 O O . GLN B 1 406 ? 29.05831 -39.86651 -51.20518 1.000 35.46057 398 GLN B O 1
ATOM 17016 N N . LYS B 1 407 ? 30.15549 -38.73418 -52.82496 1.000 31.17192 399 LYS B N 1
ATOM 17017 C CA . LYS B 1 407 ? 31.30586 -38.46171 -51.96663 1.000 30.95383 399 LYS B CA 1
ATOM 17018 C C . LYS B 1 407 ? 30.89885 -37.68516 -50.72540 1.000 34.11267 399 LYS B C 1
ATOM 17019 O O . LYS B 1 407 ? 31.42717 -37.92174 -49.62948 1.000 33.59862 399 LYS B O 1
ATOM 17038 N N . ILE B 1 408 ? 29.98569 -36.72990 -50.89014 1.000 29.81406 400 ILE B N 1
ATOM 17039 C CA . ILE B 1 408 ? 29.53443 -35.90915 -49.77183 1.000 29.90715 400 ILE B CA 1
ATOM 17040 C C . ILE B 1 408 ? 28.55565 -36.67755 -48.88942 1.000 30.69137 400 ILE B C 1
ATOM 17041 O O . ILE B 1 408 ? 28.60222 -36.58808 -47.65216 1.000 32.25634 400 ILE B O 1
ATOM 17057 N N . HIS B 1 409 ? 27.65193 -37.44690 -49.49360 1.000 31.91020 401 HIS B N 1
ATOM 17058 C CA . HIS B 1 409 ? 26.56514 -38.04467 -48.70960 1.000 34.93421 401 HIS B CA 1
ATOM 17059 C C . HIS B 1 409 ? 26.96103 -39.32857 -47.99933 1.000 37.16235 401 HIS B C 1
ATOM 17060 O O . HIS B 1 409 ? 26.36938 -39.65212 -46.95808 1.000 34.02845 401 HIS B O 1
ATOM 17074 N N . GLN B 1 410 ? 27.94568 -40.06623 -48.53104 1.000 36.56811 402 GLN B N 1
ATOM 17075 C CA . GLN B 1 410 ? 28.27980 -41.38213 -47.99035 1.000 37.99052 402 GLN B CA 1
ATOM 17076 C C . GLN B 1 410 ? 28.62843 -41.32761 -46.51008 1.000 37.31304 402 GLN B C 1
ATOM 17077 O O . GLN B 1 410 ? 28.34874 -42.28618 -45.77553 1.000 36.17047 402 GLN B O 1
ATOM 17091 N N . ASN B 1 411 ? 29.23835 -40.22851 -46.05556 1.000 38.21640 403 ASN B N 1
ATOM 17092 C CA . ASN B 1 411 ? 29.63363 -40.04307 -44.66194 1.000 36.83292 403 ASN B CA 1
ATOM 17093 C C . ASN B 1 411 ? 29.07762 -38.73475 -44.11082 1.000 34.58654 403 ASN B C 1
ATOM 17094 O O . ASN B 1 411 ? 29.71782 -38.05616 -43.30017 1.000 36.25375 403 ASN B O 1
ATOM 17105 N N . LEU B 1 412 ? 27.85825 -38.37579 -44.52552 1.000 35.60506 404 LEU B N 1
ATOM 17106 C CA . LEU B 1 412 ? 27.32055 -37.05494 -44.21752 1.000 30.34074 404 LEU B CA 1
ATOM 17107 C C . LEU B 1 412 ? 27.24774 -36.80556 -42.71601 1.000 32.89571 404 LEU B C 1
ATOM 17108 O O . LEU B 1 412 ? 27.58831 -35.71209 -42.25094 1.000 32.13673 404 LEU B O 1
ATOM 17124 N N . SER B 1 413 ? 26.77588 -37.79207 -41.94319 1.000 32.77477 405 SER B N 1
ATOM 17125 C CA . SER B 1 413 ? 26.63417 -37.57827 -40.50424 1.000 37.00292 405 SER B CA 1
ATOM 17126 C C . SER B 1 413 ? 27.99276 -37.35486 -39.84491 1.000 38.62834 405 SER B C 1
ATOM 17127 O O . SER B 1 413 ? 28.11514 -36.53784 -38.92190 1.000 35.94213 405 SER B O 1
ATOM 17135 N N . LYS B 1 414 ? 29.02929 -38.06331 -40.30336 1.000 35.71432 406 LYS B N 1
ATOM 17136 C CA . LYS B 1 414 ? 30.36479 -37.84593 -39.75066 1.000 34.52687 406 LYS B CA 1
ATOM 17137 C C . LYS B 1 414 ? 30.89198 -36.45489 -40.09575 1.000 33.12370 406 LYS B C 1
ATOM 17138 O O . LYS B 1 414 ? 31.55278 -35.81387 -39.26795 1.000 35.51053 406 LYS B O 1
ATOM 17157 N N . ARG B 1 415 ? 30.62179 -35.96930 -41.31619 1.000 31.69057 407 ARG B N 1
ATOM 17158 C CA . ARG B 1 415 ? 31.05112 -34.62314 -41.68635 1.000 28.16780 407 ARG B CA 1
ATOM 17159 C C . ARG B 1 415 ? 30.38946 -33.56277 -40.82004 1.000 32.81993 407 ARG B C 1
ATOM 17160 O O . ARG B 1 415 ? 31.01615 -32.55937 -40.46899 1.000 30.50259 407 ARG B O 1
ATOM 17181 N N . ILE B 1 416 ? 29.09602 -33.72618 -40.53994 1.000 29.71873 408 ILE B N 1
ATOM 17182 C CA . ILE B 1 416 ? 28.37926 -32.74836 -39.72649 1.000 30.89831 408 ILE B CA 1
ATOM 17183 C C . ILE B 1 416 ? 28.91068 -32.75564 -38.29225 1.000 30.88133 408 ILE B C 1
ATOM 17184 O O . ILE B 1 416 ? 29.15883 -31.69208 -37.70691 1.000 30.13211 408 ILE B O 1
ATOM 17200 N N . THR B 1 417 ? 29.12659 -33.94559 -37.71521 1.000 32.68353 409 THR B N 1
ATOM 17201 C CA . THR B 1 417 ? 29.70101 -34.02267 -36.37005 1.000 35.16465 409 THR B CA 1
ATOM 17202 C C . THR B 1 417 ? 31.05340 -33.31384 -36.30395 1.000 34.69317 409 THR B C 1
ATOM 17203 O O . THR B 1 417 ? 31.31892 -32.53217 -35.37878 1.000 35.07761 409 THR B O 1
ATOM 17214 N N . ALA B 1 418 ? 31.91810 -33.56313 -37.29495 1.000 33.58550 410 ALA B N 1
ATOM 17215 C CA . ALA B 1 418 ? 33.24223 -32.93692 -37.32185 1.000 35.72618 410 ALA B CA 1
ATOM 17216 C C . ALA B 1 418 ? 33.15876 -31.42201 -37.50049 1.000 34.51957 410 ALA B C 1
ATOM 17217 O O . ALA B 1 418 ? 33.89408 -30.67320 -36.84446 1.000 30.30259 410 ALA B O 1
ATOM 17224 N N . TYR B 1 419 ? 32.27930 -30.94607 -38.39190 1.000 29.81767 411 TYR B N 1
ATOM 17225 C CA . TYR B 1 419 ? 32.08059 -29.50555 -38.55030 1.000 29.88400 411 TYR B CA 1
ATOM 17226 C C . TYR B 1 419 ? 31.64168 -28.87052 -37.23060 1.000 27.56793 411 TYR B C 1
ATOM 17227 O O . TYR B 1 419 ? 32.18500 -27.84497 -36.80794 1.000 29.92684 411 TYR B O 1
ATOM 17245 N N . ASN B 1 420 ? 30.67245 -29.48958 -36.54816 1.000 28.83079 412 ASN B N 1
ATOM 17246 C CA . ASN B 1 420 ? 30.12816 -28.88170 -35.33137 1.000 29.34116 412 ASN B CA 1
ATOM 17247 C C . ASN B 1 420 ? 31.14002 -28.89920 -34.18555 1.000 30.23943 412 ASN B C 1
ATOM 17248 O O . ASN B 1 420 ? 31.21409 -27.93848 -33.40564 1.000 33.10117 412 ASN B O 1
ATOM 17259 N N . GLN B 1 421 ? 31.93765 -29.96306 -34.06567 1.000 31.02252 413 GLN B N 1
ATOM 17260 C CA . GLN B 1 421 ? 32.97899 -29.97672 -33.04091 1.000 31.19276 413 GLN B CA 1
ATOM 17261 C C . GLN B 1 421 ? 33.96986 -28.84470 -33.27734 1.000 32.84397 413 GLN B C 1
ATOM 17262 O O . GLN B 1 421 ? 34.40465 -28.17823 -32.32963 1.000 34.48407 413 GLN B O 1
ATOM 17276 N N . HIS B 1 422 ? 34.29285 -28.58173 -34.54473 1.000 32.28299 414 HIS B N 1
ATOM 17277 C CA . HIS B 1 422 ? 35.28144 -27.56196 -34.88365 1.000 34.14051 414 HIS B CA 1
ATOM 17278 C C . HIS B 1 422 ? 34.76386 -26.15967 -34.59158 1.000 32.61193 414 HIS B C 1
ATOM 17279 O O . HIS B 1 422 ? 35.47758 -25.32615 -34.01308 1.000 32.49271 414 HIS B O 1
ATOM 17293 N N . TYR B 1 423 ? 33.52980 -25.87157 -35.00153 1.000 28.37448 415 TYR B N 1
ATOM 17294 C CA . TYR B 1 423 ? 33.02514 -24.50048 -34.98462 1.000 27.99076 415 TYR B CA 1
ATOM 17295 C C . TYR B 1 423 ? 32.12456 -24.15302 -33.79190 1.000 30.32267 415 TYR B C 1
ATOM 17296 O O . TYR B 1 423 ? 31.91851 -22.95837 -33.52719 1.000 29.63982 415 TYR B O 1
ATOM 17314 N N . TYR B 1 424 ? 31.55527 -25.14475 -33.07584 1.000 30.29234 416 TYR B N 1
ATOM 17315 C CA . TYR B 1 424 ? 30.71045 -24.89687 -31.90677 1.000 32.89457 416 TYR B CA 1
ATOM 17316 C C . TYR B 1 424 ? 31.21893 -25.56191 -30.63637 1.000 34.93733 416 TYR B C 1
ATOM 17317 O O . TYR B 1 424 ? 30.80326 -25.16794 -29.54669 1.000 35.97510 416 TYR B O 1
ATOM 17335 N N . GLY B 1 425 ? 32.07375 -26.57149 -30.73572 1.000 31.98483 417 GLY B N 1
ATOM 17336 C CA . GLY B 1 425 ? 32.50807 -27.23441 -29.52582 1.000 34.87764 417 GLY B CA 1
ATOM 17337 C C . GLY B 1 425 ? 31.33842 -27.87534 -28.81090 1.000 45.85037 417 GLY B C 1
ATOM 17338 O O . GLY B 1 425 ? 30.39685 -28.39813 -29.42957 1.000 45.14617 417 GLY B O 1
ATOM 17342 N N . ALA B 1 426 ? 31.37901 -27.80575 -27.48373 1.000 43.28512 418 ALA B N 1
ATOM 17343 C CA . ALA B 1 426 ? 30.36024 -28.40332 -26.63263 1.000 44.62650 418 ALA B CA 1
ATOM 17344 C C . ALA B 1 426 ? 29.17354 -27.48321 -26.36958 1.000 44.99549 418 ALA B C 1
ATOM 17345 O O . ALA B 1 426 ? 28.29151 -27.84583 -25.58887 1.000 48.97178 418 ALA B O 1
ATOM 17352 N N . ALA B 1 427 ? 29.13638 -26.30346 -26.97812 1.000 46.44250 419 ALA B N 1
ATOM 17353 C CA . ALA B 1 427 ? 27.99368 -25.41332 -26.82380 1.000 48.09601 419 ALA B CA 1
ATOM 17354 C C . ALA B 1 427 ? 26.73279 -26.04073 -27.41635 1.000 53.61812 419 ALA B C 1
ATOM 17355 O O . ALA B 1 427 ? 26.77420 -26.68154 -28.46899 1.000 58.09955 419 ALA B O 1
ATOM 17362 N N . LYS B 1 428 ? 25.60906 -25.87859 -26.71594 1.000 50.15822 420 LYS B N 1
ATOM 17363 C CA . LYS B 1 428 ? 24.31519 -26.31795 -27.23025 1.000 54.57858 420 LYS B CA 1
ATOM 17364 C C . LYS B 1 428 ? 23.86287 -25.39559 -28.36631 1.000 43.52187 420 LYS B C 1
ATOM 17365 O O . LYS B 1 428 ? 24.30181 -24.24653 -28.44712 1.000 41.08843 420 LYS B O 1
ATOM 17384 N N . PRO B 1 429 ? 22.98157 -25.87102 -29.25730 1.000 43.88490 421 PRO B N 1
ATOM 17385 C CA . PRO B 1 429 ? 22.53846 -25.01184 -30.36304 1.000 39.12263 421 PRO B CA 1
ATOM 17386 C C . PRO B 1 429 ? 21.96331 -23.69547 -29.86269 1.000 41.87687 421 PRO B C 1
ATOM 17387 O O . PRO B 1 429 ? 21.28872 -23.63633 -28.83305 1.000 43.35419 421 PRO B O 1
ATOM 17398 N N . ARG B 1 430 ? 22.24446 -22.63465 -30.61402 1.000 32.18399 422 ARG B N 1
ATOM 17399 C CA . ARG B 1 430 ? 21.85691 -21.26779 -30.29765 1.000 36.19602 422 ARG B CA 1
ATOM 17400 C C . ARG B 1 430 ? 21.07921 -20.71049 -31.48041 1.000 36.72423 422 ARG B C 1
ATOM 17401 O O . ARG B 1 430 ? 21.27051 -21.14610 -32.61942 1.000 36.77126 422 ARG B O 1
ATOM 17422 N N . LYS B 1 431 ? 20.21797 -19.71874 -31.23149 1.000 34.31093 423 LYS B N 1
ATOM 17423 C CA . LYS B 1 431 ? 19.40609 -19.23395 -32.34533 1.000 39.12833 423 LYS B CA 1
ATOM 17424 C C . LYS B 1 431 ? 20.25138 -18.58970 -33.44722 1.000 40.96693 423 LYS B C 1
ATOM 17425 O O . LYS B 1 431 ? 19.84935 -18.60963 -34.61479 1.000 41.22788 423 LYS B O 1
ATOM 17444 N N . HIS B 1 432 ? 21.42612 -18.04805 -33.12080 1.000 35.10085 424 HIS B N 1
ATOM 17445 C CA . HIS B 1 432 ? 22.27571 -17.39017 -34.10758 1.000 30.93535 424 HIS B CA 1
ATOM 17446 C C . HIS B 1 432 ? 23.35052 -18.30347 -34.69153 1.000 29.04451 424 HIS B C 1
ATOM 17447 O O . HIS B 1 432 ? 24.29450 -17.79996 -35.30379 1.000 28.48091 424 HIS B O 1
ATOM 17461 N N . ASP B 1 433 ? 23.24205 -19.62892 -34.49897 1.000 29.91975 425 ASP B N 1
ATOM 17462 C CA . ASP B 1 433 ? 24.24606 -20.55122 -35.02616 1.000 27.71537 425 ASP B CA 1
ATOM 17463 C C . ASP B 1 433 ? 24.53000 -20.34143 -36.51110 1.000 26.12588 425 ASP B C 1
ATOM 17464 O O . ASP B 1 433 ? 25.60798 -20.72975 -36.99449 1.000 27.06124 425 ASP B O 1
ATOM 17473 N N . HIS B 1 434 ? 23.56043 -19.80577 -37.26115 1.000 26.94082 426 HIS B N 1
ATOM 17474 C CA . HIS B 1 434 ? 23.66221 -19.72378 -38.71986 1.000 25.73449 426 HIS B CA 1
ATOM 17475 C C . HIS B 1 434 ? 24.53925 -18.56731 -39.20933 1.000 26.84606 426 HIS B C 1
ATOM 17476 O O . HIS B 1 434 ? 24.66242 -18.38575 -40.42607 1.000 28.21604 426 HIS B O 1
ATOM 17490 N N . THR B 1 435 ? 25.17634 -17.81077 -38.31615 1.000 24.05426 427 THR B N 1
ATOM 17491 C CA . THR B 1 435 ? 26.07878 -16.73840 -38.71877 1.000 24.48059 427 THR B CA 1
ATOM 17492 C C . THR B 1 435 ? 27.51839 -17.24828 -38.74145 1.000 26.73952 427 THR B C 1
ATOM 17493 O O . THR B 1 435 ? 27.98675 -17.84588 -37.77127 1.000 30.24656 427 THR B O 1
ATOM 17504 N N . VAL B 1 436 ? 28.22356 -16.98794 -39.84306 1.000 24.50621 428 VAL B N 1
ATOM 17505 C CA . VAL B 1 436 ? 29.57743 -17.50995 -40.04529 1.000 23.14287 428 VAL B CA 1
ATOM 17506 C C . VAL B 1 436 ? 30.51926 -16.41130 -40.52838 1.000 26.13805 428 VAL B C 1
ATOM 17507 O O . VAL B 1 436 ? 30.09377 -15.53098 -41.29347 1.000 25.17037 428 VAL B O 1
ATOM 17520 N N . PRO B 1 437 ? 31.80276 -16.43098 -40.15925 1.000 23.56177 429 PRO B N 1
ATOM 17521 C CA . PRO B 1 437 ? 32.75549 -15.52812 -40.83706 1.000 24.90103 429 PRO B CA 1
ATOM 17522 C C . PRO B 1 437 ? 32.82532 -15.86327 -42.32704 1.000 24.97835 429 PRO B C 1
ATOM 17523 O O . PRO B 1 437 ? 33.02698 -17.01990 -42.71200 1.000 24.73421 429 PRO B O 1
ATOM 17534 N N . PHE B 1 438 ? 32.64568 -14.83937 -43.17714 1.000 26.12870 430 PHE B N 1
ATOM 17535 C CA . PHE B 1 438 ? 32.39905 -15.12720 -44.58834 1.000 25.12661 430 PHE B CA 1
ATOM 17536 C C . PHE B 1 438 ? 33.60820 -15.77503 -45.24443 1.000 23.06466 430 PHE B C 1
ATOM 17537 O O . PHE B 1 438 ? 33.44694 -16.65617 -46.08530 1.000 24.24137 430 PHE B O 1
ATOM 17554 N N . GLY B 1 439 ? 34.82268 -15.38502 -44.84788 1.000 24.24274 431 GLY B N 1
ATOM 17555 C CA . GLY B 1 439 ? 36.01859 -15.93993 -45.44584 1.000 26.43764 431 GLY B CA 1
ATOM 17556 C C . GLY B 1 439 ? 36.43491 -17.29465 -44.90408 1.000 27.37550 431 GLY B C 1
ATOM 17557 O O . GLY B 1 439 ? 37.33927 -17.91327 -45.46949 1.000 24.82437 431 GLY B O 1
ATOM 17561 N N . PHE B 1 440 ? 35.81967 -17.75735 -43.80804 1.000 24.09948 432 PHE B N 1
ATOM 17562 C CA . PHE B 1 440 ? 35.93003 -19.16699 -43.46847 1.000 25.22443 432 PHE B CA 1
ATOM 17563 C C . PHE B 1 440 ? 34.95895 -19.98415 -44.31720 1.000 23.16843 432 PHE B C 1
ATOM 17564 O O . PHE B 1 440 ? 35.33264 -21.01404 -44.89266 1.000 26.53303 432 PHE B O 1
ATOM 17581 N N . TYR B 1 441 ? 33.71471 -19.50529 -44.44501 1.000 23.10842 433 TYR B N 1
ATOM 17582 C CA . TYR B 1 441 ? 32.69321 -20.28037 -45.15591 1.000 24.27277 433 TYR B CA 1
ATOM 17583 C C . TYR B 1 441 ? 33.02507 -20.44266 -46.64553 1.000 24.31300 433 TYR B C 1
ATOM 17584 O O . TYR B 1 441 ? 32.93891 -21.54585 -47.18886 1.000 26.18469 433 TYR B O 1
ATOM 17602 N N . THR B 1 442 ? 33.36893 -19.35170 -47.34127 1.000 24.24209 434 THR B N 1
ATOM 17603 C CA . THR B 1 442 ? 33.65153 -19.46865 -48.77274 1.000 21.64009 434 THR B CA 1
ATOM 17604 C C . THR B 1 442 ? 34.81282 -20.42784 -49.02493 1.000 23.99443 434 THR B C 1
ATOM 17605 O O . THR B 1 442 ? 34.78115 -21.23498 -49.96392 1.000 22.90216 434 THR B O 1
ATOM 17616 N N . GLU B 1 443 ? 35.85532 -20.34210 -48.19777 1.000 24.17118 435 GLU B N 1
ATOM 17617 C CA . GLU B 1 443 ? 37.00751 -21.23080 -48.34132 1.000 24.00274 435 GLU B CA 1
ATOM 17618 C C . GLU B 1 443 ? 36.63431 -22.68270 -48.03203 1.000 24.42439 435 GLU B C 1
ATOM 17619 O O . GLU B 1 443 ? 37.11923 -23.60953 -48.69710 1.000 24.20005 435 GLU B O 1
ATOM 17631 N N . ASP B 1 444 ? 35.78845 -22.90595 -47.01690 1.000 25.27636 436 ASP B N 1
ATOM 17632 C CA . ASP B 1 444 ? 35.34989 -24.26906 -46.70898 1.000 25.59795 436 ASP B CA 1
ATOM 17633 C C . ASP B 1 444 ? 34.66976 -24.88819 -47.92914 1.000 24.44250 436 ASP B C 1
ATOM 17634 O O . ASP B 1 444 ? 34.94736 -26.02956 -48.30920 1.000 24.17202 436 ASP B O 1
ATOM 17643 N N . ILE B 1 445 ? 33.73362 -24.14988 -48.53027 1.000 22.83794 437 ILE B N 1
ATOM 17644 C CA . ILE B 1 445 ? 33.04321 -24.64572 -49.71663 1.000 24.01020 437 ILE B CA 1
ATOM 17645 C C . ILE B 1 445 ? 34.03158 -24.87880 -50.84735 1.000 24.19241 437 ILE B C 1
ATOM 17646 O O . ILE B 1 445 ? 33.95565 -25.88395 -51.55996 1.000 25.34785 437 ILE B O 1
ATOM 17662 N N . ALA B 1 446 ? 34.95768 -23.94136 -51.05882 1.000 25.74803 438 ALA B N 1
ATOM 17663 C CA . ALA B 1 446 ? 35.91814 -24.10560 -52.14906 1.000 25.91399 438 ALA B CA 1
ATOM 17664 C C . ALA B 1 446 ? 36.71753 -25.39103 -52.00011 1.000 26.20183 438 ALA B C 1
ATOM 17665 O O . ALA B 1 446 ? 36.96645 -26.09058 -52.99043 1.000 25.71067 438 ALA B O 1
ATOM 17672 N N . ARG B 1 447 ? 37.14967 -25.71438 -50.76839 1.000 24.01559 439 ARG B N 1
ATOM 17673 C CA . ARG B 1 447 ? 37.88011 -26.95852 -50.54201 1.000 24.36706 439 ARG B CA 1
ATOM 17674 C C . ARG B 1 447 ? 36.98666 -28.17952 -50.74220 1.000 26.01912 439 ARG B C 1
ATOM 17675 O O . ARG B 1 447 ? 37.44410 -29.22067 -51.24127 1.000 27.19815 439 ARG B O 1
ATOM 17696 N N . LEU B 1 448 ? 35.70726 -28.07610 -50.37291 1.000 26.10431 440 LEU B N 1
ATOM 17697 C CA . LEU B 1 448 ? 34.81476 -29.20158 -50.61151 1.000 24.91815 440 LEU B CA 1
ATOM 17698 C C . LEU B 1 448 ? 34.65515 -29.46389 -52.09840 1.000 26.05014 440 LEU B C 1
ATOM 17699 O O . LEU B 1 448 ? 34.64804 -30.62409 -52.52462 1.000 30.04971 440 LEU B O 1
ATOM 17715 N N . ILE B 1 449 ? 34.51447 -28.39196 -52.89893 1.000 28.35793 441 ILE B N 1
ATOM 17716 C CA . ILE B 1 449 ? 34.27268 -28.52270 -54.33425 1.000 26.40379 441 ILE B CA 1
ATOM 17717 C C . ILE B 1 449 ? 35.54897 -28.89240 -55.06757 1.000 28.06152 441 ILE B C 1
ATOM 17718 O O . ILE B 1 449 ? 35.50911 -29.61327 -56.07284 1.000 32.45042 441 ILE B O 1
ATOM 17734 N N . GLY B 1 450 ? 36.68241 -28.36846 -54.60919 1.000 26.35872 442 GLY B N 1
ATOM 17735 C CA . GLY B 1 450 ? 37.95009 -28.55822 -55.26695 1.000 26.52603 442 GLY B CA 1
ATOM 17736 C C . GLY B 1 450 ? 38.42950 -27.37148 -56.08288 1.000 31.49448 442 GLY B C 1
ATOM 17737 O O . GLY B 1 450 ? 39.30514 -27.55466 -56.94091 1.000 30.29166 442 GLY B O 1
ATOM 17741 N N . ILE B 1 451 ? 37.86141 -26.18524 -55.87430 1.000 26.94360 443 ILE B N 1
ATOM 17742 C CA . ILE B 1 451 ? 38.28618 -24.96461 -56.57606 1.000 24.57793 443 ILE B CA 1
ATOM 17743 C C . ILE B 1 451 ? 39.13809 -24.07061 -55.67417 1.000 27.07681 443 ILE B C 1
ATOM 17744 O O . ILE B 1 451 ? 39.35695 -22.88835 -55.97945 1.000 26.29163 443 ILE B O 1
ATOM 17760 N N . HIS B 1 452 ? 39.64479 -24.62342 -54.57933 1.000 26.25528 444 HIS B N 1
ATOM 17761 C CA . HIS B 1 452 ? 40.54464 -23.90962 -53.67813 1.000 26.28004 444 HIS B CA 1
ATOM 17762 C C . HIS B 1 452 ? 41.96745 -23.80439 -54.27077 1.000 28.39527 444 HIS B C 1
ATOM 17763 O O . HIS B 1 452 ? 42.32379 -24.45362 -55.26842 1.000 29.89960 444 HIS B O 1
ATOM 17777 N N . TYR B 1 453 ? 42.79001 -22.97440 -53.61929 1.000 27.02266 445 TYR B N 1
ATOM 17778 C CA . TYR B 1 453 ? 44.21465 -22.82719 -53.89864 1.000 27.39622 445 TYR B CA 1
ATOM 17779 C C . TYR B 1 453 ? 45.01451 -23.54876 -52.81272 1.000 30.09037 445 TYR B C 1
ATOM 17780 O O . TYR B 1 453 ? 44.52140 -23.77896 -51.70432 1.000 29.75406 445 TYR B O 1
ATOM 17798 N N . GLN B 1 454 ? 46.27660 -23.87536 -53.13421 1.000 32.24898 446 GLN B N 1
ATOM 17799 C CA . GLN B 1 454 ? 47.16729 -24.56494 -52.20716 1.000 35.68526 446 GLN B CA 1
ATOM 17800 C C . GLN B 1 454 ? 48.29204 -23.64433 -51.75612 1.000 32.86692 446 GLN B C 1
ATOM 17801 O O . GLN B 1 454 ? 49.02516 -23.12267 -52.60508 1.000 35.05711 446 GLN B O 1
ATOM 17815 N N . PRO B 1 455 ? 48.49750 -23.45134 -50.45197 1.000 31.35532 447 PRO B N 1
ATOM 17816 C CA . PRO B 1 455 ? 49.55145 -22.51318 -50.02095 1.000 30.59805 447 PRO B CA 1
ATOM 17817 C C . PRO B 1 455 ? 50.95549 -22.91688 -50.47724 1.000 32.89166 447 PRO B C 1
ATOM 17818 O O . PRO B 1 455 ? 51.78116 -22.04509 -50.80184 1.000 36.20994 447 PRO B O 1
ATOM 17829 N N . ASN B 1 456 ? 51.24656 -24.21977 -50.53940 1.000 32.10413 448 ASN B N 1
ATOM 17830 C CA . ASN B 1 456 ? 52.56910 -24.69938 -50.91970 1.000 34.36113 448 ASN B CA 1
ATOM 17831 C C . ASN B 1 456 ? 52.87695 -24.47208 -52.39384 1.000 36.85651 448 ASN B C 1
ATOM 17832 O O . ASN B 1 456 ? 54.01642 -24.68189 -52.80650 1.000 40.32491 448 ASN B O 1
ATOM 17843 N N . GLU B 1 457 ? 51.88995 -24.07463 -53.19743 1.000 36.72809 449 GLU B N 1
ATOM 17844 C CA . GLU B 1 457 ? 52.11185 -23.80569 -54.61375 1.000 36.46251 449 GLU B CA 1
ATOM 17845 C C . GLU B 1 457 ? 52.44874 -22.34592 -54.88940 1.000 39.26264 449 GLU B C 1
ATOM 17846 O O . GLU B 1 457 ? 52.72889 -21.99624 -56.04253 1.000 41.97569 449 GLU B O 1
ATOM 17858 N N . CYS B 1 458 ? 52.45443 -21.49859 -53.86250 1.000 36.64907 450 CYS B N 1
ATOM 17859 C CA . CYS B 1 458 ? 52.93869 -20.13389 -54.02024 1.000 34.11041 450 CYS B CA 1
ATOM 17860 C C . CYS B 1 458 ? 54.43701 -20.15528 -54.29508 1.000 39.64895 450 CYS B C 1
ATOM 17861 O O . CYS B 1 458 ? 55.19285 -20.85699 -53.61904 1.000 42.46738 450 CYS B O 1
ATOM 17869 N N . ARG B 1 459 ? 54.87445 -19.39896 -55.29570 1.000 38.04983 451 ARG B N 1
ATOM 17870 C CA . ARG B 1 459 ? 56.29825 -19.30840 -55.60341 1.000 37.71888 451 ARG B CA 1
ATOM 17871 C C . ARG B 1 459 ? 56.91263 -17.96002 -55.26692 1.000 38.57090 451 ARG B C 1
ATOM 17872 O O . ARG B 1 459 ? 58.05949 -17.91551 -54.83850 1.000 41.35398 451 ARG B O 1
ATOM 17893 N N . SER B 1 460 ? 56.15831 -16.87688 -55.36746 1.000 40.78850 452 SER B N 1
ATOM 17894 C CA . SER B 1 460 ? 56.69622 -15.55444 -55.10188 1.000 38.45543 452 SER B CA 1
ATOM 17895 C C . SER B 1 460 ? 55.98489 -14.94489 -53.90261 1.000 36.81753 452 SER B C 1
ATOM 17896 O O . SER B 1 460 ? 54.92581 -15.41117 -53.47544 1.000 35.21763 452 SER B O 1
ATOM 17904 N N . VAL B 1 461 ? 56.57723 -13.86564 -53.37658 1.000 41.02428 453 VAL B N 1
ATOM 17905 C CA . VAL B 1 461 ? 55.92276 -13.11209 -52.31048 1.000 37.38678 453 VAL B CA 1
ATOM 17906 C C . VAL B 1 461 ? 54.55417 -12.63104 -52.77726 1.000 36.95741 453 VAL B C 1
ATOM 17907 O O . VAL B 1 461 ? 53.57105 -12.68483 -52.02598 1.000 37.48191 453 VAL B O 1
ATOM 17920 N N . ARG B 1 462 ? 54.45998 -12.19464 -54.03872 1.000 38.20781 454 ARG B N 1
ATOM 17921 C CA . ARG B 1 462 ? 53.18256 -11.76963 -54.61450 1.000 40.33839 454 ARG B CA 1
ATOM 17922 C C . ARG B 1 462 ? 52.13816 -12.88406 -54.55422 1.000 35.96910 454 ARG B C 1
ATOM 17923 O O . ARG B 1 462 ? 50.95452 -12.63441 -54.27016 1.000 31.33142 454 ARG B O 1
ATOM 17944 N N . ASP B 1 463 ? 52.55798 -14.11979 -54.84823 1.000 35.38741 455 ASP B N 1
ATOM 17945 C CA . ASP B 1 463 ? 51.65722 -15.25877 -54.74459 1.000 30.84619 455 ASP B CA 1
ATOM 17946 C C . ASP B 1 463 ? 51.12501 -15.39494 -53.32377 1.000 33.42460 455 ASP B C 1
ATOM 17947 O O . ASP B 1 463 ? 49.93900 -15.70194 -53.11936 1.000 30.36634 455 ASP B O 1
ATOM 17956 N N . LEU B 1 464 ? 51.99651 -15.18948 -52.32564 1.000 32.71169 456 LEU B N 1
ATOM 17957 C CA . LEU B 1 464 ? 51.57391 -15.28998 -50.92690 1.000 33.34631 456 LEU B CA 1
ATOM 17958 C C . LEU B 1 464 ? 50.58962 -14.18733 -50.54830 1.000 32.69019 456 LEU B C 1
ATOM 17959 O O . LEU B 1 464 ? 49.65955 -14.42998 -49.77020 1.000 30.98265 456 LEU B O 1
ATOM 17975 N N . LEU B 1 465 ? 50.77772 -12.96705 -51.06742 1.000 30.31451 457 LEU B N 1
ATOM 17976 C CA . LEU B 1 465 ? 49.80368 -11.90559 -50.80466 1.000 30.16061 457 LEU B CA 1
ATOM 17977 C C . LEU B 1 465 ? 48.42436 -12.29334 -51.32355 1.000 28.23579 457 LEU B C 1
ATOM 17978 O O . LEU B 1 465 ? 47.42064 -12.06607 -50.64981 1.000 28.53223 457 LEU B O 1
ATOM 17994 N N . PHE B 1 466 ? 48.35531 -12.87908 -52.52501 1.000 27.68082 458 PHE B N 1
ATOM 17995 C CA . PHE B 1 466 ? 47.06054 -13.29248 -53.06001 1.000 26.00962 458 PHE B CA 1
ATOM 17996 C C . PHE B 1 466 ? 46.45010 -14.41869 -52.22637 1.000 27.16683 458 PHE B C 1
ATOM 17997 O O . PHE B 1 466 ? 45.25576 -14.38164 -51.91515 1.000 27.19876 458 PHE B O 1
ATOM 18014 N N . TYR B 1 467 ? 47.25099 -15.41746 -51.83727 1.000 28.88071 459 TYR B N 1
ATOM 18015 C CA . TYR B 1 467 ? 46.69137 -16.53418 -51.07993 1.000 26.76907 459 TYR B CA 1
ATOM 18016 C C . TYR B 1 467 ? 46.18525 -16.06368 -49.71781 1.000 27.76887 459 TYR B C 1
ATOM 18017 O O . TYR B 1 467 ? 45.03695 -16.33044 -49.34403 1.000 28.66925 459 TYR B O 1
ATOM 18035 N N . TYR B 1 468 ? 47.02345 -15.34656 -48.96661 1.000 26.93619 460 TYR B N 1
ATOM 18036 C CA . TYR B 1 468 ? 46.69570 -15.04663 -47.57716 1.000 28.05493 460 TYR B CA 1
ATOM 18037 C C . TYR B 1 468 ? 45.91182 -13.75153 -47.40488 1.000 29.86708 460 TYR B C 1
ATOM 18038 O O . TYR B 1 468 ? 44.99935 -13.70506 -46.57489 1.000 30.89246 460 TYR B O 1
ATOM 18056 N N . ALA B 1 469 ? 46.22577 -12.70188 -48.17247 1.000 27.42849 461 ALA B N 1
ATOM 18057 C CA . ALA B 1 469 ? 45.67152 -11.37569 -47.89900 1.000 27.75896 461 ALA B CA 1
ATOM 18058 C C . ALA B 1 469 ? 44.53819 -10.93921 -48.82734 1.000 27.95244 461 ALA B C 1
ATOM 18059 O O . ALA B 1 469 ? 43.68631 -10.14640 -48.39772 1.000 26.87568 461 ALA B O 1
ATOM 18066 N N . PHE B 1 470 ? 44.49955 -11.38756 -50.08662 1.000 27.33377 462 PHE B N 1
ATOM 18067 C CA . PHE B 1 470 ? 43.37970 -11.00479 -50.96004 1.000 25.99126 462 PHE B CA 1
ATOM 18068 C C . PHE B 1 470 ? 42.09133 -11.61291 -50.40539 1.000 26.55399 462 PHE B C 1
ATOM 18069 O O . PHE B 1 470 ? 42.05809 -12.81103 -50.12297 1.000 26.82384 462 PHE B O 1
ATOM 18086 N N . PRO B 1 471 ? 41.02618 -10.82665 -50.20956 1.000 26.27979 463 PRO B N 1
ATOM 18087 C CA . PRO B 1 471 ? 39.82883 -11.36253 -49.53489 1.000 21.92941 463 PRO B CA 1
ATOM 18088 C C . PRO B 1 471 ? 39.21611 -12.58620 -50.21217 1.000 23.69538 463 PRO B C 1
ATOM 18089 O O . PRO B 1 471 ? 39.20178 -12.70799 -51.44159 1.000 26.13833 463 PRO B O 1
ATOM 18100 N N . ASN B 1 472 ? 38.68713 -13.49787 -49.38710 1.000 26.33267 464 ASN B N 1
ATOM 18101 C CA . ASN B 1 472 ? 38.08719 -14.72518 -49.91613 1.000 24.34355 464 ASN B CA 1
ATOM 18102 C C . ASN B 1 472 ? 36.66149 -14.46748 -50.41063 1.000 25.64578 464 ASN B C 1
ATOM 18103 O O . ASN B 1 472 ? 35.71579 -15.16416 -50.02556 1.000 25.22186 464 ASN B O 1
ATOM 18114 N N . ASN B 1 473 ? 36.49086 -13.47398 -51.27607 1.000 23.56561 465 ASN B N 1
ATOM 18115 C CA . ASN B 1 473 ? 35.21286 -13.27473 -51.95050 1.000 25.21016 465 ASN B CA 1
ATOM 18116 C C . ASN B 1 473 ? 34.94632 -14.43901 -52.91315 1.000 25.98009 465 ASN B C 1
ATOM 18117 O O . ASN B 1 473 ? 35.86776 -15.10545 -53.38264 1.000 24.07480 465 ASN B O 1
ATOM 18128 N N . ALA B 1 474 ? 33.67096 -14.68834 -53.22503 1.000 24.44272 466 ALA B N 1
ATOM 18129 C CA . ALA B 1 474 ? 33.36800 -15.83918 -54.07983 1.000 24.35290 466 ALA B CA 1
ATOM 18130 C C . ALA B 1 474 ? 34.14598 -15.79449 -55.39383 1.000 23.15638 466 ALA B C 1
ATOM 18131 O O . ALA B 1 474 ? 34.63030 -16.82913 -55.87560 1.000 24.41579 466 ALA B O 1
ATOM 18138 N N . PHE B 1 475 ? 34.30995 -14.59689 -55.97818 1.000 24.22936 467 PHE B N 1
ATOM 18139 C CA . PHE B 1 475 ? 34.96247 -14.49839 -57.28028 1.000 22.70237 467 PHE B CA 1
ATOM 18140 C C . PHE B 1 475 ? 36.44303 -14.85709 -57.22669 1.000 25.11844 467 PHE B C 1
ATOM 18141 O O . PHE B 1 475 ? 37.01008 -15.22613 -58.26378 1.000 24.47954 467 PHE B O 1
ATOM 18158 N N . LYS B 1 476 ? 37.06021 -14.83820 -56.04142 1.000 23.69303 468 LYS B N 1
ATOM 18159 C CA . LYS B 1 476 ? 38.45205 -15.27664 -55.92748 1.000 24.29989 468 LYS B CA 1
ATOM 18160 C C . LYS B 1 476 ? 38.62342 -16.69700 -56.42721 1.000 26.09689 468 LYS B C 1
ATOM 18161 O O . LYS B 1 476 ? 39.69655 -17.05066 -56.95628 1.000 26.72690 468 LYS B O 1
ATOM 18180 N N . TYR B 1 477 ? 37.58564 -17.52064 -56.27207 1.000 25.34596 469 TYR B N 1
ATOM 18181 C CA . TYR B 1 477 ? 37.59948 -18.93353 -56.62170 1.000 24.04474 469 TYR B CA 1
ATOM 18182 C C . TYR B 1 477 ? 37.04820 -19.21552 -58.02667 1.000 28.58092 469 TYR B C 1
ATOM 18183 O O . TYR B 1 477 ? 36.87002 -20.38483 -58.39011 1.000 27.44405 469 TYR B O 1
ATOM 18201 N N . ARG B 1 478 ? 36.80551 -18.18033 -58.82981 1.000 25.47150 470 ARG B N 1
ATOM 18202 C CA . ARG B 1 478 ? 36.26036 -18.32205 -60.17855 1.000 24.35506 470 ARG B CA 1
ATOM 18203 C C . ARG B 1 478 ? 37.19304 -17.70812 -61.22942 1.000 25.99581 470 ARG B C 1
ATOM 18204 O O . ARG B 1 478 ? 36.75067 -17.29661 -62.29884 1.000 26.60499 470 ARG B O 1
ATOM 18225 N N . LEU B 1 479 ? 38.50993 -17.72287 -60.96573 1.000 25.92990 471 LEU B N 1
ATOM 18226 C CA . LEU B 1 479 ? 39.50210 -17.28044 -61.95048 1.000 26.03914 471 LEU B CA 1
ATOM 18227 C C . LEU B 1 479 ? 39.80968 -18.35165 -62.99376 1.000 25.87724 471 LEU B C 1
ATOM 18228 O O . LEU B 1 479 ? 39.85261 -18.05751 -64.18840 1.000 28.23951 471 LEU B O 1
ATOM 18244 N N . LYS B 1 480 ? 40.04277 -19.59136 -62.54993 1.000 27.54419 472 LYS B N 1
ATOM 18245 C CA . LYS B 1 480 ? 40.41949 -20.72531 -63.38995 1.000 25.52188 472 LYS B CA 1
ATOM 18246 C C . LYS B 1 480 ? 39.62148 -21.94002 -62.91797 1.000 27.87968 472 LYS B C 1
ATOM 18247 O O . LYS B 1 480 ? 38.90536 -21.88857 -61.91344 1.000 26.67099 472 LYS B O 1
ATOM 18266 N N . GLY B 1 481 ? 39.69008 -23.02145 -63.69459 1.000 30.94257 473 GLY B N 1
ATOM 18267 C CA . GLY B 1 481 ? 39.14181 -24.29123 -63.24324 1.000 26.59041 473 GLY B CA 1
ATOM 18268 C C . GLY B 1 481 ? 37.64085 -24.40992 -63.47662 1.000 25.80757 473 GLY B C 1
ATOM 18269 O O . GLY B 1 481 ? 37.04930 -23.67626 -64.26646 1.000 28.13740 473 GLY B O 1
ATOM 18273 N N . GLU B 1 482 ? 37.01548 -25.31113 -62.69997 1.000 27.79287 474 GLU B N 1
ATOM 18274 C CA . GLU B 1 482 ? 35.70022 -25.86604 -63.04662 1.000 31.15435 474 GLU B CA 1
ATOM 18275 C C . GLU B 1 482 ? 34.60948 -24.79853 -63.15814 1.000 25.49012 474 GLU B C 1
ATOM 18276 O O . GLU B 1 482 ? 33.71643 -24.89609 -64.01906 1.000 27.96454 474 GLU B O 1
ATOM 18288 N N . TYR B 1 483 ? 34.62160 -23.80633 -62.26914 1.000 25.84816 475 TYR B N 1
ATOM 18289 C CA . TYR B 1 483 ? 33.57062 -22.79186 -62.19920 1.000 25.13610 475 TYR B CA 1
ATOM 18290 C C . TYR B 1 483 ? 34.08461 -21.39071 -62.55631 1.000 23.83438 475 TYR B C 1
ATOM 18291 O O . TYR B 1 483 ? 33.55593 -20.38517 -62.07961 1.000 26.06434 475 TYR B O 1
ATOM 18309 N N . ALA B 1 484 ? 35.03670 -21.31354 -63.48338 1.000 27.52891 476 ALA B N 1
ATOM 18310 C CA . ALA B 1 484 ? 35.59127 -20.02419 -63.87132 1.000 28.15660 476 ALA B CA 1
ATOM 18311 C C . ALA B 1 484 ? 34.53219 -19.14941 -64.54370 1.000 26.75000 476 ALA B C 1
ATOM 18312 O O . ALA B 1 484 ? 33.71962 -19.63965 -65.34258 1.000 26.78226 476 ALA B O 1
ATOM 18319 N N . VAL B 1 485 ? 34.58883 -17.83979 -64.24860 1.000 25.49746 477 VAL B N 1
ATOM 18320 C CA . VAL B 1 485 ? 33.75488 -16.81051 -64.87083 1.000 26.47766 477 VAL B CA 1
ATOM 18321 C C . VAL B 1 485 ? 34.65445 -15.90316 -65.71754 1.000 26.28957 477 VAL B C 1
ATOM 18322 O O . VAL B 1 485 ? 35.66255 -15.38741 -65.23084 1.000 28.90771 477 VAL B O 1
ATOM 18335 N N . ASP B 1 486 ? 34.30171 -15.72206 -66.99416 1.000 26.81914 478 ASP B N 1
ATOM 18336 C CA . ASP B 1 486 ? 35.10056 -14.87134 -67.87344 1.000 30.72407 478 ASP B CA 1
ATOM 18337 C C . ASP B 1 486 ? 35.16061 -13.45010 -67.32322 1.000 33.78226 478 ASP B C 1
ATOM 18338 O O . ASP B 1 486 ? 34.14655 -12.89136 -66.89261 1.000 29.57122 478 ASP B O 1
ATOM 18347 N N . GLY B 1 487 ? 36.36102 -12.86189 -67.34858 1.000 31.98193 479 GLY B N 1
ATOM 18348 C CA . GLY B 1 487 ? 36.57389 -11.51806 -66.84367 1.000 32.91440 479 GLY B CA 1
ATOM 18349 C C . GLY B 1 487 ? 37.05372 -11.42762 -65.40752 1.000 29.37422 479 GLY B C 1
ATOM 18350 O O . GLY B 1 487 ? 37.38804 -10.32817 -64.94926 1.000 30.39567 479 GLY B O 1
ATOM 18354 N N . VAL B 1 488 ? 37.12952 -12.54376 -64.68159 1.000 28.28830 480 VAL B N 1
ATOM 18355 C CA . VAL B 1 488 ? 37.60805 -12.46395 -63.30645 1.000 26.46822 480 VAL B CA 1
ATOM 18356 C C . VAL B 1 488 ? 39.10151 -12.13911 -63.26011 1.000 28.81091 480 VAL B C 1
ATOM 18357 O O . VAL B 1 488 ? 39.56564 -11.47728 -62.32102 1.000 29.93064 480 VAL B O 1
ATOM 18370 N N . ASP B 1 489 ? 39.87940 -12.54332 -64.27438 1.000 31.22125 481 ASP B N 1
ATOM 18371 C CA . ASP B 1 489 ? 41.29263 -12.16776 -64.27542 1.000 29.55743 481 ASP B CA 1
ATOM 18372 C C . ASP B 1 489 ? 41.44903 -10.65083 -64.27258 1.000 33.76340 481 ASP B C 1
ATOM 18373 O O . ASP B 1 489 ? 42.21393 -10.10121 -63.47163 1.000 30.69050 481 ASP B O 1
ATOM 18382 N N . GLU B 1 490 ? 40.68171 -9.94954 -65.11408 1.000 30.86561 482 GLU B N 1
ATOM 18383 C CA . GLU B 1 490 ? 40.79414 -8.48870 -65.16197 1.000 33.25272 482 GLU B CA 1
ATOM 18384 C C . GLU B 1 490 ? 40.29125 -7.85569 -63.86274 1.000 34.54473 482 GLU B C 1
ATOM 18385 O O . GLU B 1 490 ? 40.85176 -6.85722 -63.38767 1.000 31.72421 482 GLU B O 1
ATOM 18397 N N . LEU B 1 491 ? 39.24434 -8.43773 -63.26810 1.000 30.70629 483 LEU B N 1
ATOM 18398 C CA . LEU B 1 491 ? 38.70764 -7.92694 -62.01090 1.000 27.08730 483 LEU B CA 1
ATOM 18399 C C . LEU B 1 491 ? 39.72882 -8.03457 -60.87929 1.000 29.81113 483 LEU B C 1
ATOM 18400 O O . LEU B 1 491 ? 39.94081 -7.07689 -60.12479 1.000 30.23757 483 LEU B O 1
ATOM 18416 N N . ILE B 1 492 ? 40.35963 -9.20219 -60.73393 1.000 29.54669 484 ILE B N 1
ATOM 18417 C CA . ILE B 1 492 ? 41.34844 -9.37886 -59.67139 1.000 28.70463 484 ILE B CA 1
ATOM 18418 C C . ILE B 1 492 ? 42.51085 -8.41371 -59.86492 1.000 28.48021 484 ILE B C 1
ATOM 18419 O O . ILE B 1 492 ? 43.01477 -7.81929 -58.90175 1.000 32.04882 484 ILE B O 1
ATOM 18435 N N . GLN B 1 493 ? 42.94350 -8.22554 -61.11205 1.000 30.76865 485 GLN B N 1
ATOM 18436 C CA . GLN B 1 493 ? 44.03138 -7.29368 -61.38653 1.000 36.48954 485 GLN B CA 1
ATOM 18437 C C . GLN B 1 493 ? 43.64192 -5.88104 -60.97731 1.000 34.71642 485 GLN B C 1
ATOM 18438 O O . GLN B 1 493 ? 44.43103 -5.16126 -60.35146 1.000 32.41214 485 GLN B O 1
ATOM 18452 N N . LYS B 1 494 ? 42.41258 -5.47313 -61.30676 1.000 34.26342 486 LYS B N 1
ATOM 18453 C CA . LYS B 1 494 ? 41.96215 -4.13115 -60.95821 1.000 34.14999 486 LYS B CA 1
ATOM 18454 C C . LYS B 1 494 ? 41.92347 -3.95106 -59.44523 1.000 32.26599 486 LYS B C 1
ATOM 18455 O O . LYS B 1 494 ? 42.36805 -2.92143 -58.91362 1.000 33.22748 486 LYS B O 1
ATOM 18474 N N . VAL B 1 495 ? 41.41082 -4.95308 -58.74107 1.000 30.80175 487 VAL B N 1
ATOM 18475 C CA . VAL B 1 495 ? 41.33048 -4.89312 -57.28085 1.000 30.17253 487 VAL B CA 1
ATOM 18476 C C . VAL B 1 495 ? 42.73145 -4.84932 -56.66038 1.000 31.51915 487 VAL B C 1
ATOM 18477 O O . VAL B 1 495 ? 43.00073 -4.05076 -55.75995 1.000 32.41921 487 VAL B O 1
ATOM 18490 N N . ASN B 1 496 ? 43.64678 -5.70094 -57.13534 1.000 30.66768 488 ASN B N 1
ATOM 18491 C CA . ASN B 1 496 ? 45.01757 -5.65324 -56.63097 1.000 32.18103 488 ASN B CA 1
ATOM 18492 C C . ASN B 1 496 ? 45.64564 -4.27389 -56.84155 1.000 33.36403 488 ASN B C 1
ATOM 18493 O O . ASN B 1 496 ? 46.27197 -3.72567 -55.93090 1.000 34.21679 488 ASN B O 1
ATOM 18504 N N . ASP B 1 497 ? 45.49981 -3.70484 -58.04444 1.000 34.61968 489 ASP B N 1
ATOM 18505 C CA . ASP B 1 497 ? 46.13248 -2.41397 -58.32239 1.000 36.50103 489 ASP B CA 1
ATOM 18506 C C . ASP B 1 497 ? 45.56524 -1.31215 -57.43471 1.000 38.24661 489 ASP B C 1
ATOM 18507 O O . ASP B 1 497 ? 46.28622 -0.38256 -57.06189 1.000 37.97106 489 ASP B O 1
ATOM 18516 N N . LYS B 1 498 ? 44.28207 -1.39647 -57.08042 1.000 30.96886 490 LYS B N 1
ATOM 18517 C CA . LYS B 1 498 ? 43.64892 -0.35622 -56.28082 1.000 36.46826 490 LYS B CA 1
ATOM 18518 C C . LYS B 1 498 ? 43.87997 -0.49915 -54.78485 1.000 35.60153 490 LYS B C 1
ATOM 18519 O O . LYS B 1 498 ? 43.53115 0.42428 -54.03955 1.000 38.37863 490 LYS B O 1
ATOM 18538 N N . HIS B 1 499 ? 44.42890 -1.62494 -54.32547 1.000 32.43795 491 HIS B N 1
ATOM 18539 C CA . HIS B 1 499 ? 44.65235 -1.87395 -52.90486 1.000 32.49333 491 HIS B CA 1
ATOM 18540 C C . HIS B 1 499 ? 46.10614 -2.24826 -52.60604 1.000 37.58213 491 HIS B C 1
ATOM 18541 O O . HIS B 1 499 ? 46.38092 -2.86298 -51.57103 1.000 32.06222 491 HIS B O 1
ATOM 18556 N N . ASP B 1 500 ? 47.03938 -1.89395 -53.48922 1.000 37.27732 492 ASP B N 1
ATOM 18557 C CA . ASP B 1 500 ? 48.46633 -2.21210 -53.31051 1.000 39.29010 492 ASP B CA 1
ATOM 18558 C C . ASP B 1 500 ? 48.68423 -3.69811 -53.01768 1.000 39.37394 492 ASP B C 1
ATOM 18559 O O . ASP B 1 500 ? 49.52633 -4.07791 -52.19859 1.000 33.76164 492 ASP B O 1
ATOM 18568 N N . HIS B 1 501 ? 47.91843 -4.54730 -53.70100 1.000 32.61998 493 HIS B N 1
ATOM 18569 C CA . HIS B 1 501 ? 48.04114 -6.00338 -53.62093 1.000 32.19486 493 HIS B CA 1
ATOM 18570 C C . HIS B 1 501 ? 47.79032 -6.54102 -52.21255 1.000 29.19178 493 HIS B C 1
ATOM 18571 O O . HIS B 1 501 ? 48.16404 -7.67483 -51.90829 1.000 34.62217 493 HIS B O 1
ATOM 18585 N N . TYR B 1 502 ? 47.11607 -5.73651 -51.38285 1.000 31.83118 494 TYR B N 1
ATOM 18586 C CA . TYR B 1 502 ? 46.77250 -6.06384 -49.99999 1.000 29.99971 494 TYR B CA 1
ATOM 18587 C C . TYR B 1 502 ? 48.01850 -6.27460 -49.13969 1.000 33.70647 494 TYR B C 1
ATOM 18588 O O . TYR B 1 502 ? 47.98127 -6.98409 -48.13230 1.000 30.28152 494 TYR B O 1
ATOM 18606 N N . ALA B 1 503 ? 49.11084 -5.58944 -49.49111 1.000 32.79805 495 ALA B N 1
ATOM 18607 C CA . ALA B 1 503 ? 50.32593 -5.65200 -48.67714 1.000 31.49316 495 ALA B CA 1
ATOM 18608 C C . ALA B 1 503 ? 50.08603 -5.12277 -47.26041 1.000 32.44455 495 ALA B C 1
ATOM 18609 O O . ALA B 1 503 ? 50.60176 -5.68231 -46.28909 1.000 31.34840 495 ALA B O 1
ATOM 18616 N N . GLN B 1 504 ? 49.32168 -4.03868 -47.11867 1.000 31.07201 496 GLN B N 1
ATOM 18617 C CA . GLN B 1 504 ? 49.08433 -3.48070 -45.78621 1.000 34.70363 496 GLN B CA 1
ATOM 18618 C C . GLN B 1 504 ? 48.34238 -4.47575 -44.88351 1.000 35.60439 496 GLN B C 1
ATOM 18619 O O . GLN B 1 504 ? 48.64808 -4.57657 -43.68663 1.000 35.20680 496 GLN B O 1
ATOM 18633 N N . VAL B 1 505 ? 47.39367 -5.24715 -45.43904 1.000 31.86182 497 VAL B N 1
ATOM 18634 C CA . VAL B 1 505 ? 46.70779 -6.27772 -44.65411 1.000 29.84028 497 VAL B CA 1
ATOM 18635 C C . VAL B 1 505 ? 47.66583 -7.41216 -44.28800 1.000 33.57083 497 VAL B C 1
ATOM 18636 O O . VAL B 1 505 ? 47.68751 -7.88461 -43.14065 1.000 31.82684 497 VAL B O 1
ATOM 18649 N N . PHE B 1 506 ? 48.48735 -7.85162 -45.24785 1.000 30.92810 498 PHE B N 1
ATOM 18650 C CA . PHE B 1 506 ? 49.46325 -8.91309 -44.98273 1.000 33.56936 498 PHE B CA 1
ATOM 18651 C C . PHE B 1 506 ? 50.38161 -8.54903 -43.82509 1.000 35.39813 498 PHE B C 1
ATOM 18652 O O . PHE B 1 506 ? 50.69087 -9.38748 -42.97423 1.000 34.99028 498 PHE B O 1
ATOM 18669 N N . VAL B 1 507 ? 50.80814 -7.28649 -43.76270 1.000 31.95962 499 VAL B N 1
ATOM 18670 C CA . VAL B 1 507 ? 51.77004 -6.85774 -42.76010 1.000 37.64035 499 VAL B CA 1
ATOM 18671 C C . VAL B 1 507 ? 51.17902 -6.82262 -41.35426 1.000 38.10042 499 VAL B C 1
ATOM 18672 O O . VAL B 1 507 ? 51.93397 -6.88265 -40.37384 1.000 41.57131 499 VAL B O 1
ATOM 18685 N N . GLN B 1 508 ? 49.85484 -6.71714 -41.22066 1.000 33.29347 500 GLN B N 1
ATOM 18686 C CA . GLN B 1 508 ? 49.24752 -6.76917 -39.89458 1.000 36.64530 500 GLN B CA 1
ATOM 18687 C C . GLN B 1 508 ? 49.60813 -8.07119 -39.19085 1.000 41.61748 500 GLN B C 1
ATOM 18688 O O . GLN B 1 508 ? 50.02729 -8.06935 -38.03182 1.000 37.16280 500 GLN B O 1
ATOM 18702 N N . ALA B 1 509 ? 49.40521 -9.20371 -39.86327 1.000 40.65430 501 ALA B N 1
ATOM 18703 C CA . ALA B 1 509 ? 49.75555 -10.47896 -39.24829 1.000 47.29155 501 ALA B CA 1
ATOM 18704 C C . ALA B 1 509 ? 51.24462 -10.54651 -38.95032 1.000 41.80835 501 ALA B C 1
ATOM 18705 O O . ALA B 1 509 ? 51.66074 -11.01600 -37.88300 1.000 48.88363 501 ALA B O 1
ATOM 18712 N N . LEU B 1 510 ? 52.06454 -10.07210 -39.88596 1.000 44.96428 502 LEU B N 1
ATOM 18713 C CA . LEU B 1 510 ? 53.50752 -10.07191 -39.69114 1.000 48.63770 502 LEU B CA 1
ATOM 18714 C C . LEU B 1 510 ? 53.89425 -9.32201 -38.42657 1.000 48.17415 502 LEU B C 1
ATOM 18715 O O . LEU B 1 510 ? 54.83009 -9.71468 -37.71828 1.000 47.25364 502 LEU B O 1
ATOM 18731 N N . SER B 1 511 ? 53.17998 -8.23760 -38.12729 1.000 45.66500 503 SER B N 1
ATOM 18732 C CA . SER B 1 511 ? 53.57415 -7.34204 -37.04887 1.000 41.51226 503 SER B CA 1
ATOM 18733 C C . SER B 1 511 ? 53.25656 -7.91039 -35.66954 1.000 38.01584 503 SER B C 1
ATOM 18734 O O . SER B 1 511 ? 53.91214 -7.53294 -34.69513 1.000 43.24486 503 SER B O 1
ATOM 18742 N N . ILE B 1 512 ? 52.26491 -8.79575 -35.55084 1.000 39.05909 504 ILE B N 1
ATOM 18743 C CA . ILE B 1 512 ? 51.86577 -9.33758 -34.25226 1.000 47.11196 504 ILE B CA 1
ATOM 18744 C C . ILE B 1 512 ? 52.32056 -10.78066 -34.07507 1.000 55.80373 504 ILE B C 1
ATOM 18745 O O . ILE B 1 512 ? 51.84595 -11.46991 -33.16333 1.000 46.02266 504 ILE B O 1
ATOM 18761 N N . ARG B 1 513 ? 53.23649 -11.25148 -34.92423 1.000 48.44958 505 ARG B N 1
ATOM 18762 C CA . ARG B 1 513 ? 53.63727 -12.65552 -34.90837 1.000 57.35362 505 ARG B CA 1
ATOM 18763 C C . ARG B 1 513 ? 54.20171 -13.09140 -33.55792 1.000 55.55984 505 ARG B C 1
ATOM 18764 O O . ARG B 1 513 ? 54.05911 -14.26077 -33.18384 1.000 58.61534 505 ARG B O 1
ATOM 18785 N N . ASN B 1 514 ? 54.82915 -12.18104 -32.80968 1.000 50.14547 506 ASN B N 1
ATOM 18786 C CA . ASN B 1 514 ? 55.50669 -12.52114 -31.56094 1.000 50.40150 506 ASN B CA 1
ATOM 18787 C C . ASN B 1 514 ? 54.80631 -11.97247 -30.31845 1.000 53.85843 506 ASN B C 1
ATOM 18788 O O . ASN B 1 514 ? 55.36597 -12.05216 -29.22007 1.000 52.96544 506 ASN B O 1
ATOM 18799 N N . MET B 1 515 ? 53.60686 -11.41496 -30.45752 1.000 53.02025 507 MET B N 1
ATOM 18800 C CA . MET B 1 515 ? 52.89975 -10.82679 -29.32651 1.000 45.27673 507 MET B CA 1
ATOM 18801 C C . MET B 1 515 ? 51.95715 -11.83168 -28.67948 1.000 41.14392 507 MET B C 1
ATOM 18802 O O . MET B 1 515 ? 51.45347 -12.74822 -29.33580 1.000 44.08488 507 MET B O 1
ATOM 18816 N N . ASN B 1 516 ? 51.71374 -11.64586 -27.37676 1.000 42.22865 508 ASN B N 1
ATOM 18817 C CA . ASN B 1 516 ? 50.58345 -12.31030 -26.73441 1.000 40.38119 508 ASN B CA 1
ATOM 18818 C C . ASN B 1 516 ? 49.32228 -11.47574 -26.96915 1.000 40.88751 508 ASN B C 1
ATOM 18819 O O . ASN B 1 516 ? 49.36845 -10.41294 -27.59245 1.000 44.45049 508 ASN B O 1
ATOM 18830 N N . SER B 1 517 ? 48.17415 -11.96207 -26.48668 1.000 42.53320 509 SER B N 1
ATOM 18831 C CA . SER B 1 517 ? 46.91356 -11.32411 -26.87482 1.000 44.49394 509 SER B CA 1
ATOM 18832 C C . SER B 1 517 ? 46.77120 -9.93809 -26.24957 1.000 37.88528 509 SER B C 1
ATOM 18833 O O . SER B 1 517 ? 46.19952 -9.03345 -26.87520 1.000 37.32944 509 SER B O 1
ATOM 18841 N N . ASP B 1 518 ? 47.27376 -9.74411 -25.02526 1.000 44.86388 510 ASP B N 1
ATOM 18842 C CA . ASP B 1 518 ? 47.21454 -8.41791 -24.41461 1.000 42.30634 510 ASP B CA 1
ATOM 18843 C C . ASP B 1 518 ? 48.08081 -7.41264 -25.16989 1.000 44.29885 510 ASP B C 1
ATOM 18844 O O . ASP B 1 518 ? 47.66967 -6.26648 -25.38030 1.000 41.24907 510 ASP B O 1
ATOM 18853 N N . GLU B 1 519 ? 49.29186 -7.81087 -25.56327 1.000 39.72719 511 GLU B N 1
ATOM 18854 C CA . GLU B 1 519 ? 50.15245 -6.91303 -26.32776 1.000 45.11756 511 GLU B CA 1
ATOM 18855 C C . GLU B 1 519 ? 49.53397 -6.57004 -27.67967 1.000 38.29908 511 GLU B C 1
ATOM 18856 O O . GLU B 1 519 ? 49.62492 -5.42174 -28.13560 1.000 42.36042 511 GLU B O 1
ATOM 18868 N N . ALA B 1 520 ? 48.94313 -7.56221 -28.35570 1.000 37.82228 512 ALA B N 1
ATOM 18869 C CA . ALA B 1 520 ? 48.32693 -7.30510 -29.65492 1.000 37.29249 512 ALA B CA 1
ATOM 18870 C C . ALA B 1 520 ? 47.15363 -6.33904 -29.51638 1.000 39.80822 512 ALA B C 1
ATOM 18871 O O . ALA B 1 520 ? 46.95365 -5.45566 -30.36047 1.000 37.19264 512 ALA B O 1
ATOM 18878 N N . ALA B 1 521 ? 46.37147 -6.49029 -28.44850 1.000 37.45605 513 ALA B N 1
ATOM 18879 C CA . ALA B 1 521 ? 45.26154 -5.57749 -28.20585 1.000 36.56701 513 ALA B CA 1
ATOM 18880 C C . ALA B 1 521 ? 45.75525 -4.14408 -28.01909 1.000 39.94566 513 ALA B C 1
ATOM 18881 O O . ALA B 1 521 ? 45.19136 -3.20726 -28.59186 1.000 36.27326 513 ALA B O 1
ATOM 18888 N N . GLU B 1 522 ? 46.82072 -3.94898 -27.23983 1.000 36.53613 514 GLU B N 1
ATOM 18889 C CA . GLU B 1 522 ? 47.34517 -2.59451 -27.05858 1.000 38.06458 514 GLU B CA 1
ATOM 18890 C C . GLU B 1 522 ? 47.89125 -2.03963 -28.37084 1.000 42.97035 514 GLU B C 1
ATOM 18891 O O . GLU B 1 522 ? 47.65927 -0.86881 -28.70250 1.000 39.90196 514 GLU B O 1
ATOM 18903 N N . TRP B 1 523 ? 48.59768 -2.87400 -29.13586 1.000 37.48400 515 TRP B N 1
ATOM 18904 C CA . TRP B 1 523 ? 49.14867 -2.44383 -30.41826 1.000 43.82916 515 TRP B CA 1
ATOM 18905 C C . TRP B 1 523 ? 48.04400 -2.02121 -31.38192 1.000 36.33669 515 TRP B C 1
ATOM 18906 O O . TRP B 1 523 ? 48.14957 -0.97352 -32.03379 1.000 37.97722 515 TRP B O 1
ATOM 18927 N N . ASP B 1 524 ? 46.95084 -2.79374 -31.43821 1.000 35.06209 516 ASP B N 1
ATOM 18928 C CA . ASP B 1 524 ? 45.84204 -2.45999 -32.32815 1.000 37.01296 516 ASP B CA 1
ATOM 18929 C C . ASP B 1 524 ? 45.32170 -1.05451 -32.06768 1.000 42.05972 516 ASP B C 1
ATOM 18930 O O . ASP B 1 524 ? 44.91328 -0.35618 -33.00071 1.000 39.85953 516 ASP B O 1
ATOM 18939 N N . HIS B 1 525 ? 45.29579 -0.63241 -30.80240 1.000 34.42189 517 HIS B N 1
ATOM 18940 C CA . HIS B 1 525 ? 44.68858 0.63954 -30.42720 1.000 35.23689 517 HIS B CA 1
ATOM 18941 C C . HIS B 1 525 ? 45.72746 1.75143 -30.25619 1.000 35.31381 517 HIS B C 1
ATOM 18942 O O . HIS B 1 525 ? 45.39530 2.83575 -29.76009 1.000 38.40018 517 HIS B O 1
ATOM 18956 N N . SER B 1 526 ? 46.95499 1.52773 -30.71394 1.000 36.83802 518 SER B N 1
ATOM 18957 C CA . SER B 1 526 ? 48.01351 2.53150 -30.63123 1.000 40.72989 518 SER B CA 1
ATOM 18958 C C . SER B 1 526 ? 48.08252 3.42256 -31.86544 1.000 41.24523 518 SER B C 1
ATOM 18959 O O . SER B 1 526 ? 48.93466 4.31129 -31.91869 1.000 44.25126 518 SER B O 1
ATOM 18967 N N . ALA B 1 527 ? 47.21842 3.20166 -32.85567 1.000 39.65490 519 ALA B N 1
ATOM 18968 C CA . ALA B 1 527 ? 47.16152 4.03938 -34.04016 1.000 40.92292 519 ALA B CA 1
ATOM 18969 C C . ALA B 1 527 ? 46.48686 5.37793 -33.72735 1.000 41.83675 519 ALA B C 1
ATOM 18970 O O . ALA B 1 527 ? 45.74679 5.52549 -32.74783 1.000 42.05006 519 ALA B O 1
ATOM 18977 N N . ARG B 1 528 ? 46.75718 6.36371 -34.58627 1.000 38.51899 520 ARG B N 1
ATOM 18978 C CA . ARG B 1 528 ? 46.12126 7.67156 -34.44920 1.000 45.33895 520 ARG B CA 1
ATOM 18979 C C . ARG B 1 528 ? 44.60714 7.56765 -34.60209 1.000 38.59188 520 ARG B C 1
ATOM 18980 O O . ARG B 1 528 ? 43.85140 8.23139 -33.87904 1.000 40.74755 520 ARG B O 1
ATOM 19001 N N . ARG B 1 529 ? 44.14407 6.72802 -35.53126 1.000 40.17832 521 ARG B N 1
ATOM 19002 C CA . ARG B 1 529 ? 42.74224 6.33228 -35.62961 1.000 32.67796 521 ARG B CA 1
ATOM 19003 C C . ARG B 1 529 ? 42.71369 4.81344 -35.69445 1.000 32.79832 521 ARG B C 1
ATOM 19004 O O . ARG B 1 529 ? 43.08545 4.23394 -36.72073 1.000 35.54616 521 ARG B O 1
ATOM 19025 N N . PHE B 1 530 ? 42.29400 4.15640 -34.62525 1.000 32.41413 522 PHE B N 1
ATOM 19026 C CA . PHE B 1 530 ? 42.17646 2.71169 -34.77996 1.000 31.03188 522 PHE B CA 1
ATOM 19027 C C . PHE B 1 530 ? 40.86194 2.37159 -35.48776 1.000 30.85813 522 PHE B C 1
ATOM 19028 O O . PHE B 1 530 ? 39.96515 3.20621 -35.64467 1.000 28.44780 522 PHE B O 1
ATOM 19045 N N . SER B 1 531 ? 40.79329 1.13438 -35.97674 1.000 29.58594 523 SER B N 1
ATOM 19046 C CA . SER B 1 531 ? 39.77882 0.76807 -36.95770 1.000 28.00352 523 SER B CA 1
ATOM 19047 C C . SER B 1 531 ? 38.36722 1.00136 -36.43461 1.000 30.18471 523 SER B C 1
ATOM 19048 O O . SER B 1 531 ? 37.54227 1.60906 -37.12784 1.000 28.15829 523 SER B O 1
ATOM 19056 N N . PHE B 1 532 ? 38.07639 0.54382 -35.21335 1.000 28.32743 524 PHE B N 1
ATOM 19057 C CA . PHE B 1 532 ? 36.70535 0.40955 -34.73647 1.000 26.49631 524 PHE B CA 1
ATOM 19058 C C . PHE B 1 532 ? 36.45644 1.16659 -33.43322 1.000 28.62365 524 PHE B C 1
ATOM 19059 O O . PHE B 1 532 ? 37.19915 1.01583 -32.45530 1.000 28.22843 524 PHE B O 1
ATOM 19076 N N . ASN B 1 533 ? 35.41670 2.00653 -33.44534 1.000 27.73239 525 ASN B N 1
ATOM 19077 C CA . ASN B 1 533 ? 34.86949 2.62787 -32.23426 1.000 27.51548 525 ASN B CA 1
ATOM 19078 C C . ASN B 1 533 ? 35.87861 3.53978 -31.54010 1.000 27.18834 525 ASN B C 1
ATOM 19079 O O . ASN B 1 533 ? 35.95172 3.59444 -30.30555 1.000 27.23641 525 ASN B O 1
ATOM 19090 N N . ASP B 1 534 ? 36.61997 4.31450 -32.33439 1.000 26.66277 526 ASP B N 1
ATOM 19091 C CA . ASP B 1 534 ? 37.59285 5.27902 -31.80570 1.000 32.29290 526 ASP B CA 1
ATOM 19092 C C . ASP B 1 534 ? 36.86727 6.56585 -31.41795 1.000 31.59064 526 ASP B C 1
ATOM 19093 O O . ASP B 1 534 ? 36.49988 7.36733 -32.28274 1.000 32.57562 526 ASP B O 1
ATOM 19102 N N . MET B 1 535 ? 36.68674 6.78024 -30.11057 1.000 31.13201 527 MET B N 1
ATOM 19103 C CA . MET B 1 535 ? 35.90319 7.90480 -29.60439 1.000 28.64921 527 MET B CA 1
ATOM 19104 C C . MET B 1 535 ? 36.65492 9.22392 -29.64351 1.000 33.82791 527 MET B C 1
ATOM 19105 O O . MET B 1 535 ? 36.10202 10.24712 -29.21299 1.000 31.91572 527 MET B O 1
ATOM 19119 N N . ARG B 1 536 ? 37.88877 9.23674 -30.14729 1.000 31.30338 528 ARG B N 1
ATOM 19120 C CA . ARG B 1 536 ? 38.63960 10.47953 -30.27211 1.000 29.60854 528 ARG B CA 1
ATOM 19121 C C . ARG B 1 536 ? 38.22738 11.28758 -31.49410 1.000 33.76608 528 ARG B C 1
ATOM 19122 O O . ARG B 1 536 ? 38.63822 12.44650 -31.61539 1.000 35.81876 528 ARG B O 1
ATOM 19143 N N . HIS B 1 537 ? 37.42677 10.71596 -32.39005 1.000 34.01257 529 HIS B N 1
ATOM 19144 C CA . HIS B 1 537 ? 37.11408 11.33734 -33.67360 1.000 35.55545 529 HIS B CA 1
ATOM 19145 C C . HIS B 1 537 ? 35.62252 11.61625 -33.79656 1.000 34.96839 529 HIS B C 1
ATOM 19146 O O . HIS B 1 537 ? 35.01612 11.41478 -34.85670 1.000 32.12702 529 HIS B O 1
ATOM 19160 N N . LYS B 1 538 ? 35.03085 12.13327 -32.71126 1.000 32.77489 530 LYS B N 1
ATOM 19161 C CA . LYS B 1 538 ? 33.60761 12.45544 -32.63656 1.000 30.45261 530 LYS B CA 1
ATOM 19162 C C . LYS B 1 538 ? 33.34998 13.92072 -32.31456 1.000 32.09918 530 LYS B C 1
ATOM 19163 O O . LYS B 1 538 ? 32.57458 14.58401 -33.01898 1.000 33.69476 530 LYS B O 1
ATOM 19182 N N . GLU B 1 539 ? 33.96534 14.45761 -31.25681 1.000 30.59544 531 GLU B N 1
ATOM 19183 C CA . GLU B 1 539 ? 33.63610 15.81732 -30.82805 1.000 32.67870 531 GLU B CA 1
ATOM 19184 C C . GLU B 1 539 ? 33.88309 16.82433 -31.94695 1.000 39.62994 531 GLU B C 1
ATOM 19185 O O . GLU B 1 539 ? 33.13032 17.79405 -32.09503 1.000 36.90647 531 GLU B O 1
ATOM 19197 N N . GLY B 1 540 ? 34.93632 16.61171 -32.74063 1.000 35.61564 532 GLY B N 1
ATOM 19198 C CA . GLY B 1 540 ? 35.29173 17.50784 -33.82099 1.000 44.74885 532 GLY B CA 1
ATOM 19199 C C . GLY B 1 540 ? 34.29134 17.55221 -34.95632 1.000 37.93337 532 GLY B C 1
ATOM 19200 O O . GLY B 1 540 ? 34.39597 18.44741 -35.80555 1.000 40.79974 532 GLY B O 1
ATOM 19204 N N . TYR B 1 541 ? 33.31509 16.63862 -34.97039 1.000 34.03059 533 TYR B N 1
ATOM 19205 C CA . TYR B 1 541 ? 32.26972 16.59326 -35.98724 1.000 37.45820 533 TYR B CA 1
ATOM 19206 C C . TYR B 1 541 ? 30.92174 17.05003 -35.43900 1.000 39.29046 533 TYR B C 1
ATOM 19207 O O . TYR B 1 541 ? 29.89554 16.84957 -36.09343 1.000 33.62772 533 TYR B O 1
ATOM 19225 N N . ARG B 1 542 ? 30.90491 17.70159 -34.27185 1.000 36.29709 534 ARG B N 1
ATOM 19226 C CA . ARG B 1 542 ? 29.64388 18.19365 -33.72161 1.000 36.45298 534 ARG B CA 1
ATOM 19227 C C . ARG B 1 542 ? 29.00639 19.25022 -34.62590 1.000 37.73309 534 ARG B C 1
ATOM 19228 O O . ARG B 1 542 ? 27.78427 19.25936 -34.81323 1.000 38.05696 534 ARG B O 1
ATOM 19249 N N . ALA B 1 543 ? 29.80502 20.16801 -35.17199 1.000 39.02217 535 ALA B N 1
ATOM 19250 C CA . ALA B 1 543 ? 29.23578 21.18770 -36.04808 1.000 36.41114 535 ALA B CA 1
ATOM 19251 C C . ALA B 1 543 ? 28.71469 20.57355 -37.34286 1.000 37.76277 535 ALA B C 1
ATOM 19252 O O . ALA B 1 543 ? 27.64081 20.95583 -37.82414 1.000 40.40302 535 ALA B O 1
ATOM 19259 N N . PHE B 1 544 ? 29.45583 19.61862 -37.92089 1.000 36.87869 536 PHE B N 1
ATOM 19260 C CA . PHE B 1 544 ? 28.96371 18.92060 -39.10612 1.000 35.28013 536 PHE B CA 1
ATOM 19261 C C . PHE B 1 544 ? 27.64271 18.22127 -38.81596 1.000 34.27165 536 PHE B C 1
ATOM 19262 O O . PHE B 1 544 ? 26.74481 18.19494 -39.66708 1.000 35.92926 536 PHE B O 1
ATOM 19279 N N . LEU B 1 545 ? 27.50629 17.64683 -37.61617 1.000 34.67467 537 LEU B N 1
ATOM 19280 C CA . LEU B 1 545 ? 26.27595 16.93331 -37.28078 1.000 36.29518 537 LEU B CA 1
ATOM 19281 C C . LEU B 1 545 ? 25.06713 17.86666 -37.32403 1.000 35.95075 537 LEU B C 1
ATOM 19282 O O . LEU B 1 545 ? 24.00252 17.47625 -37.81334 1.000 34.49568 537 LEU B O 1
ATOM 19298 N N . ASP B 1 546 ? 25.21695 19.10877 -36.83694 1.000 38.79806 538 ASP B N 1
ATOM 19299 C CA . ASP B 1 546 ? 24.13784 20.09941 -36.93841 1.000 39.13509 538 ASP B CA 1
ATOM 19300 C C . ASP B 1 546 ? 23.78099 20.39342 -38.39708 1.000 40.45039 538 ASP B C 1
ATOM 19301 O O . ASP B 1 546 ? 22.59921 20.53114 -38.74078 1.000 38.83213 538 ASP B O 1
ATOM 19310 N N . THR B 1 547 ? 24.79182 20.52093 -39.26188 1.000 39.80054 539 THR B N 1
ATOM 19311 C CA . THR B 1 547 ? 24.54936 20.71301 -40.68765 1.000 38.83352 539 THR B CA 1
ATOM 19312 C C . THR B 1 547 ? 23.82838 19.51680 -41.28943 1.000 36.68013 539 THR B C 1
ATOM 19313 O O . THR B 1 547 ? 22.96818 19.67555 -42.16288 1.000 38.06900 539 THR B O 1
ATOM 19324 N N . TYR B 1 548 ? 24.18026 18.30482 -40.83744 1.000 35.06116 540 TYR B N 1
ATOM 19325 C CA . TYR B 1 548 ? 23.54707 17.09458 -41.34457 1.000 31.11951 540 TYR B CA 1
ATOM 19326 C C . TYR B 1 548 ? 22.07916 17.01069 -40.92496 1.000 32.46578 540 TYR B C 1
ATOM 19327 O O . TYR B 1 548 ? 21.22237 16.62403 -41.72901 1.000 34.17660 540 TYR B O 1
ATOM 19345 N N . LEU B 1 549 ? 21.77481 17.33137 -39.66495 1.000 34.34379 541 LEU B N 1
ATOM 19346 C CA . LEU B 1 549 ? 20.38561 17.31582 -39.21705 1.000 37.68125 541 LEU B CA 1
ATOM 19347 C C . LEU B 1 549 ? 19.53978 18.28072 -40.03676 1.000 34.03735 541 LEU B C 1
ATOM 19348 O O . LEU B 1 549 ? 18.41129 17.95423 -40.42196 1.000 38.21707 541 LEU B O 1
ATOM 19364 N N . LYS B 1 550 ? 20.07982 19.46485 -40.33938 1.000 36.99129 542 LYS B N 1
ATOM 19365 C CA . LYS B 1 550 ? 19.35333 20.42499 -41.16564 1.000 37.09147 542 LYS B CA 1
ATOM 19366 C C . LYS B 1 550 ? 19.11810 19.88119 -42.57129 1.000 40.42814 542 LYS B C 1
ATOM 19367 O O . LYS B 1 550 ? 18.02166 20.01604 -43.12694 1.000 37.33983 542 LYS B O 1
ATOM 19386 N N . ALA B 1 551 ? 20.14910 19.28096 -43.17317 1.000 35.95344 543 ALA B N 1
ATOM 19387 C CA . ALA B 1 551 ? 20.00477 18.74192 -44.52186 1.000 38.13283 543 ALA B CA 1
ATOM 19388 C C . ALA B 1 551 ? 18.98352 17.61464 -44.55869 1.000 36.62416 543 ALA B C 1
ATOM 19389 O O . ALA B 1 551 ? 18.18564 17.52529 -45.50331 1.000 35.91298 543 ALA B O 1
ATOM 19396 N N . TYR B 1 552 ? 19.01286 16.73035 -43.55266 1.000 33.21624 544 TYR B N 1
ATOM 19397 C CA . TYR B 1 552 ? 18.07302 15.61514 -43.50853 1.000 31.92395 544 TYR B CA 1
ATOM 19398 C C . TYR B 1 552 ? 16.63737 16.12708 -43.47057 1.000 33.45956 544 TYR B C 1
ATOM 19399 O O . TYR B 1 552 ? 15.78186 15.66458 -44.23300 1.000 34.63545 544 TYR B O 1
ATOM 19417 N N . ARG B 1 553 ? 16.36576 17.11363 -42.60655 1.000 32.08631 545 ARG B N 1
ATOM 19418 C CA . ARG B 1 553 ? 15.01203 17.65544 -42.51208 1.000 33.42478 545 ARG B CA 1
ATOM 19419 C C . ARG B 1 553 ? 14.56320 18.27725 -43.83194 1.000 35.73232 545 ARG B C 1
ATOM 19420 O O . ARG B 1 553 ? 13.39034 18.16493 -44.21444 1.000 39.64473 545 ARG B O 1
ATOM 19441 N N . GLN B 1 554 ? 15.47301 18.95353 -44.53963 1.000 40.21677 546 GLN B N 1
ATOM 19442 C CA . GLN B 1 554 ? 15.10048 19.53973 -45.82127 1.000 40.20407 546 GLN B CA 1
ATOM 19443 C C . GLN B 1 554 ? 14.70046 18.46617 -46.82518 1.000 43.00521 546 GLN B C 1
ATOM 19444 O O . GLN B 1 554 ? 13.73092 18.64104 -47.57668 1.000 41.94890 546 GLN B O 1
ATOM 19458 N N . VAL B 1 555 ? 15.43781 17.35142 -46.85269 1.000 40.71788 547 VAL B N 1
ATOM 19459 C CA . VAL B 1 555 ? 15.12934 16.26428 -47.78147 1.000 41.72100 547 VAL B CA 1
ATOM 19460 C C . VAL B 1 555 ? 13.75472 15.67271 -47.49186 1.000 40.31722 547 VAL B C 1
ATOM 19461 O O . VAL B 1 555 ? 12.99051 15.36898 -48.41673 1.000 44.71905 547 VAL B O 1
ATOM 19474 N N . GLU B 1 556 ? 13.41068 15.50772 -46.21331 1.000 38.00964 548 GLU B N 1
ATOM 19475 C CA . GLU B 1 556 ? 12.12334 14.93102 -45.84830 1.000 45.19707 548 GLU B CA 1
ATOM 19476 C C . GLU B 1 556 ? 11.00448 15.95776 -45.78962 1.000 45.82998 548 GLU B C 1
ATOM 19477 O O . GLU B 1 556 ? 9.87922 15.59364 -45.43140 1.000 47.90840 548 GLU B O 1
ATOM 19489 N N . ASN B 1 557 ? 11.29715 17.21531 -46.13006 1.000 43.65738 549 ASN B N 1
ATOM 19490 C CA . ASN B 1 557 ? 10.32666 18.30963 -46.14925 1.000 50.55703 549 ASN B CA 1
ATOM 19491 C C . ASN B 1 557 ? 9.57623 18.43090 -44.82936 1.000 49.50151 549 ASN B C 1
ATOM 19492 O O . ASN B 1 557 ? 8.34893 18.53978 -44.78312 1.000 54.75602 549 ASN B O 1
ATOM 19503 N N . ILE B 1 558 ? 10.33917 18.44409 -43.73929 1.000 38.95714 550 ILE B N 1
ATOM 19504 C CA . ILE B 1 558 ? 9.78230 18.55754 -42.39876 1.000 43.85997 550 ILE B CA 1
ATOM 19505 C C . ILE B 1 558 ? 10.38399 19.77602 -41.71240 1.000 51.28858 550 ILE B C 1
ATOM 19506 O O . ILE B 1 558 ? 11.53887 20.14703 -41.94049 1.000 49.58243 550 ILE B O 1
ATOM 19522 N N . SER B 1 559 ? 9.58354 20.41035 -40.87147 1.000 46.97348 551 SER B N 1
ATOM 19523 C CA . SER B 1 559 ? 10.06225 21.44077 -39.96682 1.000 41.60589 551 SER B CA 1
ATOM 19524 C C . SER B 1 559 ? 10.10522 20.86025 -38.55838 1.000 41.38130 551 SER B C 1
ATOM 19525 O O . SER B 1 559 ? 9.17947 20.15169 -38.14756 1.000 51.36557 551 SER B O 1
ATOM 19533 N N . VAL B 1 560 ? 11.19494 21.12068 -37.83307 1.000 42.12631 552 VAL B N 1
ATOM 19534 C CA . VAL B 1 560 ? 11.38373 20.58896 -36.48086 1.000 43.54618 552 VAL B CA 1
ATOM 19535 C C . VAL B 1 560 ? 11.72081 21.73752 -35.53695 1.000 57.50782 552 VAL B C 1
ATOM 19536 O O . VAL B 1 560 ? 12.67058 22.48778 -35.78147 1.000 60.66240 552 VAL B O 1
ATOM 19549 N N . ASP B 1 561 ? 10.94375 21.87262 -34.46064 1.000 59.86763 553 ASP B N 1
ATOM 19550 C CA . ASP B 1 561 ? 11.23354 22.84718 -33.40891 1.000 71.05314 553 ASP B CA 1
ATOM 19551 C C . ASP B 1 561 ? 12.24465 22.24669 -32.43308 1.000 72.79584 553 ASP B C 1
ATOM 19552 O O . ASP B 1 561 ? 11.94905 21.26806 -31.73781 1.000 56.29683 553 ASP B O 1
ATOM 19561 N N . ASP B 1 562 ? 13.44726 22.80971 -32.39564 1.000 79.32473 554 ASP B N 1
ATOM 19562 C CA . ASP B 1 562 ? 14.49796 22.36587 -31.48688 1.000 91.81406 554 ASP B CA 1
ATOM 19563 C C . ASP B 1 562 ? 14.96035 23.51547 -30.59613 1.000 91.93402 554 ASP B C 1
ATOM 19564 O O . ASP B 1 562 ? 16.14632 23.65088 -30.28531 1.000 87.83451 554 ASP B O 1
ATOM 19573 N N . THR B 1 563 ? 14.02026 24.36176 -30.17285 1.000 89.99505 555 THR B N 1
ATOM 19574 C CA . THR B 1 563 ? 14.36264 25.50371 -29.33469 1.000 105.12232 555 THR B CA 1
ATOM 19575 C C . THR B 1 563 ? 14.26622 25.19938 -27.84546 1.000 104.43943 555 THR B C 1
ATOM 19576 O O . THR B 1 563 ? 14.99965 25.80175 -27.05284 1.000 115.19669 555 THR B O 1
ATOM 19587 N N . VAL B 1 564 ? 13.39245 24.28181 -27.44331 1.000 88.26564 556 VAL B N 1
ATOM 19588 C CA . VAL B 1 564 ? 13.21030 23.97305 -26.02814 1.000 82.95350 556 VAL B CA 1
ATOM 19589 C C . VAL B 1 564 ? 14.29408 22.99768 -25.58163 1.000 73.25211 556 VAL B C 1
ATOM 19590 O O . VAL B 1 564 ? 14.47520 21.93204 -26.18061 1.000 66.82375 556 VAL B O 1
ATOM 19603 N N . VAL B 1 565 ? 15.02133 23.35746 -24.52942 1.000 65.78180 557 VAL B N 1
ATOM 19604 C CA . VAL B 1 565 ? 16.05137 22.47703 -23.98660 1.000 67.87775 557 VAL B CA 1
ATOM 19605 C C . VAL B 1 565 ? 15.38939 21.45875 -23.07038 1.000 49.02706 557 VAL B C 1
ATOM 19606 O O . VAL B 1 565 ? 14.62121 21.82006 -22.17352 1.000 49.84064 557 VAL B O 1
ATOM 19619 N N . ASP B 1 566 ? 15.71497 20.18360 -23.27337 1.000 45.77791 558 ASP B N 1
ATOM 19620 C CA . ASP B 1 566 ? 15.11893 19.07205 -22.52568 1.000 37.60049 558 ASP B CA 1
ATOM 19621 C C . ASP B 1 566 ? 16.00767 18.81278 -21.30880 1.000 36.08306 558 ASP B C 1
ATOM 19622 O O . ASP B 1 566 ? 16.91118 17.97272 -21.32952 1.000 35.44477 558 ASP B O 1
ATOM 19631 N N . GLU B 1 567 ? 15.76489 19.57007 -20.23367 1.000 39.18763 559 GLU B N 1
ATOM 19632 C CA . GLU B 1 567 ? 16.62504 19.48205 -19.05225 1.000 34.36660 559 GLU B CA 1
ATOM 19633 C C . GLU B 1 567 ? 16.53696 18.10744 -18.39219 1.000 36.56275 559 GLU B C 1
ATOM 19634 O O . GLU B 1 567 ? 17.53152 17.60540 -17.85076 1.000 35.19375 559 GLU B O 1
ATOM 19646 N N . GLU B 1 568 ? 15.35637 17.49287 -18.43280 1.000 33.82763 560 GLU B N 1
ATOM 19647 C CA . GLU B 1 568 ? 15.17046 16.15418 -17.88341 1.000 33.18868 560 GLU B CA 1
ATOM 19648 C C . GLU B 1 568 ? 16.04773 15.13916 -18.60831 1.000 33.31498 560 GLU B C 1
ATOM 19649 O O . GLU B 1 568 ? 16.71333 14.30516 -17.97963 1.000 30.92092 560 GLU B O 1
ATOM 19661 N N . TRP B 1 569 ? 16.07147 15.20017 -19.94368 1.000 30.10266 561 TRP B N 1
ATOM 19662 C CA . TRP B 1 569 ? 16.93940 14.30327 -20.70157 1.000 27.08940 561 TRP B CA 1
ATOM 19663 C C . TRP B 1 569 ? 18.40848 14.53587 -20.35988 1.000 30.84446 561 TRP B C 1
ATOM 19664 O O . TRP B 1 569 ? 19.16768 13.58043 -20.16313 1.000 29.44214 561 TRP B O 1
ATOM 19685 N N . ASN B 1 570 ? 18.83088 15.80310 -20.27471 1.000 33.42697 562 ASN B N 1
ATOM 19686 C CA . ASN B 1 570 ? 20.22581 16.07911 -19.93730 1.000 33.54548 562 ASN B CA 1
ATOM 19687 C C . ASN B 1 570 ? 20.61950 15.42239 -18.61230 1.000 33.12413 562 ASN B C 1
ATOM 19688 O O . ASN B 1 570 ? 21.74318 14.93123 -18.46659 1.000 31.92343 562 ASN B O 1
ATOM 19699 N N . PHE B 1 571 ? 19.70260 15.40262 -17.64175 1.000 32.31419 563 PHE B N 1
ATOM 19700 C CA . PHE B 1 571 ? 19.96740 14.75570 -16.35729 1.000 34.22746 563 PHE B CA 1
ATOM 19701 C C . PHE B 1 571 ? 20.14716 13.25326 -16.52857 1.000 32.49747 563 PHE B C 1
ATOM 19702 O O . PHE B 1 571 ? 21.05772 12.65676 -15.94604 1.000 31.14620 563 PHE B O 1
ATOM 19719 N N . MET B 1 572 ? 19.29821 12.62712 -17.34655 1.000 29.26624 564 MET B N 1
ATOM 19720 C CA . MET B 1 572 ? 19.41835 11.19711 -17.58501 1.000 29.42961 564 MET B CA 1
ATOM 19721 C C . MET B 1 572 ? 20.72519 10.86644 -18.30026 1.000 30.72117 564 MET B C 1
ATOM 19722 O O . MET B 1 572 ? 21.38722 9.88120 -17.95476 1.000 29.34395 564 MET B O 1
ATOM 19736 N N . VAL B 1 573 ? 21.13503 11.70476 -19.25605 1.000 28.96592 565 VAL B N 1
ATOM 19737 C CA . VAL B 1 573 ? 22.40237 11.49931 -19.96568 1.000 29.36926 565 VAL B CA 1
ATOM 19738 C C . VAL B 1 573 ? 23.57155 11.53516 -18.98166 1.000 28.66637 565 VAL B C 1
ATOM 19739 O O . VAL B 1 573 ? 24.46945 10.68854 -19.02417 1.000 30.16392 565 VAL B O 1
ATOM 19752 N N . LYS B 1 574 ? 23.57119 12.51243 -18.07020 1.000 30.86413 566 LYS B N 1
ATOM 19753 C CA . LYS B 1 574 ? 24.66398 12.61512 -17.10632 1.000 29.36995 566 LYS B CA 1
ATOM 19754 C C . LYS B 1 574 ? 24.76370 11.35931 -16.25077 1.000 32.34293 566 LYS B C 1
ATOM 19755 O O . LYS B 1 574 ? 25.86342 10.84878 -16.00710 1.000 32.62094 566 LYS B O 1
ATOM 19774 N N . GLU B 1 575 ? 23.62006 10.82593 -15.81214 1.000 31.36926 567 GLU B N 1
ATOM 19775 C CA . GLU B 1 575 ? 23.63512 9.59649 -15.02669 1.000 35.66322 567 GLU B CA 1
ATOM 19776 C C . GLU B 1 575 ? 24.13695 8.42343 -15.86002 1.000 33.21472 567 GLU B C 1
ATOM 19777 O O . GLU B 1 575 ? 24.88789 7.58274 -15.35592 1.000 34.75360 567 GLU B O 1
ATOM 19789 N N . ALA B 1 576 ? 23.74110 8.34763 -17.13775 1.000 27.36174 568 ALA B N 1
ATOM 19790 C CA . ALA B 1 576 ? 24.12775 7.19768 -17.95017 1.000 31.81536 568 ALA B CA 1
ATOM 19791 C C . ALA B 1 576 ? 25.59927 7.23542 -18.35459 1.000 34.38660 568 ALA B C 1
ATOM 19792 O O . ALA B 1 576 ? 26.15309 6.19245 -18.72204 1.000 35.45491 568 ALA B O 1
ATOM 19799 N N . CYS B 1 577 ? 26.24225 8.40608 -18.31032 1.000 30.54909 569 CYS B N 1
ATOM 19800 C CA . CYS B 1 577 ? 27.59136 8.58550 -18.84750 1.000 29.82441 569 CYS B CA 1
ATOM 19801 C C . CYS B 1 577 ? 28.63785 8.83406 -17.75935 1.000 30.43184 569 CYS B C 1
ATOM 19802 O O . CYS B 1 577 ? 29.68386 9.43957 -18.01644 1.000 32.14233 569 CYS B O 1
ATOM 19810 N N . GLN B 1 578 ? 28.38942 8.34974 -16.53869 1.000 34.29222 570 GLN B N 1
ATOM 19811 C CA . GLN B 1 578 ? 29.34727 8.55141 -15.45650 1.000 34.99460 570 GLN B CA 1
ATOM 19812 C C . GLN B 1 578 ? 30.70696 7.91784 -15.76026 1.000 35.20968 570 GLN B C 1
ATOM 19813 O O . GLN B 1 578 ? 31.75536 8.50770 -15.45856 1.000 35.79537 570 GLN B O 1
ATOM 19827 N N . VAL B 1 579 ? 30.71626 6.70174 -16.30978 1.000 35.56298 571 VAL B N 1
ATOM 19828 C CA . VAL B 1 579 ? 31.98617 6.04719 -16.61273 1.000 36.08890 571 VAL B CA 1
ATOM 19829 C C . VAL B 1 579 ? 32.72982 6.80097 -17.71195 1.000 31.74325 571 VAL B C 1
ATOM 19830 O O . VAL B 1 579 ? 33.93715 7.04167 -17.60195 1.000 35.51237 571 VAL B O 1
ATOM 19843 N N . ARG B 1 580 ? 32.02020 7.21094 -18.76735 1.000 30.56975 572 ARG B N 1
ATOM 19844 C CA . ARG B 1 580 ? 32.65127 7.98981 -19.82711 1.000 29.05938 572 ARG B CA 1
ATOM 19845 C C . ARG B 1 580 ? 33.33340 9.22314 -19.25777 1.000 34.74105 572 ARG B C 1
ATOM 19846 O O . ARG B 1 580 ? 34.45357 9.55935 -19.65402 1.000 33.62674 572 ARG B O 1
ATOM 19867 N N . ASP B 1 581 ? 32.67014 9.91081 -18.32448 1.000 31.38645 573 ASP B N 1
ATOM 19868 C CA . ASP B 1 581 ? 33.23399 11.14464 -17.78345 1.000 32.40630 573 ASP B CA 1
ATOM 19869 C C . ASP B 1 581 ? 34.44593 10.88282 -16.90005 1.000 35.37374 573 ASP B C 1
ATOM 19870 O O . ASP B 1 581 ? 35.27673 11.78160 -16.71667 1.000 37.37949 573 ASP B O 1
ATOM 19879 N N . LYS B 1 582 ? 34.57990 9.67068 -16.36337 1.000 35.05189 574 LYS B N 1
ATOM 19880 C CA . LYS B 1 582 ? 35.76361 9.30446 -15.58816 1.000 41.73372 574 LYS B CA 1
ATOM 19881 C C . LYS B 1 582 ? 36.91699 8.81365 -16.45886 1.000 40.24690 574 LYS B C 1
ATOM 19882 O O . LYS B 1 582 ? 38.08768 9.07156 -16.13242 1.000 41.33336 574 LYS B O 1
ATOM 19901 N N . VAL B 1 583 ? 36.59920 8.13845 -17.55858 1.000 38.35325 575 VAL B N 1
ATOM 19902 C CA . VAL B 1 583 ? 37.58840 7.46799 -18.40250 1.000 38.32873 575 VAL B CA 1
ATOM 19903 C C . VAL B 1 583 ? 38.14449 8.39364 -19.48556 1.000 38.85691 575 VAL B C 1
ATOM 19904 O O . VAL B 1 583 ? 39.35692 8.42949 -19.70558 1.000 39.39241 575 VAL B O 1
ATOM 19917 N N . ALA B 1 584 ? 37.29764 9.17196 -20.16690 1.000 38.07110 576 ALA B N 1
ATOM 19918 C CA . ALA B 1 584 ? 37.78811 9.99314 -21.27319 1.000 39.32190 576 ALA B CA 1
ATOM 19919 C C . ALA B 1 584 ? 38.89555 10.96401 -20.86504 1.000 35.14339 576 ALA B C 1
ATOM 19920 O O . ALA B 1 584 ? 39.82465 11.16362 -21.66803 1.000 42.57522 576 ALA B O 1
ATOM 19927 N N . PRO B 1 585 ? 38.88887 11.57474 -19.67705 1.000 35.89895 577 PRO B N 1
ATOM 19928 C CA . PRO B 1 585 ? 40.00911 12.45648 -19.31276 1.000 39.92188 577 PRO B CA 1
ATOM 19929 C C . PRO B 1 585 ? 41.36821 11.75834 -19.31465 1.000 40.75821 577 PRO B C 1
ATOM 19930 O O . PRO B 1 585 ? 42.39631 12.44362 -19.28827 1.000 42.36876 577 PRO B O 1
ATOM 19941 N N . ASN B 1 586 ? 41.41164 10.42699 -19.33975 1.000 41.03897 578 ASN B N 1
ATOM 19942 C CA . ASN B 1 586 ? 42.68682 9.71205 -19.31965 1.000 39.19952 578 ASN B CA 1
ATOM 19943 C C . ASN B 1 586 ? 43.30538 9.55829 -20.70139 1.000 43.06709 578 ASN B C 1
ATOM 19944 O O . ASN B 1 586 ? 44.41757 9.02789 -20.80714 1.000 48.16411 578 ASN B O 1
ATOM 19955 N N . ILE B 1 587 ? 42.61072 9.99019 -21.75325 1.000 38.45731 579 ILE B N 1
ATOM 19956 C CA . ILE B 1 587 ? 43.16684 9.92822 -23.09711 1.000 36.06646 579 ILE B CA 1
ATOM 19957 C C . ILE B 1 587 ? 44.37620 10.84764 -23.18434 1.000 43.42412 579 ILE B C 1
ATOM 19958 O O . ILE B 1 587 ? 44.27702 12.05534 -22.94085 1.000 45.89359 579 ILE B O 1
ATOM 19974 N N . GLU B 1 588 ? 45.51560 10.28576 -23.57750 1.000 45.04339 580 GLU B N 1
ATOM 19975 C CA . GLU B 1 588 ? 46.77953 11.00371 -23.61850 1.000 60.76963 580 GLU B CA 1
ATOM 19976 C C . GLU B 1 588 ? 47.17259 11.26757 -25.06438 1.000 55.75665 580 GLU B C 1
ATOM 19977 O O . GLU B 1 588 ? 47.03583 10.39379 -25.92547 1.000 52.08724 580 GLU B O 1
ATOM 19989 N N . GLU B 1 589 ? 47.66834 12.47009 -25.32520 1.000 62.53596 581 GLU B N 1
ATOM 19990 C CA . GLU B 1 589 ? 48.27412 12.75857 -26.61633 1.000 75.04927 581 GLU B CA 1
ATOM 19991 C C . GLU B 1 589 ? 49.64322 12.08959 -26.68872 1.000 70.74500 581 GLU B C 1
ATOM 19992 O O . GLU B 1 589 ? 50.35744 11.99635 -25.68542 1.000 59.21360 581 GLU B O 1
ATOM 20004 N N . LYS B 1 590 ? 49.99756 11.59578 -27.87381 1.000 65.59729 582 LYS B N 1
ATOM 20005 C CA . LYS B 1 590 ? 51.20883 10.81256 -28.05970 1.000 69.40222 582 LYS B CA 1
ATOM 20006 C C . LYS B 1 590 ? 52.12734 11.42077 -29.10949 1.000 79.71582 582 LYS B C 1
ATOM 20007 O O . LYS B 1 590 ? 51.69911 12.15233 -30.00856 1.000 69.29138 582 LYS B O 1
ATOM 20026 N N . THR B 1 591 ? 53.40815 11.07442 -28.97652 1.000 78.55978 583 THR B N 1
ATOM 20027 C CA . THR B 1 591 ? 54.44316 11.46368 -29.92191 1.000 91.81932 583 THR B CA 1
ATOM 20028 C C . THR B 1 591 ? 54.61333 10.45638 -31.04817 1.000 91.12711 583 THR B C 1
ATOM 20029 O O . THR B 1 591 ? 54.90629 10.85080 -32.18225 1.000 92.70401 583 THR B O 1
ATOM 20040 N N . HIS B 1 592 ? 54.42667 9.17106 -30.76869 1.000 83.21537 584 HIS B N 1
ATOM 20041 C CA . HIS B 1 592 ? 54.63663 8.12347 -31.75445 1.000 88.70157 584 HIS B CA 1
ATOM 20042 C C . HIS B 1 592 ? 53.46940 7.14959 -31.70151 1.000 77.96248 584 HIS B C 1
ATOM 20043 O O . HIS B 1 592 ? 52.97661 6.81186 -30.62021 1.000 68.05855 584 HIS B O 1
ATOM 20057 N N . TYR B 1 593 ? 53.03474 6.70162 -32.87642 1.000 61.70763 585 TYR B N 1
ATOM 20058 C CA . TYR B 1 593 ? 51.91132 5.77324 -33.01671 1.000 54.83461 585 TYR B CA 1
ATOM 20059 C C . TYR B 1 593 ? 52.45058 4.44177 -33.52952 1.000 60.94660 585 TYR B C 1
ATOM 20060 O O . TYR B 1 593 ? 52.64273 4.25312 -34.73738 1.000 52.31932 585 TYR B O 1
ATOM 20078 N N . SER B 1 594 ? 52.66689 3.51391 -32.59076 1.000 50.02878 586 SER B N 1
ATOM 20079 C CA . SER B 1 594 ? 53.38470 2.28069 -32.89615 1.000 50.07116 586 SER B CA 1
ATOM 20080 C C . SER B 1 594 ? 52.80392 1.57746 -34.11438 1.000 46.86093 586 SER B C 1
ATOM 20081 O O . SER B 1 594 ? 53.53617 1.22302 -35.04504 1.000 50.39128 586 SER B O 1
ATOM 20089 N N . LYS B 1 595 ? 51.48605 1.36488 -34.13555 1.000 44.20402 587 LYS B N 1
ATOM 20090 C CA . LYS B 1 595 ? 50.91605 0.56719 -35.21288 1.000 40.00538 587 LYS B CA 1
ATOM 20091 C C . LYS B 1 595 ? 51.14777 1.21912 -36.57416 1.000 48.30730 587 LYS B C 1
ATOM 20092 O O . LYS B 1 595 ? 51.47778 0.53394 -37.54646 1.000 40.78412 587 LYS B O 1
ATOM 20111 N N . ASP B 1 596 ? 50.96501 2.53488 -36.67265 1.000 42.10190 588 ASP B N 1
ATOM 20112 C CA . ASP B 1 596 ? 51.17697 3.20603 -37.95417 1.000 46.20502 588 ASP B CA 1
ATOM 20113 C C . ASP B 1 596 ? 52.61423 3.04994 -38.42502 1.000 45.44024 588 ASP B C 1
ATOM 20114 O O . ASP B 1 596 ? 52.86940 2.74502 -39.59966 1.000 43.77581 588 ASP B O 1
ATOM 20123 N N . GLU B 1 597 ? 53.56603 3.23230 -37.51193 1.000 48.37875 589 GLU B N 1
ATOM 20124 C CA . GLU B 1 597 ? 54.97644 3.13609 -37.86522 1.000 45.99987 589 GLU B CA 1
ATOM 20125 C C . GLU B 1 597 ? 55.36260 1.70865 -38.24823 1.000 48.32592 589 GLU B C 1
ATOM 20126 O O . GLU B 1 597 ? 56.13906 1.50285 -39.18974 1.000 45.48680 589 GLU B O 1
ATOM 20138 N N . ASP B 1 598 ? 54.83472 0.70813 -37.53356 1.000 40.05300 590 ASP B N 1
ATOM 20139 C CA . ASP B 1 598 ? 55.18453 -0.68136 -37.82544 1.000 49.02737 590 ASP B CA 1
ATOM 20140 C C . ASP B 1 598 ? 54.61874 -1.12694 -39.17044 1.000 41.87826 590 ASP B C 1
ATOM 20141 O O . ASP B 1 598 ? 55.27074 -1.88319 -39.90387 1.000 44.70704 590 ASP B O 1
ATOM 20150 N N . VAL B 1 599 ? 53.40078 -0.68330 -39.49817 1.000 43.13045 591 VAL B N 1
ATOM 20151 C CA . VAL B 1 599 ? 52.76647 -1.07686 -40.75462 1.000 39.64508 591 VAL B CA 1
ATOM 20152 C C . VAL B 1 599 ? 53.47939 -0.43819 -41.94201 1.000 42.40167 591 VAL B C 1
ATOM 20153 O O . VAL B 1 599 ? 53.70545 -1.08907 -42.97332 1.000 39.84623 591 VAL B O 1
ATOM 20166 N N . ASN B 1 600 ? 53.85205 0.83976 -41.81868 1.000 40.14814 592 ASN B N 1
ATOM 20167 C CA . ASN B 1 600 ? 54.59282 1.49491 -42.88721 1.000 47.79537 592 ASN B CA 1
ATOM 20168 C C . ASN B 1 600 ? 55.92364 0.79458 -43.13859 1.000 48.96139 592 ASN B C 1
ATOM 20169 O O . ASN B 1 600 ? 56.31966 0.59702 -44.29165 1.000 47.09294 592 ASN B O 1
ATOM 20180 N N . LYS B 1 601 ? 56.61845 0.39299 -42.07175 1.000 48.15852 593 LYS B N 1
ATOM 20181 C CA . LYS B 1 601 ? 57.90089 -0.28805 -42.23506 1.000 43.15744 593 LYS B CA 1
ATOM 20182 C C . LYS B 1 601 ? 57.72876 -1.64709 -42.90850 1.000 46.38982 593 LYS B C 1
ATOM 20183 O O . LYS B 1 601 ? 58.55406 -2.04618 -43.74511 1.000 46.67096 593 LYS B O 1
ATOM 20202 N N . GLY B 1 602 ? 56.67357 -2.37338 -42.54071 1.000 42.28153 594 GLY B N 1
ATOM 20203 C CA . GLY B 1 602 ? 56.42047 -3.67159 -43.14733 1.000 39.34317 594 GLY B CA 1
ATOM 20204 C C . GLY B 1 602 ? 56.04258 -3.57040 -44.61012 1.000 39.72018 594 GLY B C 1
ATOM 20205 O O . GLY B 1 602 ? 56.46649 -4.39037 -45.42952 1.000 40.53343 594 GLY B O 1
ATOM 20209 N N . ILE B 1 603 ? 55.24267 -2.56861 -44.96168 1.000 41.69900 595 ILE B N 1
ATOM 20210 C CA . ILE B 1 603 ? 54.85310 -2.38667 -46.35741 1.000 42.97990 595 ILE B CA 1
ATOM 20211 C C . ILE B 1 603 ? 56.07529 -2.11077 -47.22083 1.000 46.74153 595 ILE B C 1
ATOM 20212 O O . ILE B 1 603 ? 56.23304 -2.68961 -48.30409 1.000 48.03829 595 ILE B O 1
ATOM 20228 N N . ARG B 1 604 ? 56.95487 -1.21037 -46.76126 1.000 42.41877 596 ARG B N 1
ATOM 20229 C CA . ARG B 1 604 ? 58.16913 -0.91985 -47.51495 1.000 46.44851 596 ARG B CA 1
ATOM 20230 C C . ARG B 1 604 ? 58.96650 -2.19077 -47.78073 1.000 51.73014 596 ARG B C 1
ATOM 20231 O O . ARG B 1 604 ? 59.45072 -2.40509 -48.90011 1.000 50.20228 596 ARG B O 1
ATOM 20252 N N . LEU B 1 605 ? 59.08804 -3.06156 -46.77679 1.000 48.32654 597 LEU B N 1
ATOM 20253 C CA . LEU B 1 605 ? 59.80254 -4.31934 -46.96674 1.000 48.02922 597 LEU B CA 1
ATOM 20254 C C . LEU B 1 605 ? 59.10615 -5.20397 -48.00586 1.000 46.27006 597 LEU B C 1
ATOM 20255 O O . LEU B 1 605 ? 59.73259 -5.66875 -48.96759 1.000 45.57493 597 LEU B O 1
ATOM 20271 N N . ILE B 1 606 ? 57.80314 -5.43377 -47.83628 1.000 46.63545 598 ILE B N 1
ATOM 20272 C CA . ILE B 1 606 ? 57.09307 -6.36192 -48.71700 1.000 46.97413 598 ILE B CA 1
ATOM 20273 C C . ILE B 1 606 ? 57.16771 -5.88966 -50.16444 1.000 52.32472 598 ILE B C 1
ATOM 20274 O O . ILE B 1 606 ? 57.45852 -6.67126 -51.07836 1.000 48.15689 598 ILE B O 1
ATOM 20290 N N . LEU B 1 607 ? 56.89103 -4.60638 -50.39770 1.000 55.08905 599 LEU B N 1
ATOM 20291 C CA . LEU B 1 607 ? 56.91090 -4.08842 -51.75821 1.000 58.06333 599 LEU B CA 1
ATOM 20292 C C . LEU B 1 607 ? 58.28249 -4.21061 -52.40136 1.000 62.74314 599 LEU B C 1
ATOM 20293 O O . LEU B 1 607 ? 58.37197 -4.25424 -53.63276 1.000 63.69714 599 LEU B O 1
ATOM 20309 N N . SER B 1 608 ? 59.34997 -4.28505 -51.60542 1.000 60.46351 600 SER B N 1
ATOM 20310 C CA . SER B 1 608 ? 60.68784 -4.36213 -52.16928 1.000 57.35960 600 SER B CA 1
ATOM 20311 C C . SER B 1 608 ? 61.08776 -5.77527 -52.58593 1.000 58.63060 600 SER B C 1
ATOM 20312 O O . SER B 1 608 ? 62.07458 -5.92610 -53.31556 1.000 54.23522 600 SER B O 1
ATOM 20320 N N . ILE B 1 609 ? 60.36099 -6.80137 -52.14560 1.000 53.21500 601 ILE B N 1
ATOM 20321 C CA . ILE B 1 609 ? 60.60605 -8.18631 -52.52429 1.000 53.33196 601 ILE B CA 1
ATOM 20322 C C . ILE B 1 609 ? 59.38535 -8.79115 -53.21345 1.000 45.70287 601 ILE B C 1
ATOM 20323 O O . ILE B 1 609 ? 59.22928 -10.01021 -53.24925 1.000 48.44541 601 ILE B O 1
ATOM 20339 N N . LEU B 1 610 ? 58.50053 -7.93976 -53.73607 1.000 48.87508 602 LEU B N 1
ATOM 20340 C CA . LEU B 1 610 ? 57.22569 -8.41718 -54.25870 1.000 57.39410 602 LEU B CA 1
ATOM 20341 C C . LEU B 1 610 ? 57.42456 -9.59437 -55.20701 1.000 58.18019 602 LEU B C 1
ATOM 20342 O O . LEU B 1 610 ? 56.74134 -10.61783 -55.09803 1.000 48.80703 602 LEU B O 1
ATOM 20358 N N . ASP B 1 611 ? 58.36162 -9.47507 -56.14641 1.000 55.34001 603 ASP B N 1
ATOM 20359 C CA . ASP B 1 611 ? 58.49492 -10.49040 -57.18225 1.000 51.86354 603 ASP B CA 1
ATOM 20360 C C . ASP B 1 611 ? 59.69052 -11.40815 -56.96846 1.000 55.50566 603 ASP B C 1
ATOM 20361 O O . ASP B 1 611 ? 60.09553 -12.11857 -57.89576 1.000 55.61416 603 ASP B O 1
ATOM 20370 N N . SER B 1 612 ? 60.19111 -11.49180 -55.74184 1.000 52.44596 604 SER B N 1
ATOM 20371 C CA . SER B 1 612 ? 61.25593 -12.42958 -55.42451 1.000 54.98724 604 SER B CA 1
ATOM 20372 C C . SER B 1 612 ? 60.66348 -13.80567 -55.14026 1.000 56.02098 604 SER B C 1
ATOM 20373 O O . SER B 1 612 ? 59.59957 -13.92205 -54.53204 1.000 45.87547 604 SER B O 1
ATOM 20381 N N . ASP B 1 613 ? 61.36040 -14.84896 -55.57674 1.000 52.31007 605 ASP B N 1
ATOM 20382 C CA . ASP B 1 613 ? 60.95344 -16.20163 -55.23287 1.000 54.48411 605 ASP B CA 1
ATOM 20383 C C . ASP B 1 613 ? 61.23761 -16.45949 -53.76140 1.000 54.70826 605 ASP B C 1
ATOM 20384 O O . ASP B 1 613 ? 62.27673 -16.04884 -53.23437 1.000 53.75394 605 ASP B O 1
ATOM 20393 N N . ILE B 1 614 ? 60.31523 -17.15959 -53.09872 1.000 47.89887 606 ILE B N 1
ATOM 20394 C CA . ILE B 1 614 ? 60.49217 -17.43450 -51.67476 1.000 49.55900 606 ILE B CA 1
ATOM 20395 C C . ILE B 1 614 ? 61.81263 -18.17115 -51.44482 1.000 56.09877 606 ILE B C 1
ATOM 20396 O O . ILE B 1 614 ? 62.56428 -17.86042 -50.51347 1.000 54.09573 606 ILE B O 1
ATOM 20412 N N . SER B 1 615 ? 62.14072 -19.12414 -52.31694 1.000 56.05889 607 SER B N 1
ATOM 20413 C CA . SER B 1 615 ? 63.38185 -19.87442 -52.14957 1.000 55.32555 607 SER B CA 1
ATOM 20414 C C . SER B 1 615 ? 64.62540 -19.00407 -52.29891 1.000 60.09692 607 SER B C 1
ATOM 20415 O O . SER B 1 615 ? 65.69637 -19.38353 -51.80084 1.000 59.15051 607 SER B O 1
ATOM 20423 N N . SER B 1 616 ? 64.52639 -17.85906 -52.97915 1.000 57.93957 608 SER B N 1
ATOM 20424 C CA . SER B 1 616 ? 65.69622 -17.00754 -53.17650 1.000 63.09046 608 SER B CA 1
ATOM 20425 C C . SER B 1 616 ? 65.95342 -16.06520 -52.00675 1.000 67.62659 608 SER B C 1
ATOM 20426 O O . SER B 1 616 ? 67.02034 -15.44379 -51.94721 1.000 60.35317 608 SER B O 1
ATOM 20434 N N . LEU B 1 617 ? 65.01853 -15.93263 -51.08646 1.000 59.66753 609 LEU B N 1
ATOM 20435 C CA . LEU B 1 617 ? 65.19750 -14.98033 -49.99794 1.000 66.68947 609 LEU B CA 1
ATOM 20436 C C . LEU B 1 617 ? 66.33626 -15.44656 -49.09113 1.000 71.45151 609 LEU B C 1
ATOM 20437 O O . LEU B 1 617 ? 66.39067 -16.62639 -48.72536 1.000 72.50150 609 LEU B O 1
ATOM 20453 N N . PRO B 1 618 ? 67.27282 -14.56081 -48.71385 1.000 78.32970 610 PRO B N 1
ATOM 20454 C CA . PRO B 1 618 ? 68.42124 -14.98215 -47.89962 1.000 73.81137 610 PRO B CA 1
ATOM 20455 C C . PRO B 1 618 ? 68.00732 -15.41621 -46.49794 1.000 84.31994 610 PRO B C 1
ATOM 20456 O O . PRO B 1 618 ? 66.89546 -15.07066 -46.08593 1.000 71.87797 610 PRO B O 1
ATOM 20467 N N . LYS B 1 637 ? 67.26120 -7.87259 -38.04326 1.000 66.75028 629 LYS B N 1
ATOM 20468 C CA . LYS B 1 637 ? 66.43825 -8.77645 -37.24631 1.000 73.52603 629 LYS B CA 1
ATOM 20469 C C . LYS B 1 637 ? 65.00333 -8.82128 -37.78601 1.000 70.04300 629 LYS B C 1
ATOM 20470 O O . LYS B 1 637 ? 64.51200 -9.89040 -38.14636 1.000 71.95006 629 LYS B O 1
ATOM 20489 N N . PHE B 1 638 ? 64.32937 -7.66531 -37.80379 1.000 67.68384 630 PHE B N 1
ATOM 20490 C CA . PHE B 1 638 ? 62.96465 -7.60797 -38.32582 1.000 63.59674 630 PHE B CA 1
ATOM 20491 C C . PHE B 1 638 ? 62.90111 -8.20593 -39.72821 1.000 61.83003 630 PHE B C 1
ATOM 20492 O O . PHE B 1 638 ? 62.00755 -9.00260 -40.03896 1.000 59.95637 630 PHE B O 1
ATOM 20509 N N . GLU B 1 639 ? 63.85729 -7.85370 -40.58614 1.000 59.72336 631 GLU B N 1
ATOM 20510 C CA . GLU B 1 639 ? 63.85687 -8.41634 -41.93121 1.000 69.74530 631 GLU B CA 1
ATOM 20511 C C . GLU B 1 639 ? 64.14727 -9.91132 -41.89173 1.000 67.63827 631 GLU B C 1
ATOM 20512 O O . GLU B 1 639 ? 63.54404 -10.69027 -42.64214 1.000 57.75985 631 GLU B O 1
ATOM 20524 N N . ALA B 1 640 ? 65.03455 -10.33566 -40.98843 1.000 59.26493 632 ALA B N 1
ATOM 20525 C CA . ALA B 1 640 ? 65.36548 -11.75413 -40.88579 1.000 64.78691 632 ALA B CA 1
ATOM 20526 C C . ALA B 1 640 ? 64.18686 -12.55218 -40.34377 1.000 52.92379 632 ALA B C 1
ATOM 20527 O O . ALA B 1 640 ? 63.86589 -13.63021 -40.85775 1.000 55.10629 632 ALA B O 1
ATOM 20534 N N . GLN B 1 641 ? 63.55529 -12.05558 -39.27523 1.000 55.53277 633 GLN B N 1
ATOM 20535 C CA . GLN B 1 641 ? 62.37880 -12.72525 -38.73620 1.000 57.23052 633 GLN B CA 1
ATOM 20536 C C . GLN B 1 641 ? 61.21921 -12.69324 -39.72141 1.000 50.24593 633 GLN B C 1
ATOM 20537 O O . GLN B 1 641 ? 60.44012 -13.65143 -39.78232 1.000 53.96342 633 GLN B O 1
ATOM 20551 N N . SER B 1 642 ? 61.10875 -11.62088 -40.51639 1.000 48.09333 634 SER B N 1
ATOM 20552 C CA . SER B 1 642 ? 60.01826 -11.51942 -41.48585 1.000 51.19564 634 SER B CA 1
ATOM 20553 C C . SER B 1 642 ? 60.18780 -12.52059 -42.62358 1.000 50.06299 634 SER B C 1
ATOM 20554 O O . SER B 1 642 ? 59.20658 -13.10979 -43.08961 1.000 45.58395 634 SER B O 1
ATOM 20562 N N . ILE B 1 643 ? 61.41950 -12.70732 -43.10205 1.000 51.07155 635 ILE B N 1
ATOM 20563 C CA . ILE B 1 643 ? 61.66049 -13.69526 -44.14822 1.000 46.90385 635 ILE B CA 1
ATOM 20564 C C . ILE B 1 643 ? 61.39298 -15.09767 -43.62329 1.000 46.74815 635 ILE B C 1
ATOM 20565 O O . ILE B 1 643 ? 60.82076 -15.94221 -44.32433 1.000 47.74513 635 ILE B O 1
ATOM 20581 N N . GLU B 1 644 ? 61.77415 -15.36380 -42.37512 1.000 51.77761 636 GLU B N 1
ATOM 20582 C CA . GLU B 1 644 ? 61.48706 -16.66517 -41.78208 1.000 57.09038 636 GLU B CA 1
ATOM 20583 C C . GLU B 1 644 ? 59.98323 -16.90327 -41.72285 1.000 55.39937 636 GLU B C 1
ATOM 20584 O O . GLU B 1 644 ? 59.49325 -17.97925 -42.08957 1.000 55.38539 636 GLU B O 1
ATOM 20596 N N . PHE B 1 645 ? 59.23363 -15.90211 -41.26239 1.000 45.65718 637 PHE B N 1
ATOM 20597 C CA . PHE B 1 645 ? 57.77998 -16.02528 -41.20874 1.000 48.56782 637 PHE B CA 1
ATOM 20598 C C . PHE B 1 645 ? 57.19749 -16.27722 -42.59768 1.000 46.01765 637 PHE B C 1
ATOM 20599 O O . PHE B 1 645 ? 56.28595 -17.10042 -42.76152 1.000 43.39422 637 PHE B O 1
ATOM 20616 N N . ILE B 1 646 ? 57.71596 -15.57817 -43.61044 1.000 44.35570 638 ILE B N 1
ATOM 20617 C CA . ILE B 1 646 ? 57.23064 -15.74726 -44.97883 1.000 43.76645 638 ILE B CA 1
ATOM 20618 C C . ILE B 1 646 ? 57.48875 -17.16270 -45.47696 1.000 41.86334 638 ILE B C 1
ATOM 20619 O O . ILE B 1 646 ? 56.61266 -17.78702 -46.08600 1.000 39.05702 638 ILE B O 1
ATOM 20635 N N . ARG B 1 647 ? 58.68651 -17.69700 -45.22903 1.000 41.84162 639 ARG B N 1
ATOM 20636 C CA . ARG B 1 647 ? 58.99445 -19.03665 -45.73057 1.000 47.18329 639 ARG B CA 1
ATOM 20637 C C . ARG B 1 647 ? 58.09273 -20.08232 -45.08448 1.000 41.76496 639 ARG B C 1
ATOM 20638 O O . ARG B 1 647 ? 57.61853 -21.00584 -45.75952 1.000 44.52550 639 ARG B O 1
ATOM 20659 N N . ARG B 1 648 ? 57.78269 -19.91236 -43.79589 1.000 41.26461 640 ARG B N 1
ATOM 20660 C CA . ARG B 1 648 ? 56.88634 -20.84361 -43.11282 1.000 45.75837 640 ARG B CA 1
ATOM 20661 C C . ARG B 1 648 ? 55.47571 -20.84429 -43.68942 1.000 43.20797 640 ARG B C 1
ATOM 20662 O O . ARG B 1 648 ? 54.77194 -21.84967 -43.55524 1.000 40.21372 640 ARG B O 1
ATOM 20683 N N . LEU B 1 649 ? 55.03774 -19.74473 -44.32424 1.000 39.29681 641 LEU B N 1
ATOM 20684 C CA . LEU B 1 649 ? 53.68556 -19.69508 -44.88021 1.000 37.69417 641 LEU B CA 1
ATOM 20685 C C . LEU B 1 649 ? 53.45518 -20.72386 -45.97939 1.000 38.95778 641 LEU B C 1
ATOM 20686 O O . LEU B 1 649 ? 52.29754 -20.96099 -46.35808 1.000 37.73929 641 LEU B O 1
ATOM 20702 N N . LEU B 1 650 ? 54.51797 -21.31145 -46.52866 1.000 37.86531 642 LEU B N 1
ATOM 20703 C CA . LEU B 1 650 ? 54.34614 -22.33946 -47.54155 1.000 39.36097 642 LEU B CA 1
ATOM 20704 C C . LEU B 1 650 ? 53.92926 -23.67446 -46.93637 1.000 47.64749 642 LEU B C 1
ATOM 20705 O O . LEU B 1 650 ? 53.42686 -24.53079 -47.66635 1.000 42.56317 642 LEU B O 1
ATOM 20721 N N . GLN B 1 651 ? 54.12031 -23.85981 -45.62569 1.000 42.36600 643 GLN B N 1
ATOM 20722 C CA . GLN B 1 651 ? 53.78274 -25.09701 -44.92023 1.000 44.81965 643 GLN B CA 1
ATOM 20723 C C . GLN B 1 651 ? 53.05476 -24.75717 -43.61886 1.000 41.45018 643 GLN B C 1
ATOM 20724 O O . GLN B 1 651 ? 53.58624 -24.95319 -42.51680 1.000 43.56624 643 GLN B O 1
ATOM 20738 N N . PRO B 1 652 ? 51.82823 -24.25323 -43.71432 1.000 35.57799 644 PRO B N 1
ATOM 20739 C CA . PRO B 1 652 ? 51.06228 -23.93015 -42.50387 1.000 34.55711 644 PRO B CA 1
ATOM 20740 C C . PRO B 1 652 ? 50.69801 -25.19222 -41.73310 1.000 38.52373 644 PRO B C 1
ATOM 20741 O O . PRO B 1 652 ? 50.36235 -26.22453 -42.31411 1.000 41.15391 644 PRO B O 1
ATOM 20752 N N . LYS B 1 653 ? 50.79056 -25.10551 -40.40408 1.000 36.25257 645 LYS B N 1
ATOM 20753 C CA . LYS B 1 653 ? 50.64559 -26.27062 -39.54098 1.000 41.82660 645 LYS B CA 1
ATOM 20754 C C . LYS B 1 653 ? 49.22782 -26.50184 -39.02851 1.000 36.41333 645 LYS B C 1
ATOM 20755 O O . LYS B 1 653 ? 48.98936 -27.54124 -38.39224 1.000 43.21160 645 LYS B O 1
ATOM 20774 N N . ASN B 1 654 ? 48.28858 -25.59733 -39.31414 1.000 35.32247 646 ASN B N 1
ATOM 20775 C CA . ASN B 1 654 ? 46.89696 -25.66930 -38.87532 1.000 34.11056 646 ASN B CA 1
ATOM 20776 C C . ASN B 1 654 ? 45.94413 -25.73506 -40.07127 1.000 31.35677 646 ASN B C 1
ATOM 20777 O O . ASN B 1 654 ? 44.86749 -25.12274 -40.07605 1.000 36.25439 646 ASN B O 1
ATOM 20788 N N . TYR B 1 655 ? 46.32592 -26.50815 -41.09688 1.000 33.72334 647 TYR B N 1
ATOM 20789 C CA . TYR B 1 655 ? 45.55465 -26.56951 -42.34122 1.000 34.17620 647 TYR B CA 1
ATOM 20790 C C . TYR B 1 655 ? 44.43126 -27.60132 -42.30330 1.000 30.99986 647 TYR B C 1
ATOM 20791 O O . TYR B 1 655 ? 43.49679 -27.50968 -43.11846 1.000 34.51956 647 TYR B O 1
ATOM 20809 N N . GLU B 1 656 ? 44.48885 -28.57150 -41.38618 1.000 33.09596 648 GLU B N 1
ATOM 20810 C CA . GLU B 1 656 ? 43.53617 -29.67900 -41.39846 1.000 32.67343 648 GLU B CA 1
ATOM 20811 C C . GLU B 1 656 ? 42.11929 -29.19915 -41.09645 1.000 36.15427 648 GLU B C 1
ATOM 20812 O O . GLU B 1 656 ? 41.90104 -28.45709 -40.13550 1.000 37.26737 648 GLU B O 1
ATOM 20824 N N . LEU B 1 657 ? 41.14719 -29.63998 -41.90764 1.000 35.44887 649 LEU B N 1
ATOM 20825 C CA . LEU B 1 657 ? 39.71966 -29.44941 -41.62011 1.000 31.39482 649 LEU B CA 1
ATOM 20826 C C . LEU B 1 657 ? 39.04722 -30.81047 -41.76630 1.000 35.32829 649 LEU B C 1
ATOM 20827 O O . LEU B 1 657 ? 38.87306 -31.30289 -42.88280 1.000 32.49202 649 LEU B O 1
ATOM 20843 N N . LEU B 1 658 ? 38.69165 -31.43462 -40.64378 1.000 35.96056 650 LEU B N 1
ATOM 20844 C CA . LEU B 1 658 ? 38.33900 -32.85128 -40.68234 1.000 34.31157 650 LEU B CA 1
ATOM 20845 C C . LEU B 1 658 ? 37.06202 -33.11101 -41.48376 1.000 33.37046 650 LEU B C 1
ATOM 20846 O O . LEU B 1 658 ? 36.94494 -34.17261 -42.12076 1.000 37.31022 650 LEU B O 1
ATOM 20862 N N . PHE B 1 659 ? 36.13968 -32.14029 -41.54142 1.000 33.03530 651 PHE B N 1
ATOM 20863 C CA . PHE B 1 659 ? 34.86248 -32.33325 -42.22769 1.000 34.26042 651 PHE B CA 1
ATOM 20864 C C . PHE B 1 659 ? 34.98711 -32.30785 -43.74874 1.000 34.90355 651 PHE B C 1
ATOM 20865 O O . PHE B 1 659 ? 33.98655 -32.56103 -44.44461 1.000 31.89739 651 PHE B O 1
ATOM 20882 N N . ILE B 1 660 ? 36.18228 -32.03413 -44.28343 1.000 29.42295 652 ILE B N 1
ATOM 20883 C CA . ILE B 1 660 ? 36.39155 -32.09470 -45.73538 1.000 32.47575 652 ILE B CA 1
ATOM 20884 C C . ILE B 1 660 ? 36.66977 -33.52265 -46.21612 1.000 43.17246 652 ILE B C 1
ATOM 20885 O O . ILE B 1 660 ? 36.47891 -33.82248 -47.40315 1.000 42.91565 652 ILE B O 1
ATOM 20901 N N . ARG B 1 661 ? 37.06857 -34.42716 -45.32205 1.000 35.19616 653 ARG B N 1
ATOM 20902 C CA . ARG B 1 661 ? 37.51845 -35.76012 -45.70928 1.000 35.02962 653 ARG B CA 1
ATOM 20903 C C . ARG B 1 661 ? 36.35841 -36.71264 -45.99814 1.000 38.63159 653 ARG B C 1
ATOM 20904 O O . ARG B 1 661 ? 35.26262 -36.60664 -45.43359 1.000 35.83351 653 ARG B O 1
ATOM 20925 N N . GLU B 1 662 ? 36.62275 -37.65909 -46.88829 1.000 36.56041 654 GLU B N 1
ATOM 20926 C CA . GLU B 1 662 ? 35.63558 -38.65235 -47.29148 1.000 39.32410 654 GLU B CA 1
ATOM 20927 C C . GLU B 1 662 ? 35.58397 -39.85942 -46.36512 1.000 45.91157 654 GLU B C 1
ATOM 20928 O O . GLU B 1 662 ? 34.62855 -40.64161 -46.45283 1.000 55.08899 654 GLU B O 1
ATOM 20940 N N . SER B 1 663 ? 36.58049 -40.03271 -45.49992 1.000 47.60368 655 SER B N 1
ATOM 20941 C CA . SER B 1 663 ? 36.70399 -41.22439 -44.64886 1.000 57.60056 655 SER B CA 1
ATOM 20942 C C . SER B 1 663 ? 37.03406 -42.45887 -45.48902 1.000 66.04400 655 SER B C 1
ATOM 20943 O O . SER B 1 663 ? 36.97365 -43.59535 -45.00722 1.000 69.45590 655 SER B O 1
#

Foldseek 3Di:
DAAEEEEAAFPLCLLLVVVCVVVVHGYAYEYAPVYDLLVLCVVLVNQLAWDLFKPLQADAPQVCLPDDDDIDTGGSVVSRVVRVVSCVVCVVRYDHWHWFEWEFAAQKIWTATPVGDIDIYRFYEYDHFWDWPLSVVSSPDDLQDADFEEEEADDAQSVLVVLLSHLLRNYAYEYQAQAAAEWEQWFDFLHHIDGPLLQQLPVCVLQDLQLSCLLPPLSQAVQAPALQFVCQQFVSNHHDPVLADASHPPFQLHAYHYFHDVVVVCVPAVVPQLVCSRSHYTHRHVLLCLVVLSYFYDHNVQDADVVQQFTAFLNDTHHGDYYDYIDQMDGPDHFYAQNSHHTDDDDQLCAQLSFRRLSGHNYTYTQQAAERGHHCNQVSSLSSVLNSCLSPPVVLVCLCNVCVVVLSVLVCCNRRNPRDDDSSSRYDHSQVSSQLSCLLVVLADALLPDWFLLSVLLNRNRGSGNLSSQCDPDNHDPSSVVSVVSVCVVCVSRQLSVLSSVVCVPPRSSVSSNLQPLAPTRRTRRNVPNPVCPVVVVVSSVSSCVSVVHDHDPPDDDV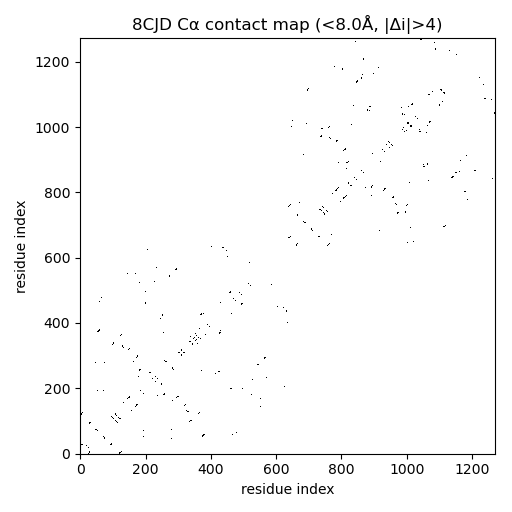VSVSSSCVRRVSSVVSVVVNDDDDDRNNSVSSVVSSVLCSVRNGPTLVPVSSVSSSVVSNCSSPRPNPDRPSSDSD/DAAEEEEAAFPLCLLLVVLCVVVVHGYAYEYAPVYDLLVLCVVLVNQQAWDLFKPLQADAPQVCLPDDDDIDTGGSVVSRVVRVVSCVVCVVRYDHWAWFEWEFADQKIWTATPVGDIDIYRFYEYAHFWDWPLSVVSSPDDLQDADFEEEEADDAQSVLVVLLSHVLRVYAYEYQAQAAAEFEQWFDFLRDIDGPLLQQLPVCVLQDLQLSCLLPPLSQAVQAPALQFVCQQFVSNHHDPPLADASHPPFQLHAYHYFHDVVVVCVPAVVPQLVCSSSHYTHRHVLLCLVVLSYFYDHNVQDADPVQQFTAFLNDTHHGDYYDYIDQMDGPDHFYAQNSHHTDDDDQLCAQLSFRRLSGHNYTYTQQAAERGHHCNQVSSLSSVLNSCLSPPVVLVCLCNVCVVVLSVLVCCNRRNPRDGDSSSRYDHSQVSLQLSCLLVVLADALLPQWFLLSVLLNRNRRSGNQSSQCDPDNHDPSSVVSVVSVCVVCVSRQLSVLSSLLCVPPHSSVSSVLQPLAPTHRTRRNVPRPVCPVVVVVSSVSSCVSVVHDHDPPDDPVVSVSSSCVSRVSSVVSVVPNDDDDDRNNSVSSVVSSVLCVVRRGPTLVPDDVSSVSSSVVSNCSSPRPNPDRPSSDSD